Protein AF-A0AAD8C6Q5-F1 (afdb_monomer)

Foldseek 3Di:
DDDDDDDDDDDDDDDDDDDDDDCVVVVVVVVVCVVVVVVVVVVVVVVVVVVVVCVLDVDPCPDDPVVDDPVCSVVVVVVVVVCSVVVSVCCVPPPPPDPVVVVVVVVVVVVVVVVVVVVVVVVVVVVVVVVVVVVVVVVCVVVVVVVVVVVVVVVVVVVVVVVVVLVVVLQVVQCVVVVPNVRDDPPDPVSCVSNVVSVVVVVVVVVVPPPDDDDDDDDDDDDDDDDDDDDDDDDDDDDDDDDDDDDDDDDDDDDDDDDDDDDDDDDPFAAEFDCQVFAALVLADLADFPPDDPVVNLLSVLLNVLQLLLQQQQAQWDKDKDWDFWFVLQLWWADKDAALLLQKIWTWGPQRKIWIWGPPDPVIDTAEIDHDPDRDWTWHDKEAQNVNQKIWTATPQLKIWIFGLDFAFDDPVRCVRGVHDCPDPVHGHGYTHTQDIQGLVVQQVWFDDDLCVVVVVTDDRWGFNYKYFAQQQFPVGDGQWMWTFTQQGKIKIWGSPDDPVPDPPPDGDGPALPDDDDPDPDFTAGPVRIGIAIADDDRGGWPDWAAQQRHHWIWTAGFQQKIFTADSDPVQQDPSRHGYGPHIYHYDQKYKDWAFDPPKDKDWQAAPPDPPPDDPVVNVVSQVVVVVVVSVQVFRRFNDWDCDPPQKIWGKTAHVVGDPQAWGKIWIWIARNVPRRTHTIIIGTIHIDIWGFLGFQDWAAASSSFKIKTWTWTDDDPPAATWIWIWIAGPVVRHTDSHIHTGHDHNVQSVCVSVDNLKAKEWEFQAQLQRWIKIWIGGQFWTWIATPVSRDTAEGEADPVDGDDDRSHHYDHCVSRGGHSAWYWYWGFAPNKIWIWTIGNSRSMIMIIIIHRPDDLVSSVVSNVSCVSSVRDRDDQSRHSDRNPPPPVPDDDVVVVVVVVVVVPPPDPDPDDPVVVVVVVVVVVVVVVVVVVVVVVVVVD

Organism: Biomphalaria pfeifferi (NCBI:txid112525)

pLDDT: mean 73.0, std 20.5, range [24.86, 96.88]

Secondary structure (DSSP, 8-state):
----------------------HHHHHHHHHHHHHHHHHHHHHHHHHHHHHHHHHH-----SS-GGGS-TTTHHHHHHHHHHHHHHHHHHHHHHS---HHHHHHHHHHHHHHHHHHHHHHHHHHHHHHHHHHHHHHHHHHHHHHHHHHHHHHHHHHHHHHHHHHHHHHHHHHHHHHHH--TT---TT-HHHHHHHHHHHHHHHHHHHTTTTS----PPPPP-PPPPPPPPP----------------------PPPPPP--------TTEEEE--TTPPPGGGS--SPPTTS-HHHHHHHHHHHHHHHHHHHHHTTEEEEEEEEE--GGG--EEEEEE-TTSSEEEEEETTS-EEEEESSSSS-EEEEEE----SS--EEEEEE-TTSSEEEEEETTS-EEEEEEEEEEPPHHHHHHTT--TTTTS-PPEEEEEEEEE-GGGTTTSEEESHHHHTT---S---EEEEEE---EETT--B-EEEEEETTS-EEEEES----TT---PPPPEEESPPP--S-SSPPEETTS-BEEEE---SS-EEEEEEGGGTSSEEEEETT-EEEEE--SGGGB-TTS-B--SEEEEE--EEEEEEE-TTPPPEEEEES---TT--HHHHHHHHHHHHHHHHHHT--S-SEEEE-TTSEEEEEEPPTT---SS-EEEEEEEEETTT--EEEEEEEEEEEEEEEPSEEEEEEE-TTSSEEEEEEEE--BTTBPSEEEEEEEETTTTEEEEEEEEEE--HHHHHHHHHS--EEEEEPPBBTTTTB-EEEEEETTEEEEEETTT--EEEEEE-TTS--S---SEEEETTT----TT-EEEEEEETTEEEEEEEETTEEEEEEEEEEE---HHHHHHHHHHHHHHT-----GGGBSS------TTPPPHHHHHHHHHHHHSPP-----HHHHHHHHHHHHHHHHHHHHHHHHHH--

Solvent-accessible surface area (backbone atoms only — not comparable to full-atom values): 53784 Å² total; per-residue (Å²): 136,85,87,85,85,86,83,84,89,87,91,83,91,85,89,81,93,83,80,82,91,55,73,65,61,56,53,51,54,50,62,72,46,42,63,66,51,50,54,51,50,50,55,50,50,52,52,52,48,53,54,48,54,52,71,76,50,85,75,83,64,96,75,56,79,87,83,55,59,82,87,48,47,66,59,49,55,51,52,50,52,51,47,51,58,50,50,53,50,48,49,68,73,72,50,80,77,55,78,67,53,58,56,48,52,54,48,50,53,54,47,54,52,51,49,54,51,44,53,51,50,48,51,53,50,51,51,50,49,51,55,46,53,54,51,51,52,52,50,52,49,52,51,51,52,51,51,50,50,52,50,53,49,52,52,49,50,53,52,48,51,53,51,50,50,48,52,50,53,51,41,52,52,44,20,66,74,70,71,40,91,80,55,85,65,98,83,46,75,66,54,63,53,53,56,49,49,51,53,50,52,50,52,50,53,60,68,73,50,84,81,73,84,86,91,74,85,86,81,86,88,83,84,85,85,88,86,87,88,83,89,83,90,85,86,90,84,85,89,87,84,92,84,90,87,83,88,88,87,90,84,88,82,89,80,83,88,77,84,85,73,92,65,79,89,69,63,94,76,54,45,76,48,78,61,83,88,52,65,40,49,93,44,52,71,65,68,69,56,91,88,50,51,73,69,56,36,52,51,34,50,32,50,46,54,33,52,53,43,50,21,51,55,38,45,45,43,45,84,43,72,52,73,49,80,52,33,80,70,36,50,5,36,56,38,73,38,60,29,75,80,35,47,36,35,41,39,24,13,46,44,33,28,39,39,27,31,35,63,81,45,88,75,68,38,73,44,34,39,42,79,53,86,57,90,76,33,30,25,65,37,65,33,51,30,84,72,52,51,33,42,37,39,30,23,70,67,12,32,38,40,35,26,33,63,71,49,53,74,43,52,75,63,59,32,58,62,51,67,53,74,75,80,86,75,83,71,75,36,21,24,51,30,81,72,50,74,38,40,16,89,79,32,38,76,23,61,69,41,35,65,47,41,78,71,65,68,51,63,76,74,45,36,43,62,43,58,36,60,36,61,31,22,28,88,85,51,51,63,47,30,34,36,36,32,24,51,64,19,40,31,41,38,35,39,73,80,53,74,65,87,85,50,98,68,75,78,78,63,52,73,36,74,53,86,79,86,62,98,60,92,64,68,30,20,21,68,82,67,31,42,44,46,48,37,56,80,49,82,40,37,51,72,38,70,53,32,38,58,66,58,52,46,38,38,38,29,28,70,78,37,45,35,36,36,31,52,95,49,76,89,30,46,43,101,74,76,33,35,40,58,74,46,41,34,32,48,57,63,52,44,80,44,60,30,76,36,91,86,47,68,75,49,74,78,44,60,74,84,60,64,103,83,65,59,68,69,57,54,54,51,52,47,52,50,54,52,52,51,53,59,72,60,62,60,70,58,44,76,45,74,48,82,44,95,82,56,35,32,40,37,34,26,55,37,83,91,58,67,76,84,42,75,35,60,28,44,39,39,29,24,31,67,88,78,65,45,81,43,32,33,35,35,40,38,26,33,62,41,82,46,59,48,75,43,75,76,48,67,47,65,34,73,70,21,44,38,38,37,40,34,36,35,36,64,67,53,62,87,45,64,18,29,37,41,38,40,38,32,32,64,86,79,72,43,69,51,98,42,27,41,71,46,81,47,50,68,71,56,51,54,46,53,71,78,39,83,32,63,24,64,31,46,29,45,31,34,38,47,64,65,32,34,36,39,39,36,24,50,68,36,41,55,37,29,31,34,72,76,69,56,45,72,34,34,40,62,35,46,82,91,65,59,84,73,91,75,65,26,25,74,44,46,43,87,77,57,79,54,55,44,58,37,32,45,41,49,42,33,45,92,50,26,46,32,42,38,35,36,23,58,78,39,40,44,40,42,34,40,37,35,39,76,67,66,53,73,68,56,43,48,53,38,36,51,33,29,50,73,55,66,54,75,88,70,60,60,91,63,26,25,27,67,71,88,67,82,46,98,82,60,73,58,73,66,56,54,53,49,52,50,57,63,66,70,47,78,79,76,71,87,69,52,72,67,53,58,50,48,53,51,50,51,51,50,51,52,50,52,52,50,52,50,54,50,54,57,61,72,76,105

InterPro domains:
  IPR015943 WD40/YVTN repeat-like-containing domain superfamily [G3DSA:2.130.10.10] (322-577)
  IPR036322 WD40-repeat-containing domain superfamily [SSF50978] (332-844)

Structure (mmCIF, N/CA/C/O backbone):
data_AF-A0AAD8C6Q5-F1
#
_entry.id   AF-A0AAD8C6Q5-F1
#
loop_
_atom_site.group_PDB
_atom_site.id
_atom_site.type_symbol
_atom_site.label_atom_id
_atom_site.label_alt_id
_atom_site.label_comp_id
_atom_site.label_asym_id
_atom_site.label_entity_id
_atom_site.label_seq_id
_atom_site.pdbx_PDB_ins_code
_atom_site.Cartn_x
_atom_site.Cartn_y
_atom_site.Cartn_z
_atom_site.occupancy
_atom_site.B_iso_or_equiv
_atom_site.auth_seq_id
_atom_site.auth_comp_id
_atom_site.auth_asym_id
_atom_site.auth_atom_id
_atom_site.pdbx_PDB_model_num
ATOM 1 N N . ASN A 1 1 ? 55.203 -37.097 64.020 1.00 29.62 1 ASN A N 1
ATOM 2 C CA . ASN A 1 1 ? 54.218 -37.557 65.018 1.00 29.62 1 ASN A CA 1
ATOM 3 C C . ASN A 1 1 ? 53.026 -36.617 65.072 1.00 29.62 1 ASN A C 1
ATOM 5 O O . ASN A 1 1 ? 53.134 -35.533 65.614 1.00 29.62 1 ASN A O 1
ATOM 9 N N . ASN A 1 2 ? 51.944 -37.081 64.449 1.00 29.94 2 ASN A N 1
ATOM 10 C CA . ASN A 1 2 ? 50.528 -36.944 64.797 1.00 29.94 2 ASN A CA 1
ATOM 11 C C . ASN A 1 2 ? 49.847 -35.571 64.994 1.00 29.94 2 ASN A C 1
A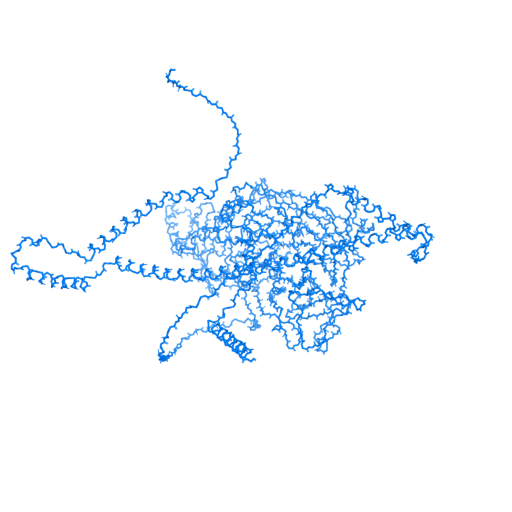TOM 13 O O . ASN A 1 2 ? 49.888 -34.979 66.064 1.00 29.94 2 ASN A O 1
ATOM 17 N N . ILE A 1 3 ? 49.065 -35.268 63.943 1.00 28.53 3 ILE A N 1
ATOM 18 C CA . ILE A 1 3 ? 47.683 -34.749 63.861 1.00 28.53 3 ILE A CA 1
ATOM 19 C C . ILE A 1 3 ? 47.467 -33.267 64.202 1.00 28.53 3 ILE A C 1
ATOM 21 O O . ILE A 1 3 ? 47.363 -32.851 65.350 1.00 28.53 3 ILE A O 1
ATOM 25 N N . THR A 1 4 ? 47.334 -32.491 63.124 1.00 27.83 4 THR A N 1
ATOM 26 C CA . THR A 1 4 ? 47.140 -31.043 63.057 1.00 27.83 4 THR A CA 1
ATOM 27 C C . THR A 1 4 ? 45.668 -30.623 63.080 1.00 27.83 4 THR A C 1
ATOM 29 O O . THR A 1 4 ? 44.860 -31.052 62.257 1.00 27.83 4 THR A O 1
ATOM 32 N N . VAL A 1 5 ? 45.385 -29.703 64.001 1.00 30.75 5 VAL A N 1
ATOM 33 C CA . VAL A 1 5 ? 44.277 -28.733 64.047 1.00 30.75 5 VAL A CA 1
ATOM 34 C C . VAL A 1 5 ? 44.431 -27.721 62.911 1.00 30.75 5 VAL A C 1
ATOM 36 O O . VAL A 1 5 ? 45.555 -27.265 62.729 1.00 30.75 5 VAL A O 1
ATOM 39 N N . ILE A 1 6 ? 43.351 -27.288 62.236 1.00 28.23 6 ILE A N 1
ATOM 40 C CA . ILE A 1 6 ? 43.301 -25.953 61.598 1.00 28.23 6 ILE A CA 1
ATOM 41 C C . ILE A 1 6 ? 41.893 -25.335 61.688 1.00 28.23 6 ILE A C 1
ATOM 43 O O . ILE A 1 6 ? 40.914 -25.880 61.178 1.00 28.23 6 ILE A O 1
ATOM 47 N N . GLU A 1 7 ? 41.855 -24.152 62.304 1.00 25.39 7 GLU A N 1
ATOM 48 C CA . GLU A 1 7 ? 40.801 -23.133 62.302 1.00 25.39 7 GLU A CA 1
ATOM 49 C C . GLU A 1 7 ? 40.930 -22.138 61.122 1.00 25.39 7 GLU A C 1
ATOM 51 O O . GLU A 1 7 ? 42.021 -21.864 60.636 1.00 25.39 7 GLU A O 1
ATOM 56 N N . MET A 1 8 ? 39.780 -21.549 60.763 1.00 24.86 8 MET A N 1
ATOM 57 C CA . MET A 1 8 ? 39.499 -20.200 60.215 1.00 24.86 8 MET A CA 1
ATOM 58 C C . MET A 1 8 ? 40.183 -19.624 58.936 1.00 24.86 8 MET A C 1
ATOM 60 O O . MET A 1 8 ? 41.345 -19.248 58.919 1.00 24.86 8 MET A O 1
ATOM 64 N N . ALA A 1 9 ? 39.315 -19.434 57.918 1.00 35.34 9 ALA A N 1
ATOM 65 C CA . ALA A 1 9 ? 39.144 -18.414 56.844 1.00 35.34 9 ALA A CA 1
ATOM 66 C C . ALA A 1 9 ? 40.296 -17.494 56.346 1.00 35.34 9 ALA A C 1
ATOM 68 O O . ALA A 1 9 ? 41.036 -16.923 57.139 1.00 35.34 9 ALA A O 1
ATOM 69 N N . PRO A 1 10 ? 40.313 -17.153 55.027 1.00 29.27 10 PRO A N 1
ATOM 70 C CA . PRO A 1 10 ? 39.895 -15.789 54.623 1.00 29.27 10 PRO A CA 1
ATOM 71 C C . PRO A 1 10 ? 39.223 -15.639 53.226 1.00 29.27 10 PRO A C 1
ATOM 73 O O . PRO A 1 10 ? 39.215 -16.537 52.388 1.00 29.27 10 PRO A O 1
ATOM 76 N N . ARG A 1 11 ? 38.655 -14.443 52.976 1.00 36.16 11 ARG A N 1
ATOM 77 C CA . ARG A 1 11 ? 38.080 -13.959 51.697 1.00 36.16 11 ARG A CA 1
ATOM 78 C C . ARG A 1 11 ? 39.159 -13.600 50.658 1.00 36.16 11 ARG A C 1
ATOM 80 O O . ARG A 1 11 ? 40.157 -12.986 51.013 1.00 36.16 11 ARG A O 1
ATOM 87 N N . GLY A 1 12 ? 38.856 -13.787 49.367 1.00 25.09 12 GLY A N 1
ATOM 88 C CA . GLY A 1 12 ? 39.557 -13.154 48.236 1.00 25.09 12 GLY A CA 1
ATOM 89 C C . GLY A 1 12 ? 38.800 -13.312 46.906 1.00 25.09 12 GLY A C 1
ATOM 90 O O . GLY A 1 12 ? 38.427 -14.418 46.535 1.00 25.09 12 GLY A O 1
ATOM 91 N N . ARG A 1 13 ? 38.532 -12.202 46.200 1.00 30.64 13 ARG A N 1
ATOM 92 C CA . ARG A 1 13 ? 37.944 -12.157 44.842 1.00 30.64 13 ARG A CA 1
ATOM 93 C C . ARG A 1 13 ? 39.032 -12.374 43.778 1.00 30.64 13 ARG A C 1
ATOM 95 O O . ARG A 1 13 ? 40.053 -11.704 43.849 1.00 30.64 13 ARG A O 1
ATOM 102 N N . SER A 1 14 ? 38.761 -13.152 42.728 1.00 25.11 14 SER A N 1
ATOM 103 C CA . SER A 1 14 ? 38.752 -12.704 41.314 1.00 25.11 14 SER A CA 1
ATOM 104 C C . SER A 1 14 ? 38.549 -13.880 40.337 1.00 25.11 14 SER A C 1
ATOM 106 O O . SER A 1 14 ? 38.547 -15.044 40.715 1.00 25.11 14 SER A O 1
ATOM 108 N N . SER A 1 15 ? 38.241 -13.511 39.098 1.00 37.00 15 SER A N 1
ATOM 109 C CA . SER A 1 15 ? 37.589 -14.223 37.995 1.00 37.00 15 SER A CA 1
ATOM 110 C C . SER A 1 15 ? 38.324 -15.410 37.360 1.00 37.00 15 SER A C 1
ATOM 112 O O . SER A 1 15 ? 39.516 -15.327 37.084 1.00 37.00 15 SER A O 1
ATOM 114 N N . GLY A 1 16 ? 37.546 -16.406 36.918 1.00 25.44 16 GLY A N 1
ATOM 115 C CA . GLY A 1 16 ? 37.938 -17.371 35.886 1.00 25.44 16 GLY A CA 1
ATOM 116 C C . GLY A 1 16 ? 36.722 -18.052 35.246 1.00 25.44 16 GLY A C 1
ATOM 117 O O . GLY A 1 16 ? 36.119 -18.942 35.834 1.00 25.44 16 GLY A O 1
ATOM 118 N N . HIS A 1 17 ? 36.338 -17.627 34.040 1.00 34.06 17 HIS A N 1
ATOM 119 C CA . HIS A 1 17 ? 35.422 -18.365 33.165 1.00 34.06 17 HIS A CA 1
ATOM 120 C C . HIS A 1 17 ? 36.107 -19.611 32.575 1.00 34.06 17 HIS A C 1
ATOM 122 O O . HIS A 1 17 ? 37.201 -19.477 32.032 1.00 34.06 17 HIS A O 1
ATOM 128 N N . ARG A 1 18 ? 35.410 -20.764 32.611 1.00 29.61 18 ARG A N 1
ATOM 129 C CA . ARG A 1 18 ? 35.376 -21.936 31.681 1.00 29.61 18 ARG A CA 1
ATOM 130 C C . ARG A 1 18 ? 34.929 -23.167 32.504 1.00 29.61 18 ARG A C 1
ATOM 132 O O . ARG A 1 18 ? 35.358 -23.298 33.635 1.00 29.61 18 ARG A O 1
ATOM 139 N N . SER A 1 19 ? 34.077 -24.101 32.079 1.00 31.53 19 SER A N 1
ATOM 140 C CA . SER A 1 19 ? 33.513 -24.438 30.769 1.00 31.53 19 SER A CA 1
ATOM 141 C C . SER A 1 19 ? 32.304 -25.387 30.930 1.00 31.53 19 SER A C 1
ATOM 143 O O . SER A 1 19 ? 32.373 -26.329 31.710 1.00 31.53 19 SER A O 1
ATOM 145 N N . VAL A 1 20 ? 31.260 -25.167 30.123 1.00 35.97 20 VAL A N 1
ATOM 146 C CA . VAL A 1 20 ? 30.466 -26.181 29.391 1.00 35.97 20 VAL A CA 1
ATOM 147 C C . VAL A 1 20 ? 29.936 -27.388 30.191 1.00 35.97 20 VAL A C 1
ATOM 149 O O . VAL A 1 20 ? 30.597 -28.413 30.337 1.00 35.97 20 VAL A O 1
ATOM 152 N N . HIS A 1 21 ? 28.664 -27.317 30.597 1.00 44.34 21 HIS A N 1
ATOM 153 C CA . HIS A 1 21 ? 27.879 -28.496 30.973 1.00 44.34 21 HIS A CA 1
ATOM 154 C C . HIS A 1 21 ? 27.540 -29.304 29.711 1.00 44.34 21 HIS A C 1
ATOM 156 O O . HIS A 1 21 ? 26.606 -28.976 28.983 1.00 44.34 21 HIS A O 1
ATOM 162 N N . SER A 1 22 ? 28.333 -30.335 29.420 1.00 41.47 22 SER A N 1
ATOM 163 C CA . SER A 1 22 ? 28.073 -31.263 28.319 1.00 41.47 22 SER A CA 1
ATOM 164 C C . SER A 1 22 ? 26.854 -32.145 28.620 1.00 41.47 22 SER A C 1
ATOM 166 O O . SER A 1 22 ? 26.592 -32.497 29.774 1.00 41.47 22 SER A O 1
ATOM 168 N N . GLY A 1 23 ? 26.121 -32.553 27.576 1.00 45.47 23 GLY A N 1
ATOM 169 C CA . GLY A 1 23 ? 24.953 -33.444 27.679 1.00 45.47 23 GLY A CA 1
ATOM 170 C C . GLY A 1 23 ? 25.224 -34.772 28.405 1.00 45.47 23 GLY A C 1
ATOM 171 O O . GLY A 1 23 ? 24.294 -35.400 28.905 1.00 45.47 23 GLY A O 1
ATOM 172 N N . GLY A 1 24 ? 26.495 -35.155 28.568 1.00 44.72 24 GLY A N 1
ATOM 173 C CA . GLY A 1 24 ? 26.903 -36.310 29.365 1.00 44.72 24 GLY A CA 1
ATOM 174 C C . GLY A 1 24 ? 26.553 -36.207 30.855 1.00 44.72 24 GLY A C 1
ATOM 175 O O . GLY A 1 24 ? 26.297 -37.238 31.471 1.00 44.72 24 GLY A O 1
ATOM 176 N N . SER A 1 25 ? 26.474 -35.003 31.444 1.00 49.56 25 SER A N 1
ATOM 177 C CA . SER A 1 25 ? 26.124 -34.868 32.871 1.00 49.56 25 SER A CA 1
ATOM 178 C C . SER A 1 25 ? 24.635 -35.121 33.137 1.00 49.56 25 SER A C 1
ATOM 180 O O . SER A 1 25 ? 24.283 -35.702 34.162 1.00 49.56 25 SER A O 1
ATOM 182 N N . TYR A 1 26 ? 23.768 -34.776 32.180 1.00 48.41 26 TYR A N 1
ATOM 183 C CA . TYR A 1 26 ? 22.333 -35.063 32.245 1.00 48.41 26 TYR A CA 1
ATOM 184 C C . TYR A 1 26 ? 22.036 -36.547 32.055 1.00 48.41 26 TYR A C 1
ATOM 186 O O . TYR A 1 26 ? 21.215 -37.098 32.783 1.00 48.41 26 TYR A O 1
ATOM 194 N N . VAL A 1 27 ? 22.739 -37.203 31.128 1.00 50.97 27 VAL A N 1
ATOM 195 C CA . VAL A 1 27 ? 22.614 -38.651 30.917 1.00 50.97 27 VAL A CA 1
ATOM 196 C C . VAL A 1 27 ? 23.066 -39.411 32.163 1.00 50.97 27 VAL A C 1
ATOM 198 O O . VAL A 1 27 ? 22.367 -40.321 32.593 1.00 50.97 27 VAL A O 1
ATOM 201 N N . LYS A 1 28 ? 24.158 -38.989 32.815 1.00 54.25 28 LYS A N 1
ATOM 202 C CA . LYS A 1 28 ? 24.594 -39.591 34.085 1.00 54.25 28 LYS A CA 1
ATOM 203 C C . LYS A 1 28 ? 23.547 -39.447 35.189 1.00 54.25 28 LYS A C 1
ATOM 205 O O . LYS A 1 28 ? 23.189 -40.437 35.810 1.00 54.25 28 LYS A O 1
ATOM 210 N N . LYS A 1 29 ? 22.972 -38.252 35.351 1.00 59.69 29 LYS A N 1
ATOM 211 C CA . LYS A 1 29 ? 21.898 -37.997 36.327 1.00 59.69 29 LYS A CA 1
ATOM 212 C C . LYS A 1 29 ? 20.616 -38.791 36.038 1.00 59.69 29 LYS A C 1
ATOM 214 O O . LYS A 1 29 ? 19.907 -39.189 36.960 1.00 59.69 29 LYS A O 1
ATOM 219 N N . ALA A 1 30 ? 20.301 -39.013 34.763 1.00 55.09 30 ALA A N 1
ATOM 220 C CA . ALA A 1 30 ? 19.163 -39.829 34.346 1.00 55.09 30 ALA A CA 1
ATOM 221 C C . ALA A 1 30 ? 19.408 -41.322 34.618 1.00 55.09 30 ALA A C 1
ATOM 223 O O . ALA A 1 30 ? 18.519 -42.003 35.118 1.00 55.09 30 ALA A O 1
ATOM 224 N N . ILE A 1 31 ? 20.623 -41.813 34.359 1.00 64.88 31 ILE A N 1
ATOM 225 C CA . ILE A 1 31 ? 21.033 -43.186 34.687 1.00 64.88 31 ILE A CA 1
ATOM 226 C C . ILE A 1 31 ? 21.012 -43.403 36.207 1.00 64.88 31 ILE A C 1
ATOM 228 O O . ILE A 1 31 ? 20.496 -44.413 36.671 1.00 64.88 31 ILE A O 1
ATOM 232 N N . GLU A 1 32 ? 21.496 -42.434 36.986 1.00 65.81 32 GLU A N 1
ATOM 233 C CA . GLU A 1 32 ? 21.514 -42.494 38.454 1.00 65.81 32 GLU A CA 1
ATOM 234 C C . GLU A 1 32 ? 20.106 -42.469 39.078 1.00 65.81 32 GLU A C 1
ATOM 236 O O . GLU A 1 32 ? 19.921 -42.995 40.169 1.00 65.81 32 GLU A O 1
ATOM 241 N N . SER A 1 33 ? 19.101 -41.910 38.391 1.00 64.75 33 SER A N 1
ATOM 242 C CA . SER A 1 33 ? 17.716 -41.807 38.890 1.00 64.75 33 SER A CA 1
ATOM 243 C C . SER A 1 33 ? 16.749 -42.857 38.326 1.00 64.75 33 SER A C 1
ATOM 245 O O . SER A 1 33 ? 15.597 -42.929 38.765 1.00 64.75 33 SER A O 1
ATOM 247 N N . MET A 1 34 ? 17.195 -43.688 37.377 1.00 56.88 34 MET A N 1
ATOM 248 C CA . MET A 1 34 ? 16.390 -44.779 36.813 1.00 56.88 34 MET A CA 1
ATOM 249 C C . MET A 1 34 ? 15.956 -45.834 37.842 1.00 56.88 34 MET A C 1
ATOM 251 O O . MET A 1 34 ? 14.791 -46.228 37.776 1.00 56.88 34 MET A O 1
ATOM 255 N N . PRO A 1 35 ? 16.801 -46.278 38.796 1.00 71.25 35 PRO A N 1
ATOM 256 C CA . PRO A 1 35 ? 16.400 -47.280 39.787 1.00 71.25 35 PRO A CA 1
ATOM 257 C C . PRO A 1 35 ? 15.202 -46.819 40.631 1.00 71.25 35 PRO A C 1
ATOM 259 O O . PRO A 1 35 ? 14.177 -47.495 40.671 1.00 71.25 35 PRO A O 1
ATOM 262 N N . ASP A 1 36 ? 15.253 -45.593 41.161 1.00 64.88 36 ASP A N 1
ATOM 263 C CA . ASP A 1 36 ? 14.164 -45.003 41.953 1.00 64.88 36 ASP A CA 1
ATOM 264 C C . ASP A 1 36 ? 12.875 -44.793 41.142 1.00 64.88 36 ASP A C 1
ATOM 266 O O . ASP A 1 36 ? 11.768 -44.719 41.686 1.00 64.88 36 ASP A O 1
ATOM 270 N N . ALA A 1 37 ? 12.997 -44.587 39.828 1.00 60.91 37 ALA A N 1
ATOM 271 C CA . ALA A 1 37 ? 11.848 -44.495 38.935 1.00 60.91 37 ALA A CA 1
ATOM 272 C C . ALA A 1 37 ? 11.234 -45.880 38.684 1.00 60.91 37 ALA A C 1
ATOM 274 O O . ALA A 1 37 ? 10.009 -46.009 38.694 1.00 60.91 37 ALA A O 1
ATOM 275 N N . MET A 1 38 ? 12.071 -46.910 38.529 1.00 61.38 38 MET A N 1
ATOM 276 C CA . MET A 1 38 ? 11.648 -48.304 38.405 1.00 61.38 38 MET A CA 1
ATOM 277 C C . MET A 1 38 ? 10.880 -48.750 39.654 1.00 61.38 38 MET A C 1
ATOM 279 O O . MET A 1 38 ? 9.761 -49.245 39.523 1.00 61.38 38 MET A O 1
ATOM 283 N N . ASP A 1 39 ? 11.410 -48.487 40.849 1.00 68.06 39 ASP A N 1
ATOM 284 C CA . ASP A 1 39 ? 10.774 -48.869 42.117 1.00 68.06 39 ASP A CA 1
ATOM 285 C C . ASP A 1 39 ? 9.431 -48.163 42.320 1.00 68.06 39 ASP A C 1
ATOM 287 O O . ASP A 1 39 ? 8.451 -48.761 42.767 1.00 68.06 39 ASP A O 1
ATOM 291 N N . ARG A 1 40 ? 9.327 -46.894 41.909 1.00 64.06 40 ARG A N 1
ATOM 292 C CA . ARG A 1 40 ? 8.047 -46.171 41.913 1.00 64.06 40 ARG A CA 1
ATOM 293 C C . ARG A 1 40 ? 7.032 -46.781 40.956 1.00 64.06 40 ARG A C 1
ATOM 295 O O . ARG A 1 40 ? 5.859 -46.848 41.309 1.00 64.06 40 ARG A O 1
ATOM 302 N N . ILE A 1 41 ? 7.457 -47.231 39.777 1.00 63.75 41 ILE A N 1
ATOM 303 C CA . ILE A 1 41 ? 6.573 -47.880 38.799 1.00 63.75 41 ILE A CA 1
ATOM 304 C C . ILE A 1 41 ? 6.109 -49.248 39.309 1.00 63.75 41 ILE A C 1
ATOM 306 O O . ILE A 1 41 ? 4.930 -49.569 39.164 1.00 63.75 41 ILE A O 1
ATOM 310 N N . TRP A 1 42 ? 6.992 -50.023 39.941 1.00 62.81 42 TRP A N 1
ATOM 311 C CA . TRP A 1 42 ? 6.641 -51.298 40.571 1.00 62.81 42 TRP A CA 1
ATOM 312 C C . TRP A 1 42 ? 5.640 -51.110 41.713 1.00 62.81 42 TRP A C 1
ATOM 314 O O . TRP A 1 42 ? 4.565 -51.704 41.674 1.00 62.81 42 TRP A O 1
ATOM 324 N N . ASN A 1 43 ? 5.896 -50.174 42.629 1.00 66.00 43 ASN A N 1
ATOM 325 C CA . ASN A 1 43 ? 4.967 -49.844 43.715 1.00 66.00 43 ASN A CA 1
ATOM 326 C C . ASN A 1 43 ? 3.605 -49.345 43.197 1.00 66.00 43 ASN A C 1
ATOM 328 O O . ASN A 1 43 ? 2.558 -49.658 43.766 1.00 66.00 43 ASN A O 1
ATOM 332 N N . LEU A 1 44 ? 3.591 -48.589 42.092 1.00 63.62 44 LEU A N 1
ATOM 333 C CA . LEU A 1 44 ? 2.347 -48.141 41.466 1.00 63.62 44 LEU A CA 1
ATOM 334 C C . LEU A 1 44 ? 1.583 -49.303 40.817 1.00 63.62 44 LEU A C 1
ATOM 336 O O . LEU A 1 44 ? 0.352 -49.310 40.818 1.00 63.62 44 LEU A O 1
ATOM 340 N N . ARG A 1 45 ? 2.307 -50.271 40.246 1.00 60.56 45 ARG A N 1
ATOM 341 C CA . ARG A 1 45 ? 1.736 -51.459 39.609 1.00 60.56 45 ARG A CA 1
ATOM 342 C C . ARG A 1 45 ? 1.110 -52.389 40.641 1.00 60.56 45 ARG A C 1
ATOM 344 O O . ARG A 1 45 ? -0.013 -52.833 40.410 1.00 60.56 45 ARG A O 1
ATOM 351 N N . ASP A 1 46 ? 1.780 -52.606 41.766 1.00 64.81 46 ASP A N 1
ATOM 352 C CA . ASP A 1 46 ? 1.265 -53.419 42.871 1.00 64.81 46 ASP A CA 1
ATOM 353 C C . ASP A 1 46 ? 0.062 -52.740 43.529 1.00 64.81 46 ASP A C 1
ATOM 355 O O . ASP A 1 46 ? -0.993 -53.355 43.674 1.00 64.81 46 ASP A O 1
ATOM 359 N N . SER A 1 47 ? 0.142 -51.425 43.772 1.00 60.62 47 SER A N 1
ATOM 360 C CA . SER A 1 47 ? -0.996 -50.645 44.269 1.00 60.62 47 SER A CA 1
ATOM 361 C C . SER A 1 47 ? -2.203 -50.710 43.326 1.00 60.62 47 SER A C 1
ATOM 363 O O . SER A 1 47 ? -3.326 -50.897 43.788 1.00 60.62 47 SER A O 1
ATOM 365 N N . LEU A 1 48 ? -2.000 -50.604 42.006 1.00 60.00 48 LEU A N 1
ATOM 366 C CA . LEU A 1 48 ? -3.075 -50.729 41.016 1.00 60.00 48 LEU A CA 1
ATOM 367 C C . LEU A 1 48 ? -3.633 -52.153 40.918 1.00 60.00 48 LEU A C 1
ATOM 369 O O . LEU A 1 48 ? -4.818 -52.312 40.611 1.00 60.00 48 LEU A O 1
ATOM 373 N N . HIS A 1 49 ? -2.806 -53.173 41.154 1.00 59.81 49 HIS A N 1
ATOM 374 C CA . HIS A 1 49 ? -3.236 -54.566 41.184 1.00 59.81 49 HIS A CA 1
ATOM 375 C C . HIS A 1 49 ? -4.116 -54.842 42.408 1.00 59.81 49 HIS A C 1
ATOM 377 O O . HIS A 1 49 ? -5.219 -55.366 42.250 1.00 59.81 49 HIS A O 1
ATOM 383 N N . ASP A 1 50 ? -3.710 -54.380 43.591 1.00 54.84 50 ASP A N 1
ATOM 384 C CA . ASP A 1 50 ? -4.501 -54.477 44.822 1.00 54.84 50 ASP A CA 1
ATOM 385 C C . ASP A 1 50 ? -5.836 -53.730 44.709 1.00 54.84 50 ASP A C 1
ATOM 387 O O . ASP A 1 50 ? -6.888 -54.233 45.117 1.00 54.84 50 ASP A O 1
ATOM 391 N N . ASP A 1 51 ? -5.827 -52.552 44.082 1.00 53.84 51 ASP A N 1
ATOM 392 C CA . ASP A 1 51 ? -7.033 -51.762 43.826 1.00 53.84 51 ASP A CA 1
ATOM 393 C C . ASP A 1 51 ? -7.969 -52.431 42.804 1.00 53.84 51 ASP A C 1
ATOM 395 O O . ASP A 1 51 ? -9.191 -52.264 42.867 1.00 53.84 51 ASP A O 1
ATOM 399 N N . TYR A 1 52 ? -7.413 -53.187 41.852 1.00 54.97 52 TYR A N 1
ATOM 400 C CA . TYR A 1 52 ? -8.172 -53.982 40.886 1.00 54.97 52 TYR A CA 1
ATOM 401 C C . TYR A 1 52 ? -8.795 -55.221 41.543 1.00 54.97 52 TYR A C 1
ATOM 403 O O . TYR A 1 52 ? -9.967 -55.513 41.301 1.00 54.97 52 TYR A O 1
ATOM 411 N N . VAL A 1 53 ? -8.056 -55.908 42.420 1.00 52.53 53 VAL A N 1
ATOM 412 C CA . VAL A 1 53 ? -8.545 -57.070 43.180 1.00 52.53 53 VAL A CA 1
ATOM 413 C C . VAL A 1 53 ? -9.660 -56.661 44.152 1.00 52.53 53 VAL A C 1
ATOM 415 O O . VAL A 1 53 ? -10.707 -57.310 44.168 1.00 52.53 53 VAL A O 1
ATOM 418 N N . LYS A 1 54 ? -9.511 -55.535 44.868 1.00 52.66 54 LYS A N 1
ATOM 419 C CA . LYS A 1 54 ? -10.551 -54.982 45.762 1.00 52.66 54 LYS A CA 1
ATOM 420 C C . LYS A 1 54 ? -11.837 -54.583 45.033 1.00 52.66 54 LYS A C 1
ATOM 422 O O . LYS A 1 54 ? -12.923 -54.744 45.578 1.00 52.66 54 LYS A O 1
ATOM 427 N N . LYS A 1 55 ? -11.742 -54.078 43.798 1.00 52.91 55 LYS A N 1
ATOM 428 C CA . LYS A 1 55 ? -12.914 -53.648 43.008 1.00 52.91 55 LYS A CA 1
ATOM 429 C C . LYS A 1 55 ? -13.663 -54.796 42.338 1.00 52.91 55 LYS A C 1
ATOM 431 O O . LYS A 1 55 ? -14.823 -54.617 41.983 1.00 52.91 55 LYS A O 1
ATOM 436 N N . ARG A 1 56 ? -13.018 -55.951 42.143 1.00 49.16 56 ARG A N 1
ATOM 437 C CA . ARG A 1 56 ? -13.631 -57.119 41.493 1.00 49.16 56 ARG A CA 1
ATOM 438 C C . ARG A 1 56 ? -14.274 -58.104 42.477 1.00 49.16 56 ARG A C 1
ATOM 440 O O . ARG A 1 56 ? -15.007 -58.968 42.021 1.00 49.16 56 ARG A O 1
ATOM 447 N N . LYS A 1 57 ? -14.000 -57.985 43.784 1.00 50.88 57 LYS A N 1
ATOM 448 C CA . LYS A 1 57 ? -14.581 -58.815 44.855 1.00 50.88 57 LYS A CA 1
ATOM 449 C C . LYS A 1 57 ? -15.014 -57.943 46.045 1.00 50.88 57 LYS A C 1
ATOM 451 O O . LYS A 1 57 ? -14.231 -57.769 46.976 1.00 50.88 57 LYS A O 1
ATOM 456 N N . PRO A 1 58 ? -16.228 -57.368 46.033 1.00 45.38 58 PRO A N 1
ATOM 457 C CA . PRO A 1 58 ? -16.696 -56.502 47.117 1.00 45.38 58 PRO A CA 1
ATOM 458 C C . PRO A 1 58 ? -17.116 -57.262 48.392 1.00 45.38 58 PRO A C 1
ATOM 460 O O . PRO A 1 58 ? -17.299 -56.632 49.430 1.00 45.38 58 PRO A O 1
ATOM 463 N N . TYR A 1 59 ? -17.248 -58.595 48.352 1.00 46.28 59 TYR A N 1
ATOM 464 C CA . TYR A 1 59 ? -17.611 -59.419 49.511 1.00 46.28 59 TYR A CA 1
ATOM 465 C C . TYR A 1 59 ? -16.382 -60.117 50.120 1.00 46.28 59 TYR A C 1
ATOM 467 O O . TYR A 1 59 ? -15.712 -60.901 49.448 1.00 46.28 59 TYR A O 1
ATOM 475 N N . ALA A 1 60 ? -16.088 -59.855 51.399 1.00 53.75 60 ALA A N 1
ATOM 476 C CA . ALA A 1 60 ? -14.893 -60.374 52.079 1.00 53.75 60 ALA A CA 1
ATOM 477 C C . ALA A 1 60 ? -15.105 -61.696 52.847 1.00 53.75 60 ALA A C 1
ATOM 479 O O . ALA A 1 60 ? -14.126 -62.279 53.301 1.00 53.75 60 ALA A O 1
ATOM 480 N N . GLY A 1 61 ? -16.339 -62.206 52.960 1.00 53.31 61 GLY A N 1
ATOM 481 C CA . GLY A 1 61 ? -16.635 -63.482 53.624 1.00 53.31 61 GLY A CA 1
ATOM 482 C C . GLY A 1 61 ? -16.158 -63.532 55.080 1.00 53.31 61 GLY A C 1
ATOM 483 O O . GLY A 1 61 ? -15.158 -64.172 55.385 1.00 53.31 61 GLY A O 1
ATOM 484 N N . GLU A 1 62 ? -16.891 -62.884 55.984 1.00 53.41 62 GLU A N 1
ATOM 485 C CA . GLU A 1 62 ? -16.479 -62.662 57.383 1.00 53.41 62 GLU A CA 1
ATOM 486 C C . GLU A 1 62 ? -16.440 -63.930 58.268 1.00 53.41 62 GLU A C 1
ATOM 488 O O . GLU A 1 62 ? -15.954 -63.881 59.394 1.00 53.41 62 GLU A O 1
ATOM 493 N N . LEU A 1 63 ? -16.872 -65.091 57.762 1.00 53.09 63 LEU A N 1
ATOM 494 C CA . LEU A 1 63 ? -16.718 -66.393 58.424 1.00 53.09 63 LEU A CA 1
ATOM 495 C C . LEU A 1 63 ? -15.741 -67.264 57.623 1.00 53.09 63 LEU A C 1
ATOM 497 O O . LEU A 1 63 ? -16.071 -67.796 56.558 1.00 53.09 63 LEU A O 1
ATOM 501 N N . GLY A 1 64 ? -14.509 -67.356 58.127 1.00 55.22 64 GLY A N 1
ATOM 502 C CA . GLY A 1 64 ? -13.411 -68.089 57.501 1.00 55.22 64 GLY A CA 1
ATOM 503 C C . GLY A 1 64 ? -13.624 -69.606 57.459 1.00 55.22 64 GLY A C 1
ATOM 504 O O . GLY A 1 64 ? -14.432 -70.177 58.183 1.00 55.22 64 GLY A O 1
ATOM 505 N N . ILE A 1 65 ? -12.832 -70.286 56.623 1.00 53.16 65 ILE A N 1
ATOM 506 C CA . ILE A 1 65 ? -12.867 -71.750 56.411 1.00 53.16 65 ILE A CA 1
ATOM 507 C C . ILE A 1 65 ? -12.716 -72.540 57.730 1.00 53.16 65 ILE A C 1
ATOM 509 O O . ILE A 1 65 ? -13.204 -73.662 57.834 1.00 53.16 65 ILE A O 1
ATOM 513 N N . ALA A 1 66 ? -12.109 -71.932 58.754 1.00 51.44 66 ALA A N 1
ATOM 514 C CA . ALA A 1 66 ? -11.923 -72.510 60.083 1.00 51.44 66 ALA A CA 1
ATOM 515 C C . ALA A 1 66 ? -13.230 -72.757 60.869 1.00 51.44 66 ALA A C 1
ATOM 517 O O . ALA A 1 66 ? -13.208 -73.490 61.852 1.00 51.44 66 ALA A O 1
ATOM 518 N N . SER A 1 67 ? -14.362 -72.174 60.458 1.00 52.59 67 SER A N 1
ATOM 519 C CA . SER A 1 67 ? -15.655 -72.317 61.146 1.00 52.59 67 SER A CA 1
ATOM 520 C C . SER A 1 67 ? -16.430 -73.594 60.780 1.00 52.59 67 SER A C 1
ATOM 522 O O . SER A 1 67 ? -17.477 -73.847 61.374 1.00 52.59 67 SER A O 1
ATOM 524 N N . TYR A 1 68 ? -15.966 -74.382 59.801 1.00 57.03 68 TYR A N 1
ATOM 525 C CA . TYR A 1 68 ? -16.721 -75.501 59.221 1.00 57.03 68 TYR A CA 1
ATOM 526 C C . TYR A 1 68 ? -16.020 -76.849 59.424 1.00 57.03 68 TYR A C 1
ATOM 528 O O . TYR A 1 68 ? -14.803 -76.965 59.289 1.00 57.03 68 TYR A O 1
ATOM 536 N N . LEU A 1 69 ? -16.796 -77.903 59.705 1.00 62.31 69 LEU A N 1
ATOM 537 C CA . LEU A 1 69 ? -16.260 -79.259 59.859 1.00 62.31 69 LEU A CA 1
ATOM 538 C C . LEU A 1 69 ? -15.781 -79.819 58.501 1.00 62.31 69 LEU A C 1
ATOM 540 O O . LEU A 1 69 ? -16.416 -79.546 57.479 1.00 62.31 69 LEU A O 1
ATOM 544 N N . PRO A 1 70 ? -14.741 -80.680 58.451 1.00 61.47 70 PRO A N 1
ATOM 545 C CA . PRO A 1 70 ? -14.119 -81.134 57.198 1.00 61.47 70 PRO A CA 1
ATOM 546 C C . PRO A 1 70 ? -15.074 -81.751 56.165 1.00 61.47 70 PRO A C 1
ATOM 548 O O . PRO A 1 70 ? -14.885 -81.589 54.962 1.00 61.47 70 PRO A O 1
ATOM 551 N N . ARG A 1 71 ? -16.144 -82.416 56.619 1.00 65.00 71 ARG A N 1
ATOM 552 C CA . ARG A 1 71 ? -17.165 -83.015 55.739 1.00 65.00 71 ARG A CA 1
ATOM 553 C C . ARG A 1 71 ? -18.087 -81.984 55.076 1.00 65.00 71 ARG A C 1
ATOM 555 O O . ARG A 1 71 ? -18.715 -82.296 54.074 1.00 65.00 71 ARG A O 1
ATOM 562 N N . GLN A 1 72 ? -18.178 -80.773 55.623 1.00 61.66 72 GLN A N 1
ATOM 563 C CA . GLN A 1 72 ? -19.056 -79.694 55.151 1.00 61.66 72 GLN A CA 1
ATOM 564 C C . GLN A 1 72 ? -18.346 -78.730 54.187 1.00 61.66 72 GLN A C 1
ATOM 566 O O . GLN A 1 72 ? -19.006 -77.945 53.507 1.00 61.66 72 GLN A O 1
ATOM 571 N N . ILE A 1 73 ? -17.015 -78.815 54.082 1.00 64.50 73 ILE A N 1
ATOM 572 C CA . ILE A 1 73 ? -16.185 -77.968 53.213 1.00 64.50 73 ILE A CA 1
ATOM 573 C C . ILE A 1 73 ? -16.588 -78.057 51.727 1.00 64.50 73 ILE A C 1
ATOM 575 O O . ILE A 1 73 ? -16.680 -77.003 51.095 1.00 64.50 73 ILE A O 1
ATOM 579 N N . PRO A 1 74 ? -16.885 -79.239 51.145 1.00 64.62 74 PRO A N 1
ATOM 580 C CA . PRO A 1 74 ? -17.269 -79.323 49.734 1.00 64.62 74 PRO A CA 1
ATOM 581 C C . PRO A 1 74 ? -18.583 -78.586 49.445 1.00 64.62 74 PRO A C 1
ATOM 583 O O . PRO A 1 74 ? -18.675 -77.837 48.473 1.00 64.62 74 PRO A O 1
ATOM 586 N N . SER A 1 75 ? -19.575 -78.738 50.327 1.00 64.56 75 SER A N 1
ATOM 587 C CA . SER A 1 75 ? -20.874 -78.065 50.220 1.00 64.56 75 SER A CA 1
ATOM 588 C C . SER A 1 75 ? -20.754 -76.558 50.445 1.00 64.56 75 SER A C 1
ATOM 590 O O . SER A 1 75 ? -21.368 -75.782 49.718 1.00 64.56 75 SER A O 1
ATOM 592 N N . TYR A 1 76 ? -19.918 -76.130 51.396 1.00 67.75 76 TYR A N 1
ATOM 593 C CA . TYR A 1 76 ? -19.608 -74.717 51.624 1.00 67.75 76 TYR A CA 1
ATOM 594 C C . TYR A 1 76 ? -18.973 -74.070 50.389 1.00 67.75 76 TYR A C 1
ATOM 596 O O . TYR A 1 76 ? -19.423 -73.012 49.957 1.00 67.75 76 TYR A O 1
ATOM 604 N N . LEU A 1 77 ? -17.964 -74.710 49.787 1.00 64.00 77 LEU A N 1
ATOM 605 C CA . LEU A 1 77 ? -17.301 -74.189 48.591 1.00 64.00 77 LEU A CA 1
ATOM 606 C C . LEU A 1 77 ? -18.264 -74.099 47.404 1.00 64.00 77 LEU A C 1
ATOM 608 O O . LEU A 1 77 ? -18.206 -73.127 46.655 1.00 64.00 77 LEU A O 1
ATOM 612 N N . LEU A 1 78 ? -19.169 -75.070 47.254 1.00 67.50 78 LEU A N 1
ATOM 613 C CA . LEU A 1 78 ? -20.178 -75.066 46.197 1.00 67.50 78 LEU A CA 1
ATOM 614 C C . LEU A 1 78 ? -21.201 -73.934 46.385 1.00 67.50 78 LEU A C 1
ATOM 616 O O . LEU A 1 78 ? -21.433 -73.163 45.457 1.00 67.50 78 LEU A O 1
ATOM 620 N N . VAL A 1 79 ? -21.774 -73.804 47.588 1.00 65.75 79 VAL A N 1
ATOM 621 C CA . VAL A 1 79 ? -22.761 -72.760 47.915 1.00 65.75 79 VAL A CA 1
ATOM 622 C C . VAL A 1 79 ? -22.125 -71.377 47.838 1.00 65.75 79 VAL A C 1
ATOM 624 O O . VAL A 1 79 ? -22.727 -70.465 47.287 1.00 65.75 79 VAL A O 1
ATOM 627 N N . ARG A 1 80 ? -20.882 -71.222 48.303 1.00 64.00 80 ARG A N 1
ATOM 628 C CA . ARG A 1 80 ? -20.133 -69.968 48.187 1.00 64.00 80 ARG A CA 1
ATOM 629 C C . ARG A 1 80 ? -19.945 -69.557 46.733 1.00 64.00 80 ARG A C 1
ATOM 631 O O . ARG A 1 80 ? -20.184 -68.403 46.411 1.00 64.00 80 ARG A O 1
ATOM 638 N N . LYS A 1 81 ? -19.566 -70.491 45.859 1.00 63.56 81 LYS A N 1
ATOM 639 C CA . LYS A 1 81 ? -19.381 -70.207 44.431 1.00 63.56 81 LYS A CA 1
ATOM 640 C C . LYS A 1 81 ? -20.700 -69.834 43.750 1.00 63.56 81 LYS A C 1
ATOM 642 O O . LYS A 1 81 ? -20.736 -68.906 42.957 1.00 63.56 81 LYS A O 1
ATOM 647 N N . LEU A 1 82 ? -21.789 -70.513 44.122 1.00 64.44 82 LEU A N 1
ATOM 648 C CA . LEU A 1 82 ? -23.144 -70.197 43.662 1.00 64.44 82 LEU A CA 1
ATOM 649 C C . LEU A 1 82 ? -23.611 -68.813 44.125 1.00 64.44 82 LEU A C 1
ATOM 651 O O . LEU A 1 82 ? -24.205 -68.085 43.338 1.00 64.44 82 LEU A O 1
ATOM 655 N N . VAL A 1 83 ? -23.338 -68.445 45.379 1.00 62.19 83 VAL A N 1
ATOM 656 C CA . VAL A 1 83 ? -23.686 -67.134 45.944 1.00 62.19 83 VAL A CA 1
ATOM 657 C C . VAL A 1 83 ? -22.817 -66.028 45.346 1.00 62.19 83 VAL A C 1
ATOM 659 O O . VAL A 1 83 ? -23.361 -64.985 45.007 1.00 62.19 83 VAL A O 1
ATOM 662 N N . GLU A 1 84 ? -21.512 -66.249 45.154 1.00 60.91 84 GLU A N 1
ATOM 663 C CA . GLU A 1 84 ? -20.619 -65.312 44.453 1.00 60.91 84 GLU A CA 1
ATOM 664 C C . GLU A 1 84 ? -21.133 -65.052 43.023 1.00 60.91 84 GLU A C 1
ATOM 666 O O . GLU A 1 84 ? -21.368 -63.901 42.662 1.00 60.91 84 GLU A O 1
ATOM 671 N N . ASP A 1 85 ? -21.451 -66.100 42.254 1.00 64.44 85 ASP A N 1
ATOM 672 C CA . ASP A 1 85 ? -21.941 -65.951 40.876 1.00 64.44 85 ASP A CA 1
ATOM 673 C C . ASP A 1 85 ? -23.342 -65.309 40.786 1.00 64.44 85 ASP A C 1
ATOM 675 O O . ASP A 1 85 ? -23.611 -64.552 39.848 1.00 64.44 85 ASP A O 1
ATOM 679 N N . PHE A 1 86 ? -24.248 -65.583 41.736 1.00 61.28 86 PHE A N 1
ATOM 680 C CA . PHE A 1 86 ? -25.594 -64.990 41.744 1.00 61.28 86 PHE A CA 1
ATOM 681 C C . PHE A 1 86 ? -25.600 -63.546 42.242 1.00 61.28 86 PHE A C 1
ATOM 683 O O . PHE A 1 86 ? -26.280 -62.706 41.653 1.00 61.28 86 PHE A O 1
ATOM 690 N N . VAL A 1 87 ? -24.866 -63.247 43.317 1.00 58.59 87 VAL A N 1
ATOM 691 C CA . VAL A 1 87 ? -24.828 -61.909 43.920 1.00 58.59 87 VAL A CA 1
ATOM 692 C C . VAL A 1 87 ? -24.057 -60.945 43.024 1.00 58.59 87 VAL A C 1
ATOM 694 O O . VAL A 1 87 ? -24.542 -59.838 42.796 1.00 58.59 87 VAL A O 1
ATOM 697 N N . ASP A 1 88 ? -22.940 -61.368 42.423 1.00 56.06 88 ASP A N 1
ATOM 698 C CA . ASP A 1 88 ? -22.190 -60.513 41.497 1.00 56.06 88 ASP A CA 1
ATOM 699 C C . ASP A 1 88 ? -22.978 -60.258 40.201 1.00 56.06 88 ASP A C 1
ATOM 701 O O . ASP A 1 88 ? -23.040 -59.115 39.742 1.00 56.06 88 ASP A O 1
ATOM 705 N N . ASN A 1 89 ? -23.678 -61.261 39.645 1.00 56.47 89 ASN A N 1
ATOM 706 C CA . ASN A 1 89 ? -24.591 -61.022 38.517 1.00 56.47 89 ASN A CA 1
ATOM 707 C C . ASN A 1 89 ? -25.757 -60.107 38.904 1.00 56.47 89 ASN A C 1
ATOM 709 O O . ASN A 1 89 ? -26.125 -59.225 38.130 1.00 56.47 89 ASN A O 1
ATOM 713 N N . PHE A 1 90 ? -26.340 -60.278 40.091 1.00 57.16 90 PHE A N 1
ATOM 714 C CA . PHE A 1 90 ? -27.450 -59.446 40.549 1.00 57.16 90 PHE A CA 1
ATOM 715 C C . PHE A 1 90 ? -27.024 -57.981 40.740 1.00 57.16 90 PHE A C 1
ATOM 717 O O . PHE A 1 90 ? -27.737 -57.075 40.306 1.00 57.16 90 PHE A O 1
ATOM 724 N N . ILE A 1 91 ? -25.838 -57.744 41.309 1.00 55.53 91 ILE A N 1
ATOM 725 C CA . ILE A 1 91 ? -25.253 -56.411 41.500 1.00 55.53 91 ILE A CA 1
ATOM 726 C C . ILE A 1 91 ? -24.940 -55.746 40.153 1.00 55.53 91 ILE A C 1
ATOM 728 O O . ILE A 1 91 ? -25.289 -54.583 39.956 1.00 55.53 91 ILE A O 1
ATOM 732 N N . VAL A 1 92 ? -24.343 -56.476 39.203 1.00 58.22 92 VAL A N 1
ATOM 733 C CA . VAL A 1 92 ? -24.014 -55.951 37.863 1.00 58.22 92 VAL A CA 1
ATOM 734 C C . VAL A 1 92 ? -25.269 -55.634 37.040 1.00 58.22 92 VAL A C 1
ATOM 736 O O . VAL A 1 92 ? -25.258 -54.687 36.254 1.00 58.22 92 VAL A O 1
ATOM 739 N N . THR A 1 93 ? -26.347 -56.405 37.215 1.00 54.97 93 THR A N 1
ATOM 740 C CA . THR A 1 93 ? -27.565 -56.270 36.398 1.00 54.97 93 THR A CA 1
ATOM 741 C C . THR A 1 93 ? -28.540 -55.225 36.952 1.00 54.97 93 THR A C 1
ATOM 743 O O . THR A 1 93 ? -29.183 -54.531 36.168 1.00 54.97 93 THR A O 1
ATOM 746 N N . ASN A 1 94 ? -28.646 -55.081 38.281 1.00 50.12 94 ASN A N 1
ATOM 747 C CA . ASN A 1 94 ? -29.701 -54.273 38.912 1.00 50.12 94 ASN A CA 1
ATOM 748 C C . ASN A 1 94 ? -29.218 -52.987 39.603 1.00 50.12 94 ASN A C 1
ATOM 750 O O . ASN A 1 94 ? -30.055 -52.152 39.945 1.00 50.12 94 ASN A O 1
ATOM 754 N N . ILE A 1 95 ? -27.908 -52.784 39.801 1.00 52.00 95 ILE A N 1
ATOM 755 C CA . ILE A 1 95 ? -27.380 -51.526 40.352 1.00 52.00 95 ILE A CA 1
ATOM 756 C C . ILE A 1 95 ? -26.859 -50.662 39.192 1.00 52.00 95 ILE A C 1
ATOM 758 O O . ILE A 1 95 ? -25.865 -51.026 38.561 1.00 52.00 95 ILE A O 1
ATOM 762 N N . PRO A 1 96 ? -27.497 -49.517 38.870 1.00 48.66 96 PRO A N 1
ATOM 763 C CA . PRO A 1 96 ? -27.011 -48.658 37.800 1.00 48.66 96 PRO A CA 1
ATOM 764 C C . PRO A 1 96 ? -25.604 -48.145 38.141 1.00 48.66 96 PRO A C 1
ATOM 766 O O . PRO A 1 96 ? -25.369 -47.720 39.277 1.00 48.66 96 PRO A O 1
ATOM 769 N N . PRO A 1 97 ? -24.653 -48.157 37.186 1.00 48.91 97 PRO A N 1
ATOM 770 C CA . PRO A 1 97 ? -23.304 -47.696 37.450 1.00 48.91 97 PRO A CA 1
ATOM 771 C C . PRO A 1 97 ? -23.356 -46.201 37.740 1.00 48.91 97 PRO A C 1
ATOM 773 O O . PRO A 1 97 ? -23.845 -45.406 36.934 1.00 48.91 97 PRO A O 1
ATOM 776 N N . ASP A 1 98 ? -22.833 -45.840 38.902 1.00 50.66 98 ASP A N 1
ATOM 777 C CA . ASP A 1 98 ? -22.727 -44.475 39.387 1.00 50.66 98 ASP A CA 1
ATOM 778 C C . ASP A 1 98 ? -22.206 -43.532 38.278 1.00 50.66 98 ASP A C 1
ATOM 780 O O . ASP A 1 98 ? -21.294 -43.881 37.518 1.00 50.66 98 ASP A O 1
ATOM 784 N N . HIS A 1 99 ? -22.768 -42.324 38.152 1.00 48.94 99 HIS A N 1
ATOM 785 C CA . HIS A 1 99 ? -22.560 -41.412 37.004 1.00 48.94 99 HIS A CA 1
ATOM 786 C C . HIS A 1 99 ? -21.066 -41.049 36.778 1.00 48.94 99 HIS A C 1
ATOM 788 O O . HIS A 1 99 ? -20.646 -40.618 35.693 1.00 48.94 99 HIS A O 1
ATOM 794 N N . GLN A 1 100 ? -20.240 -41.255 37.807 1.00 47.56 100 GLN A N 1
ATOM 795 C CA . GLN A 1 100 ? -18.781 -41.136 37.816 1.00 47.56 100 GLN A CA 1
ATOM 796 C C . GLN A 1 100 ? -18.067 -42.237 37.001 1.00 47.56 100 GLN A C 1
ATOM 798 O O . GLN A 1 100 ? -17.051 -41.953 36.359 1.00 47.56 100 GLN A O 1
ATOM 803 N N . VAL A 1 101 ? -18.590 -43.468 36.979 1.00 50.53 101 VAL A N 1
ATOM 804 C CA . VAL A 1 101 ? -17.990 -44.634 36.301 1.00 50.53 101 VAL A CA 1
ATOM 805 C C . VAL A 1 101 ? -18.155 -44.522 34.785 1.00 50.53 101 VAL A C 1
ATOM 807 O O . VAL A 1 101 ? -17.164 -44.614 34.062 1.00 50.53 101 VAL A O 1
ATOM 810 N N . GLN A 1 102 ? -19.344 -44.150 34.294 1.00 48.22 102 GLN A N 1
ATOM 811 C CA . GLN A 1 102 ? -19.561 -43.889 32.860 1.00 48.22 102 GLN A CA 1
ATOM 812 C C . GLN A 1 102 ? -18.671 -42.754 32.326 1.00 48.22 102 GLN A C 1
ATOM 814 O O . GLN A 1 102 ? -18.126 -42.850 31.226 1.00 48.22 102 GLN A O 1
ATOM 819 N N . LYS A 1 103 ? -18.456 -41.685 33.109 1.00 47.53 103 LYS A N 1
ATOM 820 C CA . LYS A 1 103 ? -17.535 -40.595 32.734 1.00 47.53 103 LYS A CA 1
ATOM 821 C C . LYS A 1 103 ? -16.079 -41.058 32.662 1.00 47.53 103 LYS A C 1
ATOM 823 O O . LYS A 1 103 ? -15.336 -40.566 31.809 1.00 47.53 103 LYS A O 1
ATOM 828 N N . LYS A 1 104 ? -15.659 -41.973 33.543 1.00 51.09 104 LYS A N 1
ATOM 829 C CA . LYS A 1 104 ? -14.297 -42.527 33.547 1.00 51.09 104 LYS A CA 1
ATOM 830 C C . LYS A 1 104 ? -14.085 -43.515 32.403 1.00 51.09 104 LYS A C 1
ATOM 832 O O . LYS A 1 104 ? -13.072 -43.390 31.723 1.00 51.09 104 LYS A O 1
ATOM 837 N N . ASP A 1 105 ? -15.049 -44.379 32.102 1.00 50.72 105 ASP A N 1
ATOM 838 C CA . ASP A 1 105 ? -14.964 -45.307 30.966 1.00 50.72 105 ASP A CA 1
ATOM 839 C C . ASP A 1 105 ? -15.028 -44.593 29.616 1.00 50.72 105 ASP A C 1
ATOM 841 O O . ASP A 1 105 ? -14.269 -44.924 28.703 1.00 50.72 105 ASP A O 1
ATOM 845 N N . LEU A 1 106 ? -15.847 -43.542 29.494 1.00 52.06 106 LEU A N 1
ATOM 846 C CA . LEU A 1 106 ? -15.854 -42.692 28.303 1.00 52.06 106 LEU A CA 1
ATOM 847 C C . LEU A 1 106 ? -14.521 -41.943 28.144 1.00 52.06 106 LEU A C 1
ATOM 849 O O . LEU A 1 106 ? -14.018 -41.808 27.031 1.00 52.06 106 LEU A O 1
ATOM 853 N N . LYS A 1 107 ? -13.914 -41.481 29.249 1.00 53.22 107 LYS A N 1
ATOM 854 C CA . LYS A 1 107 ? -12.561 -40.900 29.231 1.00 53.22 107 LYS A CA 1
ATOM 855 C C . LYS A 1 107 ? -11.510 -41.931 28.833 1.00 53.22 107 LYS A C 1
ATOM 857 O O . LYS A 1 107 ? -10.641 -41.588 28.044 1.00 53.22 107 LYS A O 1
ATOM 862 N N . ARG A 1 108 ? -11.598 -43.168 29.327 1.00 52.03 108 ARG A N 1
ATOM 863 C CA . ARG A 1 108 ? -10.653 -44.254 29.025 1.00 52.03 108 ARG A CA 1
ATOM 864 C C . ARG A 1 108 ? -10.741 -44.686 27.562 1.00 52.03 108 ARG A C 1
ATOM 866 O O . ARG A 1 108 ? -9.714 -44.814 26.911 1.00 52.03 108 ARG A O 1
ATOM 873 N N . LYS A 1 109 ? -11.956 -44.798 27.010 1.00 58.03 109 LYS A N 1
ATOM 874 C CA . LYS A 1 109 ? -12.175 -45.046 25.574 1.00 58.03 109 LYS A CA 1
ATOM 875 C C . LYS A 1 109 ? -11.626 -43.912 24.711 1.00 58.03 109 LYS A C 1
ATOM 877 O O . LYS A 1 109 ? -10.866 -44.183 23.791 1.00 58.03 109 LYS A O 1
ATOM 882 N N . LYS A 1 110 ? -11.903 -42.654 25.074 1.00 55.66 110 LYS A N 1
ATOM 883 C CA . LYS A 1 110 ? -11.328 -41.484 24.390 1.00 55.66 110 LYS A CA 1
ATOM 884 C C . LYS A 1 110 ? -9.804 -41.410 24.508 1.00 55.66 110 LYS A C 1
ATOM 886 O O . LYS A 1 110 ? -9.165 -40.856 23.622 1.00 55.66 110 LYS A O 1
ATOM 891 N N . LEU A 1 111 ? -9.219 -41.919 25.592 1.00 52.06 111 LEU A N 1
ATOM 892 C CA . LEU A 1 111 ? -7.768 -41.945 25.783 1.00 52.06 111 LEU A CA 1
ATOM 893 C C . LEU A 1 111 ? -7.124 -43.030 24.913 1.00 52.06 111 LEU A C 1
ATOM 895 O O . LEU A 1 111 ? -6.175 -42.721 24.210 1.00 52.06 111 LEU A O 1
ATOM 899 N N . ASN A 1 112 ? -7.714 -44.227 24.846 1.00 59.41 112 ASN A N 1
ATOM 900 C CA . ASN A 1 112 ? -7.258 -45.298 23.954 1.00 59.41 112 ASN A CA 1
ATOM 901 C C . ASN A 1 112 ? -7.448 -44.957 22.465 1.00 59.41 112 ASN A C 1
ATOM 903 O O . ASN A 1 112 ? -6.643 -45.358 21.630 1.00 59.41 112 ASN A O 1
ATOM 907 N N . GLU A 1 113 ? -8.509 -44.227 22.106 1.00 59.16 113 GLU A N 1
ATOM 908 C CA . GLU A 1 113 ? -8.688 -43.690 20.748 1.00 59.16 113 GLU A CA 1
ATOM 909 C C . GLU A 1 113 ? -7.612 -42.650 20.429 1.00 59.16 113 GLU A C 1
ATOM 911 O O . GLU A 1 113 ? -6.975 -42.736 19.383 1.00 59.16 113 GLU A O 1
ATOM 916 N N . LYS A 1 114 ? -7.325 -41.741 21.371 1.00 54.97 114 LYS A N 1
ATOM 917 C CA . LYS A 1 114 ? -6.214 -40.789 21.245 1.00 54.97 114 LYS A CA 1
ATOM 918 C C . LYS A 1 114 ? -4.851 -41.464 21.169 1.00 54.97 114 LYS A C 1
ATOM 920 O O . LYS A 1 114 ? -3.982 -40.940 20.492 1.00 54.97 114 LYS A O 1
ATOM 925 N N . GLU A 1 115 ? -4.656 -42.591 21.842 1.00 54.81 115 GLU A N 1
ATOM 926 C CA . GLU A 1 115 ? -3.403 -43.347 21.833 1.00 54.81 115 GLU A CA 1
ATOM 927 C C . GLU A 1 115 ? -3.208 -44.079 20.496 1.00 54.81 115 GLU A C 1
ATOM 929 O O . GLU A 1 115 ? -2.127 -44.036 19.921 1.00 54.81 115 GLU A O 1
ATOM 934 N N . LYS A 1 116 ? -4.282 -44.628 19.912 1.00 62.38 116 LYS A N 1
ATOM 935 C CA . LYS A 1 116 ? -4.262 -45.181 18.545 1.00 62.38 116 LYS A CA 1
ATOM 936 C C . LYS A 1 116 ? -4.071 -44.110 17.472 1.00 62.38 116 LYS A C 1
ATOM 938 O O . LYS A 1 116 ? -3.372 -44.345 16.486 1.00 62.38 116 LYS A O 1
ATOM 943 N N . ASP A 1 117 ? -4.682 -42.941 17.644 1.00 59.69 117 ASP A N 1
ATOM 944 C CA . ASP A 1 117 ? -4.452 -41.793 16.765 1.00 59.69 117 ASP A CA 1
ATOM 945 C C . ASP A 1 117 ? -3.039 -41.232 16.953 1.00 59.69 117 ASP A C 1
ATOM 947 O O . ASP A 1 117 ? -2.408 -40.842 15.972 1.00 59.69 117 ASP A O 1
ATOM 951 N N . TRP A 1 118 ? -2.497 -41.267 18.173 1.00 49.09 118 TRP A N 1
ATOM 952 C CA . TRP A 1 118 ? -1.104 -40.938 18.468 1.00 49.09 118 TRP A CA 1
ATOM 953 C C . TRP A 1 118 ? -0.129 -41.915 17.808 1.00 49.09 118 TRP A C 1
ATOM 955 O O . TRP A 1 118 ? 0.826 -41.477 17.187 1.00 49.09 118 TRP A O 1
ATOM 965 N N . GLU A 1 119 ? -0.378 -43.224 17.840 1.00 53.50 119 GLU A N 1
ATOM 966 C CA . GLU A 1 119 ? 0.461 -44.207 17.141 1.00 53.50 119 GLU A CA 1
ATOM 967 C C . GLU A 1 119 ? 0.411 -44.039 15.618 1.00 53.50 119 GLU A C 1
ATOM 969 O O . GLU A 1 119 ? 1.437 -44.141 14.946 1.00 53.50 119 GLU A O 1
ATOM 974 N N . LYS A 1 120 ? -0.766 -43.740 15.053 1.00 59.69 120 LYS A N 1
ATOM 975 C CA . LYS A 1 120 ? -0.906 -43.460 13.615 1.00 59.69 120 LYS A CA 1
ATOM 976 C C . LYS A 1 120 ? -0.209 -42.165 13.217 1.00 59.69 120 LYS A C 1
ATOM 978 O O . LYS A 1 120 ? 0.507 -42.141 12.222 1.00 59.69 120 LYS A O 1
ATOM 983 N N . THR A 1 121 ? -0.399 -41.098 13.989 1.00 47.81 121 THR A N 1
ATOM 984 C CA . THR A 1 121 ? 0.281 -39.818 13.757 1.00 47.81 121 THR A CA 1
ATOM 985 C C . THR A 1 121 ? 1.781 -39.932 14.000 1.00 47.81 121 THR A C 1
ATOM 987 O O . THR A 1 121 ? 2.544 -39.366 13.232 1.00 47.81 121 THR A O 1
ATOM 990 N N . SER A 1 122 ? 2.225 -40.725 14.975 1.00 46.81 122 SER A N 1
ATOM 991 C CA . SER A 1 122 ? 3.635 -41.025 15.228 1.00 46.81 122 SER A CA 1
ATOM 992 C C . SER A 1 122 ? 4.258 -41.794 14.064 1.00 46.81 122 SER A C 1
ATOM 994 O O . SER A 1 122 ? 5.298 -41.365 13.575 1.00 46.81 122 SER A O 1
ATOM 996 N N . LYS A 1 123 ? 3.588 -42.828 13.529 1.00 55.91 123 LYS A N 1
ATOM 997 C CA . LYS A 1 123 ? 4.034 -43.537 12.315 1.00 55.91 123 LYS A CA 1
ATOM 998 C C . LYS A 1 123 ? 4.116 -42.617 11.095 1.00 55.91 123 LYS A C 1
ATOM 1000 O O . LYS A 1 123 ? 5.128 -42.614 10.400 1.00 55.91 123 LYS A O 1
ATOM 1005 N N . LEU A 1 124 ? 3.107 -41.772 10.882 1.00 52.41 124 LEU A N 1
ATOM 1006 C CA . LEU A 1 124 ? 3.118 -40.771 9.808 1.00 52.41 124 LEU A CA 1
ATOM 1007 C C . LEU A 1 124 ? 4.225 -39.723 9.999 1.00 52.41 124 LEU A C 1
ATOM 1009 O O . LEU A 1 124 ? 4.824 -39.277 9.025 1.00 52.41 124 LEU A O 1
ATOM 1013 N N . LEU A 1 125 ? 4.523 -39.331 11.240 1.00 45.62 125 LEU A N 1
ATOM 1014 C CA . LEU A 1 125 ? 5.621 -38.418 11.559 1.00 45.62 125 LEU A CA 1
ATOM 1015 C C . LEU A 1 125 ? 6.987 -39.080 11.348 1.00 45.62 125 LEU A C 1
ATOM 1017 O O . LEU A 1 125 ? 7.890 -38.410 10.857 1.00 45.62 125 LEU A O 1
ATOM 1021 N N . THR A 1 126 ? 7.137 -40.374 11.651 1.00 48.50 126 THR A N 1
ATOM 1022 C CA . THR A 1 126 ? 8.372 -41.122 11.370 1.00 48.50 126 THR A CA 1
ATOM 1023 C C . THR A 1 126 ? 8.574 -41.361 9.877 1.00 48.50 126 THR A C 1
ATOM 1025 O O . THR A 1 126 ? 9.684 -41.188 9.391 1.00 48.50 126 THR A O 1
ATOM 1028 N N . GLU A 1 127 ? 7.513 -41.667 9.124 1.00 50.91 127 GLU A N 1
ATOM 1029 C CA . GLU A 1 127 ? 7.572 -41.784 7.660 1.00 50.91 127 GLU A CA 1
ATOM 1030 C C . GLU A 1 127 ? 7.906 -40.432 7.018 1.00 50.91 127 GLU A C 1
ATOM 1032 O O . GLU A 1 127 ? 8.766 -40.347 6.144 1.00 50.91 127 GLU A O 1
ATOM 1037 N N . ARG A 1 128 ? 7.304 -39.343 7.513 1.00 47.12 128 ARG A N 1
ATOM 1038 C CA . ARG A 1 128 ? 7.621 -37.980 7.073 1.00 47.12 128 ARG A CA 1
ATOM 1039 C C . ARG A 1 128 ? 9.058 -37.582 7.412 1.00 47.12 128 ARG A C 1
ATOM 1041 O O . ARG A 1 128 ? 9.689 -36.908 6.605 1.00 47.12 128 ARG A O 1
ATOM 1048 N N . ALA A 1 129 ? 9.571 -37.987 8.573 1.00 45.56 129 ALA A N 1
ATOM 1049 C CA . ALA A 1 129 ? 10.962 -37.759 8.955 1.00 45.56 129 ALA A CA 1
ATOM 1050 C C . ALA A 1 129 ? 11.931 -38.567 8.077 1.00 45.56 129 ALA A C 1
ATOM 1052 O O . ALA A 1 129 ? 12.954 -38.033 7.668 1.00 45.56 129 ALA A O 1
ATOM 1053 N N . ALA A 1 130 ? 11.591 -39.808 7.719 1.00 50.66 130 ALA A N 1
ATOM 1054 C CA . ALA A 1 130 ? 12.400 -40.632 6.823 1.00 50.66 130 ALA A CA 1
ATOM 1055 C C . ALA A 1 130 ? 12.455 -40.058 5.397 1.00 50.66 130 ALA A C 1
ATOM 1057 O O . ALA A 1 130 ? 13.537 -39.913 4.838 1.00 50.66 130 ALA A O 1
ATOM 1058 N N . VAL A 1 131 ? 11.313 -39.651 4.829 1.00 54.34 131 VAL A N 1
ATOM 1059 C CA . VAL A 1 131 ? 11.264 -38.987 3.510 1.00 54.34 131 VAL A CA 1
ATOM 1060 C C . VAL A 1 131 ? 12.046 -37.674 3.523 1.00 54.34 131 VAL A C 1
ATOM 1062 O O . VAL A 1 131 ? 12.716 -37.339 2.550 1.00 54.34 131 VAL A O 1
ATOM 1065 N N . GLN A 1 132 ? 11.991 -36.939 4.633 1.00 46.72 132 GLN A N 1
ATOM 1066 C CA . GLN A 1 132 ? 12.757 -35.712 4.797 1.00 46.72 132 GLN A CA 1
ATOM 1067 C C . GLN A 1 132 ? 14.268 -35.975 4.830 1.00 46.72 132 GLN A C 1
ATOM 1069 O O . GLN A 1 132 ? 14.997 -35.262 4.153 1.00 46.72 132 GLN A O 1
ATOM 1074 N N . LEU A 1 133 ? 14.731 -36.994 5.562 1.00 54.41 133 LEU A N 1
ATOM 1075 C CA . LEU A 1 133 ? 16.151 -37.359 5.602 1.00 54.41 133 LEU A CA 1
ATOM 1076 C C . LEU A 1 133 ? 16.671 -37.760 4.215 1.00 54.41 133 LEU A C 1
ATOM 1078 O O . LEU A 1 133 ? 17.744 -37.322 3.821 1.00 54.41 133 LEU A O 1
ATOM 1082 N N . VAL A 1 134 ? 15.880 -38.512 3.443 1.00 54.97 134 VAL A N 1
ATOM 1083 C CA . VAL A 1 134 ? 16.233 -38.889 2.062 1.00 54.97 134 VAL A CA 1
ATOM 1084 C C . VAL A 1 134 ? 16.281 -37.665 1.139 1.00 54.97 134 VAL A C 1
ATOM 1086 O O . VAL A 1 134 ? 17.169 -37.553 0.299 1.00 54.97 134 VAL A O 1
ATOM 1089 N N . ALA A 1 135 ? 15.352 -36.718 1.291 1.00 48.84 135 ALA A N 1
ATOM 1090 C CA . ALA A 1 135 ? 15.367 -35.479 0.515 1.00 48.84 135 ALA A CA 1
ATOM 1091 C C . ALA A 1 135 ? 16.558 -34.573 0.879 1.00 48.84 135 ALA A C 1
ATOM 1093 O O . ALA A 1 135 ? 17.129 -33.939 -0.005 1.00 48.84 135 ALA A O 1
ATOM 1094 N N . GLU A 1 136 ? 16.939 -34.522 2.159 1.00 51.12 136 GLU A N 1
ATOM 1095 C CA . GLU A 1 136 ? 18.132 -33.814 2.638 1.00 51.12 136 GLU A CA 1
ATOM 1096 C C . GLU A 1 136 ? 19.416 -34.455 2.100 1.00 51.12 136 GLU A C 1
ATOM 1098 O O . GLU A 1 136 ? 20.304 -33.735 1.649 1.00 51.12 136 GLU A O 1
ATOM 1103 N N . GLU A 1 137 ? 19.495 -35.786 2.071 1.00 56.88 137 GLU A N 1
ATOM 1104 C CA . GLU A 1 137 ? 20.625 -36.523 1.498 1.00 56.88 137 GLU A CA 1
ATOM 1105 C C . GLU A 1 137 ? 20.773 -36.255 -0.007 1.00 56.88 137 GLU A C 1
ATOM 1107 O O . GLU A 1 137 ? 21.858 -35.889 -0.456 1.00 56.88 137 GLU A O 1
ATOM 1112 N N . LEU A 1 138 ? 19.673 -36.302 -0.768 1.00 57.84 138 LEU A N 1
ATOM 1113 C CA . LEU A 1 138 ? 19.672 -35.958 -2.194 1.00 57.84 138 LEU A CA 1
ATOM 1114 C C . LEU A 1 138 ? 20.059 -34.492 -2.440 1.00 57.84 138 LEU A C 1
ATOM 1116 O O . LEU A 1 138 ? 20.816 -34.193 -3.361 1.00 57.84 138 LEU A O 1
ATOM 1120 N N . LEU A 1 139 ? 19.570 -33.559 -1.617 1.00 55.78 139 LEU A N 1
ATOM 1121 C CA . LEU A 1 139 ? 19.951 -32.146 -1.708 1.00 55.78 139 LEU A CA 1
ATOM 1122 C C . LEU A 1 139 ? 21.436 -31.942 -1.412 1.00 55.78 139 LEU A C 1
ATOM 1124 O O . LEU A 1 139 ? 22.093 -31.185 -2.126 1.00 55.78 139 LEU A O 1
ATOM 1128 N N . LEU A 1 140 ? 21.976 -32.610 -0.393 1.00 59.91 140 LEU A N 1
ATOM 1129 C CA . LEU A 1 140 ? 23.401 -32.564 -0.063 1.00 59.91 140 LEU A CA 1
ATOM 1130 C C . LEU A 1 140 ? 24.258 -33.174 -1.176 1.00 59.91 140 LEU A C 1
ATOM 1132 O O . LEU A 1 140 ? 25.304 -32.621 -1.507 1.00 59.91 140 LEU A O 1
ATOM 1136 N N . GLU A 1 141 ? 23.808 -34.259 -1.800 1.00 67.00 141 GLU A N 1
ATOM 1137 C CA . GLU A 1 141 ? 24.504 -34.885 -2.924 1.00 67.00 141 GLU A CA 1
ATOM 1138 C C . GLU A 1 141 ? 24.521 -33.973 -4.160 1.00 67.00 141 GLU A C 1
ATOM 1140 O O . GLU A 1 141 ? 25.587 -33.706 -4.721 1.00 67.00 141 GLU A O 1
ATOM 1145 N N . VAL A 1 142 ? 23.369 -33.409 -4.537 1.00 66.31 142 VAL A N 1
ATOM 1146 C CA . VAL A 1 142 ? 23.250 -32.506 -5.694 1.00 66.31 142 VAL A CA 1
ATOM 1147 C C . VAL A 1 142 ? 24.027 -31.210 -5.460 1.00 66.31 142 VAL A C 1
ATOM 1149 O O . VAL A 1 142 ? 24.771 -30.772 -6.337 1.00 66.31 142 VAL A O 1
ATOM 1152 N N . THR A 1 143 ? 23.922 -30.610 -4.271 1.00 57.03 143 THR A N 1
ATOM 1153 C CA . THR A 1 143 ? 24.698 -29.406 -3.927 1.00 57.03 143 THR A CA 1
ATOM 1154 C C . THR A 1 143 ? 26.195 -29.699 -3.839 1.00 57.03 143 THR A C 1
ATOM 1156 O O . THR A 1 143 ? 26.995 -28.869 -4.269 1.00 57.03 143 THR A O 1
ATOM 1159 N N . SER A 1 144 ? 26.606 -30.883 -3.372 1.00 60.34 144 SER A N 1
ATOM 1160 C CA . SER A 1 144 ? 28.009 -31.312 -3.403 1.00 60.34 144 SER A CA 1
ATOM 1161 C C . SER A 1 144 ? 28.526 -31.497 -4.833 1.00 60.34 144 SER A C 1
ATOM 1163 O O . SER A 1 144 ? 29.637 -31.062 -5.136 1.00 60.34 144 SER A O 1
ATOM 1165 N N . SER A 1 145 ? 27.734 -32.092 -5.729 1.00 68.19 145 SER A N 1
ATOM 1166 C CA . SER A 1 145 ? 28.092 -32.209 -7.149 1.00 68.19 145 SER A CA 1
ATOM 1167 C C . SER A 1 145 ? 28.222 -30.833 -7.796 1.00 68.19 145 SER A C 1
ATOM 1169 O O . SER A 1 145 ? 29.256 -30.511 -8.369 1.00 68.19 145 SER A O 1
ATOM 1171 N N . MET A 1 146 ? 27.221 -29.974 -7.609 1.00 58.53 146 MET A N 1
ATOM 1172 C CA . MET A 1 146 ? 27.197 -28.637 -8.198 1.00 58.53 146 MET A CA 1
ATOM 1173 C C . MET A 1 146 ? 28.340 -27.756 -7.677 1.00 58.53 146 MET A C 1
ATOM 1175 O O . MET A 1 146 ? 28.958 -27.022 -8.440 1.00 58.53 146 MET A O 1
ATOM 1179 N N . THR A 1 147 ? 28.672 -27.840 -6.387 1.00 60.69 147 THR A N 1
ATOM 1180 C CA . THR A 1 147 ? 29.818 -27.106 -5.821 1.00 60.69 147 THR A CA 1
ATOM 1181 C C . THR A 1 147 ? 31.157 -27.630 -6.330 1.00 60.69 147 THR A C 1
ATOM 1183 O O . THR A 1 147 ? 32.064 -26.824 -6.535 1.00 60.69 147 THR A O 1
ATOM 1186 N N . LYS A 1 148 ? 31.295 -28.938 -6.591 1.00 67.69 148 LYS A N 1
ATOM 1187 C CA . LYS A 1 148 ? 32.4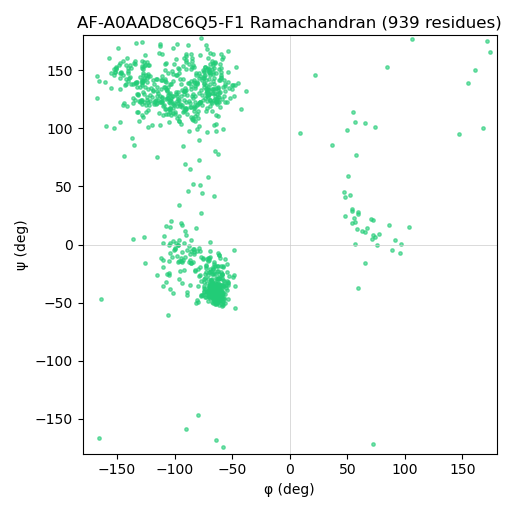79 -29.493 -7.269 1.00 67.69 148 LYS A CA 1
ATOM 1188 C C . LYS A 1 148 ? 32.592 -28.980 -8.702 1.00 67.69 148 LYS A C 1
ATOM 1190 O O . LYS A 1 148 ? 33.689 -28.590 -9.098 1.00 67.69 148 LYS A O 1
ATOM 1195 N N . ASP A 1 149 ? 31.483 -28.915 -9.430 1.00 67.38 149 ASP A N 1
ATOM 1196 C CA . ASP A 1 149 ? 31.461 -28.424 -10.809 1.00 67.38 149 ASP A CA 1
ATOM 1197 C C . ASP A 1 149 ? 31.817 -26.933 -10.862 1.00 67.38 149 ASP A C 1
ATOM 1199 O O . ASP A 1 149 ? 32.745 -26.558 -11.576 1.00 67.38 149 ASP A O 1
ATOM 1203 N N . ILE A 1 150 ? 31.207 -26.103 -10.007 1.00 64.81 150 ILE A N 1
ATOM 1204 C CA . ILE A 1 150 ? 31.529 -24.670 -9.875 1.00 64.81 150 ILE A CA 1
ATOM 1205 C C . ILE A 1 150 ? 32.986 -24.464 -9.450 1.00 64.81 150 ILE A C 1
ATOM 1207 O O . ILE A 1 150 ? 33.664 -23.579 -9.967 1.00 64.81 150 ILE A O 1
ATOM 1211 N N . ALA A 1 151 ? 33.503 -25.270 -8.518 1.00 60.19 151 ALA A N 1
ATOM 1212 C CA . ALA A 1 151 ? 34.904 -25.184 -8.119 1.00 60.19 151 ALA A CA 1
ATOM 1213 C C . ALA A 1 151 ? 35.839 -25.564 -9.277 1.00 60.19 151 ALA A C 1
ATOM 1215 O O . ALA A 1 151 ? 36.856 -24.904 -9.482 1.00 60.19 151 ALA A O 1
ATOM 1216 N N . SER A 1 152 ? 35.490 -26.591 -10.056 1.00 66.31 152 SER A N 1
ATOM 1217 C CA . SER A 1 152 ? 36.259 -27.000 -11.234 1.00 66.31 152 SER A CA 1
ATOM 1218 C C . SER A 1 152 ? 36.242 -25.927 -12.325 1.00 66.31 152 SER A C 1
ATOM 1220 O O . SER A 1 152 ? 37.288 -25.628 -12.904 1.00 66.31 152 SER A O 1
ATOM 1222 N N . GLU A 1 153 ? 35.097 -25.276 -12.534 1.00 64.62 153 GLU A N 1
ATOM 1223 C CA . GLU A 1 153 ? 34.940 -24.174 -13.475 1.00 64.62 153 GLU A CA 1
ATOM 1224 C C . GLU A 1 153 ? 35.702 -22.934 -12.998 1.00 64.62 153 GLU A C 1
ATOM 1226 O O . GLU A 1 153 ? 36.424 -22.326 -13.779 1.00 64.62 153 GLU A O 1
ATOM 1231 N N . GLY A 1 154 ? 35.643 -22.604 -11.706 1.00 60.84 154 GLY A N 1
ATOM 1232 C CA . GLY A 1 154 ? 36.418 -21.514 -11.115 1.00 60.84 154 GLY A CA 1
ATOM 1233 C C . GLY A 1 154 ? 37.928 -21.732 -11.240 1.00 60.84 154 GLY A C 1
ATOM 1234 O O . GLY A 1 154 ? 38.659 -20.810 -11.603 1.00 60.84 154 GLY A O 1
ATOM 1235 N N . ILE A 1 155 ? 38.407 -22.963 -11.025 1.00 66.19 155 ILE A N 1
ATOM 1236 C CA . ILE A 1 155 ? 39.810 -23.336 -11.272 1.00 66.19 155 ILE A CA 1
ATOM 1237 C C . ILE A 1 155 ? 40.143 -23.207 -12.765 1.00 66.19 155 ILE A C 1
ATOM 1239 O O . ILE A 1 155 ? 41.212 -22.704 -13.116 1.00 66.19 155 ILE A O 1
ATOM 1243 N N . HIS A 1 156 ? 39.238 -23.627 -13.653 1.00 64.81 156 HIS A N 1
ATOM 1244 C CA . HIS A 1 156 ? 39.422 -23.516 -15.098 1.00 64.81 156 HIS A CA 1
ATOM 1245 C C . HIS A 1 156 ? 39.490 -22.053 -15.561 1.00 64.81 156 HIS A C 1
ATOM 1247 O O . HIS A 1 156 ? 40.395 -21.690 -16.313 1.00 64.81 156 HIS A O 1
ATOM 1253 N N . GLN A 1 157 ? 38.597 -21.197 -15.064 1.00 62.78 157 GLN A N 1
ATOM 1254 C CA . GLN A 1 157 ? 38.579 -19.762 -15.336 1.00 62.78 157 GLN A CA 1
ATOM 1255 C C . GLN A 1 157 ? 39.838 -19.075 -14.796 1.00 62.78 157 GLN A C 1
ATOM 1257 O O . GLN A 1 157 ? 40.465 -18.316 -15.527 1.00 62.78 157 GLN A O 1
ATOM 1262 N N . ASP A 1 158 ? 40.283 -19.380 -13.573 1.00 63.34 158 ASP A N 1
ATOM 1263 C CA . ASP A 1 158 ? 41.524 -18.819 -13.013 1.00 63.34 158 ASP A CA 1
ATOM 1264 C C . ASP A 1 158 ? 42.763 -19.239 -13.832 1.00 63.34 158 ASP A C 1
ATOM 1266 O O . ASP A 1 158 ? 43.657 -18.433 -14.103 1.00 63.34 158 ASP A O 1
ATOM 1270 N N . LEU A 1 159 ? 42.802 -20.486 -14.320 1.00 65.19 159 LEU A N 1
ATOM 1271 C CA . LEU A 1 159 ? 43.839 -20.945 -15.251 1.00 65.19 159 LEU A CA 1
ATOM 1272 C C . LEU A 1 159 ? 43.768 -20.224 -16.606 1.00 65.19 159 LEU A C 1
ATOM 1274 O O . LEU A 1 159 ? 44.815 -19.852 -17.147 1.00 65.19 159 LEU A O 1
ATOM 1278 N N . LEU A 1 160 ? 42.568 -19.994 -17.146 1.00 66.25 160 LEU A N 1
ATOM 1279 C CA . LEU A 1 160 ? 42.364 -19.223 -18.375 1.00 66.25 160 LEU A CA 1
ATOM 1280 C C . LEU A 1 160 ? 42.803 -17.765 -18.203 1.00 66.25 160 LEU A C 1
ATOM 1282 O O . LEU A 1 160 ? 43.554 -17.269 -19.040 1.00 66.25 160 LEU A O 1
ATOM 1286 N N . PHE A 1 161 ? 42.435 -17.102 -17.104 1.00 66.12 161 PHE A N 1
ATOM 1287 C CA . PHE A 1 161 ? 42.856 -15.732 -16.800 1.00 66.12 161 PHE A CA 1
ATOM 1288 C C . PHE A 1 161 ? 44.372 -15.624 -16.629 1.00 66.12 161 PHE A C 1
ATOM 1290 O O . PHE A 1 161 ? 44.988 -14.694 -17.154 1.00 66.12 161 PHE A O 1
ATOM 1297 N N . LYS A 1 162 ? 45.012 -16.593 -15.962 1.00 71.56 162 LYS A N 1
ATOM 1298 C CA . LYS A 1 162 ? 46.480 -16.647 -15.845 1.00 71.56 162 LYS A CA 1
ATOM 1299 C C . LYS A 1 162 ? 47.160 -16.842 -17.199 1.00 71.56 162 LYS A C 1
ATOM 1301 O O . LYS A 1 162 ? 48.159 -16.184 -17.466 1.00 71.56 162 LYS A O 1
ATOM 1306 N N . ARG A 1 163 ? 46.617 -17.695 -18.076 1.00 70.44 163 ARG A N 1
ATOM 1307 C CA . ARG A 1 163 ? 47.140 -17.876 -19.443 1.00 70.44 163 ARG A CA 1
ATOM 1308 C C . ARG A 1 163 ? 46.922 -16.643 -20.314 1.00 70.44 163 ARG A C 1
ATOM 1310 O O . ARG A 1 163 ? 47.824 -16.252 -21.045 1.00 70.44 163 ARG A O 1
ATOM 1317 N N . MET A 1 164 ? 45.749 -16.023 -20.237 1.00 69.06 164 MET A N 1
ATOM 1318 C CA . MET A 1 164 ? 45.404 -14.852 -21.039 1.00 69.06 164 MET A CA 1
ATOM 1319 C C . MET A 1 164 ? 46.225 -13.633 -20.619 1.00 69.06 164 MET A C 1
ATOM 1321 O O . MET A 1 164 ? 46.795 -12.968 -21.476 1.00 69.06 164 MET A O 1
ATOM 1325 N N . SER A 1 165 ? 46.377 -13.397 -19.312 1.00 71.94 165 SER A N 1
ATOM 1326 C CA . SER A 1 165 ? 47.249 -12.339 -18.789 1.00 71.94 165 SER A CA 1
ATOM 1327 C C . SER A 1 165 ? 48.719 -12.581 -19.133 1.00 71.94 165 SER A C 1
ATOM 1329 O O . SER A 1 165 ? 49.370 -11.663 -19.622 1.00 71.94 165 SER A O 1
ATOM 1331 N N . ALA A 1 166 ? 49.232 -13.807 -18.971 1.00 72.81 166 ALA A N 1
ATOM 1332 C CA . ALA A 1 166 ? 50.589 -14.155 -19.399 1.00 72.81 166 ALA A CA 1
ATOM 1333 C C . ALA A 1 166 ? 50.800 -13.882 -20.896 1.00 72.81 166 ALA A C 1
ATOM 1335 O O . ALA A 1 166 ? 51.758 -13.212 -21.263 1.00 72.81 166 ALA A O 1
ATOM 1336 N N . ASN A 1 167 ? 49.866 -14.310 -21.749 1.00 75.06 167 ASN A N 1
ATOM 1337 C CA . ASN A 1 167 ? 49.932 -14.051 -23.186 1.00 75.06 167 ASN A CA 1
ATOM 1338 C C . ASN A 1 167 ? 49.858 -12.555 -23.524 1.00 75.06 167 ASN A C 1
ATOM 1340 O O . ASN A 1 167 ? 50.529 -12.127 -24.457 1.00 75.06 167 ASN A O 1
ATOM 1344 N N . MET A 1 168 ? 49.077 -11.755 -22.790 1.00 76.06 168 MET A N 1
ATOM 1345 C CA . MET A 1 168 ? 49.044 -10.299 -22.979 1.00 76.06 168 MET A CA 1
ATOM 1346 C C . MET A 1 168 ? 50.382 -9.652 -22.606 1.00 76.06 168 MET A C 1
ATOM 1348 O O . MET A 1 168 ? 50.891 -8.850 -23.381 1.00 76.06 168 MET A O 1
ATOM 1352 N N . PHE A 1 169 ? 50.983 -10.028 -21.471 1.00 75.12 169 PHE A N 1
ATOM 1353 C CA . PHE A 1 169 ? 52.285 -9.492 -21.053 1.00 75.12 169 PHE A CA 1
ATOM 1354 C C . PHE A 1 169 ? 53.416 -9.891 -22.000 1.00 75.12 169 PHE A C 1
ATOM 1356 O O . PHE A 1 169 ? 54.241 -9.048 -22.342 1.00 75.12 169 PHE A O 1
ATOM 1363 N N . ILE A 1 170 ? 53.442 -11.153 -22.438 1.00 75.00 170 ILE A N 1
ATOM 1364 C CA . ILE A 1 170 ? 54.422 -11.639 -23.413 1.00 75.00 170 ILE A CA 1
ATOM 1365 C C . ILE A 1 170 ? 54.258 -10.873 -24.731 1.00 75.00 170 ILE A C 1
ATOM 1367 O O . ILE A 1 170 ? 55.238 -10.347 -25.242 1.00 75.00 170 ILE A O 1
ATOM 1371 N N . ARG A 1 171 ? 53.025 -10.708 -25.227 1.00 71.12 171 ARG A N 1
ATOM 1372 C CA . ARG A 1 171 ? 52.751 -10.002 -26.487 1.00 71.12 171 ARG A CA 1
ATOM 1373 C C . ARG A 1 171 ? 53.160 -8.528 -26.457 1.00 71.12 171 ARG A C 1
ATOM 1375 O O . ARG A 1 171 ? 53.697 -8.035 -27.441 1.00 71.12 171 ARG A O 1
ATOM 1382 N N . GLU A 1 172 ? 52.912 -7.829 -25.352 1.00 74.19 172 GLU A N 1
ATOM 1383 C CA . GLU A 1 172 ? 53.360 -6.439 -25.176 1.00 74.19 172 GLU A CA 1
ATOM 1384 C C . GLU A 1 172 ? 54.890 -6.344 -25.093 1.00 74.19 172 GLU A C 1
ATOM 1386 O O . GLU A 1 172 ? 55.497 -5.486 -25.731 1.00 74.19 172 GLU A O 1
ATOM 1391 N N . ALA A 1 173 ? 55.539 -7.257 -24.361 1.00 72.88 173 ALA A N 1
ATOM 1392 C CA . ALA A 1 173 ? 56.998 -7.303 -24.270 1.00 72.88 173 ALA A CA 1
ATOM 1393 C C . ALA A 1 173 ? 57.655 -7.614 -25.627 1.00 72.88 173 ALA A C 1
ATOM 1395 O O . ALA A 1 173 ? 58.650 -6.990 -25.993 1.00 72.88 173 ALA A O 1
ATOM 1396 N N . GLU A 1 174 ? 57.073 -8.530 -26.401 1.00 69.75 174 GLU A N 1
ATOM 1397 C CA . GLU A 1 174 ? 57.491 -8.855 -27.767 1.00 69.75 174 GLU A CA 1
ATOM 1398 C C . GLU A 1 174 ? 57.288 -7.674 -28.719 1.00 69.75 174 GLU A C 1
ATOM 1400 O O . GLU A 1 174 ? 58.183 -7.365 -29.506 1.00 69.75 174 GLU A O 1
ATOM 1405 N N . ALA A 1 175 ? 56.149 -6.977 -28.634 1.00 71.19 175 ALA A N 1
ATOM 1406 C CA . ALA A 1 175 ? 55.875 -5.796 -29.450 1.00 71.19 175 ALA A CA 1
ATOM 1407 C C . ALA A 1 175 ? 56.892 -4.673 -29.190 1.00 71.19 175 ALA A C 1
ATOM 1409 O O . ALA A 1 175 ? 57.323 -4.007 -30.132 1.00 71.19 175 ALA A O 1
ATOM 1410 N N . GLN A 1 176 ? 57.326 -4.493 -27.936 1.00 72.12 176 GLN A N 1
ATOM 1411 C CA . GLN A 1 176 ? 58.372 -3.525 -27.599 1.00 72.12 176 GLN A CA 1
ATOM 1412 C C . GLN A 1 176 ? 59.777 -3.969 -28.018 1.00 72.12 176 GLN A C 1
ATOM 1414 O O . GLN A 1 176 ? 60.565 -3.133 -28.451 1.00 72.12 176 GLN A O 1
ATOM 1419 N N . ALA A 1 177 ? 60.098 -5.260 -27.913 1.00 67.25 177 ALA A N 1
ATOM 1420 C CA . ALA A 1 177 ? 61.420 -5.773 -28.270 1.00 67.25 177 ALA A CA 1
ATOM 1421 C C . ALA A 1 177 ? 61.653 -5.847 -29.789 1.00 67.25 177 ALA A C 1
ATOM 1423 O O . ALA A 1 177 ? 62.764 -5.600 -30.250 1.00 67.25 177 ALA A O 1
ATOM 1424 N N . THR A 1 178 ? 60.613 -6.172 -30.561 1.00 66.50 178 THR A N 1
ATOM 1425 C CA . THR A 1 178 ? 60.688 -6.343 -32.026 1.00 66.50 178 THR A CA 1
ATOM 1426 C C . THR A 1 178 ? 60.265 -5.093 -32.805 1.00 66.50 178 THR A C 1
ATOM 1428 O O . THR A 1 178 ? 60.525 -4.994 -34.001 1.00 66.50 178 THR A O 1
ATOM 1431 N N . GLY A 1 179 ? 59.597 -4.130 -32.155 1.00 65.75 179 GLY A N 1
ATOM 1432 C CA . GLY A 1 179 ? 59.068 -2.918 -32.792 1.00 65.75 179 GLY A CA 1
ATOM 1433 C C . GLY A 1 179 ? 57.850 -3.150 -33.700 1.00 65.75 179 GLY A C 1
ATOM 1434 O O . GLY A 1 179 ? 57.381 -2.211 -34.344 1.00 65.75 179 GLY A O 1
ATOM 1435 N N . VAL A 1 180 ? 57.318 -4.379 -33.763 1.00 66.44 180 VAL A N 1
ATOM 1436 C CA . VAL A 1 180 ? 56.189 -4.754 -34.626 1.00 66.44 180 VAL A CA 1
ATOM 1437 C C . VAL A 1 180 ? 54.904 -4.908 -33.792 1.00 66.44 180 VAL A C 1
ATOM 1439 O O . VAL A 1 180 ? 54.797 -5.832 -32.986 1.00 66.44 180 VAL A O 1
ATOM 1442 N N . PRO A 1 181 ? 53.854 -4.089 -34.020 1.00 61.00 181 PRO A N 1
ATOM 1443 C CA . PRO A 1 181 ? 52.653 -4.056 -33.172 1.00 61.00 181 PRO A CA 1
ATOM 1444 C C . PRO A 1 181 ? 51.765 -5.305 -33.283 1.00 61.00 181 PRO A C 1
ATOM 1446 O O . PRO A 1 181 ? 50.860 -5.510 -32.474 1.00 61.00 181 PRO A O 1
ATOM 1449 N N . ARG A 1 182 ? 51.981 -6.152 -34.299 1.00 59.78 182 ARG A N 1
ATOM 1450 C CA . ARG A 1 182 ? 51.200 -7.382 -34.488 1.00 59.78 182 ARG A CA 1
ATOM 1451 C C . ARG A 1 182 ? 51.742 -8.596 -33.745 1.00 59.78 182 ARG A C 1
ATOM 1453 O O . ARG A 1 182 ? 50.942 -9.513 -33.586 1.00 59.78 182 ARG A O 1
ATOM 1460 N N . GLY A 1 183 ? 52.990 -8.563 -33.261 1.00 60.75 183 GLY A N 1
ATOM 1461 C CA . GLY A 1 183 ? 53.607 -9.573 -32.391 1.00 60.75 183 GLY A CA 1
ATOM 1462 C C . GLY A 1 183 ? 53.199 -11.014 -32.704 1.00 60.75 183 GLY A C 1
ATOM 1463 O O . GLY A 1 183 ? 52.229 -11.496 -32.117 1.00 60.75 183 GLY A O 1
ATOM 1464 N N . ARG A 1 184 ? 53.896 -11.653 -33.659 1.00 62.44 184 ARG A N 1
ATOM 1465 C CA . ARG A 1 184 ? 54.043 -13.116 -33.843 1.00 62.44 184 ARG A CA 1
ATOM 1466 C C . ARG A 1 184 ? 54.671 -13.423 -35.207 1.00 62.44 184 ARG A C 1
ATOM 1468 O O . ARG A 1 184 ? 53.958 -13.472 -36.207 1.00 62.44 184 ARG A O 1
ATOM 1475 N N . ASP A 1 185 ? 55.972 -13.697 -35.215 1.00 61.12 185 ASP A N 1
ATOM 1476 C CA . ASP A 1 185 ? 56.622 -14.516 -36.243 1.00 61.12 185 ASP A CA 1
ATOM 1477 C C . ASP A 1 185 ? 57.329 -15.685 -35.521 1.00 61.12 185 ASP A C 1
ATOM 1479 O O . ASP A 1 185 ? 58.199 -15.428 -34.688 1.00 61.12 185 ASP A O 1
ATOM 1483 N N . PRO A 1 186 ? 56.929 -16.956 -35.736 1.00 59.56 186 PRO A N 1
ATOM 1484 C CA . PRO A 1 186 ? 57.460 -18.116 -35.005 1.00 59.56 186 PRO A CA 1
ATOM 1485 C C . PRO A 1 186 ? 58.970 -18.359 -35.152 1.00 59.56 186 PRO A C 1
ATOM 1487 O O . PRO A 1 186 ? 59.511 -19.192 -34.430 1.00 59.56 186 PRO A O 1
ATOM 1490 N N . ASN A 1 187 ? 59.634 -17.677 -36.089 1.00 62.59 187 ASN A N 1
ATOM 1491 C CA . ASN A 1 187 ? 61.053 -17.862 -36.399 1.00 62.59 187 ASN A CA 1
ATOM 1492 C C . ASN A 1 187 ? 61.977 -16.785 -35.794 1.00 62.59 187 ASN A C 1
ATOM 1494 O O . ASN A 1 187 ? 63.179 -16.807 -36.061 1.00 62.59 187 ASN A O 1
ATOM 1498 N N . ASP A 1 188 ? 61.452 -15.839 -35.007 1.00 65.38 188 ASP A N 1
ATOM 1499 C CA . ASP A 1 188 ? 62.259 -14.762 -34.420 1.00 65.38 188 ASP A CA 1
ATOM 1500 C C . ASP A 1 188 ? 63.045 -15.250 -33.180 1.00 65.38 188 ASP A C 1
ATOM 1502 O O . ASP A 1 188 ? 62.434 -15.689 -32.207 1.00 65.38 188 ASP A O 1
ATOM 1506 N N . PRO A 1 189 ? 64.387 -15.158 -33.130 1.00 62.00 189 PRO A N 1
ATOM 1507 C CA . PRO A 1 189 ? 65.175 -15.557 -31.958 1.00 62.00 189 PRO A CA 1
ATOM 1508 C C . PRO A 1 189 ? 64.873 -14.751 -30.676 1.00 62.00 189 PRO A C 1
ATOM 1510 O O . PRO A 1 189 ? 65.175 -15.224 -29.576 1.00 62.00 189 PRO A O 1
ATOM 1513 N N . ALA A 1 190 ? 64.253 -13.567 -30.769 1.00 60.44 190 ALA A N 1
ATOM 1514 C CA . ALA A 1 190 ? 63.781 -12.810 -29.605 1.00 60.44 190 ALA A CA 1
ATOM 1515 C C . ALA A 1 190 ? 62.608 -13.504 -28.876 1.00 60.44 190 ALA A C 1
ATOM 1517 O O . ALA A 1 190 ? 62.438 -13.327 -27.664 1.00 60.44 190 ALA A O 1
ATOM 1518 N N . TYR A 1 191 ? 61.846 -14.342 -29.588 1.00 61.41 191 TYR A N 1
ATOM 1519 C CA . TYR A 1 191 ? 60.690 -15.095 -29.088 1.00 61.41 191 TYR A CA 1
ATOM 1520 C C . TYR A 1 191 ? 61.062 -16.064 -27.960 1.00 61.41 191 TYR A C 1
ATOM 1522 O O . TYR A 1 191 ? 60.484 -16.027 -26.864 1.00 61.41 191 TYR A O 1
ATOM 1530 N N . ASP A 1 192 ? 62.072 -16.901 -28.212 1.00 64.19 192 ASP A N 1
ATOM 1531 C CA . ASP A 1 192 ? 62.536 -17.906 -27.257 1.00 64.19 192 ASP A CA 1
ATOM 1532 C C . ASP A 1 192 ? 63.130 -17.244 -26.014 1.00 64.19 192 ASP A C 1
ATOM 1534 O O . ASP A 1 192 ? 62.972 -17.750 -24.903 1.00 64.19 192 ASP A O 1
ATOM 1538 N N . LEU A 1 193 ? 63.769 -16.081 -26.167 1.00 71.81 193 LEU A N 1
ATOM 1539 C CA . LEU A 1 193 ? 64.379 -15.369 -25.052 1.00 71.81 193 LEU A CA 1
ATOM 1540 C C . LEU A 1 193 ? 63.325 -14.760 -24.115 1.00 71.81 193 LEU A C 1
ATOM 1542 O O . LEU A 1 193 ? 63.408 -14.961 -22.901 1.00 71.81 193 LEU A O 1
ATOM 1546 N N . ILE A 1 194 ? 62.325 -14.050 -24.648 1.00 71.62 194 ILE A N 1
ATOM 1547 C CA . ILE A 1 194 ? 61.291 -13.355 -23.855 1.00 71.62 194 ILE A CA 1
ATOM 1548 C C . ILE A 1 194 ? 60.342 -14.362 -23.199 1.00 71.62 194 ILE A C 1
ATOM 1550 O O . ILE A 1 194 ? 60.071 -14.285 -21.998 1.00 71.62 194 ILE A O 1
ATOM 1554 N N . THR A 1 195 ? 59.901 -15.370 -23.950 1.00 71.75 195 THR A N 1
ATOM 1555 C CA . THR A 1 195 ? 59.012 -16.413 -23.426 1.00 71.75 195 THR A CA 1
ATOM 1556 C C . THR A 1 195 ? 59.711 -17.226 -22.334 1.00 71.75 195 THR A C 1
ATOM 1558 O O . THR A 1 195 ? 59.154 -17.451 -21.253 1.00 71.75 195 THR A O 1
ATOM 1561 N N . ARG A 1 196 ? 60.975 -17.617 -22.553 1.00 74.25 196 ARG A N 1
ATOM 1562 C CA . ARG A 1 196 ? 61.754 -18.370 -21.561 1.00 74.25 196 ARG A CA 1
ATOM 1563 C C . ARG A 1 196 ? 62.071 -17.530 -20.330 1.00 74.25 196 ARG A C 1
ATOM 1565 O O . ARG A 1 196 ? 61.953 -18.047 -19.219 1.00 74.25 196 ARG A O 1
ATOM 1572 N N . THR A 1 197 ? 62.429 -16.255 -20.479 1.00 77.38 197 THR A N 1
ATOM 1573 C CA . THR A 1 197 ? 62.674 -15.366 -19.328 1.00 77.38 197 THR A CA 1
ATOM 1574 C C . THR A 1 197 ? 61.402 -15.119 -18.521 1.00 77.38 197 THR A C 1
ATOM 1576 O O . THR A 1 197 ? 61.454 -15.242 -17.297 1.00 77.38 197 THR A O 1
ATOM 1579 N N . PHE A 1 198 ? 60.251 -14.897 -19.162 1.00 80.88 198 PHE A N 1
ATOM 1580 C CA . PHE A 1 198 ? 58.961 -14.743 -18.481 1.00 80.88 198 PHE A CA 1
ATOM 1581 C C . PHE A 1 198 ? 58.607 -15.970 -17.629 1.00 80.88 198 PHE A C 1
ATOM 1583 O O . PHE A 1 198 ? 58.362 -15.843 -16.427 1.00 80.88 198 PHE A O 1
ATOM 1590 N N . TYR A 1 199 ? 58.658 -17.177 -18.205 1.00 79.31 199 TYR A N 1
ATOM 1591 C CA . TYR A 1 199 ? 58.361 -18.397 -17.449 1.00 79.31 199 TYR A CA 1
ATOM 1592 C C . TYR A 1 199 ? 59.412 -18.698 -16.372 1.00 79.31 199 TYR A C 1
ATOM 1594 O O . TYR A 1 199 ? 59.071 -19.239 -15.319 1.00 79.31 199 TYR A O 1
ATOM 1602 N N . THR A 1 200 ? 60.672 -18.301 -16.575 1.00 78.88 200 THR A N 1
ATOM 1603 C CA . THR A 1 200 ? 61.724 -18.427 -15.552 1.00 78.88 200 THR A CA 1
ATOM 1604 C C . THR A 1 200 ? 61.469 -17.480 -14.375 1.00 78.88 200 THR A C 1
ATOM 1606 O O . THR A 1 200 ? 61.548 -17.898 -13.220 1.00 78.88 200 THR A O 1
ATOM 1609 N N . LEU A 1 201 ? 61.078 -16.229 -14.640 1.00 76.50 201 LEU A N 1
ATOM 1610 C CA . LEU A 1 201 ? 60.695 -15.251 -13.616 1.00 76.50 201 LEU A CA 1
ATOM 1611 C C . LEU A 1 201 ? 59.423 -15.672 -12.872 1.00 76.50 201 LEU A C 1
ATOM 1613 O O . LEU A 1 201 ? 59.361 -15.554 -11.648 1.00 76.50 201 LEU A O 1
ATOM 1617 N N . GLN A 1 202 ? 58.436 -16.221 -13.582 1.00 75.38 202 GLN A N 1
ATOM 1618 C CA . GLN A 1 202 ? 57.218 -16.758 -12.981 1.00 75.38 202 GLN A CA 1
ATOM 1619 C C . GLN A 1 202 ? 57.521 -17.953 -12.069 1.00 75.38 202 GLN A C 1
ATOM 1621 O O . GLN A 1 202 ? 57.064 -17.983 -10.927 1.00 75.38 202 GLN A O 1
ATOM 1626 N N . LYS A 1 203 ? 58.343 -18.901 -12.532 1.00 76.25 203 LYS A N 1
ATOM 1627 C CA . LYS A 1 203 ? 58.778 -20.056 -11.738 1.00 76.25 203 LYS A CA 1
ATOM 1628 C C . LYS A 1 203 ? 59.562 -19.625 -10.497 1.00 76.25 203 LYS A C 1
ATOM 1630 O O . LYS A 1 203 ? 59.345 -20.175 -9.421 1.00 76.25 203 LYS A O 1
ATOM 1635 N N . ASN A 1 204 ? 60.421 -18.612 -10.619 1.00 73.38 204 ASN A N 1
ATOM 1636 C CA . ASN A 1 204 ? 61.131 -18.035 -9.480 1.00 73.38 204 ASN A CA 1
ATOM 1637 C C . ASN A 1 204 ? 60.150 -17.394 -8.489 1.00 73.38 204 ASN A C 1
ATOM 1639 O O . ASN A 1 204 ? 60.167 -17.747 -7.312 1.00 73.38 204 ASN A O 1
ATOM 1643 N N . ARG A 1 205 ? 59.228 -16.540 -8.952 1.00 69.00 205 ARG A N 1
ATOM 1644 C CA . ARG A 1 205 ? 58.173 -15.939 -8.117 1.00 69.00 205 ARG A CA 1
ATOM 1645 C C . ARG A 1 205 ? 57.366 -16.996 -7.361 1.00 69.00 205 ARG A C 1
ATOM 1647 O O . ARG A 1 205 ? 57.123 -16.835 -6.167 1.00 69.00 205 ARG A O 1
ATOM 1654 N N . ASP A 1 206 ? 56.949 -18.054 -8.048 1.00 64.31 206 ASP A N 1
ATOM 1655 C CA . ASP A 1 206 ? 56.099 -19.099 -7.478 1.00 64.31 206 ASP A CA 1
ATOM 1656 C C . ASP A 1 206 ? 56.882 -19.977 -6.476 1.00 64.31 206 ASP A C 1
ATOM 1658 O O . ASP A 1 206 ? 56.345 -20.340 -5.429 1.00 64.31 206 ASP A O 1
ATOM 1662 N N . ASN A 1 207 ? 58.183 -20.206 -6.702 1.00 65.56 207 ASN A N 1
ATOM 1663 C CA . ASN A 1 207 ? 59.074 -20.879 -5.746 1.00 65.56 207 ASN A CA 1
ATOM 1664 C C . ASN A 1 207 ? 59.301 -20.073 -4.452 1.00 65.56 207 ASN A C 1
ATOM 1666 O O . ASN A 1 207 ? 59.393 -20.667 -3.376 1.00 65.56 207 ASN A O 1
ATOM 1670 N N . PHE A 1 208 ? 59.352 -18.738 -4.529 1.00 60.22 208 PHE A N 1
ATOM 1671 C CA . PHE A 1 208 ? 59.527 -17.859 -3.362 1.00 60.22 208 PHE A CA 1
ATOM 1672 C C . PHE A 1 208 ? 58.215 -17.558 -2.604 1.00 60.22 208 PHE A C 1
ATOM 1674 O O . PHE A 1 208 ? 58.244 -16.937 -1.544 1.00 60.22 208 PHE A O 1
ATOM 1681 N N . LYS A 1 209 ? 57.055 -18.031 -3.089 1.00 53.81 209 LYS A N 1
ATOM 1682 C CA . LYS A 1 209 ? 55.717 -17.722 -2.542 1.00 53.81 209 LYS A CA 1
ATOM 1683 C C . LYS A 1 209 ? 55.164 -18.720 -1.508 1.00 53.81 209 LYS A C 1
ATOM 1685 O O . LYS A 1 209 ? 53.973 -18.672 -1.207 1.00 53.81 209 LYS A O 1
ATOM 1690 N N . LYS A 1 210 ? 55.990 -19.591 -0.910 1.00 48.25 210 LYS A N 1
ATOM 1691 C CA . LYS A 1 210 ? 55.549 -20.619 0.073 1.00 48.25 210 LYS A CA 1
ATOM 1692 C C . LYS A 1 210 ? 54.906 -20.065 1.370 1.00 48.25 210 LYS A C 1
ATOM 1694 O O . LYS A 1 210 ? 54.314 -20.827 2.125 1.00 48.25 210 LYS A O 1
ATOM 1699 N N . HIS A 1 211 ? 54.972 -18.749 1.584 1.00 43.47 211 HIS A N 1
ATOM 1700 C CA . HIS A 1 211 ? 54.406 -17.955 2.686 1.00 43.47 211 HIS A CA 1
ATOM 1701 C C . HIS A 1 211 ? 52.884 -17.959 2.949 1.00 43.47 211 HIS A C 1
ATOM 1703 O O . HIS A 1 211 ? 52.445 -17.881 4.094 1.00 43.47 211 HIS A O 1
ATOM 1709 N N . ILE A 1 212 ? 52.052 -17.877 1.904 1.00 42.44 212 ILE A N 1
ATOM 1710 C CA . ILE A 1 212 ? 50.753 -17.184 2.046 1.00 42.44 212 ILE A CA 1
ATOM 1711 C C . ILE A 1 212 ? 49.572 -18.099 1.693 1.00 42.44 212 ILE A C 1
ATOM 1713 O O . ILE A 1 212 ? 49.244 -18.289 0.528 1.00 42.44 212 ILE A O 1
ATOM 1717 N N . TRP A 1 213 ? 48.942 -18.595 2.766 1.00 36.50 213 TRP A N 1
ATOM 1718 C CA . TRP A 1 213 ? 47.563 -19.094 2.911 1.00 36.50 213 TRP A CA 1
ATOM 1719 C C . TRP A 1 213 ? 47.154 -20.359 2.137 1.00 36.50 213 TRP A C 1
ATOM 1721 O O . TRP A 1 213 ? 46.803 -20.325 0.963 1.00 36.50 213 TRP A O 1
ATOM 1731 N N . THR A 1 214 ? 47.062 -21.476 2.868 1.00 33.66 214 THR A N 1
ATOM 1732 C CA . THR A 1 214 ? 46.310 -22.678 2.475 1.00 33.66 214 THR A CA 1
ATOM 1733 C C . THR A 1 214 ? 45.222 -22.966 3.516 1.00 33.66 214 THR A C 1
ATOM 1735 O O . THR A 1 214 ? 45.488 -23.482 4.597 1.00 33.66 214 THR A O 1
ATOM 1738 N N . HIS A 1 215 ? 43.972 -22.635 3.185 1.00 35.62 215 HIS A N 1
ATOM 1739 C CA . HIS A 1 215 ? 42.778 -23.159 3.854 1.00 35.62 215 HIS A CA 1
ATOM 1740 C C . HIS A 1 215 ? 41.976 -23.990 2.848 1.00 35.62 215 HIS A C 1
ATOM 1742 O O . HIS A 1 215 ? 40.948 -23.560 2.339 1.00 35.62 215 HIS A O 1
ATOM 1748 N N . SER A 1 216 ? 42.459 -25.192 2.546 1.00 34.22 216 SER A N 1
ATOM 1749 C CA . SER A 1 216 ? 41.648 -26.260 1.958 1.00 34.22 216 SER A CA 1
ATOM 1750 C C . SER A 1 216 ? 42.249 -27.606 2.365 1.00 34.22 216 SER A C 1
ATOM 1752 O O . SER A 1 216 ? 43.281 -28.044 1.863 1.00 34.22 216 SER A O 1
ATOM 1754 N N . GLN A 1 217 ? 41.645 -28.238 3.371 1.00 34.59 217 GLN A N 1
ATOM 1755 C CA . GLN A 1 217 ? 42.001 -29.596 3.779 1.00 34.59 217 GLN A CA 1
ATOM 1756 C C . GLN A 1 217 ? 41.555 -30.588 2.694 1.00 34.59 217 GLN A C 1
ATOM 1758 O O . GLN A 1 217 ? 40.399 -30.572 2.278 1.00 34.59 217 GLN A O 1
ATOM 1763 N N . LEU A 1 218 ? 42.463 -31.467 2.258 1.00 29.80 218 LEU A N 1
ATOM 1764 C CA . LEU A 1 218 ? 42.132 -32.644 1.451 1.00 29.80 218 LEU A CA 1
ATOM 1765 C C . LEU A 1 218 ? 41.412 -33.689 2.321 1.00 29.80 218 LEU A C 1
ATOM 1767 O O . LEU A 1 218 ? 42.020 -34.256 3.229 1.00 29.80 218 LEU A O 1
ATOM 1771 N N . THR A 1 219 ? 40.161 -34.016 2.002 1.00 30.58 219 THR A N 1
ATOM 1772 C CA . THR A 1 219 ? 39.455 -35.187 2.543 1.00 30.58 219 THR A CA 1
ATOM 1773 C C . THR A 1 219 ? 39.579 -36.380 1.590 1.00 30.58 219 THR A C 1
ATOM 1775 O O . THR A 1 219 ? 39.138 -36.340 0.445 1.00 30.58 219 THR A O 1
ATOM 1778 N N . LYS A 1 220 ? 40.186 -37.473 2.073 1.00 31.47 220 LYS A N 1
ATOM 1779 C CA . LYS A 1 220 ? 40.133 -38.805 1.448 1.00 31.47 220 LYS A CA 1
ATOM 1780 C C . LYS A 1 220 ? 38.828 -39.491 1.876 1.00 31.47 220 LYS A C 1
ATOM 1782 O O . LYS A 1 220 ? 38.612 -39.657 3.073 1.00 31.47 220 LYS A O 1
ATOM 1787 N N . LEU A 1 221 ? 37.986 -39.900 0.927 1.00 31.58 221 LEU A N 1
ATOM 1788 C CA . LEU A 1 221 ? 36.786 -40.710 1.180 1.00 31.58 221 LEU A CA 1
ATOM 1789 C C . LEU A 1 221 ? 37.099 -42.198 0.951 1.00 31.58 221 LEU A C 1
ATOM 1791 O O . LEU A 1 221 ? 37.559 -42.581 -0.121 1.00 31.58 221 LEU A O 1
ATOM 1795 N N . SER A 1 222 ? 36.841 -43.017 1.971 1.00 30.20 222 SER A N 1
ATOM 1796 C CA . SER A 1 222 ? 36.809 -44.485 1.944 1.00 30.20 222 SER A CA 1
ATOM 1797 C C . SER A 1 222 ? 35.376 -44.903 2.285 1.00 30.20 222 SER A C 1
ATOM 1799 O O . SER A 1 222 ? 34.861 -44.465 3.313 1.00 30.20 222 SER A O 1
ATOM 1801 N N . GLY A 1 223 ? 34.714 -45.681 1.424 1.00 31.70 223 GLY A N 1
ATOM 1802 C CA . GLY A 1 223 ? 33.324 -46.123 1.611 1.00 31.70 223 GLY A CA 1
ATOM 1803 C C . GLY A 1 223 ? 33.218 -47.551 2.176 1.00 31.70 223 GLY A C 1
ATOM 1804 O O . GLY A 1 223 ? 34.060 -48.383 1.832 1.00 31.70 223 GLY A O 1
ATOM 1805 N N . PRO A 1 224 ? 32.212 -47.870 3.019 1.00 35.50 224 PRO A N 1
ATOM 1806 C CA . PRO A 1 224 ? 31.932 -49.237 3.468 1.00 35.50 224 PRO A CA 1
ATOM 1807 C C . PRO A 1 224 ? 30.914 -49.976 2.558 1.00 35.50 224 PRO A C 1
ATOM 1809 O O . PRO A 1 224 ? 30.179 -49.326 1.814 1.00 35.50 224 PRO A O 1
ATOM 1812 N N . PRO A 1 225 ? 30.863 -51.329 2.599 1.00 36.66 225 PRO A N 1
ATOM 1813 C CA . PRO A 1 225 ? 30.094 -52.170 1.670 1.00 36.66 225 PRO A CA 1
ATOM 1814 C C . PRO A 1 225 ? 28.618 -52.378 2.089 1.00 36.66 225 PRO A C 1
ATOM 1816 O O . PRO A 1 225 ? 28.271 -52.146 3.250 1.00 36.66 225 PRO A O 1
ATOM 1819 N N . PRO A 1 226 ? 27.739 -52.842 1.172 1.00 33.62 226 PRO A N 1
ATOM 1820 C CA . PRO A 1 226 ? 26.292 -52.928 1.403 1.00 33.62 226 PRO A CA 1
ATOM 1821 C C . PRO A 1 226 ? 25.850 -54.178 2.204 1.00 33.62 226 PRO A C 1
ATOM 1823 O O . PRO A 1 226 ? 26.448 -55.246 2.044 1.00 33.62 226 PRO A O 1
ATOM 1826 N N . PRO A 1 227 ? 24.774 -54.092 3.020 1.00 31.55 227 PRO A N 1
ATOM 1827 C CA . PRO A 1 227 ? 24.232 -55.226 3.770 1.00 31.55 227 PRO A CA 1
ATOM 1828 C C . PRO A 1 227 ? 23.144 -56.022 3.017 1.00 31.55 227 PRO A C 1
ATOM 1830 O O . PRO A 1 227 ? 22.394 -55.496 2.197 1.00 31.55 227 PRO A O 1
ATOM 1833 N N . GLN A 1 228 ? 23.074 -57.316 3.346 1.00 31.42 228 GLN A N 1
ATOM 1834 C CA . GLN A 1 228 ? 22.211 -58.364 2.782 1.00 31.42 228 GLN A CA 1
ATOM 1835 C C . GLN A 1 228 ? 20.741 -58.277 3.245 1.00 31.42 228 GLN A C 1
ATOM 1837 O O . GLN A 1 228 ? 20.453 -57.880 4.373 1.00 31.42 228 GLN A O 1
ATOM 1842 N N . ILE A 1 229 ? 19.811 -58.721 2.389 1.00 29.17 229 ILE A N 1
ATOM 1843 C CA . ILE A 1 229 ? 18.356 -58.741 2.630 1.00 29.17 229 ILE A CA 1
ATOM 1844 C C . ILE A 1 229 ? 17.920 -60.116 3.170 1.00 29.17 229 ILE A C 1
ATOM 1846 O O . ILE A 1 229 ? 18.177 -61.140 2.541 1.00 29.17 229 ILE A O 1
ATOM 1850 N N . ILE A 1 230 ? 17.200 -60.130 4.299 1.00 27.72 230 ILE A N 1
ATOM 1851 C CA . ILE A 1 230 ? 16.512 -61.305 4.866 1.00 27.72 230 ILE A CA 1
ATOM 1852 C C . ILE A 1 230 ? 15.027 -61.256 4.467 1.00 27.72 230 ILE A C 1
ATOM 1854 O O . ILE A 1 230 ? 14.350 -60.252 4.687 1.00 27.72 230 ILE A O 1
ATOM 1858 N N . GLN A 1 231 ? 14.517 -62.347 3.888 1.00 28.12 231 GLN A N 1
ATOM 1859 C CA . GLN A 1 231 ? 13.106 -62.540 3.528 1.00 28.12 231 GLN A CA 1
ATOM 1860 C C . GLN A 1 231 ? 12.261 -62.957 4.743 1.00 28.12 231 GLN A C 1
ATOM 1862 O O . GLN A 1 231 ? 12.658 -63.837 5.504 1.00 28.12 231 GLN A O 1
ATOM 1867 N N . ILE A 1 232 ? 11.050 -62.398 4.873 1.00 27.89 232 ILE A N 1
ATOM 1868 C CA . ILE A 1 232 ? 10.009 -62.908 5.780 1.00 27.89 232 ILE A CA 1
ATOM 1869 C C . ILE A 1 232 ? 8.733 -63.204 4.980 1.00 27.89 232 ILE A C 1
ATOM 1871 O O . ILE A 1 232 ? 8.218 -62.365 4.242 1.00 27.89 232 ILE A O 1
ATOM 1875 N N . VAL A 1 233 ? 8.251 -64.434 5.153 1.00 27.86 233 VAL A N 1
ATOM 1876 C CA . VAL A 1 233 ? 7.079 -65.073 4.537 1.00 27.86 233 VAL A CA 1
ATOM 1877 C C . VAL A 1 233 ? 5.773 -64.598 5.193 1.00 27.86 233 VAL A C 1
ATOM 1879 O O . VAL A 1 233 ? 5.714 -64.440 6.410 1.00 27.86 233 VAL A O 1
ATOM 1882 N N . THR A 1 234 ? 4.691 -64.457 4.417 1.00 26.78 234 THR A N 1
ATOM 1883 C CA . THR A 1 234 ? 3.309 -64.351 4.940 1.00 26.78 234 THR A CA 1
ATOM 1884 C C . THR A 1 234 ? 2.369 -65.364 4.261 1.00 26.78 234 THR A C 1
ATOM 1886 O O . THR A 1 234 ? 2.467 -65.546 3.047 1.00 26.78 234 THR A O 1
ATOM 1889 N N . PRO A 1 235 ? 1.439 -66.014 4.999 1.00 28.83 235 PRO A N 1
ATOM 1890 C CA . PRO A 1 235 ? 0.328 -66.785 4.433 1.00 28.83 235 PRO A CA 1
ATOM 1891 C C . PRO A 1 235 ? -1.019 -66.005 4.459 1.00 28.83 235 PRO A C 1
ATOM 1893 O O . PRO A 1 235 ? -1.102 -64.934 5.064 1.00 28.83 235 PRO A O 1
ATOM 1896 N N . PRO A 1 236 ? -2.082 -66.498 3.780 1.00 27.64 236 PRO A N 1
ATOM 1897 C CA . PRO A 1 236 ? -3.091 -65.652 3.130 1.00 27.64 236 PRO A CA 1
ATOM 1898 C C . PRO A 1 236 ? -4.407 -65.466 3.911 1.00 27.64 236 PRO A C 1
ATOM 1900 O O . PRO A 1 236 ? -4.842 -66.338 4.664 1.00 27.64 236 PRO A O 1
ATOM 1903 N N . VAL A 1 237 ? -5.115 -64.359 3.635 1.00 27.84 237 VAL A N 1
ATOM 1904 C CA . VAL A 1 237 ? -6.467 -64.059 4.152 1.00 27.84 237 VAL A CA 1
ATOM 1905 C C . VAL A 1 237 ? -7.527 -64.188 3.049 1.00 27.84 237 VAL A C 1
ATOM 1907 O O . VAL A 1 237 ? -7.370 -63.687 1.937 1.00 27.84 237 VAL A O 1
ATOM 1910 N N . LYS A 1 238 ? -8.629 -64.872 3.387 1.00 26.11 238 LYS A N 1
ATOM 1911 C CA . LYS A 1 238 ? -9.808 -65.152 2.550 1.00 26.11 238 LYS A CA 1
ATOM 1912 C C . LYS A 1 238 ? -10.768 -63.955 2.450 1.00 26.11 238 LYS A C 1
ATOM 1914 O O . LYS A 1 238 ? -10.982 -63.225 3.411 1.00 26.11 238 LYS A O 1
ATOM 1919 N N . ALA A 1 239 ? -11.418 -63.840 1.292 1.00 28.52 239 ALA A N 1
ATOM 1920 C CA . ALA A 1 239 ? -12.432 -62.842 0.945 1.00 28.52 239 ALA A CA 1
ATOM 1921 C C . ALA A 1 239 ? -13.870 -63.202 1.385 1.00 28.52 239 ALA A C 1
ATOM 1923 O O . ALA A 1 239 ? -14.195 -64.384 1.514 1.00 28.52 239 ALA A O 1
ATOM 1924 N N . LYS A 1 240 ? -14.732 -62.169 1.506 1.00 25.14 240 LYS A N 1
ATOM 1925 C CA . LYS A 1 240 ? -16.213 -62.082 1.291 1.00 25.14 240 LYS A CA 1
ATOM 1926 C C . LYS A 1 240 ? -16.728 -60.824 2.034 1.00 25.14 240 LYS A C 1
ATOM 1928 O O . LYS A 1 240 ? -16.168 -60.486 3.061 1.00 25.14 240 LYS A O 1
ATOM 1933 N N . LYS A 1 241 ? -17.783 -60.079 1.681 1.00 25.59 241 LYS A N 1
ATOM 1934 C CA . LYS A 1 241 ? -18.731 -59.956 0.553 1.00 25.59 241 LYS A CA 1
ATOM 1935 C C . LYS A 1 241 ? -19.470 -58.612 0.781 1.00 25.59 241 LYS A C 1
ATOM 1937 O O . LYS A 1 241 ? -19.755 -58.267 1.922 1.00 25.59 241 LYS A O 1
ATOM 1942 N N . LYS A 1 242 ? -19.811 -57.881 -0.287 1.00 27.58 242 LYS A N 1
ATOM 1943 C CA . LYS A 1 242 ? -20.600 -56.627 -0.264 1.00 27.58 242 LYS A CA 1
ATOM 1944 C C . LYS A 1 242 ? -22.096 -56.877 0.002 1.00 27.58 242 LYS A C 1
ATOM 1946 O O . LYS A 1 242 ? -22.641 -57.852 -0.515 1.00 27.58 242 LYS A O 1
ATOM 1951 N N . LYS A 1 243 ? -22.781 -55.922 0.651 1.00 25.59 243 LYS A N 1
ATOM 1952 C CA . LYS A 1 243 ? -24.229 -55.672 0.482 1.00 25.59 243 LYS A CA 1
ATOM 1953 C C . LYS A 1 243 ? -24.560 -54.168 0.529 1.00 25.59 243 LYS A C 1
ATOM 1955 O O . LYS A 1 243 ? -23.984 -53.425 1.313 1.00 25.59 243 LYS A O 1
ATOM 1960 N N . LYS A 1 244 ? -25.459 -53.778 -0.385 1.00 27.48 244 LYS A N 1
ATOM 1961 C CA . LYS A 1 244 ? -26.045 -52.451 -0.671 1.00 27.48 244 LYS A CA 1
ATOM 1962 C C . LYS A 1 244 ? -26.928 -51.927 0.469 1.00 27.48 244 LYS A C 1
ATOM 1964 O O . LYS A 1 244 ? -27.632 -52.729 1.073 1.00 27.48 244 LYS A O 1
ATOM 1969 N N . VAL A 1 245 ? -27.023 -50.598 0.604 1.00 27.62 245 VAL A N 1
ATOM 1970 C CA . VAL A 1 245 ? -28.177 -49.903 1.208 1.00 27.62 245 VAL A CA 1
ATOM 1971 C C . VAL A 1 245 ? -28.530 -48.650 0.387 1.00 27.62 245 VAL A C 1
ATOM 1973 O O . VAL A 1 245 ? -27.657 -47.950 -0.121 1.00 27.62 245 VAL A O 1
ATOM 1976 N N . THR A 1 246 ? -29.834 -48.463 0.212 1.00 26.88 246 THR A N 1
ATOM 1977 C CA . THR A 1 246 ? -30.610 -47.548 -0.640 1.00 26.88 246 THR A CA 1
ATOM 1978 C C . THR A 1 246 ? -30.992 -46.233 0.064 1.00 26.88 246 THR A C 1
ATOM 1980 O O . THR A 1 246 ? -31.133 -46.203 1.283 1.00 26.88 246 THR A O 1
ATOM 1983 N N . LYS A 1 247 ? -31.200 -45.159 -0.719 1.00 33.12 247 LYS A N 1
ATOM 1984 C CA . LYS A 1 247 ? -31.762 -43.849 -0.307 1.00 33.12 247 LYS A CA 1
ATOM 1985 C C . LYS A 1 247 ? -33.303 -43.849 -0.284 1.00 33.12 247 LYS A C 1
ATOM 1987 O O . LYS A 1 247 ? -33.902 -44.537 -1.109 1.00 33.12 247 LYS A O 1
ATOM 1992 N N . PRO A 1 248 ? -33.913 -42.995 0.560 1.00 28.34 248 PRO A N 1
ATOM 1993 C CA . PRO A 1 248 ? -35.177 -42.300 0.246 1.00 28.34 248 PRO A CA 1
ATOM 1994 C C . PRO A 1 248 ? -35.109 -40.753 0.455 1.00 28.34 248 PRO A C 1
ATOM 1996 O O . PRO A 1 248 ? -34.066 -40.268 0.895 1.00 28.34 248 PRO A O 1
ATOM 1999 N N . PRO A 1 249 ? -36.162 -39.975 0.092 1.00 32.03 249 PRO A N 1
ATOM 2000 C CA . PRO A 1 249 ? -36.043 -38.679 -0.599 1.00 32.03 249 PRO A CA 1
ATOM 2001 C C . PRO A 1 249 ? -36.457 -37.411 0.186 1.00 32.03 249 PRO A C 1
ATOM 2003 O O . PRO A 1 249 ? -36.995 -37.476 1.288 1.00 32.03 249 PRO A O 1
ATOM 2006 N N . GLU A 1 250 ? -36.180 -36.260 -0.442 1.00 27.42 250 GLU A N 1
ATOM 2007 C CA . GLU A 1 250 ? -36.420 -34.868 -0.020 1.00 27.42 250 GLU A CA 1
ATOM 2008 C C . GLU A 1 250 ? -37.892 -34.416 -0.088 1.00 27.42 250 GLU A C 1
ATOM 2010 O O . GLU A 1 250 ? -38.654 -34.854 -0.949 1.00 27.42 250 GLU A O 1
ATOM 2015 N N . ALA A 1 251 ? -38.243 -33.445 0.766 1.00 28.94 251 ALA A N 1
ATOM 2016 C CA . ALA A 1 251 ? -39.449 -32.619 0.673 1.00 28.94 251 ALA A CA 1
ATOM 2017 C C . ALA A 1 251 ? -39.079 -31.114 0.746 1.00 28.94 251 ALA A C 1
ATOM 2019 O O . ALA A 1 251 ? -38.074 -30.774 1.378 1.00 28.94 251 ALA A O 1
ATOM 2020 N N . PRO A 1 252 ? -39.857 -30.206 0.119 1.00 31.88 252 PRO A N 1
ATOM 2021 C CA . PRO A 1 252 ? -39.460 -28.820 -0.125 1.00 31.88 252 PRO A CA 1
ATOM 2022 C C . PRO A 1 252 ? -39.997 -27.850 0.942 1.00 31.88 252 PRO A C 1
ATOM 2024 O O . PRO A 1 252 ? -41.110 -28.016 1.438 1.00 31.88 252 PRO A O 1
ATOM 2027 N N . VAL A 1 253 ? -39.249 -26.780 1.239 1.00 30.25 253 VAL A N 1
ATOM 2028 C CA . VAL A 1 253 ? -39.747 -25.631 2.017 1.00 30.25 253 VAL A CA 1
ATOM 2029 C C . VAL A 1 253 ? -39.433 -24.330 1.276 1.00 30.25 253 VAL A C 1
ATOM 2031 O O . VAL A 1 253 ? -38.292 -24.034 0.931 1.00 30.25 253 VAL A O 1
ATOM 2034 N N . SER A 1 254 ? -40.499 -23.578 1.021 1.00 28.55 254 SER A N 1
ATOM 2035 C CA . SER A 1 254 ? -40.594 -22.305 0.309 1.00 28.55 254 SER A CA 1
ATOM 2036 C C . SER A 1 254 ? -39.889 -21.140 1.015 1.00 28.55 254 SER A C 1
ATOM 2038 O O . SER A 1 254 ? -40.135 -20.895 2.196 1.00 28.55 254 SER A O 1
ATOM 2040 N N . ALA A 1 255 ? -39.111 -20.355 0.265 1.00 28.41 255 ALA A N 1
ATOM 2041 C CA . ALA A 1 255 ? -38.573 -19.064 0.700 1.00 28.41 255 ALA A CA 1
ATOM 2042 C C . ALA A 1 255 ? -39.472 -17.893 0.228 1.00 28.41 255 ALA A C 1
ATOM 2044 O O . ALA A 1 255 ? -39.989 -17.941 -0.892 1.00 28.41 255 ALA A O 1
ATOM 2045 N N . PRO A 1 256 ? -39.668 -16.834 1.039 1.00 29.19 256 PRO A N 1
ATOM 2046 C CA . PRO A 1 256 ? -40.491 -15.689 0.666 1.00 29.19 256 PRO A CA 1
ATOM 2047 C C . PRO A 1 256 ? -39.760 -14.714 -0.271 1.00 29.19 256 PRO A C 1
ATOM 2049 O O . PRO A 1 256 ? -38.562 -14.463 -0.143 1.00 29.19 256 PRO A O 1
ATOM 2052 N N . LYS A 1 257 ? -40.530 -14.157 -1.211 1.00 28.98 257 LYS A N 1
ATOM 2053 C CA . LYS A 1 257 ? -40.124 -13.211 -2.260 1.00 28.98 257 LYS A CA 1
ATOM 2054 C C . LYS A 1 257 ? -39.593 -11.900 -1.664 1.00 28.98 257 LYS A C 1
ATOM 2056 O O . LYS A 1 257 ? -40.321 -11.218 -0.947 1.00 28.98 257 LYS A O 1
ATOM 2061 N N . LEU A 1 258 ? -38.360 -11.529 -2.018 1.00 28.28 258 LEU A N 1
ATOM 2062 C CA . LEU A 1 258 ? -37.833 -10.174 -1.847 1.00 28.28 258 LEU A CA 1
ATOM 2063 C C . LEU A 1 258 ? -38.126 -9.336 -3.095 1.00 28.28 258 LEU A C 1
ATOM 2065 O O . LEU A 1 258 ? -37.882 -9.758 -4.223 1.00 28.28 258 LEU A O 1
ATOM 2069 N N . THR A 1 259 ? -38.635 -8.138 -2.851 1.00 28.20 259 THR A N 1
ATOM 2070 C CA . THR A 1 259 ? -38.896 -7.074 -3.815 1.00 28.20 259 THR A CA 1
ATOM 2071 C C . THR A 1 259 ? -37.593 -6.605 -4.460 1.00 28.20 259 THR A C 1
ATOM 2073 O O . THR A 1 259 ? -36.638 -6.226 -3.782 1.00 28.20 259 THR A O 1
ATOM 2076 N N . THR A 1 260 ? -37.564 -6.639 -5.788 1.00 26.44 260 THR A N 1
ATOM 2077 C CA . THR A 1 260 ? -36.466 -6.208 -6.652 1.00 26.44 260 THR A CA 1
ATOM 2078 C C . THR A 1 260 ? -36.170 -4.719 -6.486 1.00 26.44 260 THR A C 1
ATOM 2080 O O . THR A 1 260 ? -36.941 -3.867 -6.923 1.00 26.44 260 THR A O 1
ATOM 2083 N N . VAL A 1 261 ? -35.018 -4.411 -5.890 1.00 31.06 261 VAL A N 1
ATOM 2084 C CA . VAL A 1 261 ? -34.332 -3.127 -6.062 1.00 31.06 261 VAL A CA 1
ATOM 2085 C C . VAL A 1 261 ? -33.540 -3.219 -7.363 1.00 31.06 261 VAL A C 1
ATOM 2087 O O . VAL A 1 261 ? -32.796 -4.177 -7.572 1.00 31.06 261 VAL A O 1
ATOM 2090 N N . VAL A 1 262 ? -33.729 -2.244 -8.248 1.00 28.95 262 VAL A N 1
ATOM 2091 C CA . VAL A 1 262 ? -33.041 -2.144 -9.540 1.00 28.95 262 VAL A CA 1
ATOM 2092 C C . VAL A 1 262 ? -31.539 -1.962 -9.295 1.00 28.95 262 VAL A C 1
ATOM 2094 O O . VAL A 1 262 ? -31.065 -0.859 -9.029 1.00 28.95 262 VAL A O 1
ATOM 2097 N N . HIS A 1 263 ? -30.783 -3.056 -9.361 1.00 34.53 263 HIS A N 1
ATOM 2098 C CA . HIS A 1 263 ? -29.333 -3.023 -9.507 1.00 34.53 263 HIS A CA 1
ATOM 2099 C C . HIS A 1 263 ? -28.989 -2.982 -10.997 1.00 34.53 263 HIS A C 1
ATOM 2101 O O . HIS A 1 263 ? -29.607 -3.676 -11.803 1.00 34.53 263 HIS A O 1
ATOM 2107 N N . GLN A 1 264 ? -27.991 -2.170 -11.357 1.00 34.75 264 GLN A N 1
ATOM 2108 C CA . GLN A 1 264 ? -27.308 -2.301 -12.645 1.00 34.75 264 GLN A CA 1
ATOM 2109 C C . GLN A 1 264 ? -26.911 -3.775 -12.836 1.00 34.75 264 GLN A C 1
ATOM 2111 O O . GLN A 1 264 ? -26.472 -4.389 -11.858 1.00 34.75 264 GLN A O 1
ATOM 2116 N N . PRO A 1 265 ? -27.085 -4.360 -14.033 1.00 37.56 265 PRO A N 1
ATOM 2117 C CA . PRO A 1 265 ? -26.792 -5.768 -14.250 1.00 37.56 265 PRO A CA 1
ATOM 2118 C C . PRO A 1 265 ? -25.293 -5.997 -14.040 1.00 37.56 265 PRO A C 1
ATOM 2120 O O . PRO A 1 265 ? -24.466 -5.604 -14.858 1.00 37.56 265 PRO A O 1
ATOM 2123 N N . MET A 1 266 ? -24.945 -6.580 -12.895 1.00 49.22 266 MET A N 1
ATOM 2124 C CA . MET A 1 266 ? -23.604 -7.078 -12.622 1.00 49.22 266 MET A CA 1
ATOM 2125 C C . MET A 1 266 ? -23.429 -8.350 -13.456 1.00 49.22 266 MET A C 1
ATOM 2127 O O . MET A 1 266 ? -24.314 -9.207 -13.454 1.00 49.22 266 MET A O 1
ATOM 2131 N N . GLU A 1 267 ? -22.327 -8.458 -14.196 1.00 59.19 267 GLU A N 1
ATOM 2132 C CA . GLU A 1 267 ? -21.994 -9.677 -14.941 1.00 59.19 267 GLU A CA 1
ATOM 2133 C C . GLU A 1 267 ? -21.942 -10.870 -13.961 1.00 59.19 267 GLU A C 1
ATOM 2135 O O . GLU A 1 267 ? -21.443 -10.730 -12.842 1.00 59.19 267 GLU A O 1
ATOM 2140 N N . ALA A 1 268 ? -22.491 -12.026 -14.355 1.00 61.44 268 ALA A N 1
ATOM 2141 C CA . ALA A 1 268 ? -22.765 -13.163 -13.461 1.00 61.44 268 ALA A CA 1
ATOM 2142 C C . ALA A 1 268 ? -21.525 -13.720 -12.724 1.00 61.44 268 ALA A C 1
ATOM 2144 O O . ALA A 1 268 ? -21.671 -14.360 -11.683 1.00 61.44 268 ALA A O 1
ATOM 2145 N N . ASP A 1 269 ? -20.322 -13.419 -13.224 1.00 82.38 269 ASP A N 1
ATOM 2146 C CA . ASP A 1 269 ? -19.045 -13.945 -12.727 1.00 82.38 269 ASP A CA 1
ATOM 2147 C C . ASP A 1 269 ? -18.311 -13.002 -11.752 1.00 82.38 269 ASP A C 1
ATOM 2149 O O . ASP A 1 269 ? -17.228 -13.331 -11.260 1.00 82.38 269 ASP A O 1
ATOM 2153 N N . VAL A 1 270 ? -18.868 -11.821 -11.451 1.00 88.94 270 VAL A N 1
ATOM 2154 C CA . VAL A 1 270 ? -18.226 -10.833 -10.566 1.00 88.94 270 VAL A CA 1
ATOM 2155 C C . VAL A 1 270 ? -18.672 -11.024 -9.114 1.00 88.94 270 VAL A C 1
ATOM 2157 O O . VAL A 1 270 ? -19.856 -10.965 -8.791 1.00 88.94 270 VAL A O 1
ATOM 2160 N N . GLN A 1 271 ? -17.719 -11.201 -8.194 1.00 92.69 271 GLN A N 1
ATOM 2161 C CA . GLN A 1 271 ? -18.004 -11.339 -6.761 1.00 92.69 271 GLN A CA 1
ATOM 2162 C C . GLN A 1 271 ? -18.009 -9.977 -6.053 1.00 92.69 271 GLN A C 1
ATOM 2164 O O . GLN A 1 271 ? -17.015 -9.253 -6.059 1.00 92.69 271 GLN A O 1
ATOM 2169 N N . LEU A 1 272 ? -19.113 -9.620 -5.391 1.00 92.00 272 LEU A N 1
ATOM 2170 C CA . LEU A 1 272 ? -19.214 -8.351 -4.663 1.00 92.00 272 LEU A CA 1
ATOM 2171 C C . LEU A 1 272 ? -18.548 -8.439 -3.280 1.00 92.00 272 LEU A C 1
ATOM 2173 O O . LEU A 1 272 ? -18.991 -9.188 -2.408 1.00 92.00 272 LEU A O 1
ATOM 2177 N N . ILE A 1 273 ? -17.543 -7.599 -3.040 1.00 92.19 273 ILE A N 1
ATOM 2178 C CA . ILE A 1 273 ? -16.926 -7.410 -1.726 1.00 92.19 273 ILE A CA 1
ATOM 2179 C C . ILE A 1 273 ? -17.690 -6.308 -0.987 1.00 92.19 273 ILE A C 1
ATOM 2181 O O . ILE A 1 273 ? -17.656 -5.133 -1.362 1.00 92.19 273 ILE A O 1
ATOM 2185 N N . THR A 1 274 ? -18.383 -6.692 0.086 1.00 90.19 274 THR A N 1
ATOM 2186 C CA . THR A 1 274 ? -19.128 -5.772 0.958 1.00 90.19 274 THR A CA 1
ATOM 2187 C C . THR A 1 274 ? -18.390 -5.565 2.275 1.00 90.19 274 THR A C 1
ATOM 2189 O O . THR A 1 274 ? -17.749 -6.482 2.773 1.00 90.19 274 THR A O 1
ATOM 2192 N N . TYR A 1 275 ? -18.498 -4.373 2.862 1.00 90.12 275 TYR A N 1
ATOM 2193 C CA . TYR A 1 275 ? -17.883 -4.032 4.155 1.00 90.12 275 TYR A CA 1
ATOM 2194 C C . TYR A 1 275 ? -18.889 -3.469 5.167 1.00 90.12 275 TYR A C 1
ATOM 2196 O O . TYR A 1 275 ? -18.500 -3.045 6.253 1.00 90.12 275 TYR A O 1
ATOM 2204 N N . ASP A 1 276 ? -20.188 -3.476 4.847 1.00 83.06 276 ASP A N 1
ATOM 2205 C CA . ASP A 1 276 ? -21.240 -2.981 5.748 1.00 83.06 276 ASP A CA 1
ATOM 2206 C C . ASP A 1 276 ? -21.297 -3.779 7.066 1.00 83.06 276 ASP A C 1
ATOM 2208 O O . ASP A 1 276 ? -21.694 -3.247 8.096 1.00 83.06 276 ASP A O 1
ATOM 2212 N N . HIS A 1 277 ? -20.836 -5.035 7.049 1.00 82.00 277 HIS A N 1
ATOM 2213 C CA . HIS A 1 277 ? -20.740 -5.907 8.221 1.00 82.00 277 HIS A CA 1
ATOM 2214 C C . HIS A 1 277 ? -19.564 -5.565 9.158 1.00 82.00 277 HIS A C 1
ATOM 2216 O O . HIS A 1 277 ? -19.495 -6.080 10.274 1.00 82.00 277 HIS A O 1
ATOM 2222 N N . LEU A 1 278 ? -18.619 -4.726 8.717 1.00 85.19 278 LEU A N 1
ATOM 2223 C CA . LEU A 1 278 ? -17.476 -4.302 9.520 1.00 85.19 278 LEU A CA 1
ATOM 2224 C C . LEU A 1 278 ? -17.823 -3.029 10.292 1.00 85.19 278 LEU A C 1
ATOM 2226 O O . LEU A 1 278 ? -18.035 -1.963 9.705 1.00 85.19 278 LEU A O 1
ATOM 2230 N N . HIS A 1 279 ? -17.821 -3.127 11.622 1.00 83.94 279 HIS A N 1
ATOM 2231 C CA . HIS A 1 279 ? -17.933 -1.961 12.495 1.00 83.94 279 HIS A CA 1
ATOM 2232 C C . HIS A 1 279 ? -16.617 -1.165 12.527 1.00 83.94 279 HIS A C 1
ATOM 2234 O O . HIS A 1 279 ? -15.547 -1.782 12.600 1.00 83.94 279 HIS A O 1
ATOM 2240 N N . PRO A 1 280 ? -16.669 0.182 12.509 1.00 86.69 280 PRO A N 1
ATOM 2241 C CA . PRO A 1 280 ? -15.486 1.017 12.679 1.00 86.69 280 PRO A CA 1
ATOM 2242 C C . PRO A 1 280 ? -14.746 0.708 13.984 1.00 86.69 280 PRO A C 1
ATOM 2244 O O . PRO A 1 280 ? -15.375 0.567 15.031 1.00 86.69 280 PRO A O 1
ATOM 2247 N N . VAL A 1 281 ? -13.415 0.623 13.928 1.00 86.38 281 VAL A N 1
ATOM 2248 C CA . VAL A 1 281 ? -12.557 0.235 15.062 1.00 86.38 281 VAL A CA 1
ATOM 2249 C C . VAL A 1 281 ? -12.778 1.130 16.283 1.00 86.38 281 VAL A C 1
ATOM 2251 O O . VAL A 1 281 ? -12.942 0.605 17.378 1.00 86.38 281 VAL A O 1
ATOM 2254 N N . ASP A 1 282 ? -12.891 2.449 16.098 1.00 81.38 282 ASP A N 1
ATOM 2255 C CA . ASP A 1 282 ? -13.083 3.407 17.204 1.00 81.38 282 ASP A CA 1
ATOM 2256 C C . ASP A 1 282 ? -14.414 3.246 17.946 1.00 81.38 282 ASP A C 1
ATOM 2258 O O . ASP A 1 282 ? -14.575 3.736 19.062 1.00 81.38 282 ASP A O 1
ATOM 2262 N N . LEU A 1 283 ? -15.380 2.576 17.317 1.00 83.50 283 LEU A N 1
ATOM 2263 C CA . LEU A 1 283 ? -16.697 2.331 17.891 1.00 83.50 283 LEU A CA 1
ATOM 2264 C C . LEU A 1 283 ? -16.778 0.974 18.596 1.00 83.50 283 LEU A C 1
ATOM 2266 O O . LEU A 1 283 ? -17.726 0.739 19.344 1.00 83.50 283 LEU A O 1
ATOM 2270 N N . LYS A 1 284 ? -15.807 0.077 18.383 1.00 82.56 284 LYS A N 1
ATOM 2271 C CA . LYS A 1 284 ? -15.808 -1.255 18.996 1.00 82.56 284 LYS A CA 1
ATOM 2272 C C . LYS A 1 284 ? -15.541 -1.153 20.495 1.00 82.56 284 LYS A C 1
ATOM 2274 O O . LYS A 1 284 ? -14.593 -0.504 20.933 1.00 82.56 284 LYS A O 1
ATOM 2279 N N . SER A 1 285 ? -16.341 -1.854 21.298 1.00 72.12 285 SER A N 1
ATOM 2280 C CA . SER A 1 285 ? -16.055 -1.980 22.730 1.00 72.12 285 SER A CA 1
ATOM 2281 C C . SER A 1 285 ? -14.813 -2.848 22.958 1.00 72.12 285 SER A C 1
ATOM 2283 O O . SER A 1 285 ? -14.781 -4.028 22.602 1.00 72.12 285 SER A O 1
ATOM 2285 N N . SER A 1 286 ? -13.788 -2.262 23.585 1.00 68.81 286 SER A N 1
ATOM 2286 C CA . SER A 1 286 ? -12.565 -2.972 23.988 1.00 68.81 286 SER A CA 1
ATOM 2287 C C . SER A 1 286 ? -12.787 -3.900 25.188 1.00 68.81 286 SER A C 1
ATOM 2289 O O . SER A 1 286 ? -12.012 -4.835 25.403 1.00 68.81 286 SER A O 1
ATOM 2291 N N . ASP A 1 287 ? -13.868 -3.682 25.940 1.00 75.31 287 ASP A N 1
ATOM 2292 C CA . ASP A 1 287 ? -14.230 -4.484 27.102 1.00 75.31 287 ASP A CA 1
ATOM 2293 C C . ASP A 1 287 ? -15.085 -5.705 26.726 1.00 75.31 287 ASP A C 1
ATOM 2295 O O . ASP A 1 287 ? -16.002 -5.669 25.896 1.00 75.31 287 ASP A O 1
ATOM 2299 N N . ALA A 1 288 ? -14.778 -6.824 27.380 1.00 74.00 288 ALA A N 1
ATOM 2300 C CA . ALA A 1 288 ? -15.551 -8.050 27.281 1.00 74.00 288 ALA A CA 1
ATOM 2301 C C . ALA A 1 288 ? -16.933 -7.872 27.925 1.00 74.00 288 ALA A C 1
ATOM 2303 O O . ALA A 1 288 ? -17.049 -7.445 29.075 1.00 74.00 288 ALA A O 1
ATOM 2304 N N . ARG A 1 289 ? -17.992 -8.258 27.212 1.00 75.31 289 ARG A N 1
ATOM 2305 C CA . ARG A 1 289 ? -19.358 -8.200 27.744 1.00 75.31 289 ARG A CA 1
ATOM 2306 C C . ARG A 1 289 ? -19.664 -9.463 28.548 1.00 75.31 289 ARG A C 1
ATOM 2308 O O . ARG A 1 289 ? -19.122 -10.530 28.239 1.00 75.31 289 ARG A O 1
ATOM 2315 N N . PRO A 1 290 ? -20.569 -9.411 29.542 1.00 69.75 290 PRO A N 1
ATOM 2316 C CA . PRO A 1 290 ? -20.949 -10.596 30.311 1.00 69.75 290 PRO A CA 1
ATOM 2317 C C . PRO A 1 290 ? -21.445 -11.748 29.425 1.00 69.75 290 PRO A C 1
ATOM 2319 O O . PRO A 1 290 ? -21.085 -12.899 29.672 1.00 69.75 290 PRO A O 1
ATOM 2322 N N . THR A 1 291 ? -22.173 -11.422 28.353 1.00 71.81 291 THR A N 1
ATOM 2323 C CA . THR A 1 291 ? -22.746 -12.370 27.385 1.00 71.81 291 THR A CA 1
ATOM 2324 C C . THR A 1 291 ? -21.744 -12.943 26.382 1.00 71.81 291 THR A C 1
ATOM 2326 O O . THR A 1 291 ? -22.091 -13.877 25.666 1.00 71.81 291 THR A O 1
ATOM 2329 N N . ASP A 1 292 ? -20.518 -12.413 26.303 1.00 79.38 292 ASP A N 1
ATOM 2330 C CA . ASP A 1 292 ? -19.528 -12.892 25.336 1.00 79.38 292 ASP A CA 1
ATOM 2331 C C . ASP A 1 292 ? -19.047 -14.308 25.712 1.00 79.38 292 ASP A C 1
ATOM 2333 O O . ASP A 1 292 ? -18.773 -14.613 26.881 1.00 79.38 292 ASP A O 1
ATOM 2337 N N . GLY A 1 293 ? -18.909 -15.184 24.713 1.00 84.88 293 GLY A N 1
ATOM 2338 C CA . GLY A 1 293 ? -18.329 -16.517 24.895 1.00 84.88 293 GLY A CA 1
ATOM 2339 C C . GLY A 1 293 ? -16.851 -16.453 25.303 1.00 84.88 293 GLY A C 1
ATOM 2340 O O . GLY A 1 293 ? -16.159 -15.480 25.005 1.00 84.88 293 GLY A O 1
ATOM 2341 N N . ALA A 1 294 ? -16.337 -17.505 25.951 1.00 85.69 294 ALA A N 1
ATOM 2342 C CA . ALA A 1 294 ? -14.965 -17.532 26.478 1.00 85.69 294 ALA A CA 1
ATOM 2343 C C . ALA A 1 294 ? -13.890 -17.215 25.416 1.00 85.69 294 ALA A C 1
ATOM 2345 O O . ALA A 1 294 ? -12.951 -16.472 25.696 1.00 85.69 294 ALA A O 1
ATOM 2346 N N . SER A 1 295 ? -14.064 -17.705 24.183 1.00 84.62 295 SER A N 1
ATOM 2347 C CA . SER A 1 295 ? -13.150 -17.421 23.066 1.00 84.62 295 SER A CA 1
ATOM 2348 C C . SER A 1 295 ? -13.127 -15.936 22.685 1.00 84.62 295 SER A C 1
ATOM 2350 O O . SER A 1 295 ? -12.055 -15.363 22.518 1.00 84.62 295 SER A O 1
ATOM 2352 N N . ILE A 1 296 ? -14.298 -15.295 22.591 1.00 83.56 296 ILE A N 1
ATOM 2353 C CA . ILE A 1 296 ? -14.427 -13.871 22.236 1.00 83.56 296 ILE A CA 1
ATOM 2354 C C . ILE A 1 296 ? -13.856 -12.998 23.355 1.00 83.56 296 ILE A C 1
ATOM 2356 O O . ILE A 1 296 ? -13.152 -12.028 23.085 1.00 83.56 296 ILE A O 1
ATOM 2360 N N . LYS A 1 297 ? -14.104 -13.371 24.618 1.00 84.81 297 LYS A N 1
ATOM 2361 C CA . LYS A 1 297 ? -13.520 -12.695 25.784 1.00 84.81 297 LYS A CA 1
ATOM 2362 C C . LYS A 1 297 ? -11.993 -12.731 25.745 1.00 84.81 297 LYS A C 1
ATOM 2364 O O . LYS A 1 297 ? -11.363 -11.697 25.939 1.00 84.81 297 LYS A O 1
ATOM 2369 N N . ASN A 1 298 ? -11.409 -13.894 25.448 1.00 86.50 298 ASN A N 1
ATOM 2370 C CA . ASN A 1 298 ? -9.960 -14.042 25.328 1.00 86.50 298 ASN A CA 1
ATOM 2371 C C . ASN A 1 298 ? -9.398 -13.223 24.152 1.00 86.50 298 ASN A C 1
ATOM 2373 O O . ASN A 1 298 ? -8.398 -12.530 24.308 1.00 86.50 298 ASN A O 1
ATOM 2377 N N . GLN A 1 299 ? -10.073 -13.230 22.998 1.00 85.94 299 GLN A N 1
ATOM 2378 C CA . GLN A 1 299 ? -9.669 -12.431 21.838 1.00 85.94 299 GLN A CA 1
ATOM 2379 C C . GLN A 1 299 ? -9.705 -10.925 22.137 1.00 85.94 299 GLN A C 1
ATOM 2381 O O . GLN A 1 299 ? -8.724 -10.230 21.895 1.00 85.94 299 GLN A O 1
ATOM 2386 N N . LYS A 1 300 ? -10.800 -10.414 22.716 1.00 86.50 300 LYS A N 1
ATOM 2387 C CA . LYS A 1 300 ? -10.911 -9.002 23.123 1.00 86.50 300 LYS A CA 1
ATOM 2388 C C . LYS A 1 300 ? -9.839 -8.614 24.141 1.00 86.50 300 LYS A C 1
ATOM 2390 O O . LYS A 1 300 ? -9.246 -7.545 24.022 1.00 86.50 300 LYS A O 1
ATOM 2395 N N . PHE A 1 301 ? -9.560 -9.492 25.105 1.00 88.94 301 PHE A N 1
ATOM 2396 C CA . PHE A 1 301 ? -8.498 -9.280 26.084 1.00 88.94 301 PHE A CA 1
ATOM 2397 C C . PHE A 1 301 ? -7.133 -9.114 25.405 1.00 88.94 301 PHE A C 1
ATOM 2399 O O . PHE A 1 301 ? -6.467 -8.103 25.628 1.00 88.94 301 PHE A O 1
ATOM 2406 N N . TRP A 1 302 ? -6.735 -10.053 24.542 1.00 89.50 302 TRP A N 1
ATOM 2407 C CA . TRP A 1 302 ? -5.443 -9.969 23.858 1.00 89.50 302 TRP A CA 1
ATOM 2408 C C . TRP A 1 302 ? -5.369 -8.822 22.852 1.00 89.50 302 TRP A C 1
ATOM 2410 O O . TRP A 1 302 ? -4.317 -8.195 22.771 1.00 89.50 302 TRP A O 1
ATOM 2420 N N . ASN A 1 303 ? -6.466 -8.483 22.163 1.00 88.88 303 ASN A N 1
ATOM 2421 C CA . ASN A 1 303 ? -6.544 -7.284 21.318 1.00 88.88 303 ASN A CA 1
ATOM 2422 C C . ASN A 1 303 ? -6.212 -6.025 22.130 1.00 88.88 303 ASN A C 1
ATOM 2424 O O . ASN A 1 303 ? -5.339 -5.256 21.747 1.00 88.88 303 ASN A O 1
ATOM 2428 N N . ASN A 1 304 ? -6.853 -5.854 23.289 1.00 88.75 304 ASN A N 1
ATOM 2429 C CA . ASN A 1 304 ? -6.658 -4.695 24.161 1.00 88.75 304 ASN A CA 1
ATOM 2430 C C . ASN A 1 304 ? -5.238 -4.658 24.760 1.00 88.75 304 ASN A C 1
ATOM 2432 O O . ASN A 1 304 ? -4.602 -3.607 24.836 1.00 88.75 304 ASN A O 1
ATOM 2436 N N . VAL A 1 305 ? -4.697 -5.816 25.160 1.00 90.75 305 VAL A N 1
ATOM 2437 C CA . VAL A 1 305 ? -3.313 -5.922 25.652 1.00 90.75 305 VAL A CA 1
ATOM 2438 C C . VAL A 1 305 ? -2.308 -5.554 24.562 1.00 90.75 305 VAL A C 1
ATOM 2440 O O . VAL A 1 305 ? -1.374 -4.799 24.841 1.00 90.75 305 VAL A O 1
ATOM 2443 N N . TYR A 1 306 ? -2.485 -6.079 23.349 1.00 92.31 306 TYR A N 1
ATOM 2444 C CA . TYR A 1 306 ? -1.617 -5.796 22.211 1.00 92.31 306 TYR A CA 1
ATOM 2445 C C . TYR A 1 306 ? -1.684 -4.317 21.825 1.00 92.31 306 TYR A C 1
ATOM 2447 O O . TYR A 1 306 ? -0.646 -3.667 21.813 1.00 92.31 306 TYR A O 1
ATOM 2455 N N . GLU A 1 307 ? -2.881 -3.757 21.641 1.00 90.88 307 GLU A N 1
ATOM 2456 C CA . GLU A 1 307 ? -3.093 -2.348 21.284 1.00 90.88 307 GLU A CA 1
ATOM 2457 C C . GLU A 1 307 ? -2.452 -1.385 22.300 1.00 90.88 307 GLU A C 1
ATOM 2459 O O . GLU A 1 307 ? -1.727 -0.458 21.933 1.00 90.88 307 GLU A O 1
ATOM 2464 N N . ARG A 1 308 ? -2.638 -1.625 23.607 1.00 90.56 308 ARG A N 1
ATOM 2465 C CA . ARG A 1 308 ? -2.017 -0.793 24.654 1.00 90.56 308 ARG A CA 1
ATOM 2466 C C . ARG A 1 308 ? -0.495 -0.883 24.645 1.00 90.56 308 ARG A C 1
ATOM 2468 O O . ARG A 1 308 ? 0.178 0.120 24.889 1.00 90.56 308 ARG A O 1
ATOM 2475 N N . ARG A 1 309 ? 0.053 -2.081 24.422 1.00 91.75 309 ARG A N 1
ATOM 2476 C CA . ARG A 1 309 ? 1.506 -2.289 24.356 1.00 91.75 309 ARG A CA 1
ATOM 2477 C C . ARG A 1 309 ? 2.097 -1.682 23.095 1.00 91.75 309 ARG A C 1
ATOM 2479 O O . ARG A 1 309 ? 3.138 -1.050 23.203 1.00 91.75 309 ARG A O 1
ATOM 2486 N N . GLU A 1 310 ? 1.415 -1.803 21.963 1.00 94.06 310 GLU A N 1
ATOM 2487 C CA . GLU A 1 310 ? 1.784 -1.173 20.697 1.00 94.06 310 GLU A CA 1
ATOM 2488 C C . GLU A 1 310 ? 1.846 0.347 20.866 1.00 94.06 310 GLU A C 1
ATOM 2490 O O . GLU A 1 310 ? 2.887 0.947 20.609 1.00 94.06 310 GLU A O 1
ATOM 2495 N N . ALA A 1 311 ? 0.798 0.971 21.414 1.00 91.94 311 ALA A N 1
ATOM 2496 C CA . ALA A 1 311 ? 0.794 2.411 21.666 1.00 91.94 311 ALA A CA 1
ATOM 2497 C C . ALA A 1 311 ? 1.931 2.843 22.612 1.00 91.94 311 ALA A C 1
ATOM 2499 O O . ALA A 1 311 ? 2.647 3.802 22.324 1.00 91.94 311 ALA A O 1
ATOM 2500 N N . LYS A 1 312 ? 2.150 2.103 23.711 1.00 91.56 312 LYS A N 1
ATOM 2501 C CA . LYS A 1 312 ? 3.258 2.366 24.643 1.00 91.56 312 LYS A CA 1
ATOM 2502 C C . LYS A 1 312 ? 4.621 2.226 23.959 1.00 91.56 312 LYS A C 1
ATOM 2504 O O . LYS A 1 312 ? 5.495 3.055 24.194 1.00 91.56 312 LYS A O 1
ATOM 2509 N N . TYR A 1 313 ? 4.798 1.209 23.126 1.00 92.12 313 TYR A N 1
ATOM 2510 C CA . TYR A 1 313 ? 6.032 0.978 22.384 1.00 92.12 313 TYR A CA 1
ATOM 2511 C C . TYR A 1 313 ? 6.299 2.129 21.397 1.00 92.12 313 TYR A C 1
ATOM 2513 O O . TYR A 1 313 ? 7.395 2.686 21.373 1.00 92.12 313 TYR A O 1
ATOM 2521 N N . TRP A 1 314 ? 5.270 2.577 20.667 1.00 93.56 314 TRP A N 1
ATOM 2522 C CA . TRP A 1 314 ? 5.349 3.744 19.780 1.00 93.56 314 TRP A CA 1
ATOM 2523 C C . TRP A 1 314 ? 5.673 5.040 20.520 1.00 93.56 314 TRP A C 1
ATOM 2525 O O . TRP A 1 314 ? 6.441 5.851 20.014 1.00 93.56 314 TRP A O 1
ATOM 2535 N N . SER A 1 315 ? 5.139 5.235 21.730 1.00 91.56 315 SER A N 1
ATOM 2536 C CA . SER A 1 315 ? 5.398 6.442 22.530 1.00 91.56 315 SER A CA 1
ATOM 2537 C C . SER A 1 315 ? 6.878 6.660 22.872 1.00 91.56 315 SER A C 1
ATOM 2539 O O . SER A 1 315 ? 7.262 7.774 23.223 1.00 91.56 315 SER A O 1
ATOM 2541 N N . LYS A 1 316 ? 7.695 5.605 22.760 1.00 91.25 316 LYS A N 1
ATOM 2542 C CA . LYS A 1 316 ? 9.135 5.607 23.037 1.00 91.25 316 LYS A CA 1
ATOM 2543 C C . LYS A 1 316 ? 10.011 5.706 21.790 1.00 91.25 316 LYS A C 1
ATOM 2545 O O . LYS A 1 316 ? 11.226 5.780 21.923 1.00 91.25 316 LYS A O 1
ATOM 2550 N N . LEU A 1 317 ? 9.425 5.707 20.593 1.00 91.88 317 LEU A N 1
ATOM 2551 C CA . LEU A 1 317 ? 10.181 5.963 19.370 1.00 91.88 317 LEU A CA 1
ATOM 2552 C C . LEU A 1 317 ? 10.613 7.428 19.325 1.00 91.88 317 LEU A C 1
ATOM 2554 O O . LEU A 1 317 ? 9.844 8.321 19.690 1.00 91.88 317 LEU A O 1
ATOM 2558 N N . LYS A 1 318 ? 11.819 7.694 18.827 1.00 90.50 318 LYS A N 1
ATOM 2559 C CA . LYS A 1 318 ? 12.336 9.060 18.741 1.00 90.50 318 LYS A CA 1
ATOM 2560 C C . LYS A 1 318 ? 12.279 9.594 17.312 1.00 90.50 318 LYS A C 1
ATOM 2562 O O . LYS A 1 318 ? 12.868 8.986 16.416 1.00 90.50 318 LYS A O 1
ATOM 2567 N N . PRO A 1 319 ? 11.584 10.722 17.081 1.00 92.62 319 PRO A N 1
ATOM 2568 C CA . PRO A 1 319 ? 11.504 11.333 15.767 1.00 92.62 319 PRO A CA 1
ATOM 2569 C C . PRO A 1 319 ? 12.709 12.243 15.501 1.00 92.62 319 PRO A C 1
ATOM 2571 O O . PRO A 1 319 ? 12.970 13.181 16.255 1.00 92.62 319 PRO A O 1
ATOM 2574 N N . TYR A 1 320 ? 13.376 12.020 14.375 1.00 91.06 320 TYR A N 1
ATOM 2575 C CA . TYR A 1 320 ? 14.404 12.888 13.811 1.00 91.06 320 TYR A CA 1
ATOM 2576 C C . TYR A 1 320 ? 13.956 13.371 12.437 1.00 91.06 320 TYR A C 1
ATOM 2578 O O . TYR A 1 320 ? 13.500 12.577 11.618 1.00 91.06 320 TYR A O 1
ATOM 2586 N N . VAL A 1 321 ? 14.079 14.671 12.176 1.00 91.75 321 VAL A N 1
ATOM 2587 C CA . VAL A 1 321 ? 13.712 15.264 10.885 1.00 91.75 321 VAL A CA 1
ATOM 2588 C C . VAL A 1 321 ? 14.962 15.816 10.221 1.00 91.75 321 VAL A C 1
ATOM 2590 O O . VAL A 1 321 ? 15.688 16.598 10.833 1.00 91.75 321 VAL A O 1
ATOM 2593 N N . PHE A 1 322 ? 15.198 15.430 8.972 1.00 91.31 322 PHE A N 1
ATOM 2594 C CA . PHE A 1 322 ? 16.243 16.009 8.131 1.00 91.31 322 PHE A CA 1
ATOM 2595 C C . PHE A 1 322 ? 15.709 16.288 6.724 1.00 91.31 322 PHE A C 1
ATOM 2597 O O . PHE A 1 322 ? 14.719 15.700 6.288 1.00 91.31 322 PHE A O 1
ATOM 2604 N N . ILE A 1 323 ? 16.346 17.228 6.026 1.00 91.25 323 ILE A N 1
ATOM 2605 C CA . ILE A 1 323 ? 15.937 17.678 4.693 1.00 91.25 323 ILE A CA 1
ATOM 2606 C C . ILE A 1 323 ? 17.039 17.311 3.704 1.00 91.25 323 ILE A C 1
ATOM 2608 O O . ILE A 1 323 ? 18.213 17.573 3.959 1.00 91.25 323 ILE A O 1
ATOM 2612 N N . LEU A 1 324 ? 16.654 16.715 2.579 1.00 90.38 324 LEU A N 1
ATOM 2613 C CA . LEU A 1 324 ? 17.538 16.455 1.450 1.00 90.38 324 LEU A CA 1
ATOM 2614 C C . LEU A 1 324 ? 17.202 17.467 0.345 1.00 90.38 324 LEU A C 1
ATOM 2616 O O . LEU A 1 324 ? 16.142 17.343 -0.281 1.00 90.38 324 LEU A O 1
ATOM 2620 N N . PRO A 1 325 ? 18.049 18.487 0.122 1.00 88.56 325 PRO A N 1
ATOM 2621 C CA . PRO A 1 325 ? 17.855 19.418 -0.980 1.00 88.56 325 PRO A CA 1
ATOM 2622 C C . PRO A 1 325 ? 18.108 18.714 -2.317 1.00 88.56 325 PRO A C 1
ATOM 2624 O O . PRO A 1 325 ? 18.940 17.808 -2.408 1.00 88.56 325 PRO A O 1
ATOM 2627 N N . MET A 1 326 ? 17.392 19.138 -3.355 1.00 86.19 326 MET A N 1
ATOM 2628 C CA . MET A 1 326 ? 17.605 18.684 -4.729 1.00 86.19 326 MET A CA 1
ATOM 2629 C C . MET A 1 326 ? 18.104 19.834 -5.605 1.00 86.19 326 MET A C 1
ATOM 2631 O O . MET A 1 326 ? 17.997 21.004 -5.233 1.00 86.19 326 MET A O 1
ATOM 2635 N N . ALA A 1 327 ? 18.638 19.492 -6.778 1.00 84.38 327 ALA A N 1
ATOM 2636 C CA . ALA A 1 327 ? 19.104 20.474 -7.749 1.00 84.38 327 ALA A CA 1
ATOM 2637 C C . ALA A 1 327 ? 17.963 21.398 -8.197 1.00 84.38 327 ALA A C 1
ATOM 2639 O O . ALA A 1 327 ? 16.804 20.981 -8.309 1.00 84.38 327 ALA A O 1
ATOM 2640 N N . ARG A 1 328 ? 18.283 22.655 -8.520 1.00 83.81 328 ARG A N 1
ATOM 2641 C CA . ARG A 1 328 ? 17.265 23.650 -8.902 1.00 83.81 328 ARG A CA 1
ATOM 2642 C C . ARG A 1 328 ? 16.491 23.261 -10.164 1.00 83.81 328 ARG A C 1
ATOM 2644 O O . ARG A 1 328 ? 15.310 23.586 -10.276 1.00 83.81 328 ARG A O 1
ATOM 2651 N N . ARG A 1 329 ? 17.125 22.517 -11.078 1.00 86.56 329 ARG A N 1
ATOM 2652 C CA . ARG A 1 329 ? 16.507 21.985 -12.307 1.00 86.56 329 ARG A CA 1
ATOM 2653 C C . ARG A 1 329 ? 15.291 21.096 -12.036 1.00 86.56 329 ARG A C 1
ATOM 2655 O O . ARG A 1 329 ? 14.387 21.054 -12.863 1.00 86.56 329 ARG A O 1
ATOM 2662 N N . CYS A 1 330 ? 15.253 20.395 -10.905 1.00 83.94 330 CYS A N 1
ATOM 2663 C CA . CYS A 1 330 ? 14.236 19.382 -10.636 1.00 83.94 330 CYS A CA 1
ATOM 2664 C C . CYS A 1 330 ? 12.818 19.974 -10.529 1.00 83.94 330 CYS A C 1
ATOM 2666 O O . CYS A 1 330 ? 11.846 19.260 -10.779 1.00 83.94 330 CYS A O 1
ATOM 2668 N N . LEU A 1 331 ? 12.700 21.267 -10.173 1.00 84.38 331 LEU A N 1
ATOM 2669 C CA . LEU A 1 331 ? 11.474 22.046 -9.904 1.00 84.38 331 LEU A CA 1
ATOM 2670 C C . LEU A 1 331 ? 10.589 21.509 -8.759 1.00 84.38 331 LEU A C 1
ATOM 2672 O O . LEU A 1 331 ? 10.047 22.295 -7.989 1.00 84.38 331 LEU A O 1
ATOM 2676 N N . GLY A 1 332 ? 10.471 20.191 -8.612 1.00 90.38 332 GLY A N 1
ATOM 2677 C CA . GLY A 1 332 ? 9.797 19.502 -7.522 1.00 90.38 332 GLY A CA 1
ATOM 2678 C C . GLY A 1 332 ? 9.664 17.999 -7.768 1.00 90.38 332 GLY A C 1
ATOM 2679 O O . GLY A 1 332 ? 10.026 17.476 -8.828 1.00 90.38 332 GLY A O 1
ATOM 2680 N N . VAL A 1 333 ? 9.153 17.286 -6.767 1.00 93.69 333 VAL A N 1
ATOM 2681 C CA . VAL A 1 333 ? 9.113 15.820 -6.743 1.00 93.69 333 VAL A CA 1
ATOM 2682 C C . VAL A 1 333 ? 7.696 15.319 -6.974 1.00 93.69 333 VAL A C 1
ATOM 2684 O O . VAL A 1 333 ? 6.736 15.769 -6.355 1.00 93.69 333 VAL A O 1
ATOM 2687 N N . THR A 1 334 ? 7.549 14.352 -7.871 1.00 93.12 334 THR A N 1
ATOM 2688 C CA . THR A 1 334 ? 6.230 13.888 -8.324 1.00 93.12 334 THR A CA 1
ATOM 2689 C C . THR A 1 334 ? 5.879 12.495 -7.842 1.00 93.12 334 THR A C 1
ATOM 2691 O O . THR A 1 334 ? 4.713 12.247 -7.524 1.00 93.12 334 THR A O 1
ATOM 2694 N N . VAL A 1 335 ? 6.869 11.608 -7.752 1.00 94.00 335 VAL A N 1
ATOM 2695 C CA . VAL A 1 335 ? 6.699 10.227 -7.305 1.00 94.00 335 VAL A CA 1
ATOM 2696 C C . VAL A 1 335 ? 7.984 9.720 -6.665 1.00 94.00 335 VAL A C 1
ATOM 2698 O O . VAL A 1 335 ? 9.086 10.104 -7.051 1.00 94.00 335 VAL A O 1
ATOM 2701 N N . ILE A 1 336 ? 7.835 8.838 -5.685 1.00 95.44 336 ILE A N 1
ATOM 2702 C CA . ILE A 1 336 ? 8.933 8.156 -5.010 1.00 95.44 336 ILE A CA 1
ATOM 2703 C C . ILE A 1 336 ? 8.587 6.671 -4.923 1.00 95.44 336 ILE A C 1
ATOM 2705 O O . ILE A 1 336 ? 7.434 6.319 -4.656 1.00 95.44 336 ILE A O 1
ATOM 2709 N N . ARG A 1 337 ? 9.576 5.797 -5.134 1.00 94.88 337 ARG A N 1
ATOM 2710 C CA . ARG A 1 337 ? 9.422 4.351 -4.941 1.00 94.88 337 ARG A CA 1
ATOM 2711 C C . ARG A 1 337 ? 10.695 3.753 -4.325 1.00 94.88 337 ARG A C 1
ATOM 2713 O O . ARG A 1 337 ? 11.758 3.854 -4.948 1.00 94.88 337 ARG A O 1
ATOM 2720 N N . PRO A 1 338 ? 10.619 3.138 -3.131 1.00 93.25 338 PRO A N 1
ATOM 2721 C CA . PRO A 1 338 ? 11.736 2.363 -2.607 1.00 93.25 338 PRO A CA 1
ATOM 2722 C C . PRO A 1 338 ? 11.971 1.115 -3.453 1.00 93.25 338 PRO A C 1
ATOM 2724 O O . PRO A 1 338 ? 11.032 0.578 -4.047 1.00 93.25 338 PRO A O 1
ATOM 2727 N N . SER A 1 339 ? 13.219 0.663 -3.499 1.00 91.56 339 SER A N 1
ATOM 2728 C CA . SER A 1 339 ? 13.547 -0.661 -4.017 1.00 91.56 339 SER A CA 1
ATOM 2729 C C . SER A 1 339 ? 12.941 -1.757 -3.122 1.00 91.56 339 SER A C 1
ATOM 2731 O O . SER A 1 339 ? 12.670 -1.493 -1.947 1.00 91.56 339 SER A O 1
ATOM 2733 N N . PRO A 1 340 ? 12.721 -2.984 -3.629 1.00 85.88 340 PRO A N 1
ATOM 2734 C CA . PRO A 1 340 ? 12.120 -4.075 -2.852 1.00 85.88 340 PRO A CA 1
ATOM 2735 C C . PRO A 1 340 ? 12.892 -4.447 -1.581 1.00 85.88 340 PRO A C 1
ATOM 2737 O O . PRO A 1 340 ? 12.292 -4.867 -0.595 1.00 85.88 340 PRO A O 1
ATOM 2740 N N . ASP A 1 341 ? 14.210 -4.249 -1.582 1.00 81.44 341 ASP A N 1
ATOM 2741 C CA . ASP A 1 341 ? 15.091 -4.427 -0.422 1.00 81.44 341 ASP A CA 1
ATOM 2742 C C . ASP A 1 341 ? 15.148 -3.195 0.503 1.00 81.44 341 ASP A C 1
ATOM 2744 O O . ASP A 1 341 ? 15.792 -3.237 1.546 1.00 81.44 341 ASP A O 1
ATOM 2748 N N . HIS A 1 342 ? 14.487 -2.091 0.132 1.00 86.00 342 HIS A N 1
ATOM 2749 C CA . HIS A 1 342 ? 14.476 -0.804 0.837 1.00 86.00 342 HIS A CA 1
ATOM 2750 C C . HIS A 1 342 ? 15.861 -0.175 1.057 1.00 86.00 342 HIS A C 1
ATOM 2752 O O . HIS A 1 342 ? 16.019 0.725 1.886 1.00 86.00 342 HIS A O 1
ATOM 2758 N N . MET A 1 343 ? 16.862 -0.596 0.281 1.00 85.44 343 MET A N 1
ATOM 2759 C CA . MET A 1 343 ? 18.223 -0.062 0.368 1.00 85.44 343 MET A CA 1
ATOM 2760 C C . MET A 1 343 ? 18.440 1.117 -0.584 1.00 85.44 343 MET A C 1
ATOM 2762 O O . MET A 1 343 ? 19.297 1.973 -0.342 1.00 85.44 343 MET A O 1
ATOM 2766 N N . GLN A 1 344 ? 17.629 1.221 -1.634 1.00 91.31 344 GLN A N 1
ATOM 2767 C CA . GLN A 1 344 ? 17.648 2.309 -2.602 1.00 91.31 344 GLN A CA 1
ATOM 2768 C C . GLN A 1 344 ? 16.289 3.008 -2.668 1.00 91.31 344 GLN A C 1
ATOM 2770 O O . GLN A 1 344 ? 15.237 2.438 -2.378 1.00 91.31 344 GLN A O 1
ATOM 2775 N N . LEU A 1 345 ? 16.316 4.274 -3.069 1.00 94.94 345 LEU A N 1
ATOM 2776 C CA . LEU A 1 345 ? 15.119 5.082 -3.242 1.00 94.94 345 LEU A CA 1
ATOM 2777 C C . LEU A 1 345 ? 15.149 5.788 -4.589 1.00 94.94 345 LEU A C 1
ATOM 2779 O O . LEU A 1 345 ? 15.973 6.678 -4.781 1.00 94.94 345 LEU A O 1
ATOM 2783 N N . ALA A 1 346 ? 14.233 5.430 -5.489 1.00 96.19 346 ALA A N 1
ATOM 2784 C CA . ALA A 1 346 ? 14.033 6.156 -6.737 1.00 96.19 346 ALA A CA 1
ATOM 2785 C C . ALA A 1 346 ? 13.081 7.337 -6.526 1.00 96.19 346 ALA A C 1
ATOM 2787 O O . ALA A 1 346 ? 12.034 7.205 -5.885 1.00 96.19 346 ALA A O 1
ATOM 2788 N N . VAL A 1 347 ? 13.443 8.479 -7.099 1.00 96.12 347 VAL A N 1
ATOM 2789 C CA . VAL A 1 347 ? 12.727 9.750 -7.015 1.00 96.12 347 VAL A CA 1
ATOM 2790 C C . VAL A 1 347 ? 12.526 10.279 -8.430 1.00 96.12 347 VAL A C 1
ATOM 2792 O O . VAL A 1 347 ? 13.494 10.490 -9.156 1.00 96.12 347 VAL A O 1
ATOM 2795 N N . GLY A 1 348 ? 11.266 10.475 -8.813 1.00 94.88 348 GLY A N 1
ATOM 2796 C CA . GLY A 1 348 ? 10.856 11.003 -10.111 1.00 94.88 348 GLY A CA 1
ATOM 2797 C C . GLY A 1 348 ? 10.406 12.456 -10.003 1.00 94.88 348 GLY A C 1
ATOM 2798 O O . GLY A 1 348 ? 9.693 12.844 -9.068 1.00 94.88 348 GLY A O 1
ATOM 2799 N N . MET A 1 349 ? 10.816 13.273 -10.964 1.00 92.56 349 MET A N 1
ATOM 2800 C CA . MET A 1 349 ? 10.723 14.731 -10.873 1.00 92.56 349 MET A CA 1
ATOM 2801 C C . MET A 1 349 ? 9.697 15.332 -11.830 1.00 92.56 349 MET A C 1
ATOM 2803 O O . MET A 1 349 ? 9.258 14.706 -12.799 1.00 92.56 349 MET A O 1
ATOM 2807 N N . LYS A 1 350 ? 9.332 16.591 -11.561 1.00 91.25 350 LYS A N 1
ATOM 2808 C CA . LYS A 1 350 ? 8.467 17.389 -12.441 1.00 91.25 350 LYS A CA 1
ATOM 2809 C C . LYS A 1 350 ? 9.134 17.675 -13.789 1.00 91.25 350 LYS A C 1
ATOM 2811 O O . LYS A 1 350 ? 8.440 17.710 -14.799 1.00 91.25 350 LYS A O 1
ATOM 2816 N N . SER A 1 351 ? 10.461 17.803 -13.803 1.00 88.62 351 SER A N 1
ATOM 2817 C CA . SER A 1 351 ? 11.284 17.930 -15.012 1.00 88.62 351 SER A CA 1
ATOM 2818 C C . SER A 1 351 ? 11.361 16.652 -15.862 1.00 88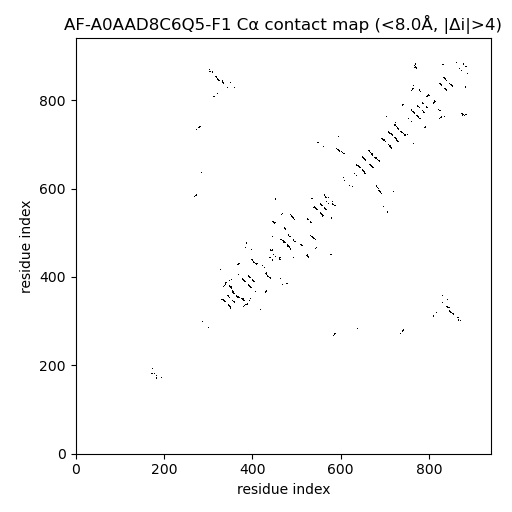.62 351 SER A C 1
ATOM 2820 O O . SER A 1 351 ? 11.861 16.704 -16.978 1.00 88.62 351 SER A O 1
ATOM 2822 N N . GLY A 1 352 ? 10.891 15.507 -15.351 1.00 89.81 352 GLY A N 1
ATOM 2823 C CA . GLY A 1 352 ? 11.044 14.203 -16.006 1.00 89.81 352 GLY A CA 1
ATOM 2824 C C . GLY A 1 352 ? 12.332 13.462 -15.638 1.00 89.81 352 GLY A C 1
ATOM 2825 O O . GLY A 1 352 ? 12.490 12.312 -16.036 1.00 89.81 352 GLY A O 1
ATOM 2826 N N . ASP A 1 353 ? 13.221 14.089 -14.862 1.00 91.38 353 ASP A N 1
ATOM 2827 C CA . ASP A 1 353 ? 14.464 13.482 -14.379 1.00 91.38 353 ASP A CA 1
ATOM 2828 C C . ASP A 1 353 ? 14.188 12.399 -13.309 1.00 91.38 353 ASP A C 1
ATOM 2830 O O . ASP A 1 353 ? 13.197 12.460 -12.563 1.00 91.38 353 ASP A O 1
ATOM 2834 N N . VAL A 1 354 ? 15.089 11.414 -13.213 1.00 93.75 354 VAL A N 1
ATOM 2835 C CA . VAL A 1 354 ? 15.030 10.323 -12.228 1.00 93.75 354 VAL A CA 1
ATOM 2836 C C . VAL A 1 354 ? 16.346 10.233 -11.465 1.00 93.75 354 VAL A C 1
ATOM 2838 O O . VAL A 1 354 ? 17.431 10.160 -12.038 1.00 93.75 354 VAL A O 1
ATOM 2841 N N . VAL A 1 355 ? 16.254 10.193 -10.137 1.00 93.00 355 VAL A N 1
ATOM 2842 C CA . VAL A 1 355 ? 17.411 10.104 -9.241 1.00 93.00 355 VAL A CA 1
ATOM 2843 C C . VAL A 1 355 ? 17.231 8.953 -8.267 1.00 93.00 355 VAL A C 1
ATOM 2845 O O . VAL A 1 355 ? 16.141 8.743 -7.740 1.00 93.00 355 VAL A O 1
ATOM 2848 N N . VAL A 1 356 ? 18.310 8.224 -7.990 1.00 94.06 356 VAL A N 1
ATOM 2849 C CA . VAL A 1 356 ? 18.328 7.142 -7.004 1.00 94.06 356 VAL A CA 1
ATOM 2850 C C . VAL A 1 356 ? 19.247 7.500 -5.845 1.00 94.06 356 VAL A C 1
ATOM 2852 O O . VAL A 1 356 ? 20.443 7.738 -6.037 1.00 94.06 356 VAL A O 1
ATOM 2855 N N . TYR A 1 357 ? 18.697 7.473 -4.634 1.00 92.25 357 TYR A N 1
ATOM 2856 C CA . TYR A 1 357 ? 19.447 7.600 -3.391 1.00 92.25 357 TYR A CA 1
ATOM 2857 C C . TYR A 1 357 ? 19.834 6.230 -2.837 1.00 92.25 357 TYR A C 1
ATOM 2859 O O . TYR A 1 357 ? 19.039 5.291 -2.861 1.00 92.25 357 TYR A O 1
ATOM 2867 N N . ASN A 1 358 ? 21.036 6.137 -2.274 1.00 88.88 358 ASN A N 1
ATOM 2868 C CA . ASN A 1 358 ? 21.411 5.074 -1.358 1.00 88.88 358 ASN A CA 1
ATOM 2869 C C . ASN A 1 358 ? 20.984 5.474 0.056 1.00 88.88 358 ASN A C 1
ATOM 2871 O O . ASN A 1 358 ? 21.460 6.472 0.605 1.00 88.88 358 ASN A O 1
ATOM 2875 N N . THR A 1 359 ? 20.093 4.674 0.631 1.00 88.62 359 THR A N 1
ATOM 2876 C CA . THR A 1 359 ? 19.522 4.904 1.962 1.00 88.62 359 THR A CA 1
ATOM 2877 C C . THR A 1 359 ? 20.345 4.260 3.084 1.00 88.62 359 THR A C 1
ATOM 2879 O O . THR A 1 359 ? 20.051 4.480 4.256 1.00 88.62 359 THR A O 1
ATOM 2882 N N . GLN A 1 360 ? 21.398 3.504 2.738 1.00 82.81 360 GLN A N 1
ATOM 2883 C CA . GLN A 1 360 ? 22.328 2.863 3.680 1.00 82.81 360 GLN A CA 1
ATOM 2884 C C . GLN A 1 360 ? 23.290 3.828 4.359 1.00 82.81 360 GLN A C 1
ATOM 2886 O O . GLN A 1 360 ? 23.821 3.538 5.427 1.00 82.81 360 GLN A O 1
ATOM 2891 N N . VAL A 1 361 ? 23.564 4.955 3.713 1.00 80.88 361 VAL A N 1
ATOM 2892 C CA . VAL A 1 361 ? 24.542 5.934 4.179 1.00 80.88 361 VAL A CA 1
ATOM 2893 C C . VAL A 1 361 ? 23.784 7.133 4.712 1.00 80.88 361 VAL A C 1
ATOM 2895 O O . VAL A 1 361 ? 22.878 7.612 4.043 1.00 80.88 361 VAL A O 1
ATOM 2898 N N . HIS A 1 362 ? 24.151 7.637 5.890 1.00 79.19 362 HIS A N 1
ATOM 2899 C CA . HIS A 1 362 ? 23.606 8.887 6.414 1.00 79.19 362 HIS A CA 1
ATOM 2900 C C . HIS A 1 362 ? 24.648 10.017 6.287 1.00 79.19 362 HIS A C 1
ATOM 2902 O O . HIS A 1 362 ? 25.774 9.840 6.753 1.00 79.19 362 HIS A O 1
ATOM 2908 N N . PRO A 1 363 ? 24.302 11.191 5.720 1.00 81.06 363 PRO A N 1
ATOM 2909 C CA . PRO A 1 363 ? 23.045 11.495 5.026 1.00 81.06 363 PRO A CA 1
ATOM 2910 C C . PRO A 1 363 ? 22.908 10.687 3.727 1.00 81.06 363 PRO A C 1
ATOM 2912 O O . PRO A 1 363 ? 23.919 10.289 3.143 1.00 81.06 363 PRO A O 1
ATOM 2915 N N . TRP A 1 364 ? 21.667 10.449 3.284 1.00 88.94 364 TRP A N 1
ATOM 2916 C CA . TRP A 1 364 ? 21.388 9.699 2.054 1.00 88.94 364 TRP A CA 1
ATOM 2917 C C . TRP A 1 364 ? 22.059 10.359 0.853 1.00 88.94 364 TRP A C 1
ATOM 2919 O O . TRP A 1 364 ? 21.995 11.578 0.685 1.00 88.94 364 TRP A O 1
ATOM 2929 N N . ARG A 1 365 ? 22.694 9.549 0.002 1.00 85.00 365 ARG A N 1
ATOM 2930 C CA . ARG A 1 365 ? 23.500 10.044 -1.123 1.00 85.00 365 ARG A CA 1
ATOM 2931 C C . ARG A 1 365 ? 22.922 9.619 -2.451 1.00 85.00 365 ARG A C 1
ATOM 2933 O O . ARG A 1 365 ? 22.482 8.482 -2.591 1.00 85.00 365 ARG A O 1
ATOM 2940 N N . ILE A 1 366 ? 22.994 10.504 -3.434 1.00 88.31 366 ILE A N 1
ATOM 2941 C CA . ILE A 1 366 ? 22.651 10.173 -4.814 1.00 88.31 366 ILE A CA 1
ATOM 2942 C C . ILE A 1 366 ? 23.713 9.222 -5.362 1.00 88.31 366 ILE A C 1
ATOM 2944 O O . ILE A 1 366 ? 24.903 9.528 -5.333 1.00 88.31 366 ILE A O 1
ATOM 2948 N N . VAL A 1 367 ? 23.272 8.065 -5.849 1.00 88.88 367 VAL A N 1
ATOM 2949 C CA . VAL A 1 367 ? 24.139 7.036 -6.437 1.00 88.88 367 VAL A CA 1
ATOM 2950 C C . VAL A 1 367 ? 23.872 6.816 -7.915 1.00 88.88 367 VAL A C 1
ATOM 2952 O O . VAL A 1 367 ? 24.786 6.382 -8.613 1.00 88.88 367 VAL A O 1
ATOM 2955 N N . LYS A 1 368 ? 22.657 7.102 -8.402 1.00 90.31 368 LYS A N 1
ATOM 2956 C CA . LYS A 1 368 ? 22.309 6.942 -9.821 1.00 90.31 368 LYS A CA 1
ATOM 2957 C C . LYS A 1 368 ? 21.464 8.111 -10.316 1.00 90.31 368 LYS A C 1
ATOM 2959 O O . LYS A 1 368 ? 20.635 8.613 -9.556 1.00 90.31 368 LYS A O 1
ATOM 2964 N N . ILE A 1 369 ? 21.673 8.525 -11.564 1.00 90.94 369 ILE A N 1
ATOM 2965 C CA . ILE A 1 369 ? 20.946 9.633 -12.197 1.00 90.94 369 ILE A CA 1
ATOM 2966 C C . ILE A 1 369 ? 20.586 9.332 -13.653 1.00 90.94 369 ILE A C 1
ATOM 2968 O O . ILE A 1 369 ? 21.376 8.744 -14.392 1.00 90.94 369 ILE A O 1
ATOM 2972 N N . ASP A 1 370 ? 19.411 9.788 -14.060 1.00 90.88 370 ASP A N 1
ATOM 2973 C CA . ASP A 1 370 ? 18.981 9.928 -15.447 1.00 90.88 370 ASP A CA 1
ATOM 2974 C C . ASP A 1 370 ? 18.398 11.333 -15.620 1.00 90.88 370 ASP A C 1
ATOM 2976 O O . ASP A 1 370 ? 17.506 11.743 -14.870 1.00 90.88 370 ASP A O 1
ATOM 2980 N N . CYS A 1 371 ? 18.955 12.086 -16.567 1.00 87.06 371 CYS A N 1
ATOM 2981 C CA . CYS A 1 371 ? 18.513 13.439 -16.876 1.00 87.06 371 CYS A CA 1
ATOM 2982 C C . CYS A 1 371 ? 17.703 13.396 -18.172 1.00 87.06 371 CYS A C 1
ATOM 2984 O O . CYS A 1 371 ? 18.250 13.104 -19.237 1.00 87.06 371 CYS A O 1
ATOM 2986 N N . SER A 1 372 ? 16.413 13.721 -18.094 1.00 80.56 372 SER A N 1
ATOM 2987 C CA . SER A 1 372 ? 15.539 13.765 -19.262 1.00 80.56 372 SER A CA 1
ATOM 2988 C C . SER A 1 372 ? 16.002 14.874 -20.205 1.00 80.56 372 SER A C 1
ATOM 2990 O O . SER A 1 372 ? 16.167 16.031 -19.806 1.00 80.56 372 SER A O 1
ATOM 2992 N N . GLN A 1 373 ? 16.201 14.518 -21.474 1.00 70.75 373 GLN A N 1
ATOM 2993 C CA . GLN A 1 373 ? 16.482 15.478 -22.546 1.00 70.75 373 GLN A CA 1
ATOM 2994 C C . GLN A 1 373 ? 15.198 16.128 -23.084 1.00 70.75 373 GLN A C 1
ATOM 2996 O O . GLN A 1 373 ? 15.239 17.225 -23.635 1.00 70.75 373 GLN A O 1
ATOM 3001 N N . GLU A 1 374 ? 14.052 15.470 -22.897 1.00 64.56 374 GLU A N 1
ATOM 3002 C CA . GLU A 1 374 ? 12.742 15.963 -23.321 1.00 64.56 374 GLU A CA 1
ATOM 3003 C C . GLU A 1 374 ? 12.219 17.015 -22.337 1.00 64.56 374 GLU A C 1
ATOM 3005 O O . GLU A 1 374 ? 12.199 16.778 -21.127 1.00 64.56 374 GLU A O 1
ATOM 3010 N N . ALA A 1 375 ? 11.772 18.158 -22.867 1.00 54.72 375 ALA A N 1
ATOM 3011 C CA . ALA A 1 375 ? 11.264 19.289 -22.087 1.00 54.72 375 ALA A CA 1
ATOM 3012 C C . ALA A 1 375 ? 9.879 19.041 -21.457 1.00 54.72 375 ALA A C 1
ATOM 3014 O O . ALA A 1 375 ? 9.489 19.755 -20.533 1.00 54.72 375 ALA A O 1
ATOM 3015 N N . GLU A 1 376 ? 9.132 18.039 -21.931 1.00 56.72 376 GLU A N 1
ATOM 3016 C CA . GLU A 1 376 ? 7.736 17.827 -21.548 1.00 56.72 376 GLU A CA 1
ATOM 3017 C C . GLU A 1 376 ? 7.484 16.401 -21.053 1.00 56.72 376 GLU A C 1
ATOM 3019 O O . GLU A 1 376 ? 7.464 15.438 -21.815 1.00 56.72 376 GLU A O 1
ATOM 3024 N N . GLY A 1 377 ? 7.231 16.267 -19.751 1.00 76.00 377 GLY A N 1
ATOM 3025 C CA . GLY A 1 377 ? 6.693 15.038 -19.175 1.00 76.00 377 GLY A CA 1
ATOM 3026 C C . GLY A 1 377 ? 7.204 14.770 -17.771 1.00 76.00 377 GLY A C 1
ATOM 3027 O O . GLY A 1 377 ? 8.243 14.144 -17.591 1.00 76.00 377 GLY A O 1
ATOM 3028 N N . HIS A 1 378 ? 6.433 15.178 -16.763 1.00 89.75 378 HIS A N 1
ATOM 3029 C CA . HIS A 1 378 ? 6.727 14.794 -15.387 1.00 89.75 378 HIS A CA 1
ATOM 3030 C C . HIS A 1 378 ? 6.544 13.286 -15.180 1.00 89.75 378 HIS A C 1
ATOM 3032 O O . HIS A 1 378 ? 5.678 12.661 -15.804 1.00 89.75 378 HIS A O 1
ATOM 3038 N N . VAL A 1 379 ? 7.332 12.709 -14.275 1.00 94.06 379 VAL A N 1
ATOM 3039 C CA . VAL A 1 379 ? 7.233 11.285 -13.938 1.00 94.06 379 VAL A CA 1
ATOM 3040 C C . VAL A 1 379 ? 5.940 11.036 -13.153 1.00 94.06 379 VAL A C 1
ATOM 3042 O O . VAL A 1 379 ? 5.653 11.703 -12.163 1.00 94.06 379 VAL A O 1
ATOM 3045 N N . VAL A 1 380 ? 5.114 10.086 -13.592 1.00 93.00 380 VAL A N 1
ATOM 3046 C CA . VAL A 1 380 ? 3.847 9.744 -12.915 1.00 93.00 380 VAL A CA 1
ATOM 3047 C C . VAL A 1 380 ? 3.926 8.433 -12.144 1.00 93.00 380 VAL A C 1
ATOM 3049 O O . VAL A 1 380 ? 3.196 8.260 -11.166 1.00 93.00 380 VAL A O 1
ATOM 3052 N N . HIS A 1 381 ? 4.812 7.524 -12.550 1.00 95.12 381 HIS A N 1
ATOM 3053 C CA . HIS A 1 381 ? 4.964 6.216 -11.926 1.00 95.12 381 HIS A CA 1
ATOM 3054 C C . HIS A 1 381 ? 6.412 5.726 -11.987 1.00 95.12 381 HIS A C 1
ATOM 3056 O O . HIS A 1 381 ? 7.119 6.001 -12.954 1.00 95.12 381 HIS A O 1
ATOM 3062 N N . LEU A 1 382 ? 6.821 4.979 -10.961 1.00 96.75 382 LEU A N 1
ATOM 3063 C CA . LEU A 1 382 ? 8.108 4.297 -10.868 1.00 96.75 382 LEU A CA 1
ATOM 3064 C C . LEU A 1 382 ? 7.887 2.871 -10.365 1.00 96.75 382 LEU A C 1
ATOM 3066 O O . LEU A 1 382 ? 7.122 2.670 -9.416 1.00 96.75 382 LEU A O 1
ATOM 3070 N N . ALA A 1 383 ? 8.609 1.916 -10.942 1.00 95.56 383 ALA A N 1
ATOM 3071 C CA . ALA A 1 383 ? 8.594 0.521 -10.521 1.00 95.56 383 ALA A CA 1
ATOM 3072 C C . ALA A 1 383 ? 10.001 -0.080 -10.582 1.00 95.56 383 ALA A C 1
ATOM 3074 O O . ALA A 1 383 ? 10.762 0.184 -11.511 1.00 95.56 383 ALA A O 1
ATOM 3075 N N . TRP A 1 384 ? 10.333 -0.897 -9.588 1.00 94.00 384 TRP A N 1
ATOM 3076 C CA . TRP A 1 384 ? 11.592 -1.633 -9.511 1.00 94.00 384 TRP A CA 1
ATOM 3077 C C . TRP A 1 384 ? 11.373 -3.088 -9.900 1.00 94.00 384 TRP A C 1
ATOM 3079 O O . TRP A 1 384 ? 10.299 -3.635 -9.637 1.00 94.00 384 TRP A O 1
ATOM 3089 N N . SER A 1 385 ? 12.392 -3.719 -10.477 1.00 91.44 385 SER A N 1
ATOM 3090 C CA . SER A 1 385 ? 12.447 -5.179 -10.500 1.00 91.44 385 SER A CA 1
ATOM 3091 C C . SER A 1 385 ? 12.689 -5.721 -9.089 1.00 91.44 385 SER A C 1
ATOM 3093 O O . SER A 1 385 ? 13.236 -5.028 -8.230 1.00 91.44 385 SER A O 1
ATOM 3095 N N . LEU A 1 386 ? 12.281 -6.965 -8.848 1.00 85.50 386 LEU A N 1
ATOM 3096 C CA . LEU A 1 386 ? 12.332 -7.646 -7.556 1.00 85.50 386 LEU A CA 1
ATOM 3097 C C . LEU A 1 386 ? 13.760 -7.740 -6.993 1.00 85.50 386 LEU A C 1
ATOM 3099 O O . LEU A 1 386 ? 13.956 -7.631 -5.788 1.00 85.50 386 LEU A O 1
ATOM 3103 N N . ASP A 1 387 ? 14.744 -7.900 -7.876 1.00 82.50 387 ASP A N 1
ATOM 3104 C CA . ASP A 1 387 ? 16.182 -7.954 -7.586 1.00 82.50 387 ASP A CA 1
ATOM 3105 C C . ASP A 1 387 ? 16.851 -6.564 -7.519 1.00 82.50 387 ASP A C 1
ATOM 3107 O O . ASP A 1 387 ? 18.072 -6.464 -7.393 1.00 82.50 387 ASP A O 1
ATOM 3111 N N . SER A 1 388 ? 16.079 -5.477 -7.645 1.00 88.19 388 SER A N 1
ATOM 3112 C CA . SER A 1 388 ? 16.567 -4.089 -7.700 1.00 88.19 388 SER A CA 1
ATOM 3113 C C . SER A 1 388 ? 17.552 -3.796 -8.852 1.00 88.19 388 SER A C 1
ATOM 3115 O O . SER A 1 388 ? 18.210 -2.747 -8.861 1.00 88.19 388 SER A O 1
ATOM 3117 N N . SER A 1 389 ? 17.685 -4.692 -9.840 1.00 86.44 389 SER A N 1
ATOM 3118 C CA . SER A 1 389 ? 18.635 -4.538 -10.953 1.00 86.44 389 SER A CA 1
ATOM 3119 C C . SER A 1 389 ? 18.111 -3.642 -12.074 1.00 86.44 389 SER A C 1
ATOM 3121 O O . SER A 1 389 ? 18.907 -3.068 -12.820 1.00 86.44 389 SER A O 1
ATOM 3123 N N . ARG A 1 390 ? 16.791 -3.468 -12.175 1.00 91.50 390 ARG A N 1
ATOM 3124 C CA . ARG A 1 390 ? 16.118 -2.652 -13.188 1.00 91.50 390 ARG A CA 1
ATOM 3125 C C . ARG A 1 390 ? 15.165 -1.655 -12.546 1.00 91.50 390 ARG A C 1
ATOM 3127 O O . ARG A 1 390 ? 14.551 -1.912 -11.510 1.00 91.50 390 ARG A O 1
ATOM 3134 N N . LEU A 1 391 ? 15.036 -0.513 -13.205 1.00 95.06 391 LEU A N 1
ATOM 3135 C CA . LEU A 1 391 ? 14.115 0.553 -12.841 1.00 95.06 391 LEU A CA 1
ATOM 3136 C C . LEU A 1 391 ? 13.294 0.924 -14.070 1.00 95.06 391 LEU A C 1
ATOM 3138 O O . LEU A 1 391 ? 13.816 0.968 -15.182 1.00 95.06 391 LEU A O 1
ATOM 3142 N N . LEU A 1 392 ? 12.016 1.201 -13.861 1.00 95.62 392 LEU A N 1
ATOM 3143 C CA . LEU A 1 392 ? 11.103 1.680 -14.883 1.00 95.62 392 LEU A CA 1
ATOM 3144 C C . LEU A 1 392 ? 10.469 2.992 -14.427 1.00 95.62 392 LEU A C 1
ATOM 3146 O O . LEU A 1 392 ? 10.121 3.138 -13.253 1.00 95.62 392 LEU A O 1
ATOM 3150 N N . ALA A 1 393 ? 10.263 3.909 -15.370 1.00 95.75 393 ALA A N 1
ATOM 3151 C CA . ALA A 1 393 ? 9.462 5.111 -15.187 1.00 95.75 393 ALA A CA 1
ATOM 3152 C C . ALA A 1 393 ? 8.382 5.225 -16.261 1.00 95.75 393 ALA A C 1
ATOM 3154 O O . ALA A 1 393 ? 8.617 4.933 -17.432 1.00 95.75 393 ALA A O 1
ATOM 3155 N N . VAL A 1 394 ? 7.215 5.723 -15.858 1.00 95.00 394 VAL A N 1
ATOM 3156 C CA . VAL A 1 394 ? 6.163 6.175 -16.774 1.00 95.00 394 VAL A CA 1
ATOM 3157 C C . VAL A 1 394 ? 6.060 7.690 -16.654 1.00 95.00 394 VAL A C 1
ATOM 3159 O O . VAL A 1 394 ? 5.905 8.213 -15.545 1.00 95.00 394 VAL A O 1
ATOM 3162 N N . LYS A 1 395 ? 6.145 8.400 -17.779 1.00 93.38 395 LYS A N 1
ATOM 3163 C CA . LYS A 1 395 ? 5.936 9.853 -17.865 1.00 93.38 395 LYS A CA 1
ATOM 3164 C C . LYS A 1 395 ? 4.468 10.174 -18.147 1.00 93.38 395 LYS A C 1
ATOM 3166 O O . LYS A 1 395 ? 3.735 9.357 -18.698 1.00 93.38 395 LYS A O 1
ATOM 3171 N N . HIS A 1 396 ? 4.031 11.391 -17.825 1.00 91.25 396 HIS A N 1
ATOM 3172 C CA . HIS A 1 396 ? 2.660 11.848 -18.100 1.00 91.25 396 HIS A CA 1
ATOM 3173 C C . HIS A 1 396 ? 2.272 11.808 -19.593 1.00 91.25 396 HIS A C 1
ATOM 3175 O O . HIS A 1 396 ? 1.094 11.677 -19.924 1.00 91.25 396 HIS A O 1
ATOM 3181 N N . SER A 1 397 ? 3.256 11.886 -20.495 1.00 89.00 397 SER A N 1
ATOM 3182 C CA . SER A 1 397 ? 3.074 11.701 -21.941 1.00 89.00 397 SER A CA 1
ATOM 3183 C C . SER A 1 397 ? 2.585 10.295 -22.320 1.00 89.00 397 SER A C 1
ATOM 3185 O O . SER A 1 397 ? 2.051 10.114 -23.411 1.00 89.00 397 SER A O 1
ATOM 3187 N N . GLY A 1 398 ? 2.739 9.310 -21.429 1.00 89.56 398 GLY A N 1
ATOM 3188 C CA . GLY A 1 398 ? 2.557 7.888 -21.715 1.00 89.56 398 GLY A CA 1
ATOM 3189 C C . GLY A 1 398 ? 3.851 7.189 -22.141 1.00 89.56 398 GLY A C 1
ATOM 3190 O O . GLY A 1 398 ? 3.807 6.007 -22.468 1.00 89.56 398 GLY A O 1
ATOM 3191 N N . THR A 1 399 ? 4.992 7.890 -22.138 1.00 92.44 399 THR A N 1
ATOM 3192 C CA . THR A 1 399 ? 6.305 7.290 -22.412 1.00 92.44 399 THR A CA 1
ATOM 3193 C C . THR A 1 399 ? 6.720 6.376 -21.259 1.00 92.44 399 THR A C 1
ATOM 3195 O O . THR A 1 399 ? 6.704 6.803 -20.101 1.00 92.44 399 THR A O 1
ATOM 3198 N N . VAL A 1 400 ? 7.118 5.142 -21.572 1.00 93.94 400 VAL A N 1
ATOM 3199 C CA . VAL A 1 400 ? 7.655 4.170 -20.609 1.00 93.94 400 VAL A CA 1
ATOM 3200 C C . VAL A 1 400 ? 9.140 3.982 -20.877 1.00 93.94 400 VAL A C 1
ATOM 3202 O O . VAL A 1 400 ? 9.509 3.527 -21.954 1.00 93.94 400 VAL A O 1
ATOM 3205 N N . THR A 1 401 ? 9.991 4.299 -19.906 1.00 93.56 401 THR A N 1
ATOM 3206 C CA . THR A 1 401 ? 11.445 4.127 -20.018 1.00 93.56 401 THR A CA 1
ATOM 3207 C C . THR A 1 401 ? 11.925 3.086 -19.017 1.00 93.56 401 THR A C 1
ATOM 3209 O O . THR A 1 401 ? 11.512 3.093 -17.857 1.00 93.56 401 THR A O 1
ATOM 3212 N N . VAL A 1 402 ? 12.792 2.184 -19.473 1.00 93.56 402 VAL A N 1
ATOM 3213 C CA . VAL A 1 402 ? 13.373 1.094 -18.687 1.00 93.56 402 VAL A CA 1
ATOM 3214 C C . VAL A 1 402 ? 14.887 1.240 -18.671 1.00 93.56 402 VAL A C 1
ATOM 3216 O O . VAL A 1 402 ? 15.507 1.443 -19.718 1.00 93.56 402 VAL A O 1
ATOM 3219 N N . TRP A 1 403 ? 15.485 1.091 -17.492 1.00 93.12 403 TRP A N 1
ATOM 3220 C CA . TRP A 1 403 ? 16.928 1.149 -17.291 1.00 93.12 403 TRP A CA 1
ATOM 3221 C C . TRP A 1 403 ? 17.449 -0.067 -16.528 1.00 93.12 403 TRP A C 1
ATOM 3223 O O . TRP A 1 403 ? 16.767 -0.618 -15.659 1.00 93.12 403 TRP A O 1
ATOM 3233 N N . LEU A 1 404 ? 18.707 -0.421 -16.789 1.00 89.50 404 LEU A N 1
ATOM 3234 C CA . LEU A 1 404 ? 19.542 -1.168 -15.856 1.00 89.50 404 LEU A CA 1
ATOM 3235 C C . LEU A 1 404 ? 20.114 -0.212 -14.816 1.00 89.50 404 LEU A C 1
ATOM 3237 O O . LEU A 1 404 ? 20.540 0.907 -15.109 1.00 89.50 404 LEU A O 1
ATOM 3241 N N . THR A 1 405 ? 20.153 -0.680 -13.576 1.00 84.88 405 THR A N 1
ATOM 3242 C CA . THR A 1 405 ? 20.676 0.107 -12.464 1.00 84.88 405 THR A CA 1
ATOM 3243 C C . THR A 1 405 ? 22.193 -0.051 -12.311 1.00 84.88 405 THR A C 1
ATOM 3245 O O . THR A 1 405 ? 22.805 0.696 -11.545 1.00 84.88 405 THR A O 1
ATOM 3248 N N . ILE A 1 406 ? 22.800 -0.982 -13.057 1.00 78.94 406 ILE A N 1
ATOM 3249 C CA . ILE A 1 406 ? 24.245 -1.070 -13.294 1.00 78.94 406 ILE A CA 1
ATOM 3250 C C . ILE A 1 406 ? 24.567 -0.088 -14.419 1.00 78.94 406 ILE A C 1
ATOM 3252 O O . ILE A 1 406 ? 24.039 -0.212 -15.520 1.00 78.94 406 ILE A O 1
ATOM 3256 N N . GLY A 1 407 ? 25.393 0.908 -14.118 1.00 71.19 407 GLY A N 1
ATOM 3257 C CA . GLY A 1 407 ? 25.645 2.032 -15.010 1.00 71.19 407 GLY A CA 1
ATOM 3258 C C . GLY A 1 407 ? 27.120 2.371 -15.148 1.00 71.19 407 GLY A C 1
ATOM 3259 O O . GLY A 1 407 ? 27.973 1.844 -14.433 1.00 71.19 407 GLY A O 1
ATOM 3260 N N . HIS A 1 408 ? 27.411 3.300 -16.052 1.00 80.69 408 HIS A N 1
ATOM 3261 C CA . HIS A 1 408 ? 28.722 3.937 -16.162 1.00 80.69 408 HIS A CA 1
ATOM 3262 C C . HIS A 1 408 ? 28.778 5.191 -15.282 1.00 80.69 408 HIS A C 1
ATOM 3264 O O . HIS A 1 408 ? 27.724 5.740 -14.953 1.00 80.69 408 HIS A O 1
ATOM 3270 N N . PRO A 1 409 ? 29.968 5.661 -14.866 1.00 84.31 409 PRO A N 1
ATOM 3271 C CA . PRO A 1 409 ? 30.091 6.921 -14.137 1.00 84.31 409 PRO A CA 1
ATOM 3272 C C . PRO A 1 409 ? 29.349 8.045 -14.865 1.00 84.31 409 PRO A C 1
ATOM 3274 O O . PRO A 1 409 ? 29.463 8.175 -16.085 1.00 84.31 409 PRO A O 1
ATOM 3277 N N . ALA A 1 410 ? 28.572 8.839 -14.130 1.00 84.00 410 ALA A N 1
ATOM 3278 C CA . ALA A 1 410 ? 27.747 9.870 -14.740 1.00 84.00 410 ALA A CA 1
ATOM 3279 C C . ALA A 1 410 ? 28.599 10.909 -15.481 1.00 84.00 410 ALA A C 1
ATOM 3281 O O . ALA A 1 410 ? 29.661 11.313 -14.997 1.00 84.00 410 ALA A O 1
ATOM 3282 N N . SER A 1 411 ? 28.122 11.372 -16.639 1.00 84.88 411 SER A N 1
ATOM 3283 C CA . SER A 1 411 ? 28.827 12.383 -17.431 1.00 84.88 411 SER A CA 1
ATOM 3284 C C . SER A 1 411 ? 29.021 13.680 -16.633 1.00 84.88 411 SER A C 1
ATOM 3286 O O . SER A 1 411 ? 28.216 14.033 -15.767 1.00 84.88 411 SER A O 1
ATOM 3288 N N . LYS A 1 412 ? 30.084 14.437 -16.941 1.00 82.94 412 LYS A N 1
ATOM 3289 C CA . LYS A 1 412 ? 30.329 15.748 -16.307 1.00 82.94 412 LYS A CA 1
ATOM 3290 C C . LYS A 1 412 ? 29.149 16.707 -16.498 1.00 82.94 412 LYS A C 1
ATOM 3292 O O . LYS A 1 412 ? 28.901 17.541 -15.634 1.00 82.94 412 LYS A O 1
ATOM 3297 N N . GLU A 1 413 ? 28.430 16.585 -17.610 1.00 84.31 413 GLU A N 1
ATOM 3298 C CA . GLU A 1 413 ? 27.224 17.361 -17.896 1.00 84.31 413 GLU A CA 1
ATOM 3299 C C . GLU A 1 413 ? 26.077 16.987 -16.957 1.00 84.31 413 GLU A C 1
ATOM 3301 O O . GLU A 1 413 ? 25.525 17.872 -16.310 1.00 84.31 413 GLU A O 1
ATOM 3306 N N . HIS A 1 414 ? 25.776 15.693 -16.792 1.00 84.12 414 HIS A N 1
ATOM 3307 C CA . HIS A 1 414 ? 24.744 15.234 -15.858 1.00 84.12 414 HIS A CA 1
ATOM 3308 C C . HIS A 1 414 ? 25.056 15.639 -14.413 1.00 84.12 414 HIS A C 1
ATOM 3310 O O . HIS A 1 414 ? 24.170 16.101 -13.698 1.00 84.12 414 HIS A O 1
ATOM 3316 N N . LEU A 1 415 ? 26.322 15.546 -13.991 1.00 84.62 415 LEU A N 1
ATOM 3317 C CA . LEU A 1 415 ? 26.743 16.007 -12.665 1.00 84.62 415 LEU A CA 1
ATOM 3318 C C . LEU A 1 415 ? 26.524 17.509 -12.470 1.00 84.62 415 LEU A C 1
ATOM 3320 O O . LEU A 1 415 ? 26.018 17.918 -11.429 1.00 84.62 415 LEU A O 1
ATOM 3324 N N . ARG A 1 416 ? 26.879 18.326 -13.471 1.00 84.12 416 ARG A N 1
ATOM 3325 C CA . ARG A 1 416 ? 26.661 19.780 -13.435 1.00 84.12 416 ARG A CA 1
ATOM 3326 C C . ARG A 1 416 ? 25.178 20.126 -13.380 1.00 84.12 416 ARG A C 1
ATOM 3328 O O . ARG A 1 416 ? 24.796 20.969 -12.579 1.00 84.12 416 ARG A O 1
ATOM 3335 N N . LEU A 1 417 ? 24.355 19.466 -14.197 1.00 84.50 417 LEU A N 1
ATOM 3336 C CA . LEU A 1 417 ? 22.901 19.663 -14.218 1.00 84.50 417 LEU A CA 1
ATOM 3337 C C . LEU A 1 417 ? 22.249 19.324 -12.875 1.00 84.50 417 LEU A C 1
ATOM 3339 O O . LEU A 1 417 ? 21.293 19.984 -12.476 1.00 84.50 417 LEU A O 1
ATOM 3343 N N . MET A 1 418 ? 22.785 18.320 -12.183 1.00 83.69 418 MET A N 1
ATOM 3344 C CA . MET A 1 418 ? 22.320 17.889 -10.866 1.00 83.69 418 MET A CA 1
ATOM 3345 C C . MET A 1 418 ? 23.024 18.603 -9.704 1.00 83.69 418 MET A C 1
ATOM 3347 O O . MET A 1 418 ? 22.825 18.216 -8.555 1.00 83.69 418 MET A O 1
ATOM 3351 N N . GLU A 1 419 ? 23.834 19.632 -9.983 1.00 84.00 419 GLU A N 1
ATOM 3352 C CA . GLU A 1 419 ? 24.578 20.413 -8.981 1.00 84.00 419 GLU A CA 1
ATOM 3353 C C . GLU A 1 419 ? 25.453 19.536 -8.054 1.00 84.00 419 GLU A C 1
ATOM 3355 O O . GLU A 1 419 ? 25.722 19.879 -6.903 1.00 84.00 419 GLU A O 1
ATOM 3360 N N . LEU A 1 420 ? 25.926 18.389 -8.557 1.00 80.69 420 LEU A N 1
ATOM 3361 C CA . LEU A 1 420 ? 26.741 17.439 -7.802 1.00 80.69 420 LEU A CA 1
ATOM 3362 C C . LEU A 1 420 ? 28.228 17.756 -7.985 1.00 80.69 420 LEU A C 1
ATOM 3364 O O . LEU A 1 420 ? 28.772 17.663 -9.088 1.00 80.69 420 LEU A O 1
ATOM 3368 N N . THR A 1 421 ? 28.911 18.097 -6.892 1.00 65.31 421 THR A N 1
ATOM 3369 C CA . THR A 1 421 ? 30.366 18.280 -6.875 1.00 65.31 421 THR A CA 1
ATOM 3370 C C . THR A 1 421 ? 31.058 16.963 -6.514 1.00 65.31 421 THR A C 1
ATOM 3372 O O . THR A 1 421 ? 30.677 16.265 -5.578 1.00 65.31 421 THR A O 1
ATOM 3375 N N . ALA A 1 422 ? 32.118 16.605 -7.242 1.00 57.16 422 ALA A N 1
ATOM 3376 C CA . ALA A 1 422 ? 32.863 15.359 -7.022 1.00 57.16 422 ALA A CA 1
ATOM 3377 C C . ALA A 1 422 ? 33.667 15.320 -5.695 1.00 57.16 422 ALA A C 1
ATOM 3379 O O . ALA A 1 422 ? 34.383 14.354 -5.433 1.00 57.16 422 ALA A O 1
ATOM 3380 N N . ASN A 1 423 ? 33.585 16.360 -4.857 1.00 46.44 423 ASN A N 1
ATOM 3381 C CA . ASN A 1 423 ? 34.715 16.764 -4.017 1.00 46.44 423 ASN A CA 1
ATOM 3382 C C . ASN A 1 423 ? 34.642 16.423 -2.523 1.00 46.44 423 ASN A C 1
ATOM 3384 O O . ASN A 1 423 ? 35.624 16.675 -1.835 1.00 46.44 423 ASN A O 1
ATOM 3388 N N . GLU A 1 424 ? 33.587 15.793 -2.001 1.00 44.62 424 GLU A N 1
ATOM 3389 C CA . GLU A 1 424 ? 33.544 15.501 -0.550 1.00 44.62 424 GLU A CA 1
ATOM 3390 C C . GLU A 1 424 ? 33.679 14.018 -0.184 1.00 44.62 424 GLU A C 1
ATOM 3392 O O . GLU A 1 424 ? 34.031 13.693 0.947 1.00 44.62 424 GLU A O 1
ATOM 3397 N N . THR A 1 425 ? 33.431 13.087 -1.114 1.00 49.47 425 THR A N 1
ATOM 3398 C CA . THR A 1 425 ? 33.310 11.657 -0.753 1.00 49.47 425 THR A CA 1
ATOM 3399 C C . THR A 1 425 ? 34.029 10.672 -1.675 1.00 49.47 425 THR A C 1
ATOM 3401 O O . THR A 1 425 ? 33.925 9.468 -1.456 1.00 49.47 425 THR A O 1
ATOM 3404 N N . LYS A 1 426 ? 34.795 11.147 -2.670 1.00 56.22 426 LYS A N 1
ATOM 3405 C CA . LYS A 1 426 ? 35.529 10.338 -3.675 1.00 56.22 426 LYS A CA 1
ATOM 3406 C C . LYS A 1 426 ? 34.683 9.348 -4.507 1.00 56.22 426 LYS A C 1
ATOM 3408 O O . LYS A 1 426 ? 35.250 8.668 -5.356 1.00 56.22 426 LYS A O 1
ATOM 3413 N N . VAL A 1 427 ? 33.363 9.260 -4.315 1.00 63.97 427 VAL A N 1
ATOM 3414 C CA . VAL A 1 427 ? 32.478 8.337 -5.050 1.00 63.97 427 VAL A CA 1
ATOM 3415 C C . VAL A 1 427 ? 31.523 9.138 -5.934 1.00 63.97 427 VAL A C 1
ATOM 3417 O O . VAL A 1 427 ? 30.666 9.865 -5.438 1.00 63.97 427 VAL A O 1
ATOM 3420 N N . GLN A 1 428 ? 31.690 9.009 -7.248 1.00 73.88 428 GLN A N 1
ATOM 3421 C CA . GLN A 1 428 ? 30.854 9.651 -8.263 1.00 73.88 428 GLN A CA 1
ATOM 3422 C C . GLN A 1 428 ? 29.580 8.818 -8.505 1.00 73.88 428 GLN A C 1
ATOM 3424 O O . GLN A 1 428 ? 29.676 7.588 -8.544 1.00 73.88 428 GLN A O 1
ATOM 3429 N N . PRO A 1 429 ? 28.396 9.437 -8.677 1.00 84.38 429 PRO A N 1
ATOM 3430 C CA . PRO A 1 429 ? 27.190 8.703 -9.045 1.00 84.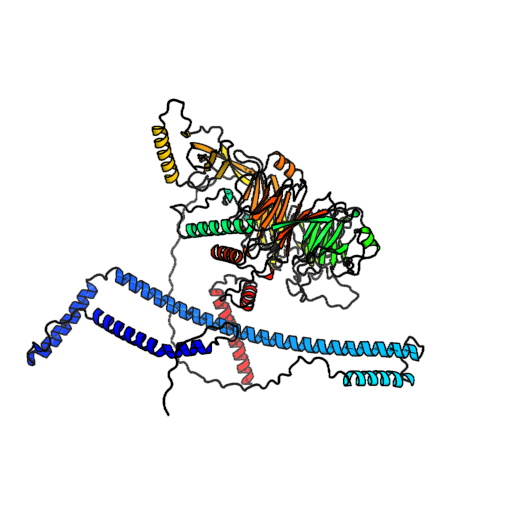38 429 PRO A CA 1
ATOM 3431 C C . PRO A 1 429 ? 27.304 8.140 -10.467 1.00 84.38 429 PRO A C 1
ATOM 3433 O O . PRO A 1 429 ? 28.054 8.645 -11.306 1.00 84.38 429 PRO A O 1
ATOM 3436 N N . PHE A 1 430 ? 26.521 7.106 -10.743 1.00 88.00 430 PHE A N 1
ATOM 3437 C CA . PHE A 1 430 ? 26.438 6.449 -12.042 1.00 88.00 430 PHE A CA 1
ATOM 3438 C C . PHE A 1 430 ? 25.256 6.993 -12.853 1.00 88.00 430 PHE A C 1
ATOM 3440 O O . PHE A 1 430 ? 24.249 7.419 -12.292 1.00 88.00 430 PHE A O 1
ATOM 3447 N N . SER A 1 431 ? 25.347 6.975 -14.177 1.00 89.00 431 SER A N 1
ATOM 3448 C CA . SER A 1 431 ? 24.177 7.171 -15.031 1.00 89.00 431 SER A CA 1
ATOM 3449 C C . SER A 1 431 ? 23.417 5.859 -15.182 1.00 89.00 431 SER A C 1
ATOM 3451 O O . SER A 1 431 ? 24.036 4.812 -15.368 1.00 89.00 431 SER A O 1
ATOM 3453 N N . LEU A 1 432 ? 22.087 5.907 -15.082 1.00 90.12 432 LEU A N 1
ATOM 3454 C CA . LEU A 1 432 ? 21.245 4.741 -15.353 1.00 90.12 432 LEU A CA 1
ATOM 3455 C C . LEU A 1 432 ? 21.448 4.295 -16.806 1.00 90.12 432 LEU A C 1
ATOM 3457 O O . LEU A 1 432 ? 21.422 5.114 -17.724 1.00 90.12 432 LEU A O 1
ATOM 3461 N N . LEU A 1 433 ? 21.685 3.000 -17.017 1.00 89.31 433 LEU A N 1
ATOM 3462 C CA . LEU A 1 433 ? 21.945 2.470 -18.350 1.00 89.31 433 LEU A CA 1
ATOM 3463 C C . LEU A 1 433 ? 20.613 2.229 -19.055 1.00 89.31 433 LEU A C 1
ATOM 3465 O O . LEU A 1 433 ? 19.816 1.395 -18.628 1.00 89.31 433 LEU A O 1
ATOM 3469 N N . HIS A 1 434 ? 20.370 2.977 -20.124 1.00 89.38 434 HIS A N 1
ATOM 3470 C CA . HIS A 1 434 ? 19.150 2.874 -20.911 1.00 89.38 434 HIS A CA 1
ATOM 3471 C C . HIS A 1 434 ? 18.990 1.476 -21.534 1.00 89.38 434 HIS A C 1
ATOM 3473 O O . HIS A 1 434 ? 19.928 0.975 -22.151 1.00 89.38 434 HIS A O 1
ATOM 3479 N N . LEU A 1 435 ? 17.811 0.861 -21.375 1.00 88.12 435 LEU A N 1
ATOM 3480 C CA . LEU A 1 435 ? 17.447 -0.393 -22.044 1.00 88.12 435 LEU A CA 1
ATOM 3481 C C . LEU A 1 435 ? 16.450 -0.161 -23.179 1.00 88.12 435 LEU A C 1
ATOM 3483 O O . LEU A 1 435 ? 16.741 -0.499 -24.317 1.00 88.12 435 LEU A O 1
ATOM 3487 N N . HIS A 1 436 ? 15.275 0.380 -22.849 1.00 89.06 436 HIS A N 1
ATOM 3488 C CA . HIS A 1 436 ? 14.152 0.528 -23.780 1.00 89.06 436 HIS A CA 1
ATOM 3489 C C . HIS A 1 436 ? 13.342 1.783 -23.456 1.00 89.06 436 HIS A C 1
ATOM 3491 O O . HIS A 1 436 ? 13.145 2.106 -22.281 1.00 89.06 436 HIS A O 1
ATOM 3497 N N . THR A 1 437 ? 12.840 2.472 -24.483 1.00 91.19 437 THR A N 1
ATOM 3498 C CA . THR A 1 437 ? 11.843 3.549 -24.355 1.00 91.19 437 THR A CA 1
ATOM 3499 C C . THR A 1 437 ? 10.674 3.241 -25.275 1.00 91.19 437 THR A C 1
ATOM 3501 O O . THR A 1 437 ? 10.868 3.157 -26.480 1.00 91.19 437 THR A O 1
ATOM 3504 N N . PHE A 1 438 ? 9.465 3.152 -24.729 1.00 90.94 438 PHE A N 1
ATOM 3505 C CA . PHE A 1 438 ? 8.227 3.021 -25.492 1.00 90.94 438 PHE A CA 1
ATOM 3506 C C . PHE A 1 438 ? 7.500 4.359 -25.501 1.00 90.94 438 PHE A C 1
ATOM 3508 O O . PHE A 1 438 ? 7.040 4.821 -24.453 1.00 90.94 438 PHE A O 1
ATOM 3515 N N . ASN A 1 439 ? 7.378 4.989 -26.667 1.00 89.56 439 ASN A N 1
ATOM 3516 C CA . ASN A 1 439 ? 6.661 6.245 -26.812 1.00 89.56 439 ASN A CA 1
ATOM 3517 C C . ASN A 1 439 ? 5.214 6.002 -27.273 1.00 89.56 439 ASN A C 1
ATOM 3519 O O . ASN A 1 439 ? 4.949 5.645 -28.423 1.00 89.56 439 ASN A O 1
ATOM 3523 N N . ALA A 1 440 ? 4.255 6.251 -26.376 1.00 86.19 440 ALA A N 1
ATOM 3524 C CA . ALA A 1 440 ? 2.830 6.105 -26.674 1.00 86.19 440 ALA A CA 1
ATOM 3525 C C . ALA A 1 440 ? 2.366 6.979 -27.856 1.00 86.19 440 ALA A C 1
ATOM 3527 O O . ALA A 1 440 ? 1.553 6.525 -28.656 1.00 86.19 440 ALA A O 1
ATOM 3528 N N . ALA A 1 441 ? 2.913 8.192 -28.018 1.00 85.69 441 ALA A N 1
ATOM 3529 C CA . ALA A 1 441 ? 2.564 9.087 -29.129 1.00 85.69 441 ALA A CA 1
ATOM 3530 C C . ALA A 1 441 ? 3.068 8.572 -30.488 1.00 85.69 441 ALA A C 1
ATOM 3532 O O . ALA A 1 441 ? 2.517 8.909 -31.531 1.00 85.69 441 ALA A O 1
ATOM 3533 N N . GLN A 1 442 ? 4.105 7.731 -30.479 1.00 85.81 442 GLN A N 1
ATOM 3534 C CA . GLN A 1 442 ? 4.596 7.039 -31.670 1.00 85.81 442 GLN A CA 1
ATOM 3535 C C . GLN A 1 442 ? 3.866 5.706 -31.902 1.00 85.81 442 GLN A C 1
ATOM 3537 O O . GLN A 1 442 ? 4.135 5.025 -32.889 1.00 85.81 442 GLN A O 1
ATOM 3542 N N . GLY A 1 443 ? 2.925 5.323 -31.035 1.00 83.94 443 GLY A N 1
ATOM 3543 C CA . GLY A 1 443 ? 2.228 4.044 -31.130 1.00 83.94 443 GLY A CA 1
ATOM 3544 C C . GLY A 1 443 ? 3.089 2.837 -30.747 1.00 83.94 443 GLY A C 1
ATOM 3545 O O . GLY A 1 443 ? 2.745 1.717 -31.110 1.00 83.94 443 GLY A O 1
ATOM 3546 N N . ASP A 1 444 ? 4.174 3.019 -29.988 1.00 88.12 444 ASP A N 1
ATOM 3547 C CA . ASP A 1 444 ? 5.053 1.908 -29.577 1.00 88.12 444 ASP A CA 1
ATOM 3548 C C . ASP A 1 444 ? 4.370 0.898 -28.644 1.00 88.12 444 ASP A C 1
ATOM 3550 O O . ASP A 1 444 ? 4.855 -0.214 -28.465 1.00 88.12 444 ASP A O 1
ATOM 3554 N N . LEU A 1 445 ? 3.239 1.284 -28.051 1.00 88.75 445 LEU A N 1
ATOM 3555 C CA . LEU A 1 445 ? 2.399 0.442 -27.197 1.00 88.75 445 LEU A CA 1
ATOM 3556 C C . LEU A 1 445 ? 1.139 -0.052 -27.922 1.00 88.75 445 LEU A C 1
ATOM 3558 O O . LEU A 1 445 ? 0.158 -0.417 -27.282 1.00 88.75 445 LEU A O 1
ATOM 3562 N N . THR A 1 446 ? 1.145 -0.035 -29.255 1.00 88.69 446 THR A N 1
ATOM 3563 C CA . THR A 1 446 ? 0.082 -0.625 -30.075 1.00 88.69 446 THR A CA 1
ATOM 3564 C C . THR A 1 446 ? 0.590 -1.889 -30.749 1.00 88.69 446 THR A C 1
ATOM 3566 O O . THR A 1 446 ? 1.753 -1.966 -31.149 1.00 88.69 446 THR A O 1
ATOM 3569 N N . LEU A 1 447 ? -0.279 -2.897 -30.847 1.00 88.19 447 LEU A N 1
ATOM 3570 C CA . LEU A 1 447 ? 0.031 -4.123 -31.574 1.00 88.19 447 LEU A CA 1
ATOM 3571 C C . LEU A 1 447 ? 0.022 -3.804 -33.071 1.00 88.19 447 LEU A C 1
ATOM 3573 O O . LEU A 1 447 ? -0.984 -3.299 -33.579 1.00 88.19 447 LEU A O 1
ATOM 3577 N N . THR A 1 448 ? 1.138 -4.080 -33.745 1.00 87.19 448 THR A N 1
ATOM 3578 C CA . THR A 1 448 ? 1.343 -3.798 -35.174 1.00 87.19 448 THR A CA 1
ATOM 3579 C C . THR A 1 448 ? 1.335 -5.059 -36.024 1.00 87.19 448 THR A C 1
ATOM 3581 O O . THR A 1 448 ? 0.882 -5.010 -37.163 1.00 87.19 448 THR A O 1
ATOM 3584 N N . GLU A 1 449 ? 1.795 -6.186 -35.477 1.00 86.12 449 GLU A N 1
ATOM 3585 C CA . GLU A 1 449 ? 1.852 -7.472 -36.180 1.00 86.12 449 GLU A CA 1
ATOM 3586 C C . GLU A 1 449 ? 1.323 -8.607 -35.292 1.00 86.12 449 GLU A C 1
ATOM 3588 O O . GLU A 1 449 ? 1.365 -8.525 -34.061 1.00 86.12 449 GLU A O 1
ATOM 3593 N N . GLY A 1 450 ? 0.852 -9.679 -35.931 1.00 85.25 450 GLY A N 1
ATOM 3594 C CA . GLY A 1 450 ? 0.425 -10.920 -35.288 1.00 85.25 450 GLY A CA 1
ATOM 3595 C C . GLY A 1 450 ? -1.094 -11.144 -35.247 1.00 85.25 450 GLY A C 1
ATOM 3596 O O . GLY A 1 450 ? -1.875 -10.284 -35.672 1.00 85.25 450 GLY A O 1
ATOM 3597 N N . PRO A 1 451 ? -1.525 -12.305 -34.721 1.00 84.19 451 PRO A N 1
ATOM 3598 C CA . PRO A 1 451 ? -2.916 -12.769 -34.783 1.00 84.19 451 PRO A CA 1
ATOM 3599 C C . PRO A 1 451 ? -3.947 -11.786 -34.218 1.00 84.19 451 PRO A C 1
ATOM 3601 O O . PRO A 1 451 ? -5.052 -11.661 -34.743 1.00 84.19 451 PRO A O 1
ATOM 3604 N N . LEU A 1 452 ? -3.595 -11.046 -33.164 1.00 85.12 452 LEU A N 1
ATOM 3605 C CA . LEU A 1 452 ? -4.496 -10.080 -32.532 1.00 85.12 452 LEU A CA 1
ATOM 3606 C C . LEU A 1 452 ? -4.792 -8.878 -33.436 1.00 85.12 452 LEU A C 1
ATOM 3608 O O . LEU A 1 452 ? -5.876 -8.297 -33.350 1.00 85.12 452 LEU A O 1
ATOM 3612 N N . VAL A 1 453 ? -3.849 -8.495 -34.298 1.00 85.19 453 VAL A N 1
ATOM 3613 C CA . VAL A 1 453 ? -4.038 -7.402 -35.261 1.00 85.19 453 VAL A CA 1
ATOM 3614 C C . VAL A 1 453 ? -4.914 -7.870 -36.416 1.00 85.19 453 VAL A C 1
ATOM 3616 O O . VAL A 1 453 ? -5.862 -7.174 -36.771 1.00 85.19 453 VAL A O 1
ATOM 3619 N N . GLU A 1 454 ? -4.667 -9.077 -36.930 1.00 83.75 454 GLU A N 1
ATOM 3620 C CA . GLU A 1 454 ? -5.472 -9.699 -37.993 1.00 83.75 454 GLU A CA 1
ATOM 3621 C C . GLU A 1 454 ? -6.944 -9.865 -37.588 1.00 83.75 454 GLU A C 1
ATOM 3623 O O . GLU A 1 454 ? -7.848 -9.683 -38.400 1.00 83.75 454 GLU A O 1
ATOM 3628 N N . GLN A 1 455 ? -7.195 -10.143 -36.307 1.00 81.75 455 GLN A N 1
ATOM 3629 C CA . GLN A 1 455 ? -8.540 -10.251 -35.737 1.00 81.75 455 GLN A CA 1
ATOM 3630 C C . GLN A 1 455 ? -9.206 -8.895 -35.434 1.00 81.75 455 GLN A C 1
ATOM 3632 O O . GLN A 1 455 ? -10.343 -8.868 -34.965 1.00 81.75 455 GLN A O 1
ATOM 3637 N N . GLY A 1 456 ? -8.520 -7.765 -35.648 1.00 79.69 456 GLY A N 1
ATOM 3638 C CA . GLY A 1 456 ? -9.037 -6.432 -35.317 1.00 79.69 456 GLY A CA 1
ATOM 3639 C C . GLY A 1 456 ? -9.119 -6.149 -33.811 1.00 79.69 456 GLY A C 1
ATOM 3640 O O . GLY A 1 456 ? -9.882 -5.287 -33.377 1.00 79.69 456 GLY A O 1
ATOM 3641 N N . SER A 1 457 ? -8.346 -6.871 -32.994 1.00 80.75 457 SER A N 1
ATOM 3642 C CA . SER A 1 457 ? -8.365 -6.763 -31.526 1.00 80.75 457 SER A CA 1
ATOM 3643 C C . SER A 1 457 ? -7.496 -5.628 -30.987 1.00 80.75 457 SER A C 1
ATOM 3645 O O . SER A 1 457 ? -7.634 -5.252 -29.814 1.00 80.75 457 SER A O 1
ATOM 3647 N N . SER A 1 458 ? -6.606 -5.090 -31.826 1.00 76.75 458 SER A N 1
ATOM 3648 C CA . SER A 1 458 ? -5.788 -3.918 -31.522 1.00 76.75 458 SER A CA 1
ATOM 3649 C C . SER A 1 458 ? -6.675 -2.674 -31.449 1.00 76.75 458 SER A C 1
ATOM 3651 O O . SER A 1 458 ? -7.433 -2.372 -32.370 1.00 76.75 458 SER A O 1
ATOM 3653 N N . ARG A 1 459 ? -6.611 -1.964 -30.320 1.00 76.44 459 ARG A N 1
ATOM 3654 C CA . ARG A 1 459 ? -7.239 -0.646 -30.161 1.00 76.44 459 ARG A CA 1
ATOM 3655 C C . ARG A 1 459 ? -6.228 0.427 -30.575 1.00 76.44 459 ARG A C 1
ATOM 3657 O O . ARG A 1 459 ? -5.041 0.136 -30.687 1.00 76.44 459 ARG A O 1
ATOM 3664 N N . GLY A 1 460 ? -6.710 1.642 -30.846 1.00 74.94 460 GLY A N 1
ATOM 3665 C CA . GLY A 1 460 ? -5.877 2.764 -31.291 1.00 74.94 460 GLY A CA 1
ATOM 3666 C C . GLY A 1 460 ? -4.749 3.133 -30.317 1.00 74.94 460 GLY A C 1
ATOM 3667 O O . GLY A 1 460 ? -4.517 2.472 -29.309 1.00 74.94 460 GLY A O 1
ATOM 3668 N N . GLN A 1 461 ? -4.031 4.214 -30.616 1.00 83.50 461 GLN A N 1
ATOM 3669 C CA . GLN A 1 461 ? -2.934 4.680 -29.765 1.00 83.50 461 GLN A CA 1
ATOM 3670 C C . GLN A 1 461 ? -3.442 5.100 -28.382 1.00 83.50 461 GLN A C 1
ATOM 3672 O O . GLN A 1 461 ? -4.253 6.016 -28.260 1.00 83.50 461 GLN A O 1
ATOM 3677 N N . GLU A 1 462 ? -2.927 4.446 -27.343 1.00 87.81 462 GLU A N 1
ATOM 3678 C CA . GLU A 1 462 ? -3.321 4.669 -25.954 1.00 87.81 462 GLU A CA 1
ATOM 3679 C C . GLU A 1 462 ? -2.107 4.996 -25.087 1.00 87.81 462 GLU A C 1
ATOM 3681 O O . GLU A 1 462 ? -1.004 4.479 -25.283 1.00 87.81 462 GLU A O 1
ATOM 3686 N N . LYS A 1 463 ? -2.314 5.858 -24.089 1.00 91.06 463 LYS A N 1
ATOM 3687 C CA . LYS A 1 463 ? -1.257 6.256 -23.153 1.00 91.06 463 LYS A CA 1
ATOM 3688 C C . LYS A 1 463 ? -1.069 5.200 -22.070 1.00 91.06 463 LYS A C 1
ATOM 3690 O O . LYS A 1 463 ? -2.048 4.722 -21.494 1.00 91.06 463 LYS A O 1
ATOM 3695 N N . ALA A 1 464 ? 0.184 4.902 -21.729 1.00 92.56 464 ALA A N 1
ATOM 3696 C CA . ALA A 1 464 ? 0.498 4.126 -20.535 1.00 92.56 464 ALA A CA 1
ATOM 3697 C C . ALA A 1 464 ? 0.150 4.916 -19.267 1.00 92.56 464 ALA A C 1
ATOM 3699 O O . ALA A 1 464 ? 0.516 6.086 -19.134 1.00 92.56 464 ALA A O 1
ATOM 3700 N N . THR A 1 465 ? -0.524 4.271 -18.315 1.00 92.62 465 THR A N 1
ATOM 3701 C CA . THR A 1 465 ? -0.828 4.862 -17.004 1.00 92.62 465 THR A CA 1
ATOM 3702 C C . THR A 1 465 ? 0.069 4.315 -15.901 1.00 92.62 465 THR A C 1
ATOM 3704 O O . THR A 1 465 ? 0.474 5.068 -15.015 1.00 92.62 465 THR A O 1
ATOM 3707 N N . LEU A 1 466 ? 0.376 3.017 -15.942 1.00 94.75 466 LEU A N 1
ATOM 3708 C CA . LEU A 1 466 ? 1.162 2.288 -14.946 1.00 94.75 466 LEU A CA 1
ATOM 3709 C C . LEU A 1 466 ? 1.949 1.175 -15.631 1.00 94.75 466 LEU A C 1
ATOM 3711 O O . LEU A 1 466 ? 1.530 0.678 -16.674 1.00 94.75 466 LEU A O 1
ATOM 3715 N N . ALA A 1 467 ? 3.041 0.740 -15.014 1.00 95.50 467 ALA A N 1
ATOM 3716 C CA . ALA A 1 467 ? 3.734 -0.463 -15.442 1.00 95.50 467 ALA A CA 1
ATOM 3717 C C . ALA A 1 467 ? 4.461 -1.129 -14.271 1.00 95.50 467 ALA A C 1
ATOM 3719 O O . ALA A 1 467 ? 4.917 -0.449 -13.356 1.00 95.50 467 ALA A O 1
ATOM 3720 N N . ALA A 1 468 ? 4.573 -2.453 -14.311 1.00 95.44 468 ALA A N 1
ATOM 3721 C CA . ALA A 1 468 ? 5.248 -3.260 -13.299 1.00 95.44 468 ALA A CA 1
ATOM 3722 C C . ALA A 1 468 ? 6.047 -4.387 -13.964 1.00 95.44 468 ALA A C 1
ATOM 3724 O O . ALA A 1 468 ? 5.654 -4.890 -15.016 1.00 95.44 468 ALA A O 1
ATOM 3725 N N . PHE A 1 469 ? 7.158 -4.812 -13.362 1.00 94.50 469 PHE A N 1
ATOM 3726 C CA . PHE A 1 469 ? 7.912 -5.961 -13.868 1.00 94.50 469 PHE A CA 1
ATOM 3727 C C . PHE A 1 469 ? 7.148 -7.254 -13.604 1.00 94.50 469 PHE A C 1
ATOM 3729 O O . PHE A 1 469 ? 6.766 -7.542 -12.471 1.00 94.50 469 PHE A O 1
ATOM 3736 N N . PHE A 1 470 ? 6.952 -8.055 -14.645 1.00 93.31 470 PHE A N 1
ATOM 3737 C CA . PHE A 1 470 ? 6.292 -9.343 -14.515 1.00 93.31 470 PHE A CA 1
ATOM 3738 C C . PHE A 1 470 ? 7.252 -10.350 -13.855 1.00 93.31 470 PHE A C 1
ATOM 3740 O O . PHE A 1 470 ? 8.441 -10.372 -14.183 1.00 93.31 470 PHE A O 1
ATOM 3747 N N . PRO A 1 471 ? 6.798 -11.198 -12.913 1.00 87.56 471 PRO A N 1
ATOM 3748 C CA . PRO A 1 471 ? 7.640 -12.156 -12.193 1.00 87.56 471 PRO A CA 1
ATOM 3749 C C . PRO A 1 471 ? 7.954 -13.399 -13.043 1.00 87.56 471 PRO A C 1
ATOM 3751 O O . PRO A 1 471 ? 7.746 -14.533 -12.614 1.00 87.56 471 PRO A O 1
ATOM 3754 N N . SER A 1 472 ? 8.440 -13.182 -14.267 1.00 84.94 472 SER A N 1
ATOM 3755 C CA . SER A 1 472 ? 9.114 -14.185 -15.091 1.00 84.94 472 SER A CA 1
ATOM 3756 C C . SER A 1 472 ? 10.599 -14.163 -14.738 1.00 84.94 472 SER A C 1
ATOM 3758 O O . SER A 1 472 ? 11.330 -13.275 -15.188 1.00 84.94 472 SER A O 1
ATOM 3760 N N . LEU A 1 473 ? 11.018 -15.085 -13.874 1.00 80.31 473 LEU A N 1
ATOM 3761 C CA . LEU A 1 473 ? 12.359 -15.084 -13.288 1.00 80.31 473 LEU A CA 1
ATOM 3762 C C . LEU A 1 473 ? 13.275 -16.057 -14.029 1.00 80.31 473 LEU A C 1
ATOM 3764 O O . LEU A 1 473 ? 12.922 -17.224 -14.230 1.00 80.31 473 LEU A O 1
ATOM 3768 N N . THR A 1 474 ? 14.465 -15.585 -14.389 1.00 76.44 474 THR A N 1
ATOM 3769 C CA . THR A 1 474 ? 15.574 -16.449 -14.819 1.00 76.44 474 THR A CA 1
ATOM 3770 C C . THR A 1 474 ? 16.240 -17.121 -13.622 1.00 76.44 474 THR A C 1
ATOM 3772 O O . THR A 1 474 ? 15.922 -16.832 -12.466 1.00 76.44 474 THR A O 1
ATOM 3775 N N . LEU A 1 475 ? 17.229 -17.975 -13.894 1.00 69.94 475 LEU A N 1
ATOM 3776 C CA . LEU A 1 475 ? 18.109 -18.544 -12.870 1.00 69.94 475 LEU A CA 1
ATOM 3777 C C . LEU A 1 475 ? 18.784 -17.478 -11.984 1.00 69.94 475 LEU A C 1
ATOM 3779 O O . LEU A 1 475 ? 18.970 -17.708 -10.794 1.00 69.94 475 LEU A O 1
ATOM 3783 N N . PHE A 1 476 ? 19.089 -16.297 -12.531 1.00 69.81 476 PHE A N 1
ATOM 3784 C CA . PHE A 1 476 ? 19.685 -15.181 -11.786 1.00 69.81 476 PHE A CA 1
ATOM 3785 C C . PHE A 1 476 ? 18.651 -14.230 -11.175 1.00 69.81 476 PHE A C 1
ATOM 3787 O O . PHE A 1 476 ? 19.010 -13.147 -10.723 1.00 69.81 476 PHE A O 1
ATOM 3794 N N . THR A 1 477 ? 17.370 -14.609 -11.157 1.00 71.44 477 THR A N 1
ATOM 3795 C CA . THR A 1 477 ? 16.246 -13.812 -10.629 1.00 71.44 477 THR A CA 1
ATOM 3796 C C . THR A 1 477 ? 15.983 -12.491 -11.359 1.00 71.44 477 THR A C 1
ATOM 3798 O O . THR A 1 477 ? 15.164 -11.687 -10.917 1.00 71.44 477 THR A O 1
ATOM 3801 N N . THR A 1 478 ? 16.602 -12.288 -12.522 1.00 78.44 478 THR A N 1
ATOM 3802 C CA . THR A 1 478 ? 16.361 -11.115 -13.361 1.00 78.44 478 THR A CA 1
ATOM 3803 C C . THR A 1 478 ? 14.988 -11.205 -14.029 1.00 78.44 478 THR A C 1
ATOM 3805 O O . THR A 1 478 ? 14.579 -12.263 -14.516 1.00 78.44 478 THR A O 1
ATOM 3808 N N . GLN A 1 479 ? 14.264 -10.083 -14.052 1.00 86.38 479 GLN A N 1
ATOM 3809 C CA . GLN A 1 479 ? 12.947 -9.970 -14.686 1.00 86.38 479 GLN A CA 1
ATOM 3810 C C . GLN A 1 479 ? 13.060 -9.365 -16.086 1.00 86.38 479 GLN A C 1
ATOM 3812 O O . GLN A 1 479 ? 13.493 -8.221 -16.254 1.00 86.38 479 GLN A O 1
ATOM 3817 N N . HIS A 1 480 ? 12.636 -10.131 -17.090 1.00 84.38 480 HIS A N 1
ATOM 3818 C CA . HIS A 1 480 ? 12.759 -9.754 -18.504 1.00 84.38 480 HIS A CA 1
ATOM 3819 C C . HIS A 1 480 ? 11.455 -9.305 -19.142 1.00 84.38 480 HIS A C 1
ATOM 3821 O O . HIS A 1 480 ? 11.491 -8.660 -20.179 1.00 84.38 480 HIS A O 1
ATOM 3827 N N . SER A 1 481 ? 10.316 -9.562 -18.508 1.00 90.44 481 SER A N 1
ATOM 3828 C CA . SER A 1 481 ? 9.032 -9.077 -18.993 1.00 90.44 481 SER A CA 1
ATOM 3829 C C . SER A 1 481 ? 8.491 -7.962 -18.104 1.00 90.44 481 SER A C 1
ATOM 3831 O O . SER A 1 481 ? 8.726 -7.936 -16.893 1.00 90.44 481 SER A O 1
ATOM 3833 N N . LEU A 1 482 ? 7.730 -7.049 -18.696 1.00 93.75 482 LEU A N 1
ATOM 3834 C CA . LEU A 1 482 ? 6.985 -6.019 -17.974 1.00 93.75 482 LEU A CA 1
ATOM 3835 C C . LEU A 1 482 ? 5.516 -6.051 -18.382 1.00 93.75 482 LEU A C 1
ATOM 3837 O O . LEU A 1 482 ? 5.192 -6.469 -19.487 1.00 93.75 482 LEU A O 1
ATOM 3841 N N . CYS A 1 483 ? 4.633 -5.603 -17.502 1.00 95.69 483 CYS A N 1
ATOM 3842 C CA . CYS A 1 483 ? 3.227 -5.373 -17.792 1.00 95.69 483 CYS A CA 1
ATOM 3843 C C . CYS A 1 483 ? 2.953 -3.873 -17.751 1.00 95.69 483 CYS A C 1
ATOM 3845 O O . CYS A 1 483 ? 3.177 -3.249 -16.716 1.00 95.69 483 CYS A O 1
ATOM 3847 N N . THR A 1 484 ? 2.439 -3.312 -18.842 1.00 95.50 484 THR A N 1
ATOM 3848 C CA . THR A 1 484 ? 2.035 -1.906 -18.951 1.00 95.50 484 THR A CA 1
ATOM 3849 C C . THR A 1 484 ? 0.521 -1.820 -19.053 1.00 95.50 484 THR A C 1
ATOM 3851 O O . THR A 1 484 ? -0.076 -2.410 -19.950 1.00 95.50 484 THR A O 1
ATOM 3854 N N . ALA A 1 485 ? -0.099 -1.070 -18.147 1.00 95.88 485 ALA A N 1
ATOM 3855 C CA . ALA A 1 485 ? -1.515 -0.740 -18.203 1.00 95.88 485 ALA A CA 1
ATOM 3856 C C . ALA A 1 485 ? -1.747 0.500 -19.070 1.00 95.88 485 ALA A C 1
ATOM 3858 O O . ALA A 1 485 ? -1.065 1.519 -18.920 1.00 95.88 485 ALA A O 1
ATOM 3859 N N . LEU A 1 486 ? -2.742 0.415 -19.945 1.00 94.12 486 LEU A N 1
ATOM 3860 C CA . LEU A 1 486 ? -3.145 1.475 -20.856 1.00 94.12 486 LEU A CA 1
ATOM 3861 C C . LEU A 1 486 ? -4.359 2.237 -20.311 1.00 94.12 486 LEU A C 1
ATOM 3863 O O . LEU A 1 486 ? -5.120 1.752 -19.468 1.00 94.12 486 LEU A O 1
ATOM 3867 N N . GLN A 1 487 ? -4.561 3.455 -20.810 1.00 91.94 487 GLN A N 1
ATOM 3868 C CA . GLN A 1 487 ? -5.651 4.334 -20.385 1.00 91.94 487 GLN A CA 1
ATOM 3869 C C . GLN A 1 487 ? -7.047 3.734 -20.631 1.00 91.94 487 GLN A C 1
ATOM 3871 O O . GLN A 1 487 ? -7.969 4.006 -19.862 1.00 91.94 487 GLN A O 1
ATOM 3876 N N . ASN A 1 488 ? -7.193 2.879 -21.641 1.00 90.94 488 ASN A N 1
ATOM 3877 C CA . ASN A 1 488 ? -8.439 2.181 -21.960 1.00 90.94 488 ASN A CA 1
ATOM 3878 C C . ASN A 1 488 ? -8.751 0.968 -21.051 1.00 90.94 488 ASN A C 1
ATOM 3880 O O . ASN A 1 488 ? -9.828 0.389 -21.182 1.00 90.94 488 ASN A O 1
ATOM 3884 N N . GLY A 1 489 ? -7.840 0.586 -20.145 1.00 91.88 489 GLY A N 1
ATOM 3885 C CA . GLY A 1 489 ? -7.985 -0.567 -19.248 1.00 91.88 489 GLY A CA 1
ATOM 3886 C C . GLY A 1 489 ? -7.323 -1.866 -19.732 1.00 91.88 489 GLY A C 1
ATOM 3887 O O . GLY A 1 489 ? -7.251 -2.822 -18.961 1.00 91.88 489 GLY A O 1
ATOM 3888 N N . ASP A 1 490 ? -6.798 -1.914 -20.958 1.00 93.88 490 ASP A N 1
ATOM 3889 C CA . ASP A 1 490 ? -6.015 -3.059 -21.432 1.00 93.88 490 ASP A CA 1
ATOM 3890 C C . ASP A 1 490 ? -4.638 -3.098 -20.741 1.00 93.88 490 ASP A C 1
ATOM 3892 O O . ASP A 1 490 ? -4.071 -2.064 -20.371 1.00 93.88 490 ASP A O 1
ATOM 3896 N N . VAL A 1 491 ? -4.078 -4.298 -20.581 1.00 95.88 491 VAL A N 1
ATOM 3897 C CA . VAL A 1 491 ? -2.713 -4.506 -20.081 1.00 95.88 491 VAL A CA 1
ATOM 3898 C C . VAL A 1 491 ? -1.911 -5.270 -21.128 1.00 95.88 491 VAL A C 1
ATOM 3900 O O . VAL A 1 491 ? -2.330 -6.327 -21.592 1.00 95.88 491 VAL A O 1
ATOM 3903 N N . LEU A 1 492 ? -0.739 -4.747 -21.481 1.00 94.06 492 LEU A N 1
ATOM 3904 C CA . LEU A 1 492 ? 0.211 -5.404 -22.375 1.00 94.06 492 LEU A CA 1
ATOM 3905 C C . LEU A 1 492 ? 1.368 -5.978 -21.567 1.00 94.06 492 LEU A C 1
ATOM 3907 O O . LEU A 1 492 ? 2.043 -5.240 -20.850 1.00 94.06 492 LEU A O 1
ATOM 3911 N N . LYS A 1 493 ? 1.621 -7.279 -21.700 1.00 94.00 493 LYS A N 1
ATOM 3912 C CA . LYS A 1 493 ? 2.839 -7.927 -21.207 1.00 94.00 493 LYS A CA 1
ATOM 3913 C C . LYS A 1 493 ? 3.876 -7.939 -22.330 1.00 94.00 493 LYS A C 1
ATOM 3915 O O . LYS A 1 493 ? 3.660 -8.600 -23.334 1.00 94.00 493 LYS A O 1
ATOM 3920 N N . LEU A 1 494 ? 4.973 -7.209 -22.160 1.00 91.88 494 LEU A N 1
ATOM 3921 C CA . LEU A 1 494 ? 6.051 -7.049 -23.139 1.00 91.88 494 LEU A CA 1
ATOM 3922 C C . LEU A 1 494 ? 7.276 -7.863 -22.718 1.00 91.88 494 LEU A C 1
ATOM 3924 O O . LEU A 1 494 ? 7.662 -7.810 -21.547 1.00 91.88 494 LEU A O 1
ATOM 3928 N N . ASP A 1 495 ? 7.899 -8.575 -23.655 1.00 88.88 495 ASP A N 1
ATOM 3929 C CA . ASP A 1 495 ? 9.157 -9.293 -23.429 1.00 88.88 495 ASP A CA 1
ATOM 3930 C C . ASP A 1 495 ? 10.368 -8.464 -23.880 1.00 88.88 495 ASP A C 1
ATOM 3932 O O . ASP A 1 495 ? 10.643 -8.315 -25.071 1.00 88.88 495 ASP A O 1
ATOM 3936 N N . LEU A 1 496 ? 11.119 -7.932 -22.913 1.00 84.81 496 LEU A N 1
ATOM 3937 C CA . LEU A 1 496 ? 12.287 -7.088 -23.166 1.00 84.81 496 LEU A CA 1
ATOM 3938 C C . LEU A 1 496 ? 13.485 -7.884 -23.710 1.00 84.81 496 LEU A C 1
ATOM 3940 O O . LEU A 1 496 ? 14.447 -7.267 -24.170 1.00 84.81 496 LEU A O 1
ATOM 3944 N N . GLU A 1 497 ? 13.453 -9.223 -23.650 1.00 75.38 497 GLU A N 1
ATOM 3945 C CA . GLU A 1 497 ? 14.419 -10.107 -24.313 1.00 75.38 497 GLU A CA 1
ATOM 3946 C C . GLU A 1 497 ? 13.934 -10.496 -25.715 1.00 75.38 497 GLU A C 1
ATOM 3948 O O . GLU A 1 497 ? 13.604 -11.650 -26.009 1.00 75.38 497 GLU A O 1
ATOM 3953 N N . THR A 1 498 ? 13.918 -9.534 -26.634 1.00 55.94 498 THR A N 1
ATOM 3954 C CA . THR A 1 498 ? 13.717 -9.833 -28.055 1.00 55.94 498 THR A CA 1
ATOM 3955 C C . THR A 1 498 ? 15.013 -9.657 -28.843 1.00 55.94 498 THR A C 1
ATOM 3957 O O . THR A 1 498 ? 15.572 -8.573 -28.943 1.00 55.94 498 THR A O 1
ATOM 3960 N N . ALA A 1 499 ? 15.493 -10.815 -29.313 1.00 45.28 499 ALA A N 1
ATOM 3961 C CA . ALA A 1 499 ? 16.515 -11.108 -30.314 1.00 45.28 499 ALA A CA 1
ATOM 3962 C C . ALA A 1 499 ? 17.348 -9.920 -30.832 1.00 45.28 499 ALA A C 1
ATOM 3964 O O . ALA A 1 499 ? 17.015 -9.315 -31.849 1.00 45.28 499 ALA A O 1
ATOM 3965 N N . ASN A 1 500 ? 18.534 -9.721 -30.246 1.00 39.69 500 ASN A N 1
ATOM 3966 C CA . ASN A 1 500 ? 19.681 -9.378 -31.084 1.00 39.69 500 ASN A CA 1
ATOM 3967 C C . ASN A 1 500 ? 19.826 -10.522 -32.094 1.00 39.69 500 ASN A C 1
ATOM 3969 O O . ASN A 1 500 ? 20.354 -11.580 -31.765 1.00 39.69 500 ASN A O 1
ATOM 3973 N N . THR A 1 501 ? 19.332 -10.335 -33.312 1.00 44.06 501 THR A N 1
ATOM 3974 C CA . THR A 1 501 ? 19.520 -11.278 -34.423 1.00 44.06 501 THR A CA 1
ATOM 3975 C C . THR A 1 501 ? 20.993 -11.462 -34.799 1.00 44.06 501 THR A C 1
ATOM 3977 O O . THR A 1 501 ? 21.317 -12.375 -35.551 1.00 44.06 501 THR A O 1
ATOM 3980 N N . ASP A 1 502 ? 21.886 -10.645 -34.233 1.00 43.16 502 ASP A N 1
ATOM 3981 C CA . ASP A 1 502 ? 23.293 -10.578 -34.623 1.00 43.16 502 ASP A CA 1
ATOM 3982 C C . ASP A 1 502 ? 24.243 -11.266 -33.633 1.00 43.16 502 ASP A C 1
ATOM 3984 O O . ASP A 1 502 ? 25.428 -11.427 -33.925 1.00 43.16 502 ASP A O 1
ATOM 3988 N N . THR A 1 503 ? 23.758 -11.725 -32.474 1.00 44.25 503 THR A N 1
ATOM 3989 C CA . THR A 1 503 ? 24.584 -12.493 -31.539 1.00 44.25 503 THR A CA 1
ATOM 3990 C C . THR A 1 503 ? 23.873 -13.771 -31.113 1.00 44.25 503 THR A C 1
ATOM 3992 O O . THR A 1 503 ? 22.786 -13.739 -30.549 1.00 44.25 503 THR A O 1
ATOM 3995 N N . ASN A 1 504 ? 24.516 -14.920 -31.343 1.00 37.94 504 ASN A N 1
ATOM 3996 C CA . ASN A 1 504 ? 24.116 -16.248 -30.854 1.00 37.94 504 ASN A CA 1
ATOM 3997 C C . ASN A 1 504 ? 24.201 -16.361 -29.310 1.00 37.94 504 ASN A C 1
ATOM 3999 O O . ASN A 1 504 ? 24.701 -17.345 -28.770 1.00 37.94 504 ASN A O 1
ATOM 4003 N N . LEU A 1 505 ? 23.772 -15.336 -28.576 1.00 48.34 505 LEU A N 1
ATOM 4004 C CA . LEU A 1 505 ? 23.584 -15.380 -27.136 1.00 48.34 505 LEU A CA 1
ATOM 4005 C C . LEU A 1 505 ? 22.221 -16.022 -26.883 1.00 48.34 505 LEU A C 1
ATOM 4007 O O . LEU A 1 505 ? 21.174 -15.427 -27.132 1.00 48.34 505 LEU A O 1
ATOM 4011 N N . HIS A 1 506 ? 22.250 -17.274 -26.430 1.00 52.66 506 HIS A N 1
ATOM 4012 C CA . HIS A 1 506 ? 21.065 -18.002 -25.989 1.00 52.66 506 HIS A CA 1
ATOM 4013 C C . HIS A 1 506 ? 20.236 -17.134 -25.026 1.00 52.66 506 HIS A C 1
ATOM 4015 O O . HIS A 1 506 ? 20.783 -16.619 -24.049 1.00 52.66 506 HIS A O 1
ATOM 4021 N N . LYS A 1 507 ? 18.927 -16.977 -25.299 1.00 62.69 507 LYS A N 1
ATOM 4022 C CA . LYS A 1 507 ? 17.984 -16.338 -24.363 1.00 62.69 507 LYS A CA 1
ATOM 4023 C C . LYS A 1 507 ? 18.141 -16.975 -22.981 1.00 62.69 507 LYS A C 1
ATOM 4025 O O . LYS A 1 507 ? 18.251 -18.201 -22.878 1.00 62.69 507 LYS A O 1
ATOM 4030 N N . SER A 1 508 ? 18.141 -16.156 -21.933 1.00 66.56 508 SER A N 1
ATOM 4031 C CA . SER A 1 508 ? 18.289 -16.652 -20.567 1.00 66.56 508 SER A CA 1
ATOM 4032 C C . SER A 1 508 ? 17.107 -17.577 -20.245 1.00 66.56 508 SER A C 1
ATOM 4034 O O . SER A 1 508 ? 15.958 -17.168 -20.426 1.00 66.56 508 SER A O 1
ATOM 4036 N N . PRO A 1 509 ? 17.324 -18.820 -19.776 1.00 70.81 509 PRO A N 1
ATOM 4037 C CA . PRO A 1 509 ? 16.214 -19.718 -19.488 1.00 70.81 509 PRO A CA 1
ATOM 4038 C C . PRO A 1 509 ? 15.351 -19.144 -18.357 1.00 70.81 509 PRO A C 1
ATOM 4040 O O . PRO A 1 509 ? 15.833 -18.880 -17.251 1.00 70.81 509 PRO A O 1
ATOM 4043 N N . ILE A 1 510 ? 14.061 -18.959 -18.642 1.00 77.88 510 ILE A N 1
ATOM 4044 C CA . ILE A 1 510 ? 13.056 -18.528 -17.668 1.00 77.88 510 ILE A CA 1
ATOM 4045 C C . ILE A 1 510 ? 12.588 -19.763 -16.894 1.00 77.88 510 ILE A C 1
ATOM 4047 O O . ILE A 1 510 ? 12.013 -20.682 -17.476 1.00 77.88 510 ILE A O 1
ATOM 4051 N N . LEU A 1 511 ? 12.823 -19.779 -15.582 1.00 77.31 511 LEU A N 1
ATOM 4052 C CA . LEU A 1 511 ? 12.448 -20.889 -14.702 1.00 77.31 511 LEU A CA 1
ATOM 4053 C C . LEU A 1 511 ? 11.035 -20.718 -14.144 1.00 77.31 511 LEU A C 1
ATOM 4055 O O . LEU A 1 511 ? 10.272 -21.679 -14.063 1.00 77.31 511 LEU A O 1
ATOM 4059 N N . LEU A 1 512 ? 10.675 -19.490 -13.760 1.00 77.50 512 LEU A N 1
ATOM 4060 C CA . LEU A 1 512 ? 9.365 -19.185 -13.192 1.00 77.50 512 LEU A CA 1
ATOM 4061 C C . LEU A 1 512 ? 8.474 -18.520 -14.241 1.00 77.50 512 LEU A C 1
ATOM 4063 O O . LEU A 1 512 ? 8.861 -17.504 -14.810 1.00 77.50 512 LEU A O 1
ATOM 4067 N N . LYS A 1 513 ? 7.262 -19.058 -14.441 1.00 81.69 513 LYS A N 1
ATOM 4068 C CA . LYS A 1 513 ? 6.257 -18.552 -15.400 1.00 81.69 513 LYS A CA 1
ATOM 4069 C C . LYS A 1 513 ? 6.836 -18.344 -16.810 1.00 81.69 513 LYS A C 1
ATOM 4071 O O . LYS A 1 513 ? 6.790 -17.224 -17.330 1.00 81.69 513 LYS A O 1
ATOM 4076 N N . PRO A 1 514 ? 7.379 -19.409 -17.431 1.00 80.56 514 PRO A N 1
ATOM 4077 C CA . PRO A 1 514 ? 7.837 -19.338 -18.812 1.00 80.56 514 PRO A CA 1
ATOM 4078 C C . PRO A 1 514 ? 6.684 -18.951 -19.743 1.00 80.56 514 PRO A C 1
ATOM 4080 O O . PRO A 1 514 ? 5.508 -19.111 -19.406 1.00 80.56 514 PRO A O 1
ATOM 4083 N N . LYS A 1 515 ? 7.024 -18.440 -20.929 1.00 82.31 515 LYS A N 1
ATOM 4084 C CA . LYS A 1 515 ? 6.036 -18.071 -21.947 1.00 82.31 515 LYS A CA 1
ATOM 4085 C C . LYS A 1 515 ? 5.088 -19.241 -22.238 1.00 82.31 515 LYS A C 1
ATOM 4087 O O . LYS A 1 515 ? 5.531 -20.378 -22.401 1.00 82.31 515 LYS A O 1
ATOM 4092 N N . ILE A 1 516 ? 3.788 -18.957 -22.306 1.00 82.44 516 ILE A N 1
ATOM 4093 C CA . ILE A 1 516 ? 2.785 -19.973 -22.625 1.00 82.44 516 ILE A CA 1
ATOM 4094 C C . ILE A 1 516 ? 2.800 -20.168 -24.139 1.00 82.44 516 ILE A C 1
ATOM 4096 O O . ILE A 1 516 ? 2.582 -19.227 -24.895 1.00 82.44 516 ILE A O 1
ATOM 4100 N N . GLN A 1 517 ? 3.079 -21.391 -24.587 1.00 71.88 517 GLN A N 1
ATOM 4101 C CA . GLN A 1 517 ? 3.044 -21.719 -26.010 1.00 71.88 517 GLN A CA 1
ATOM 4102 C C . GLN A 1 517 ? 1.590 -21.772 -26.494 1.00 71.88 517 GLN A C 1
ATOM 4104 O O . GLN A 1 517 ? 0.797 -22.620 -26.055 1.00 71.88 517 GLN A O 1
ATOM 4109 N N . THR A 1 518 ? 1.245 -20.850 -27.389 1.00 67.62 518 THR A N 1
ATOM 4110 C CA . THR A 1 518 ? -0.037 -20.821 -28.093 1.00 67.62 518 THR A CA 1
ATOM 4111 C C . THR A 1 518 ? 0.037 -21.729 -29.323 1.00 67.62 518 THR A C 1
ATOM 4113 O O . THR A 1 518 ? 1.115 -22.126 -29.766 1.00 67.62 518 THR A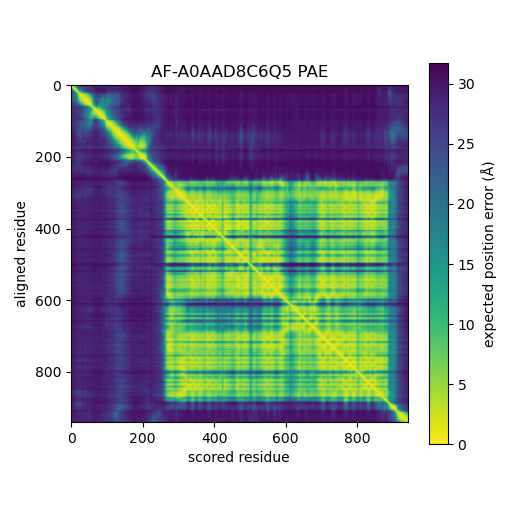 O 1
ATOM 4116 N N . ASN A 1 519 ? -1.118 -22.135 -29.857 1.00 60.94 519 ASN A N 1
ATOM 4117 C CA . ASN A 1 519 ? -1.161 -23.009 -31.038 1.00 60.94 519 ASN A CA 1
ATOM 4118 C C . ASN A 1 519 ? -0.720 -22.273 -32.321 1.00 60.94 519 ASN A C 1
ATOM 4120 O O . ASN A 1 519 ? -0.501 -22.909 -33.349 1.00 60.94 519 ASN A O 1
ATOM 4124 N N . VAL A 1 520 ? -0.606 -20.943 -32.260 1.00 62.41 520 VAL A N 1
ATOM 4125 C CA . VAL A 1 520 ? -0.179 -20.086 -33.361 1.00 62.41 520 VAL A CA 1
ATOM 4126 C C . VAL A 1 520 ? 1.318 -19.824 -33.214 1.00 62.41 520 VAL A C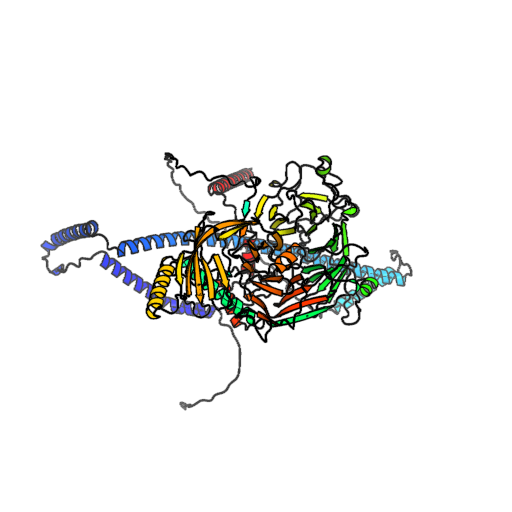 1
ATOM 4128 O O . VAL A 1 520 ? 1.770 -19.311 -32.198 1.00 62.41 520 VAL A O 1
ATOM 4131 N N . GLN A 1 521 ? 2.105 -20.194 -34.226 1.00 63.94 521 GLN A N 1
ATOM 4132 C CA . GLN A 1 521 ? 3.568 -20.043 -34.190 1.00 63.94 521 GLN A CA 1
ATOM 4133 C C . GLN A 1 521 ? 4.037 -18.580 -34.288 1.00 63.94 521 GLN A C 1
ATOM 4135 O O . GLN A 1 521 ? 5.200 -18.296 -34.012 1.00 63.94 521 GLN A O 1
ATOM 4140 N N . VAL A 1 522 ? 3.152 -17.656 -34.676 1.00 77.56 522 VAL A N 1
ATOM 4141 C CA . VAL A 1 522 ? 3.479 -16.243 -34.896 1.00 77.56 522 VAL A CA 1
ATOM 4142 C C . VAL A 1 522 ? 3.195 -15.431 -33.624 1.00 77.56 522 VAL A C 1
ATOM 4144 O O . VAL A 1 522 ? 2.047 -15.410 -33.175 1.00 77.56 522 VAL A O 1
ATOM 4147 N N . PRO A 1 523 ? 4.198 -14.757 -33.029 1.00 82.44 523 PRO A N 1
ATOM 4148 C CA . PRO A 1 523 ? 3.980 -13.891 -31.877 1.00 82.44 523 PRO A CA 1
ATOM 4149 C C . PRO A 1 523 ? 3.295 -12.579 -32.282 1.00 82.44 523 PRO A C 1
ATOM 4151 O O . PRO A 1 523 ? 3.479 -12.084 -33.392 1.00 82.44 523 PRO A O 1
ATOM 4154 N N . ASN A 1 524 ? 2.552 -11.974 -31.353 1.00 86.62 524 ASN A N 1
ATOM 4155 C CA . ASN A 1 524 ? 2.104 -10.592 -31.515 1.00 86.62 524 ASN A CA 1
ATOM 4156 C C . ASN A 1 524 ? 3.266 -9.642 -31.214 1.00 86.62 524 ASN A C 1
ATOM 4158 O O . ASN A 1 524 ? 3.950 -9.814 -30.202 1.00 86.62 524 ASN A O 1
ATOM 4162 N N . LEU A 1 525 ? 3.480 -8.648 -32.075 1.00 88.75 525 LEU A N 1
ATOM 4163 C CA . LEU A 1 525 ? 4.570 -7.683 -31.948 1.00 88.75 525 LEU A CA 1
ATOM 4164 C C . LEU A 1 525 ? 4.030 -6.256 -31.852 1.00 88.75 525 LEU A C 1
ATOM 4166 O O . LEU A 1 525 ? 3.048 -5.891 -32.506 1.00 88.75 525 LEU A O 1
ATOM 4170 N N . VAL A 1 526 ? 4.712 -5.436 -31.057 1.00 88.31 526 VAL A N 1
ATOM 4171 C CA . VAL A 1 526 ? 4.578 -3.974 -31.109 1.00 88.31 526 VAL A CA 1
ATOM 4172 C C . VAL A 1 526 ? 5.559 -3.371 -32.118 1.00 88.31 526 VAL A C 1
ATOM 4174 O O . VAL A 1 526 ? 6.472 -4.050 -32.590 1.00 88.31 526 VAL A O 1
ATOM 4177 N N . ARG A 1 527 ? 5.428 -2.067 -32.400 1.00 84.69 527 ARG A N 1
ATOM 4178 C CA . ARG A 1 527 ? 6.219 -1.332 -33.409 1.00 84.69 527 ARG A CA 1
ATOM 4179 C C . ARG A 1 527 ? 7.735 -1.571 -33.344 1.00 84.69 527 ARG A C 1
ATOM 4181 O O . ARG A 1 527 ? 8.392 -1.625 -34.379 1.00 84.69 527 ARG A O 1
ATOM 4188 N N . GLN A 1 528 ? 8.291 -1.733 -32.144 1.00 84.25 528 GLN A N 1
ATOM 4189 C CA . GLN A 1 528 ? 9.723 -1.980 -31.923 1.00 84.25 528 GLN A CA 1
ATOM 4190 C C . GLN A 1 528 ? 10.143 -3.453 -32.116 1.00 84.25 528 GLN A C 1
ATOM 4192 O O . GLN A 1 528 ? 11.235 -3.831 -31.708 1.00 84.25 528 GLN A O 1
ATOM 4197 N N . LYS A 1 529 ? 9.293 -4.294 -32.729 1.00 84.56 529 LYS A N 1
ATOM 4198 C CA . LYS A 1 529 ? 9.483 -5.752 -32.890 1.00 84.56 529 LYS A CA 1
ATOM 4199 C C . LYS A 1 529 ? 9.631 -6.508 -31.566 1.00 84.56 529 LYS A C 1
ATOM 4201 O O . LYS A 1 529 ? 10.258 -7.562 -31.502 1.00 84.56 529 LYS A O 1
ATOM 4206 N N . ILE A 1 530 ? 9.027 -5.967 -30.513 1.00 87.06 530 ILE A N 1
ATOM 4207 C CA . ILE A 1 530 ? 9.002 -6.569 -29.182 1.00 87.06 530 ILE A CA 1
ATOM 4208 C C . ILE A 1 530 ? 7.753 -7.438 -29.063 1.00 87.06 530 ILE A C 1
ATOM 4210 O O . ILE A 1 530 ? 6.654 -7.004 -29.413 1.00 87.06 530 ILE A O 1
ATOM 4214 N N . GLU A 1 531 ? 7.925 -8.663 -28.569 1.00 88.69 531 GLU A N 1
ATOM 4215 C CA . GLU A 1 531 ? 6.817 -9.590 -28.347 1.00 88.69 531 GLU A CA 1
ATOM 4216 C C . GLU A 1 531 ? 5.890 -9.086 -27.238 1.00 88.69 531 GLU A C 1
ATOM 4218 O O . GLU A 1 531 ? 6.342 -8.673 -26.166 1.00 88.69 531 GLU A O 1
ATOM 4223 N N . ALA A 1 532 ? 4.586 -9.147 -27.502 1.00 90.38 532 ALA A N 1
ATOM 4224 C CA . ALA A 1 532 ? 3.548 -8.651 -26.617 1.00 90.38 532 ALA A CA 1
ATOM 4225 C C . ALA A 1 532 ? 2.416 -9.669 -26.434 1.00 90.38 532 ALA A C 1
ATOM 4227 O O . ALA A 1 532 ? 1.964 -10.310 -27.378 1.00 90.38 532 ALA A O 1
ATOM 4228 N N . GLU A 1 533 ? 1.914 -9.785 -25.210 1.00 91.62 533 GLU A N 1
ATOM 4229 C CA . GLU A 1 533 ? 0.714 -10.549 -24.869 1.00 91.62 533 GLU A CA 1
ATOM 4230 C C . GLU A 1 533 ? -0.342 -9.600 -24.298 1.00 91.62 533 GLU A C 1
ATOM 4232 O O . GLU A 1 533 ? -0.034 -8.713 -23.497 1.00 91.62 533 GLU A O 1
ATOM 4237 N N . LEU A 1 534 ? -1.597 -9.784 -24.705 1.00 92.44 534 LEU A N 1
ATOM 4238 C CA . LEU A 1 534 ? -2.706 -8.917 -24.318 1.00 92.44 534 LEU A CA 1
ATOM 4239 C C . LEU A 1 534 ? -3.502 -9.527 -23.160 1.00 92.44 534 LEU A C 1
ATOM 4241 O O . LEU A 1 534 ? -3.934 -10.677 -23.224 1.00 92.44 534 LEU A O 1
ATOM 4245 N N . LEU A 1 535 ? -3.731 -8.735 -22.116 1.00 94.38 535 LEU A N 1
ATOM 4246 C CA . LEU A 1 535 ? -4.616 -9.038 -20.995 1.00 94.38 535 LEU A CA 1
ATOM 4247 C C . LEU A 1 535 ? -5.758 -8.015 -21.021 1.00 94.38 535 LEU A C 1
ATOM 4249 O O . LEU A 1 535 ? -5.515 -6.807 -20.958 1.00 94.38 535 LEU A O 1
ATOM 4253 N N . ARG A 1 536 ? -7.004 -8.485 -21.134 1.00 92.19 536 ARG A N 1
ATOM 4254 C CA . ARG A 1 536 ? -8.160 -7.614 -21.389 1.00 92.19 536 ARG A CA 1
ATOM 4255 C C . ARG A 1 536 ? -9.330 -7.960 -20.479 1.00 92.19 536 ARG A C 1
ATOM 4257 O O . ARG A 1 536 ? -9.794 -9.091 -20.470 1.00 92.19 536 ARG A O 1
ATOM 4264 N N . GLU A 1 537 ? -9.806 -6.959 -19.740 1.00 92.88 537 GLU A N 1
ATOM 4265 C CA . GLU A 1 537 ? -11.040 -7.042 -18.943 1.00 92.88 537 GLU A CA 1
ATOM 4266 C C . GLU A 1 537 ? -11.548 -5.653 -18.529 1.00 92.88 537 GLU A C 1
ATOM 4268 O O . GLU A 1 537 ? -12.736 -5.357 -18.650 1.00 92.88 537 GLU A O 1
ATOM 4273 N N . HIS A 1 538 ? -10.660 -4.790 -18.023 1.00 93.69 538 HIS A N 1
ATOM 4274 C CA . HIS A 1 538 ? -11.075 -3.507 -17.462 1.00 93.69 538 HIS A CA 1
ATOM 4275 C C . HIS A 1 538 ? -11.665 -2.576 -18.527 1.00 93.69 538 HIS A C 1
ATOM 4277 O O . HIS A 1 538 ? -11.191 -2.500 -19.658 1.00 93.69 538 HIS A O 1
ATOM 4283 N N . LYS A 1 539 ? -12.694 -1.825 -18.121 1.00 91.38 539 LYS A N 1
ATOM 4284 C CA . LYS A 1 539 ? -13.344 -0.775 -18.930 1.00 91.38 539 LYS A CA 1
ATOM 4285 C C . LYS A 1 539 ? -12.905 0.635 -18.516 1.00 91.38 539 LYS A C 1
ATOM 4287 O O . LYS A 1 539 ? -13.234 1.610 -19.184 1.00 91.38 539 LYS A O 1
ATOM 4292 N N . HIS A 1 540 ? -12.199 0.745 -17.391 1.00 92.19 540 HIS A N 1
ATOM 4293 C CA . HIS A 1 540 ? -11.733 2.000 -16.812 1.00 92.19 540 HIS A CA 1
ATOM 4294 C C . HIS A 1 540 ? -10.209 1.962 -16.632 1.00 92.19 540 HIS A C 1
ATOM 4296 O O . HIS A 1 540 ? -9.646 0.875 -16.482 1.00 92.19 540 HIS A O 1
ATOM 4302 N N . PRO A 1 541 ? -9.535 3.128 -16.565 1.00 92.69 541 PRO A N 1
ATOM 4303 C CA . PRO A 1 541 ? -8.097 3.179 -16.342 1.00 92.69 541 PRO A CA 1
ATOM 4304 C C . PRO A 1 541 ? -7.695 2.457 -15.052 1.00 92.69 541 PRO A C 1
ATOM 4306 O O . PRO A 1 541 ? -8.267 2.704 -13.981 1.00 92.69 541 PRO A O 1
ATOM 4309 N N . ILE A 1 542 ? -6.671 1.614 -15.152 1.00 95.38 542 ILE A N 1
ATOM 4310 C CA . ILE A 1 542 ? -6.097 0.897 -14.013 1.00 95.38 542 ILE A CA 1
ATOM 4311 C C . ILE A 1 542 ? -5.323 1.891 -13.137 1.00 95.38 542 ILE A C 1
ATOM 4313 O O . ILE A 1 542 ? -4.546 2.709 -13.634 1.00 95.38 542 ILE A O 1
ATOM 4317 N N . ILE A 1 543 ? -5.566 1.835 -11.827 1.00 93.88 543 ILE A N 1
ATOM 4318 C CA . ILE A 1 543 ? -4.925 2.685 -10.808 1.00 93.88 543 ILE A CA 1
ATOM 4319 C C . ILE A 1 543 ? -3.950 1.921 -9.913 1.00 93.88 543 ILE A C 1
ATOM 4321 O O . ILE A 1 543 ? -3.167 2.547 -9.199 1.00 93.88 543 ILE A O 1
ATOM 4325 N N . HIS A 1 544 ? -3.980 0.590 -9.955 1.00 95.44 544 HIS A N 1
ATOM 4326 C CA . HIS A 1 544 ? -3.034 -0.265 -9.256 1.00 95.44 544 HIS A CA 1
ATOM 4327 C C . HIS A 1 544 ? -2.795 -1.550 -10.054 1.00 95.44 544 HIS A C 1
ATOM 4329 O O . HIS A 1 544 ? -3.753 -2.156 -10.532 1.00 95.44 544 HIS A O 1
ATOM 4335 N N . LEU A 1 545 ? -1.529 -1.939 -10.194 1.00 95.56 545 LEU A N 1
ATOM 4336 C CA . LEU A 1 545 ? -1.069 -3.132 -10.901 1.00 95.56 545 LEU A CA 1
ATOM 4337 C C . LEU A 1 545 ? 0.153 -3.675 -10.158 1.00 95.56 545 LEU A C 1
ATOM 4339 O O . LEU A 1 545 ? 1.135 -2.944 -10.025 1.00 95.56 545 LEU A O 1
ATOM 4343 N N . ASP A 1 546 ? 0.080 -4.909 -9.668 1.00 94.19 546 ASP A N 1
ATOM 4344 C CA . ASP A 1 546 ? 1.171 -5.549 -8.921 1.00 94.19 546 ASP A CA 1
ATOM 4345 C C . ASP A 1 546 ? 0.935 -7.076 -8.804 1.00 94.19 546 ASP A C 1
ATOM 4347 O O . ASP A 1 546 ? 0.079 -7.631 -9.503 1.00 94.19 546 ASP A O 1
ATOM 4351 N N . PHE A 1 547 ? 1.672 -7.780 -7.937 1.00 92.81 547 PHE A N 1
ATOM 4352 C CA . PHE A 1 547 ? 1.624 -9.241 -7.798 1.00 92.81 547 PHE A CA 1
ATOM 4353 C C . PHE A 1 547 ? 1.404 -9.693 -6.351 1.00 92.81 547 PHE A C 1
ATOM 4355 O O . PHE A 1 547 ? 2.003 -9.178 -5.408 1.00 92.81 547 PHE A O 1
ATOM 4362 N N . VAL A 1 548 ? 0.560 -10.710 -6.156 1.00 91.00 548 VAL A N 1
ATOM 4363 C CA . VAL A 1 548 ? 0.297 -11.301 -4.833 1.00 91.00 548 VAL A CA 1
ATOM 4364 C C . VAL A 1 548 ? 1.579 -11.934 -4.292 1.00 91.00 548 VAL A C 1
ATOM 4366 O O . VAL A 1 548 ? 2.165 -12.798 -4.942 1.00 91.00 548 VAL A O 1
ATOM 4369 N N . GLY A 1 549 ? 2.030 -11.506 -3.114 1.00 85.56 549 GLY A N 1
ATOM 4370 C CA . GLY A 1 549 ? 3.313 -11.923 -2.539 1.00 85.56 549 GLY A CA 1
ATOM 4371 C C . GLY A 1 549 ? 4.522 -11.575 -3.418 1.00 85.56 549 GLY A C 1
ATOM 4372 O O . GLY A 1 549 ? 5.513 -12.296 -3.385 1.00 85.56 549 GLY A O 1
ATOM 4373 N N . ASN A 1 550 ? 4.420 -10.539 -4.261 1.00 84.50 550 ASN A N 1
ATOM 4374 C CA . ASN A 1 550 ? 5.437 -10.044 -5.204 1.00 84.50 550 ASN A CA 1
ATOM 4375 C C . ASN A 1 550 ? 5.818 -10.998 -6.362 1.00 84.50 550 ASN A C 1
ATOM 4377 O O . ASN A 1 550 ? 6.379 -10.554 -7.359 1.00 84.50 550 ASN A O 1
ATOM 4381 N N . ILE A 1 551 ? 5.485 -12.292 -6.281 1.00 85.38 551 ILE A N 1
ATOM 4382 C CA . ILE A 1 551 ? 5.790 -13.301 -7.318 1.00 85.38 551 ILE A CA 1
ATOM 4383 C C . ILE A 1 551 ? 4.568 -14.086 -7.813 1.00 85.38 551 ILE A C 1
ATOM 4385 O O . ILE A 1 551 ? 4.633 -14.748 -8.853 1.00 85.38 551 ILE A O 1
ATOM 4389 N N . GLY A 1 552 ? 3.454 -14.040 -7.080 1.00 87.69 552 GLY A N 1
ATOM 4390 C CA . GLY A 1 552 ? 2.248 -14.840 -7.296 1.00 87.69 552 GLY A CA 1
ATOM 4391 C C . GLY A 1 552 ? 1.345 -14.312 -8.411 1.00 87.69 552 GLY A C 1
ATOM 4392 O O . GLY A 1 552 ? 1.812 -13.818 -9.435 1.00 87.69 552 GLY A O 1
ATOM 4393 N N . LYS A 1 553 ? 0.028 -14.480 -8.275 1.00 91.94 553 LYS A N 1
ATOM 4394 C CA . LYS A 1 553 ? -0.948 -14.028 -9.288 1.00 91.94 553 LYS A CA 1
ATOM 4395 C C . LYS A 1 553 ? -0.843 -12.514 -9.492 1.00 91.94 553 LYS A C 1
ATOM 4397 O O . LYS A 1 553 ? -0.566 -11.793 -8.536 1.00 91.94 553 LYS A O 1
ATOM 4402 N N . MET A 1 554 ? -1.058 -12.036 -10.715 1.00 94.88 554 MET A N 1
ATOM 4403 C CA . MET A 1 554 ? -1.116 -10.592 -10.954 1.00 94.88 554 MET A CA 1
ATOM 4404 C C . MET A 1 554 ? -2.441 -10.060 -10.414 1.00 94.88 554 MET A C 1
ATOM 4406 O O . MET A 1 554 ? -3.469 -10.732 -10.524 1.00 94.88 554 MET A O 1
ATOM 4410 N N . ILE A 1 555 ? -2.423 -8.860 -9.852 1.00 96.06 555 ILE A N 1
ATOM 4411 C CA . ILE A 1 555 ? -3.610 -8.139 -9.415 1.00 96.06 555 ILE A CA 1
ATOM 4412 C C . ILE A 1 555 ? -3.670 -6.785 -10.110 1.00 96.06 555 ILE A C 1
ATOM 4414 O O . ILE A 1 555 ? -2.680 -6.057 -10.171 1.00 96.06 555 ILE A O 1
ATOM 4418 N N . SER A 1 556 ? -4.847 -6.438 -10.617 1.00 96.81 556 SER A N 1
ATOM 4419 C CA . SER A 1 556 ? -5.126 -5.106 -11.144 1.00 96.81 556 SER A CA 1
ATOM 4420 C C . SER A 1 556 ? -6.412 -4.548 -10.554 1.00 96.81 556 SER A C 1
ATOM 4422 O O . SER A 1 556 ? -7.368 -5.284 -10.303 1.00 96.81 556 SER A O 1
ATOM 4424 N N . VAL A 1 557 ? -6.426 -3.236 -10.319 1.00 96.88 557 VAL A N 1
ATOM 4425 C CA . VAL A 1 557 ? -7.592 -2.507 -9.811 1.00 96.88 557 VAL A CA 1
ATOM 4426 C C . VAL A 1 557 ? -7.819 -1.258 -10.640 1.00 96.88 557 VAL A C 1
ATOM 4428 O O . VAL A 1 557 ? -6.896 -0.462 -10.831 1.00 96.88 557 VAL A O 1
ATOM 4431 N N . ASP A 1 558 ? -9.051 -1.060 -11.099 1.00 94.88 558 ASP A N 1
ATOM 4432 C CA . ASP A 1 558 ? -9.437 0.138 -11.840 1.00 94.88 558 ASP A CA 1
ATOM 4433 C C . ASP A 1 558 ? -10.117 1.211 -10.979 1.00 94.88 558 ASP A C 1
ATOM 4435 O O . ASP A 1 558 ? -10.425 1.022 -9.799 1.00 94.88 558 ASP A O 1
ATOM 4439 N N . ARG A 1 559 ? -10.353 2.382 -11.585 1.00 91.25 559 ARG A N 1
ATOM 4440 C CA . ARG A 1 559 ? -11.023 3.520 -10.928 1.00 91.25 559 ARG A CA 1
ATOM 4441 C C . ARG A 1 559 ? -12.438 3.217 -10.435 1.00 91.25 559 ARG A C 1
ATOM 4443 O O . ARG A 1 559 ? -12.907 3.917 -9.539 1.00 91.25 559 ARG A O 1
ATOM 4450 N N . SER A 1 560 ? -13.117 2.228 -11.014 1.00 91.56 560 SER A N 1
ATOM 4451 C CA . SER A 1 560 ? -14.476 1.841 -10.621 1.00 91.56 560 SER A CA 1
ATOM 4452 C C . SER A 1 560 ? -14.499 0.895 -9.414 1.00 91.56 560 SER A C 1
ATOM 4454 O O . SER A 1 560 ? -15.562 0.645 -8.847 1.00 91.56 560 SER A O 1
ATOM 4456 N N . GLY A 1 561 ? -13.332 0.403 -8.984 1.00 92.44 561 GLY A N 1
ATOM 4457 C CA . GLY A 1 561 ? -13.202 -0.559 -7.893 1.00 92.44 561 GLY A CA 1
ATOM 4458 C C . GLY A 1 561 ? -13.356 -2.015 -8.338 1.00 92.44 561 GLY A C 1
ATOM 4459 O O . GLY A 1 561 ? -13.578 -2.873 -7.480 1.00 92.44 561 GLY A O 1
ATOM 4460 N N . LEU A 1 562 ? -13.248 -2.297 -9.643 1.00 95.69 562 LEU A N 1
ATOM 4461 C CA . LEU A 1 562 ? -13.142 -3.660 -10.159 1.00 95.69 562 LEU A CA 1
ATOM 4462 C C . LEU A 1 562 ? -11.717 -4.165 -9.917 1.00 95.69 562 LEU A C 1
ATOM 4464 O O . LEU A 1 562 ? -10.741 -3.503 -10.273 1.00 95.69 562 LEU A O 1
ATOM 4468 N N . ILE A 1 563 ? -11.616 -5.340 -9.310 1.00 96.50 563 ILE A N 1
ATOM 4469 C CA . ILE A 1 563 ? -10.382 -6.026 -8.944 1.00 96.50 563 ILE A CA 1
ATOM 4470 C C . ILE A 1 563 ? -10.315 -7.318 -9.756 1.00 96.50 563 ILE A C 1
ATOM 4472 O O . ILE A 1 563 ? -11.187 -8.182 -9.635 1.00 96.50 563 ILE A O 1
ATOM 4476 N N . CYS A 1 564 ? -9.259 -7.473 -10.545 1.00 96.12 564 CYS A N 1
ATOM 4477 C CA . CYS A 1 564 ? -9.029 -8.656 -11.365 1.00 96.12 564 CYS A CA 1
ATOM 4478 C C . CYS A 1 564 ? -7.807 -9.417 -10.847 1.00 96.12 564 CYS A C 1
ATOM 4480 O O . CYS A 1 564 ? -6.732 -8.837 -10.676 1.00 96.12 564 CYS A O 1
ATOM 4482 N N . LEU A 1 565 ? -7.978 -10.718 -10.597 1.00 95.06 565 LEU A N 1
ATOM 4483 C CA . LEU A 1 565 ? -6.883 -11.640 -10.299 1.00 95.06 565 LEU A CA 1
ATOM 4484 C C . LEU A 1 565 ? -6.538 -12.440 -11.549 1.00 95.06 565 LEU A C 1
ATOM 4486 O O . LEU A 1 565 ? -7.373 -13.181 -12.069 1.00 95.06 565 LEU A O 1
ATOM 4490 N N . TRP A 1 566 ? -5.291 -12.340 -11.991 1.00 94.44 566 TRP A N 1
ATOM 4491 C CA . TRP A 1 566 ? -4.813 -13.000 -13.198 1.00 94.44 566 TRP A CA 1
ATOM 4492 C C . TRP A 1 566 ? -3.879 -14.144 -12.830 1.00 94.44 566 TRP A C 1
ATOM 4494 O O . TRP A 1 566 ? -2.795 -13.946 -12.262 1.00 94.44 566 TRP A O 1
ATOM 4504 N N . LYS A 1 567 ? -4.292 -15.359 -13.183 1.00 92.19 567 LYS A N 1
ATOM 4505 C CA . LYS A 1 567 ? -3.421 -16.528 -13.177 1.00 92.19 567 LYS A CA 1
ATOM 4506 C C . LYS A 1 567 ? -2.841 -16.683 -14.571 1.00 92.19 567 LYS A C 1
ATOM 4508 O O . LYS A 1 567 ? -3.573 -16.872 -15.534 1.00 92.19 567 LYS A O 1
ATOM 4513 N N . TYR A 1 568 ? -1.523 -16.597 -14.660 1.00 90.50 568 TYR A N 1
ATOM 4514 C CA . TYR A 1 568 ? -0.817 -16.788 -15.916 1.00 90.50 568 TYR A CA 1
ATOM 4515 C C . TYR A 1 568 ? -0.709 -18.286 -16.216 1.00 90.50 568 TYR A C 1
ATOM 4517 O O . TYR A 1 568 ? 0.198 -18.962 -15.735 1.00 90.50 568 TYR A O 1
ATOM 4525 N N . ASP A 1 569 ? -1.712 -18.806 -16.917 1.00 87.94 569 ASP A N 1
ATOM 4526 C CA . ASP A 1 569 ? -1.892 -20.224 -17.225 1.00 87.94 569 ASP A CA 1
ATOM 4527 C C . ASP A 1 569 ? -2.647 -20.366 -18.556 1.00 87.94 569 ASP A C 1
ATOM 4529 O O . ASP A 1 569 ? -3.449 -19.498 -18.911 1.00 87.94 569 ASP A O 1
ATOM 4533 N N . LYS A 1 570 ? -2.431 -21.467 -19.285 1.00 86.38 570 LYS A N 1
ATOM 4534 C CA . LYS A 1 570 ? -3.067 -21.720 -20.590 1.00 86.38 570 LYS A CA 1
ATOM 4535 C C . LYS A 1 570 ? -4.592 -21.788 -20.478 1.00 86.38 570 LYS A C 1
ATOM 4537 O O . LYS A 1 570 ? -5.287 -21.417 -21.413 1.00 86.38 570 LYS A O 1
ATOM 4542 N N . ALA A 1 571 ? -5.111 -22.195 -19.319 1.00 87.88 571 ALA A N 1
ATOM 4543 C CA . ALA A 1 571 ? -6.547 -22.218 -19.037 1.00 87.88 571 ALA A CA 1
ATOM 4544 C C . ALA A 1 571 ? -7.211 -20.827 -19.058 1.00 87.88 571 ALA A C 1
ATOM 4546 O O . ALA A 1 571 ? -8.423 -20.745 -19.221 1.00 87.88 571 ALA A O 1
ATOM 4547 N N . GLN A 1 572 ? -6.439 -19.753 -18.864 1.00 90.00 572 GLN A N 1
ATOM 4548 C CA . GLN A 1 572 ? -6.939 -18.372 -18.867 1.00 90.00 572 GLN A CA 1
ATOM 4549 C C . GLN A 1 572 ? -6.745 -17.670 -20.215 1.00 90.00 572 GLN A C 1
ATOM 4551 O O . GLN A 1 572 ? -7.118 -16.507 -20.368 1.00 90.00 572 GLN A O 1
ATOM 4556 N N . LEU A 1 573 ? -6.160 -18.361 -21.194 1.00 88.00 573 LEU A N 1
ATOM 4557 C CA . LEU A 1 573 ? -6.069 -17.873 -22.559 1.00 88.00 573 LEU A CA 1
ATOM 4558 C C . LEU A 1 573 ? -7.428 -18.067 -23.239 1.00 88.00 573 LEU A C 1
ATOM 4560 O O . LEU A 1 573 ? -7.958 -19.177 -23.296 1.00 88.00 573 LEU A O 1
ATOM 4564 N N . SER A 1 574 ? -8.008 -16.979 -23.735 1.00 85.94 574 SER A N 1
ATOM 4565 C CA . SER A 1 574 ? -9.260 -17.034 -24.485 1.00 85.94 574 SER A CA 1
ATOM 4566 C C . SER A 1 574 ? -9.063 -17.703 -25.850 1.00 85.94 574 SER A C 1
ATOM 4568 O O . SER A 1 574 ? -7.950 -17.800 -26.365 1.00 85.94 574 SER A O 1
ATOM 4570 N N . GLY A 1 575 ? -10.166 -18.096 -26.494 1.00 79.81 575 GLY A N 1
ATOM 4571 C CA . GLY A 1 575 ? -10.140 -18.559 -27.889 1.00 79.81 575 GLY A CA 1
ATOM 4572 C C . GLY A 1 575 ? -9.682 -17.497 -28.903 1.00 79.81 575 GLY A C 1
ATOM 4573 O O . GLY A 1 575 ? -9.479 -17.832 -30.064 1.00 79.81 575 GLY A O 1
ATOM 4574 N N . PHE A 1 576 ? -9.507 -16.245 -28.465 1.00 79.69 576 PHE A N 1
ATOM 4575 C CA . PHE A 1 576 ? -9.060 -15.101 -29.263 1.00 79.69 576 PHE A CA 1
ATOM 4576 C C . PHE A 1 576 ? -7.621 -14.668 -28.927 1.00 79.69 576 PHE A C 1
ATOM 4578 O O . PHE A 1 576 ? -7.218 -13.558 -29.248 1.00 79.69 576 PHE A O 1
ATOM 4585 N N . ASP A 1 577 ? -6.845 -15.521 -28.249 1.00 83.38 577 ASP A N 1
ATOM 4586 C CA . ASP A 1 577 ? -5.407 -15.323 -27.987 1.00 83.38 577 ASP A CA 1
ATOM 4587 C C . ASP A 1 577 ? -5.044 -14.150 -27.044 1.00 83.38 577 ASP A C 1
ATOM 4589 O O . ASP A 1 577 ? -3.881 -13.769 -26.918 1.00 83.38 577 ASP A O 1
ATOM 4593 N N . TRP A 1 578 ? -6.022 -13.599 -26.315 1.00 89.50 578 TRP A N 1
ATOM 4594 C CA . TRP A 1 578 ? -5.787 -12.730 -25.150 1.00 89.50 578 TRP A CA 1
ATOM 4595 C C . TRP A 1 578 ? -6.142 -13.430 -23.837 1.00 89.50 578 TRP A C 1
ATOM 4597 O O . TRP A 1 578 ? -6.989 -14.326 -23.797 1.00 89.50 578 TRP A O 1
ATOM 4607 N N . PHE A 1 579 ? -5.534 -12.992 -22.740 1.00 92.06 579 PHE A N 1
ATOM 4608 C CA . PHE A 1 579 ? -5.773 -13.532 -21.404 1.00 92.06 579 PHE A CA 1
ATOM 4609 C C . PHE A 1 579 ? -6.975 -12.876 -20.722 1.00 92.06 579 PHE A C 1
ATOM 4611 O O . PHE A 1 579 ? -7.165 -11.658 -20.794 1.00 92.06 579 PHE A O 1
ATOM 4618 N N . LEU A 1 580 ? -7.741 -13.700 -20.009 1.00 93.62 580 LEU A N 1
ATOM 4619 C CA . LEU A 1 580 ? -8.839 -13.305 -19.129 1.00 93.62 580 LEU A CA 1
ATOM 4620 C C . LEU A 1 580 ? -8.431 -13.483 -17.655 1.00 93.62 580 LEU A C 1
ATOM 4622 O O . LEU A 1 580 ? -7.528 -14.266 -17.347 1.00 93.62 580 LEU A O 1
ATOM 4626 N N . PRO A 1 581 ? -9.053 -12.756 -16.715 1.00 94.31 581 PRO A N 1
ATOM 4627 C CA . PRO A 1 581 ? -8.787 -12.954 -15.297 1.00 94.31 581 PRO A CA 1
ATOM 4628 C C . PRO A 1 581 ? -9.424 -14.255 -14.795 1.00 94.31 581 PRO A C 1
ATOM 4630 O O . PRO A 1 581 ? -10.533 -14.610 -15.181 1.00 94.31 581 PRO A O 1
ATOM 4633 N N . GLU A 1 582 ? -8.758 -14.913 -13.845 1.00 93.38 582 GLU A N 1
ATOM 4634 C CA . GLU A 1 582 ? -9.269 -16.123 -13.186 1.00 93.38 582 GLU A CA 1
ATOM 4635 C C . GLU A 1 582 ? -10.493 -15.802 -12.322 1.00 93.38 582 GLU A C 1
ATOM 4637 O O . GLU A 1 582 ? -11.446 -16.576 -12.253 1.00 93.38 582 GLU A O 1
ATOM 4642 N N . LYS A 1 583 ? -10.443 -14.669 -11.611 1.00 93.44 583 LYS A N 1
ATOM 4643 C CA . LYS A 1 583 ? -11.522 -14.203 -10.737 1.00 93.44 583 LYS A CA 1
ATOM 4644 C C . LYS A 1 583 ? -11.657 -12.692 -10.810 1.00 93.44 583 LYS A C 1
ATOM 4646 O O . LYS A 1 583 ? -10.659 -11.967 -10.846 1.00 93.44 583 LYS A O 1
ATOM 4651 N N . LYS A 1 584 ? -12.907 -12.238 -10.757 1.00 95.25 584 LYS A N 1
ATOM 4652 C CA . LYS A 1 584 ? -13.296 -10.829 -10.787 1.00 95.25 584 LYS A CA 1
ATOM 4653 C C . LYS A 1 584 ? -14.022 -10.486 -9.493 1.00 95.25 584 LYS A C 1
ATOM 4655 O O . LYS A 1 584 ? -14.937 -11.198 -9.079 1.00 95.25 584 LYS A O 1
ATOM 4660 N N . TYR A 1 585 ? -13.631 -9.386 -8.867 1.00 95.56 585 TYR A N 1
ATOM 4661 C CA . TYR A 1 585 ? -14.263 -8.884 -7.656 1.00 95.56 585 TYR A CA 1
ATOM 4662 C C . TYR A 1 585 ? -14.628 -7.420 -7.828 1.00 95.56 585 TYR A C 1
ATOM 4664 O O . TYR A 1 585 ? -13.850 -6.648 -8.371 1.00 95.56 585 TYR A O 1
ATOM 4672 N N . GLN A 1 586 ? -15.780 -7.016 -7.315 1.00 95.06 586 GLN A N 1
ATOM 4673 C CA . GLN A 1 586 ? -16.190 -5.618 -7.291 1.00 95.06 586 GLN A CA 1
ATOM 4674 C C . GLN A 1 586 ? -16.222 -5.137 -5.848 1.00 95.06 586 GLN A C 1
ATOM 4676 O O . GLN A 1 586 ? -16.957 -5.682 -5.023 1.00 95.06 586 GLN A O 1
ATOM 4681 N N . LEU A 1 587 ? -15.465 -4.089 -5.527 1.00 94.38 587 LEU A N 1
ATOM 4682 C CA . LEU A 1 587 ? -15.637 -3.406 -4.251 1.00 94.38 587 LEU A CA 1
ATOM 4683 C C . LEU A 1 587 ? -16.956 -2.627 -4.279 1.00 94.38 587 LEU A C 1
ATOM 4685 O O . LEU A 1 587 ? -17.217 -1.856 -5.208 1.00 94.38 587 LEU A O 1
ATOM 4689 N N . LYS A 1 588 ? -17.804 -2.809 -3.261 1.00 92.69 588 LYS A N 1
ATOM 4690 C CA . LYS A 1 588 ? -19.059 -2.061 -3.148 1.00 92.69 588 LYS A CA 1
ATOM 4691 C C . LYS A 1 588 ? -18.766 -0.574 -2.916 1.00 92.69 588 LYS A C 1
ATOM 4693 O O . LYS A 1 588 ? -18.510 -0.158 -1.798 1.00 92.69 588 LYS A O 1
ATOM 4698 N N . MET A 1 589 ? -18.891 0.260 -3.945 1.00 91.38 589 MET A N 1
ATOM 4699 C CA . MET A 1 589 ? -18.639 1.713 -3.870 1.00 91.38 589 MET A CA 1
ATOM 4700 C C . MET A 1 589 ? -19.783 2.510 -3.211 1.00 91.38 589 MET A C 1
ATOM 4702 O O . MET A 1 589 ? -20.022 3.677 -3.517 1.00 91.38 589 MET A O 1
ATOM 4706 N N . SER A 1 590 ? -20.544 1.878 -2.321 1.00 91.06 590 SER A N 1
ATOM 4707 C CA . SER A 1 590 ? -21.630 2.507 -1.574 1.00 91.06 590 SER A CA 1
ATOM 4708 C C . SER A 1 590 ? -21.797 1.827 -0.227 1.00 91.06 590 SER A C 1
ATOM 4710 O O . SER A 1 590 ? -21.551 0.630 -0.087 1.00 91.06 590 SER A O 1
ATOM 4712 N N . LYS A 1 591 ? -22.266 2.587 0.754 1.00 89.12 591 LYS A N 1
ATOM 4713 C CA . LYS A 1 591 ? -22.550 2.083 2.095 1.00 89.12 591 LYS A CA 1
ATOM 4714 C C . LYS A 1 591 ? -23.980 2.402 2.488 1.00 89.12 591 LYS A C 1
ATOM 4716 O O . LYS A 1 591 ? -24.558 3.379 2.010 1.00 89.12 591 LYS A O 1
ATOM 4721 N N . ILE A 1 592 ? -24.530 1.605 3.390 1.00 86.31 592 ILE A N 1
ATOM 4722 C CA . ILE A 1 592 ? -25.825 1.913 3.995 1.00 86.31 592 ILE A CA 1
ATOM 4723 C C . ILE A 1 592 ? -25.578 2.827 5.201 1.00 86.31 592 ILE A C 1
ATOM 4725 O O . ILE A 1 592 ? -24.809 2.501 6.109 1.00 86.31 592 ILE A O 1
ATOM 4729 N N . SER A 1 593 ? -26.188 4.008 5.176 1.00 87.12 593 SER A N 1
ATOM 4730 C CA . SER A 1 593 ? -26.275 4.925 6.313 1.00 87.12 593 SER A CA 1
ATOM 4731 C C . SER A 1 593 ? -27.727 5.029 6.771 1.00 87.12 593 SER A C 1
ATOM 4733 O O . SER A 1 593 ? -28.631 4.522 6.114 1.00 87.12 593 SER A O 1
ATOM 4735 N N . TYR A 1 594 ? -27.948 5.678 7.906 1.00 87.00 594 TYR A N 1
ATOM 4736 C CA . TYR A 1 594 ? -29.264 5.834 8.502 1.00 87.00 594 TYR A CA 1
ATOM 4737 C C . TYR A 1 594 ? -29.502 7.304 8.811 1.00 87.00 594 TYR A C 1
ATOM 4739 O O . TYR A 1 594 ? -28.721 7.908 9.547 1.00 87.00 594 TYR A O 1
ATOM 4747 N N . VAL A 1 595 ? -30.592 7.852 8.277 1.00 87.25 595 VAL A N 1
ATOM 4748 C CA . VAL A 1 595 ? -30.985 9.257 8.440 1.00 87.25 595 VAL A CA 1
ATOM 4749 C C . VAL A 1 595 ? -32.239 9.334 9.317 1.00 87.25 595 VAL A C 1
ATOM 4751 O O . VAL A 1 595 ? -33.111 8.465 9.207 1.00 87.25 595 VAL A O 1
ATOM 4754 N N . PRO A 1 596 ? -32.358 10.327 10.216 1.00 86.56 596 PRO A N 1
ATOM 4755 C CA . PRO A 1 596 ? -33.575 10.556 10.988 1.00 86.56 596 PRO A CA 1
ATOM 4756 C C . PRO A 1 596 ? -34.819 10.648 10.083 1.00 86.56 596 PRO A C 1
ATOM 4758 O O . PRO A 1 596 ? -34.856 11.453 9.159 1.00 86.56 596 PRO A O 1
ATOM 4761 N N . SER A 1 597 ? -35.851 9.844 10.359 1.00 85.44 597 SER A N 1
ATOM 4762 C CA . SER A 1 597 ? -37.131 9.910 9.644 1.00 85.44 597 SER A CA 1
ATOM 4763 C C . SER A 1 597 ? -37.802 11.273 9.873 1.00 85.44 597 SER A C 1
ATOM 4765 O O . SER A 1 597 ? -37.976 11.643 11.038 1.00 85.44 597 SER A O 1
ATOM 4767 N N . PRO A 1 598 ? -38.250 11.992 8.825 1.00 76.38 598 PRO A N 1
ATOM 4768 C CA . PRO A 1 598 ? -38.886 13.308 8.971 1.00 76.38 598 PRO A CA 1
ATOM 4769 C C . PRO A 1 598 ? -40.192 13.254 9.782 1.00 76.38 598 PRO A C 1
ATOM 4771 O O . PRO A 1 598 ? -40.519 14.189 10.506 1.00 76.38 598 PRO A O 1
ATOM 4774 N N . GLU A 1 599 ? -40.907 12.129 9.730 1.00 72.62 599 GLU A N 1
ATOM 4775 C CA . GLU A 1 599 ? -42.146 11.894 10.490 1.00 72.62 599 GLU A CA 1
ATOM 4776 C C . GLU A 1 599 ? -41.902 11.361 11.918 1.00 72.62 599 GLU A C 1
ATOM 4778 O O . GLU A 1 599 ? -42.833 11.191 12.709 1.00 72.62 599 GLU A O 1
ATOM 4783 N N . GLY A 1 600 ? -40.648 11.063 12.275 1.00 65.62 600 GLY A N 1
ATOM 4784 C CA . GLY A 1 600 ? -40.299 10.466 13.561 1.00 65.62 600 GLY A CA 1
ATOM 4785 C C . GLY A 1 600 ? -40.402 11.471 14.710 1.00 65.62 600 GLY A C 1
ATOM 4786 O O . GLY A 1 600 ? -39.754 12.514 14.697 1.00 65.62 600 GLY A O 1
ATOM 4787 N N . ARG A 1 601 ? -41.160 11.147 15.765 1.00 70.94 601 ARG A N 1
ATOM 4788 C CA . ARG A 1 601 ? -41.107 11.880 17.044 1.00 70.94 601 ARG A CA 1
ATOM 4789 C C . ARG A 1 601 ? -40.151 11.187 18.014 1.00 70.94 601 ARG A C 1
ATOM 4791 O O . ARG A 1 601 ? -40.174 9.966 18.151 1.00 70.94 601 ARG A O 1
ATOM 4798 N N . TYR A 1 602 ? -39.340 11.965 18.737 1.00 77.31 602 TYR A N 1
ATOM 4799 C CA . TYR A 1 602 ? -38.499 11.430 19.812 1.00 77.31 602 TYR A CA 1
ATOM 4800 C C . TYR A 1 602 ? -39.358 10.877 20.946 1.00 77.31 602 TYR A C 1
ATOM 4802 O O . TYR A 1 602 ? -40.132 11.612 21.559 1.00 77.31 602 TYR A O 1
ATOM 4810 N N . LYS A 1 603 ? -39.136 9.614 21.315 1.00 84.38 603 LYS A N 1
ATOM 4811 C CA . LYS A 1 603 ? -39.630 9.080 22.586 1.00 84.38 603 LYS A CA 1
ATOM 4812 C C . LYS A 1 603 ? -38.523 9.207 23.629 1.00 84.38 603 LYS A C 1
ATOM 4814 O O . LYS A 1 603 ? -37.540 8.462 23.605 1.00 84.38 603 LYS A O 1
ATOM 4819 N N . VAL A 1 604 ? -38.658 10.195 24.515 1.00 83.56 604 VAL A N 1
ATOM 4820 C CA . VAL A 1 604 ? -37.721 10.436 25.623 1.00 83.56 604 VAL A CA 1
ATOM 4821 C C . VAL A 1 604 ? -38.042 9.465 26.753 1.00 83.56 604 VAL A C 1
ATOM 4823 O O . VAL A 1 604 ? -39.119 9.529 27.336 1.00 83.56 604 VAL A O 1
ATOM 4826 N N . LEU A 1 605 ? -37.109 8.564 27.052 1.00 82.88 605 LEU A N 1
ATOM 4827 C CA . LEU A 1 605 ? -37.247 7.575 28.123 1.00 82.88 605 LEU A CA 1
ATOM 4828 C C . LEU A 1 605 ? -36.625 8.089 29.428 1.00 82.88 605 LEU A C 1
ATOM 4830 O O . LEU A 1 605 ? -37.138 7.813 30.507 1.00 82.88 605 LEU A O 1
ATOM 4834 N N . PHE A 1 606 ? -35.555 8.884 29.333 1.00 86.94 606 PHE A N 1
ATOM 4835 C CA . PHE A 1 606 ? -34.911 9.527 30.478 1.00 86.94 606 PHE A CA 1
ATOM 4836 C C . PHE A 1 606 ? -34.199 10.828 30.075 1.00 86.94 606 PHE A C 1
ATOM 4838 O O . PHE A 1 606 ? -33.637 10.928 28.983 1.00 86.94 606 PHE A O 1
ATOM 4845 N N . THR A 1 607 ? -34.192 11.827 30.961 1.00 85.00 607 THR A N 1
ATOM 4846 C CA . THR A 1 607 ? -33.405 13.060 30.809 1.00 85.00 607 THR A CA 1
ATOM 4847 C C . THR A 1 607 ? -33.132 13.693 32.169 1.00 85.00 607 THR A C 1
ATOM 4849 O O . THR A 1 607 ? -34.050 13.854 32.973 1.00 85.00 607 THR A O 1
ATOM 4852 N N . ASP A 1 608 ? -31.887 14.108 32.395 1.00 76.00 608 ASP A N 1
ATOM 4853 C CA . ASP A 1 608 ? -31.488 14.882 33.575 1.00 76.00 608 ASP A CA 1
ATOM 4854 C C . ASP A 1 608 ? -32.065 16.310 33.562 1.00 76.00 608 ASP A C 1
ATOM 4856 O O . ASP A 1 608 ? -32.198 16.940 34.607 1.00 76.00 608 ASP A O 1
ATOM 4860 N N . ARG A 1 609 ? -32.460 16.827 32.388 1.00 66.12 609 ARG A N 1
ATOM 4861 C CA . ARG A 1 609 ? -32.994 18.191 32.209 1.00 66.12 609 ARG A CA 1
ATOM 4862 C C . ARG A 1 609 ? -34.513 18.276 32.401 1.00 66.12 609 ARG A C 1
ATOM 4864 O O . ARG A 1 609 ? -35.205 18.861 31.569 1.00 66.12 609 ARG A O 1
ATOM 4871 N N . LYS A 1 610 ? -35.061 17.673 33.457 1.00 60.00 610 LYS A N 1
ATOM 4872 C CA . LYS A 1 610 ? -36.435 18.005 33.882 1.00 60.00 610 LYS A CA 1
ATOM 4873 C C . LYS A 1 610 ? -36.406 19.388 34.558 1.00 60.00 610 LYS A C 1
ATOM 4875 O O . LYS A 1 610 ? -35.394 19.749 35.150 1.00 60.00 610 LYS A O 1
ATOM 4880 N N . GLY A 1 611 ? -37.464 20.190 34.391 1.00 56.06 611 GLY A N 1
ATOM 4881 C CA . GLY A 1 611 ? -37.530 21.576 34.887 1.00 56.06 611 GLY A CA 1
ATOM 4882 C C . GLY A 1 611 ? -37.222 21.713 36.388 1.00 56.06 611 GLY A C 1
ATOM 4883 O O . GLY A 1 611 ? -37.212 20.717 37.109 1.00 56.06 611 GLY A O 1
ATOM 4884 N N . ARG A 1 612 ? -36.993 22.956 36.853 1.00 53.06 612 ARG A N 1
ATOM 4885 C CA . ARG A 1 612 ? -36.528 23.360 38.209 1.00 53.06 612 ARG A CA 1
ATOM 4886 C C . ARG A 1 612 ? -37.256 22.728 39.424 1.00 53.06 612 ARG A C 1
ATOM 4888 O O . ARG A 1 612 ? -36.826 22.950 40.547 1.00 53.06 612 ARG A O 1
ATOM 4895 N N . THR A 1 613 ? -38.310 21.940 39.229 1.00 53.53 613 THR A N 1
ATOM 4896 C CA . THR A 1 613 ? -39.188 21.346 40.250 1.00 53.53 613 THR A CA 1
ATOM 4897 C C . THR A 1 613 ? -38.960 19.849 40.531 1.00 53.53 613 THR A C 1
ATOM 4899 O O . THR A 1 613 ? -39.671 19.272 41.350 1.00 53.53 613 THR A O 1
ATOM 4902 N N . ALA A 1 614 ? -37.995 19.175 39.892 1.00 60.69 614 ALA A N 1
ATOM 4903 C CA . ALA A 1 614 ? -37.768 17.737 40.099 1.00 60.69 614 ALA A CA 1
ATOM 4904 C C . ALA A 1 614 ? -36.808 17.425 41.273 1.00 60.69 614 ALA A C 1
ATOM 4906 O O . ALA A 1 614 ? -35.649 17.836 41.272 1.00 60.69 614 ALA A O 1
ATOM 4907 N N . HIS A 1 615 ? -37.259 16.629 42.255 1.00 67.94 615 HIS A N 1
ATOM 4908 C CA . HIS A 1 615 ? -36.423 16.143 43.365 1.00 67.94 615 HIS A CA 1
ATOM 4909 C C . HIS A 1 615 ? -35.244 15.281 42.868 1.00 67.94 615 HIS A C 1
ATOM 4911 O O . HIS A 1 615 ? -35.447 14.270 42.188 1.00 67.94 615 HIS A O 1
ATOM 4917 N N . GLN A 1 616 ? -34.014 15.622 43.279 1.00 70.06 616 GLN A N 1
ATOM 4918 C CA . GLN A 1 616 ? -32.774 14.927 42.884 1.00 70.06 616 GLN A CA 1
ATOM 4919 C C . GLN A 1 616 ? -32.803 13.408 43.148 1.00 70.06 616 GLN A C 1
ATOM 4921 O O . GLN A 1 616 ? -32.290 12.634 42.338 1.00 70.06 616 GLN A O 1
ATOM 4926 N N . GLY A 1 617 ? -33.453 12.961 44.231 1.00 73.56 617 GLY A N 1
ATOM 4927 C CA . GLY A 1 617 ? -33.602 11.534 44.549 1.00 73.56 617 GLY A CA 1
ATOM 4928 C C . GLY A 1 617 ? -34.422 10.756 43.512 1.00 73.56 617 GLY A C 1
ATOM 4929 O O . GLY A 1 617 ? -34.051 9.642 43.138 1.00 73.56 617 GLY A O 1
ATOM 4930 N N . LYS A 1 618 ? -35.481 11.369 42.965 1.00 79.50 618 LYS A N 1
ATOM 4931 C CA . LYS A 1 618 ? -36.336 10.752 41.939 1.00 79.50 618 LYS A CA 1
ATOM 4932 C C . LYS A 1 618 ? -35.598 10.624 40.604 1.00 79.50 618 LYS A C 1
ATOM 4934 O O . LYS A 1 618 ? -35.648 9.568 39.981 1.00 79.50 618 LYS A O 1
ATOM 4939 N N . ILE A 1 619 ? -34.824 11.644 40.221 1.00 80.88 619 ILE A N 1
ATOM 4940 C CA . ILE A 1 619 ? -33.958 11.603 39.028 1.00 80.88 619 ILE A CA 1
ATOM 4941 C C . ILE A 1 619 ? -32.902 10.497 39.166 1.00 80.88 619 ILE A C 1
ATOM 4943 O O . ILE A 1 619 ? -32.655 9.755 38.219 1.00 80.88 619 ILE A O 1
ATOM 4947 N N . ALA A 1 620 ? -32.303 10.328 40.350 1.00 81.44 620 ALA A N 1
ATOM 4948 C CA . ALA A 1 620 ? -31.323 9.269 40.588 1.00 81.44 620 ALA A CA 1
ATOM 4949 C C . ALA A 1 620 ? -31.930 7.857 40.478 1.00 81.44 620 ALA A C 1
ATOM 4951 O O . ALA A 1 620 ? -31.279 6.949 39.951 1.00 81.44 620 ALA A O 1
ATOM 4952 N N . GLN A 1 621 ? -33.169 7.665 40.942 1.00 84.06 621 GLN A N 1
ATOM 4953 C CA . GLN A 1 621 ? -33.886 6.396 40.815 1.00 84.06 621 GLN A CA 1
ATOM 4954 C C . GLN A 1 621 ? -34.282 6.108 39.360 1.00 84.06 621 GLN A C 1
ATOM 4956 O O . GLN A 1 621 ? -34.007 5.011 38.871 1.00 84.06 621 GLN A O 1
ATOM 4961 N N . GLU A 1 622 ? -34.825 7.101 38.646 1.00 85.06 622 GLU A N 1
ATOM 4962 C CA . GLU A 1 622 ? -35.130 7.009 37.211 1.00 85.06 622 GLU A CA 1
ATOM 4963 C C . GLU A 1 622 ? -33.865 6.712 36.387 1.00 85.06 622 GLU A C 1
ATOM 4965 O O . GLU A 1 622 ? -33.886 5.850 35.509 1.00 85.06 622 GLU A O 1
ATOM 4970 N N . ARG A 1 623 ? -32.725 7.335 36.724 1.00 87.31 623 ARG A N 1
ATOM 4971 C CA . ARG A 1 623 ? -31.429 7.056 36.086 1.00 87.31 623 ARG A CA 1
ATOM 4972 C C . ARG A 1 623 ? -30.991 5.612 36.306 1.00 87.31 623 ARG A C 1
ATOM 4974 O O . ARG A 1 623 ? -30.564 4.949 35.363 1.00 87.31 623 ARG A O 1
ATOM 4981 N N . LYS A 1 624 ? -31.085 5.109 37.545 1.00 86.44 624 LYS A N 1
ATOM 4982 C CA . LYS A 1 624 ? -30.746 3.712 37.867 1.00 86.44 624 LYS A CA 1
ATOM 4983 C C . LYS A 1 624 ? -31.643 2.739 37.106 1.00 86.44 624 LYS A C 1
ATOM 4985 O O . LYS A 1 624 ? -31.142 1.724 36.632 1.00 86.44 624 LYS A O 1
ATOM 4990 N N . GLN A 1 625 ? -32.934 3.036 36.982 1.00 88.25 625 GLN A N 1
ATOM 4991 C CA . GLN A 1 625 ? -33.871 2.214 36.221 1.00 88.25 625 GLN A CA 1
ATOM 4992 C C . GLN A 1 625 ? -33.525 2.207 34.727 1.00 88.25 625 GLN A C 1
ATOM 4994 O O . GLN A 1 625 ? -33.284 1.137 34.177 1.00 88.25 625 GLN A O 1
ATOM 4999 N N . ALA A 1 626 ? -33.351 3.380 34.112 1.00 86.81 626 ALA A N 1
ATOM 5000 C CA . ALA A 1 626 ? -32.959 3.494 32.707 1.00 86.81 626 ALA A CA 1
ATOM 5001 C C . ALA A 1 626 ? -31.618 2.797 32.410 1.00 86.81 626 ALA A C 1
ATOM 5003 O O . ALA A 1 626 ? -31.462 2.148 31.376 1.00 86.81 626 ALA A O 1
ATOM 5004 N N . GLN A 1 627 ? -30.654 2.868 33.334 1.00 86.62 627 GLN A N 1
ATOM 5005 C CA . GLN A 1 627 ? -29.383 2.154 33.206 1.00 86.62 627 GLN A CA 1
ATOM 5006 C C . GLN A 1 627 ? -29.570 0.628 33.250 1.00 86.62 627 GLN A C 1
ATOM 5008 O O . GLN A 1 627 ? -28.935 -0.078 32.468 1.00 86.62 627 GLN A O 1
ATOM 5013 N N . ARG A 1 628 ? -30.436 0.104 34.131 1.00 86.19 628 ARG A N 1
ATOM 5014 C CA . ARG A 1 628 ? -30.760 -1.336 34.164 1.00 86.19 628 ARG A CA 1
ATOM 5015 C C . ARG A 1 628 ? -31.434 -1.782 32.872 1.00 86.19 628 ARG A C 1
ATOM 5017 O O . ARG A 1 628 ? -31.095 -2.848 32.367 1.00 86.19 628 ARG A O 1
ATOM 5024 N N . ASP A 1 629 ? -32.334 -0.966 32.331 1.00 85.81 629 ASP A N 1
ATOM 5025 C CA . ASP A 1 629 ? -33.027 -1.266 31.078 1.00 85.81 629 ASP A CA 1
ATOM 5026 C C . ASP A 1 629 ? -32.038 -1.325 29.904 1.00 85.81 629 ASP A C 1
ATOM 5028 O O . ASP A 1 629 ? -32.067 -2.277 29.125 1.00 85.81 629 ASP A O 1
ATOM 5032 N N . LEU A 1 630 ? -31.096 -0.373 29.818 1.00 84.81 630 LEU A N 1
ATOM 5033 C CA . LEU A 1 630 ? -30.011 -0.386 28.823 1.00 84.81 630 LEU A CA 1
ATOM 5034 C C . LEU A 1 630 ? -29.125 -1.633 28.931 1.00 84.81 630 LEU A C 1
ATOM 5036 O O . LEU A 1 630 ? -28.788 -2.233 27.913 1.00 84.81 630 LEU A O 1
ATOM 5040 N N . ILE A 1 631 ? -28.772 -2.045 30.151 1.00 82.69 631 ILE A N 1
ATOM 5041 C CA . ILE A 1 631 ? -27.977 -3.260 30.378 1.00 82.69 631 ILE A CA 1
ATOM 5042 C C . ILE A 1 631 ? -28.767 -4.507 29.956 1.00 82.69 631 ILE A C 1
ATOM 5044 O O . ILE A 1 631 ? -28.209 -5.392 29.313 1.00 82.69 631 ILE A O 1
ATOM 5048 N N . ARG A 1 632 ? -30.070 -4.566 30.264 1.00 84.44 632 ARG A N 1
ATOM 5049 C CA . ARG A 1 632 ? -30.946 -5.688 29.892 1.00 84.44 632 ARG A CA 1
ATOM 5050 C C . ARG A 1 632 ? -31.131 -5.808 28.378 1.00 84.44 632 ARG A C 1
ATOM 5052 O O . ARG A 1 632 ? -31.211 -6.924 27.879 1.00 84.44 632 ARG A O 1
ATOM 5059 N N . MET A 1 633 ? -31.180 -4.685 27.658 1.00 82.50 633 MET A N 1
ATOM 5060 C CA . MET A 1 633 ? -31.284 -4.670 26.193 1.00 82.50 633 MET A CA 1
ATOM 5061 C C . MET A 1 633 ? -30.039 -5.230 25.490 1.00 82.50 633 MET A C 1
ATOM 5063 O O . MET A 1 633 ? -30.140 -5.617 24.331 1.00 82.50 633 MET A O 1
ATOM 5067 N N . ASN A 1 634 ? -28.889 -5.287 26.176 1.00 78.94 634 ASN A N 1
ATOM 5068 C CA . ASN A 1 634 ? -27.619 -5.788 25.644 1.00 78.94 634 ASN A CA 1
ATOM 5069 C C . ASN A 1 634 ? -27.274 -5.213 24.254 1.00 78.94 634 ASN A C 1
ATOM 5071 O O . ASN A 1 634 ? -26.901 -5.946 23.337 1.00 78.94 634 ASN A O 1
ATOM 5075 N N . LEU A 1 635 ? -27.441 -3.894 24.098 1.00 80.94 635 LEU A N 1
ATOM 5076 C CA . LEU A 1 635 ? -27.177 -3.180 22.843 1.00 80.94 635 LEU A CA 1
ATOM 5077 C C . LEU A 1 635 ? -25.756 -3.467 22.348 1.00 80.94 635 LEU A C 1
ATOM 5079 O O . LEU A 1 635 ? -24.833 -3.526 23.161 1.00 80.94 635 LEU A O 1
ATOM 5083 N N . SER A 1 636 ? -25.583 -3.649 21.034 1.00 80.69 636 SER A N 1
ATOM 5084 C CA . SER A 1 636 ? -24.301 -3.908 20.356 1.00 80.69 636 SER A CA 1
ATOM 5085 C C . SER A 1 636 ? -23.330 -2.727 20.477 1.00 80.69 636 SER A C 1
ATOM 5087 O O . SER A 1 636 ? -23.482 -1.858 21.334 1.00 80.69 636 SER A O 1
ATOM 5089 N N . ASP A 1 637 ? -22.242 -2.723 19.712 1.00 84.00 637 ASP A N 1
ATOM 5090 C CA . ASP A 1 637 ? -21.388 -1.537 19.635 1.00 84.00 637 ASP A CA 1
ATOM 5091 C C . ASP A 1 637 ? -22.178 -0.369 19.008 1.00 84.00 637 ASP A C 1
ATOM 5093 O O . ASP A 1 637 ? -23.090 -0.613 18.204 1.00 84.00 637 ASP A O 1
ATOM 5097 N N . PRO A 1 638 ? -21.908 0.888 19.408 1.00 87.12 638 PRO A N 1
ATOM 5098 C CA . PRO A 1 638 ? -22.585 2.046 18.840 1.00 87.12 638 PRO A CA 1
ATOM 5099 C C . PRO A 1 638 ? -22.327 2.134 17.333 1.00 87.12 638 PRO A C 1
ATOM 5101 O O . PRO A 1 638 ? -21.222 1.902 16.850 1.00 87.12 638 PRO A O 1
ATOM 5104 N N . TRP A 1 639 ? -23.351 2.519 16.580 1.00 87.12 639 TRP A N 1
ATOM 5105 C CA . TRP A 1 639 ? -23.247 2.760 15.142 1.00 87.12 639 TRP A CA 1
ATOM 5106 C C . TRP A 1 639 ? -22.586 4.106 14.819 1.00 87.12 639 TRP A C 1
ATOM 5108 O O . TRP A 1 639 ? -21.919 4.253 13.788 1.00 87.12 639 TRP A O 1
ATOM 5118 N N . HIS A 1 640 ? -22.776 5.096 15.695 1.00 87.38 640 HIS A N 1
ATOM 5119 C CA . HIS A 1 640 ? -22.151 6.410 15.595 1.00 87.38 640 HIS A CA 1
ATOM 5120 C C . HIS A 1 640 ? -22.051 7.074 16.974 1.00 87.38 640 HIS A C 1
ATOM 5122 O O . HIS A 1 640 ? -22.910 6.865 17.836 1.00 87.38 640 HIS A O 1
ATOM 5128 N N . VAL A 1 641 ? -21.007 7.878 17.179 1.00 86.88 641 VAL A N 1
ATOM 5129 C CA . VAL A 1 641 ? -20.779 8.636 18.413 1.00 86.88 641 VAL A CA 1
ATOM 5130 C C . VAL A 1 641 ? -20.506 10.090 18.057 1.00 86.88 641 VAL A C 1
ATOM 5132 O O . VAL A 1 641 ? -19.579 10.382 17.309 1.00 86.88 641 VAL A O 1
ATOM 5135 N N . VAL A 1 642 ? -21.299 10.996 18.626 1.00 85.00 642 VAL A N 1
ATOM 5136 C CA . VAL A 1 642 ? -21.113 12.443 18.491 1.00 85.00 642 VAL A CA 1
ATOM 5137 C C . VAL A 1 642 ? -20.517 12.977 19.786 1.00 85.00 642 VAL A C 1
ATOM 5139 O O . VAL A 1 642 ? -21.146 12.903 20.845 1.00 85.00 642 VAL A O 1
ATOM 5142 N N . HIS A 1 643 ? -19.312 13.532 19.697 1.00 82.81 643 HIS A N 1
ATOM 5143 C CA . HIS A 1 643 ? -18.625 14.160 20.821 1.00 82.81 643 HIS A CA 1
ATOM 5144 C C . HIS A 1 643 ? -19.087 15.617 20.950 1.00 82.81 643 HIS A C 1
ATOM 5146 O O . HIS A 1 643 ? -18.756 16.458 20.115 1.00 82.81 643 HIS A O 1
ATOM 5152 N N . GLY A 1 644 ? -19.887 15.925 21.972 1.00 74.19 644 GLY A N 1
ATOM 5153 C CA . GLY A 1 644 ? -20.424 17.267 22.195 1.00 74.19 644 GLY A CA 1
ATOM 5154 C C . GLY A 1 644 ? -19.457 18.193 22.941 1.00 74.19 644 GLY A C 1
ATOM 5155 O O . GLY A 1 644 ? -18.641 17.751 23.750 1.00 74.19 644 GLY A O 1
ATOM 5156 N N . ALA A 1 645 ? -19.604 19.508 22.740 1.00 66.94 645 ALA A N 1
ATOM 5157 C CA . ALA A 1 645 ? -18.767 20.534 23.379 1.00 66.94 645 ALA A CA 1
ATOM 5158 C C . ALA A 1 645 ? -18.867 20.569 24.925 1.00 66.94 645 ALA A C 1
ATOM 5160 O O . ALA A 1 645 ? -17.936 21.006 25.594 1.00 66.94 645 ALA A O 1
ATOM 5161 N N . ASN A 1 646 ? -19.961 20.059 25.507 1.00 72.62 646 ASN A N 1
ATOM 5162 C CA . ASN A 1 646 ? -20.270 20.155 26.943 1.00 72.62 646 ASN A CA 1
ATOM 5163 C C . ASN A 1 646 ? -19.852 18.911 27.760 1.00 72.62 646 ASN A C 1
ATOM 5165 O O . ASN A 1 646 ? -20.567 18.517 28.678 1.00 72.62 646 ASN A O 1
ATOM 5169 N N . GLU A 1 647 ? -18.751 18.245 27.399 1.00 81.62 647 GLU A N 1
ATOM 5170 C CA . GLU A 1 647 ? -18.316 16.961 27.996 1.00 81.62 647 GLU A CA 1
ATOM 5171 C C . GLU A 1 647 ? -19.373 15.833 27.928 1.00 81.62 647 GLU A C 1
ATOM 5173 O O . GLU A 1 647 ? -19.337 14.885 28.719 1.00 81.62 647 GLU A O 1
ATOM 5178 N N . LEU A 1 648 ? -20.322 15.929 26.996 1.00 86.25 648 LEU A N 1
ATOM 5179 C CA . LEU A 1 648 ? -21.375 14.943 26.770 1.00 86.25 648 LEU A CA 1
ATOM 5180 C C . LEU A 1 648 ? -21.142 14.247 25.433 1.00 86.25 648 LEU A C 1
ATOM 5182 O O . LEU A 1 648 ? -21.093 14.905 24.395 1.00 86.25 648 LEU A O 1
ATOM 5186 N N . ASP A 1 649 ? -21.086 12.923 25.464 1.00 87.88 649 ASP A N 1
ATOM 5187 C CA . ASP A 1 649 ? -20.983 12.089 24.274 1.00 87.88 649 ASP A CA 1
ATOM 5188 C C . ASP A 1 649 ? -22.350 11.455 23.993 1.00 87.88 649 ASP A C 1
ATOM 5190 O O . ASP A 1 649 ? -22.993 10.891 24.887 1.00 87.88 649 ASP A O 1
ATOM 5194 N N . THR A 1 650 ? -22.812 11.571 22.750 1.00 89.69 650 THR A N 1
ATOM 5195 C CA . THR A 1 650 ? -24.069 10.980 22.280 1.00 89.69 650 THR A CA 1
ATOM 5196 C C . THR A 1 650 ? -23.763 9.712 21.503 1.00 89.69 650 THR A C 1
ATOM 5198 O O . THR A 1 650 ? -23.192 9.768 20.420 1.00 89.69 650 THR A O 1
ATOM 5201 N N . TYR A 1 651 ? -24.171 8.573 22.046 1.00 90.12 651 TYR A N 1
ATOM 5202 C CA . TYR A 1 651 ? -24.014 7.250 21.459 1.00 90.12 651 TYR A CA 1
ATOM 5203 C C . TYR A 1 651 ? -25.315 6.849 20.767 1.00 90.12 651 TYR A C 1
ATOM 5205 O O . TYR A 1 651 ? -26.376 6.827 21.395 1.00 90.12 651 TYR A O 1
ATOM 5213 N N . ILE A 1 652 ? -25.237 6.525 19.482 1.00 89.94 652 ILE A N 1
ATOM 5214 C CA . ILE A 1 652 ? -26.369 6.080 18.672 1.00 89.94 652 ILE A CA 1
ATOM 5215 C C . ILE A 1 652 ? -26.198 4.583 18.420 1.00 89.94 652 ILE A C 1
ATOM 5217 O O . ILE A 1 652 ? -25.232 4.172 17.780 1.00 89.94 652 ILE A O 1
ATOM 5221 N N . TYR A 1 653 ? -27.123 3.770 18.923 1.00 89.06 653 TYR A N 1
ATOM 5222 C CA . TYR A 1 653 ? -27.116 2.316 18.772 1.00 89.06 653 TYR A CA 1
ATOM 5223 C C . TYR A 1 653 ? -28.202 1.865 17.802 1.00 89.06 653 TYR A C 1
ATOM 5225 O O . TYR A 1 653 ? -29.336 2.352 17.844 1.00 89.06 653 TYR A O 1
ATOM 5233 N N . GLU A 1 654 ? -27.845 0.887 16.977 1.00 87.12 654 GLU A N 1
ATOM 5234 C CA . GLU A 1 654 ? -28.795 0.120 16.179 1.00 87.12 654 GLU A CA 1
ATOM 5235 C C . GLU A 1 654 ? -29.711 -0.739 17.070 1.00 87.12 654 GLU A C 1
ATOM 5237 O O . GLU A 1 654 ? -29.349 -1.068 18.209 1.00 87.12 654 GLU A O 1
ATOM 5242 N N . PRO A 1 655 ? -30.906 -1.108 16.578 1.00 83.88 655 PRO A N 1
ATOM 5243 C CA . PRO A 1 655 ? -31.787 -2.025 17.290 1.00 83.88 655 PRO A CA 1
ATOM 5244 C C . PRO A 1 655 ? -31.130 -3.406 17.497 1.00 83.88 655 PRO A C 1
ATOM 5246 O O . PRO A 1 655 ? -30.345 -3.856 16.654 1.00 83.88 655 PRO A O 1
ATOM 5249 N N . PRO A 1 656 ? -31.484 -4.133 18.575 1.00 76.25 656 PRO A N 1
ATOM 5250 C CA . PRO A 1 656 ? -31.038 -5.509 18.778 1.00 76.25 656 PRO A CA 1
ATOM 5251 C C . PRO A 1 656 ? -31.427 -6.394 17.583 1.00 76.25 656 PRO A C 1
ATOM 5253 O O . PRO A 1 656 ? -32.601 -6.489 17.236 1.00 76.25 656 PRO A O 1
ATOM 5256 N N . GLY A 1 657 ? -30.444 -7.043 16.951 1.00 69.38 657 GLY A N 1
ATOM 5257 C CA . GLY A 1 657 ? -30.650 -7.845 15.735 1.00 69.38 657 GLY A CA 1
ATOM 5258 C C . GLY A 1 657 ? -30.355 -7.121 14.412 1.00 69.38 657 GLY A C 1
ATOM 5259 O O . GLY A 1 657 ? -30.464 -7.752 13.360 1.00 69.38 657 GLY A O 1
ATOM 5260 N N . GLY A 1 658 ? -29.930 -5.852 14.470 1.00 70.19 658 GLY A N 1
ATOM 5261 C CA . GLY A 1 658 ? -29.499 -5.045 13.325 1.00 70.19 658 GLY A CA 1
ATOM 5262 C C . GLY A 1 658 ? -30.655 -4.370 12.581 1.00 70.19 658 GLY A C 1
ATOM 5263 O O . GLY A 1 658 ? -31.787 -4.856 12.568 1.00 70.19 658 GLY A O 1
ATOM 5264 N N . ALA A 1 659 ? -30.374 -3.235 11.940 1.00 67.88 659 ALA A N 1
ATOM 5265 C CA . ALA A 1 659 ? -31.335 -2.568 11.064 1.00 67.88 659 ALA A CA 1
ATOM 5266 C C . ALA A 1 659 ? -31.313 -3.235 9.670 1.00 67.88 659 ALA A C 1
ATOM 5268 O O . ALA A 1 659 ? -30.324 -3.177 8.945 1.00 67.88 659 ALA A O 1
ATOM 5269 N N . ARG A 1 660 ? -32.385 -3.946 9.295 1.00 64.38 660 ARG A N 1
ATOM 5270 C CA . ARG A 1 660 ? -32.449 -4.747 8.054 1.00 64.38 660 ARG A CA 1
ATOM 5271 C C . ARG A 1 660 ? -32.900 -3.924 6.845 1.00 64.38 660 ARG A C 1
ATOM 5273 O O . ARG A 1 660 ? -33.973 -4.191 6.328 1.00 64.38 660 ARG A O 1
ATOM 5280 N N . ASN A 1 661 ? -32.140 -2.924 6.389 1.00 68.56 661 ASN A N 1
ATOM 5281 C CA . ASN A 1 661 ? -32.522 -2.072 5.237 1.00 68.56 661 ASN A CA 1
ATOM 5282 C C . ASN A 1 661 ? -33.972 -1.541 5.296 1.00 68.56 661 ASN A C 1
ATOM 5284 O O . ASN A 1 661 ? -34.569 -1.210 4.274 1.00 68.56 661 ASN A O 1
ATOM 5288 N N . THR A 1 662 ? -34.539 -1.441 6.495 1.00 78.25 662 THR A N 1
ATOM 5289 C CA . THR A 1 662 ? -35.891 -0.960 6.760 1.00 78.25 662 THR A CA 1
ATOM 5290 C C . THR A 1 662 ? -35.834 0.147 7.791 1.00 78.25 662 THR A C 1
ATOM 5292 O O . THR A 1 662 ? -34.914 0.204 8.617 1.00 78.25 662 THR A O 1
ATOM 5295 N N . THR A 1 663 ? -36.857 0.996 7.794 1.00 82.31 663 THR A N 1
ATOM 5296 C CA . THR A 1 663 ? -37.048 1.992 8.847 1.00 82.31 663 THR A CA 1
ATOM 5297 C C . THR A 1 663 ? -37.054 1.304 10.210 1.00 82.31 663 THR A C 1
ATOM 5299 O O . THR A 1 663 ? -37.831 0.378 10.437 1.00 82.31 663 THR A O 1
ATOM 5302 N N . SER A 1 664 ? -36.155 1.720 11.099 1.00 86.19 664 SER A N 1
ATOM 5303 C CA . SER A 1 664 ? -35.883 1.026 12.361 1.00 86.19 664 SER A CA 1
ATOM 5304 C C . SER A 1 664 ? -35.732 2.013 13.516 1.00 86.19 664 SER A C 1
ATOM 5306 O O . SER A 1 664 ? -35.335 3.161 13.320 1.00 86.19 664 SER A O 1
ATOM 5308 N N . VAL A 1 665 ? -36.050 1.575 14.736 1.00 87.38 665 VAL A N 1
ATOM 5309 C CA . VAL A 1 665 ? -35.923 2.402 15.944 1.00 87.38 665 VAL A CA 1
ATOM 5310 C C . VAL A 1 665 ? -34.503 2.287 16.494 1.00 87.38 665 VAL A C 1
ATOM 5312 O O . VAL A 1 665 ? -34.076 1.208 16.890 1.00 87.38 665 VAL A O 1
ATOM 5315 N N . PHE A 1 666 ? -33.786 3.405 16.546 1.00 90.06 666 PHE A N 1
ATOM 5316 C CA . PHE A 1 666 ? -32.446 3.496 17.120 1.00 90.06 666 PHE A CA 1
ATOM 5317 C C . PHE A 1 666 ? -32.513 4.004 18.559 1.00 90.06 666 PHE A C 1
ATOM 5319 O O . PHE A 1 666 ? -33.399 4.785 18.932 1.00 90.06 666 PHE A O 1
ATOM 5326 N N . HIS A 1 667 ? -31.532 3.596 19.360 1.00 90.44 667 HIS A N 1
ATOM 5327 C CA . HIS A 1 667 ? -31.389 3.998 20.754 1.00 90.44 667 HIS A CA 1
ATOM 5328 C C . HIS A 1 667 ? -30.311 5.078 20.872 1.00 90.44 667 HIS A C 1
ATOM 5330 O O . HIS A 1 667 ? -29.145 4.842 20.571 1.00 90.44 667 HIS A O 1
ATOM 5336 N N . ILE A 1 668 ? -30.692 6.270 21.326 1.00 90.50 668 ILE A N 1
ATOM 5337 C CA . ILE A 1 668 ? -29.802 7.423 21.489 1.00 90.50 668 ILE A CA 1
ATOM 5338 C C . ILE A 1 668 ? -29.532 7.610 22.981 1.00 90.50 668 ILE A C 1
ATOM 5340 O O . ILE A 1 668 ? -30.428 7.962 23.752 1.00 90.50 668 ILE A O 1
ATOM 5344 N N . VAL A 1 669 ? -28.292 7.376 23.393 1.00 90.75 669 VAL A N 1
ATOM 5345 C CA . VAL A 1 669 ? -27.851 7.409 24.789 1.00 90.75 669 VAL A CA 1
ATOM 5346 C C . VAL A 1 669 ? -26.807 8.504 24.946 1.00 90.75 669 VAL A C 1
ATOM 5348 O O . VAL A 1 669 ? -25.763 8.458 24.312 1.00 90.75 669 VAL A O 1
ATOM 5351 N N . VAL A 1 670 ? -27.054 9.479 25.816 1.00 90.38 670 VAL A N 1
ATOM 5352 C CA . VAL A 1 670 ? -26.110 10.570 26.093 1.00 90.38 670 VAL A CA 1
ATOM 5353 C C . VAL A 1 670 ? -25.463 10.341 27.449 1.00 90.38 670 VAL A C 1
ATOM 5355 O O . VAL A 1 670 ? -26.172 10.186 28.449 1.00 90.38 670 VAL A O 1
ATOM 5358 N N . ARG A 1 671 ? -24.129 10.338 27.498 1.00 90.12 671 ARG A N 1
ATOM 5359 C CA . ARG A 1 671 ? -23.352 10.136 28.729 1.00 90.12 671 ARG A CA 1
ATOM 5360 C C . ARG A 1 671 ? -22.312 11.225 28.932 1.00 90.12 671 ARG A C 1
ATOM 5362 O O . ARG A 1 671 ? -21.805 11.798 27.976 1.00 90.12 671 ARG A O 1
ATOM 5369 N N . HIS A 1 672 ? -21.957 11.466 30.187 1.00 85.81 672 HIS A N 1
ATOM 5370 C CA . HIS A 1 672 ? -20.812 12.303 30.536 1.00 85.81 672 HIS A CA 1
ATOM 5371 C C . HIS A 1 672 ? -19.499 11.594 30.197 1.00 85.81 672 HIS A C 1
ATOM 5373 O O . HIS A 1 672 ? -19.274 10.467 30.631 1.00 85.81 672 HIS A O 1
ATOM 5379 N N . ARG A 1 673 ? -18.595 12.267 29.485 1.00 83.25 673 ARG A N 1
ATOM 5380 C CA . ARG A 1 673 ? -17.342 11.684 28.981 1.00 83.25 673 ARG A CA 1
ATOM 5381 C C . ARG A 1 673 ? -16.426 11.154 30.088 1.00 83.25 673 ARG A C 1
ATOM 5383 O O . ARG A 1 673 ? -15.842 10.082 29.951 1.00 83.25 673 ARG A O 1
ATOM 5390 N N . LYS A 1 674 ? -16.311 11.894 31.199 1.00 81.81 674 LYS A N 1
ATOM 5391 C CA . LYS A 1 674 ? -15.440 11.543 32.340 1.00 81.81 674 LYS A CA 1
ATOM 5392 C C . LYS A 1 674 ? -16.053 10.490 33.260 1.00 81.81 674 LYS A C 1
ATOM 5394 O O . LYS A 1 674 ? -15.382 9.529 33.613 1.00 81.81 674 LYS A O 1
ATOM 5399 N N . THR A 1 675 ? -17.304 10.686 33.672 1.00 83.19 675 THR A N 1
ATOM 5400 C CA . THR A 1 675 ? -17.961 9.830 34.676 1.00 83.19 675 THR A CA 1
ATOM 5401 C C . THR A 1 675 ? -18.722 8.659 34.062 1.00 83.19 675 THR A C 1
ATOM 5403 O O . THR A 1 675 ? -19.184 7.790 34.795 1.00 83.19 675 THR A O 1
ATOM 5406 N N . GLN A 1 676 ? -18.899 8.643 32.733 1.00 83.31 676 GLN A N 1
ATOM 5407 C CA . GLN A 1 676 ? -19.743 7.690 31.997 1.00 83.31 676 GLN A CA 1
ATOM 5408 C C . GLN A 1 676 ? -21.194 7.628 32.510 1.00 83.31 676 GLN A C 1
ATOM 5410 O O . GLN A 1 676 ? -21.942 6.692 32.222 1.00 83.31 676 GLN A O 1
ATOM 5415 N N . GLN A 1 677 ? -21.618 8.653 33.252 1.00 85.94 677 GLN A N 1
ATOM 5416 C CA . GLN A 1 677 ? -22.942 8.742 33.845 1.00 85.94 677 GLN A CA 1
ATOM 5417 C C . GLN A 1 677 ? -23.988 9.071 32.780 1.00 85.94 677 GLN A C 1
ATOM 5419 O O . GLN A 1 677 ? -23.779 9.950 31.943 1.00 85.94 677 GLN A O 1
ATOM 5424 N N . LEU A 1 678 ? -25.126 8.374 32.828 1.00 88.44 678 LEU A N 1
ATOM 5425 C CA . LEU A 1 678 ? -26.249 8.587 31.919 1.00 88.44 678 LEU A CA 1
ATOM 5426 C C . LEU A 1 678 ? -26.899 9.955 32.161 1.00 88.44 678 LEU A C 1
ATOM 5428 O O . LEU A 1 678 ? -27.398 10.205 33.258 1.00 88.44 678 LEU A O 1
ATOM 5432 N N . SER A 1 679 ? -26.930 10.784 31.116 1.00 89.06 679 SER A N 1
ATOM 5433 C CA . SER A 1 679 ? -27.572 12.102 31.114 1.00 89.06 679 SER A CA 1
ATOM 5434 C C . SER A 1 679 ? -28.936 12.084 30.420 1.00 89.06 679 SER A C 1
ATOM 5436 O O . SER A 1 679 ? -29.901 12.664 30.916 1.00 89.06 679 SER A O 1
ATOM 5438 N N . SER A 1 680 ? -29.064 11.392 29.282 1.00 88.50 680 SER A N 1
ATOM 5439 C CA . SER A 1 680 ? -30.367 11.192 28.636 1.00 88.50 680 SER A CA 1
ATOM 5440 C C . SER A 1 680 ? -30.429 9.895 27.838 1.00 88.50 680 SER A C 1
ATOM 5442 O O . SER A 1 680 ? -29.411 9.395 27.366 1.00 88.50 680 SER A O 1
ATOM 5444 N N . TYR A 1 681 ? -31.635 9.354 27.695 1.00 91.25 681 TYR A N 1
ATOM 5445 C CA . TYR A 1 681 ? -31.923 8.185 26.876 1.00 91.25 681 TYR A CA 1
ATOM 5446 C C . TYR A 1 681 ? -33.200 8.431 26.069 1.00 91.25 681 TYR A C 1
ATOM 5448 O O . TYR A 1 681 ? -34.261 8.733 26.626 1.00 91.25 681 TYR A O 1
ATOM 5456 N N . LYS A 1 682 ? -33.086 8.342 24.744 1.00 91.00 682 LYS A N 1
ATOM 5457 C CA . LYS A 1 682 ? -34.159 8.593 23.779 1.00 91.00 682 LYS A CA 1
ATOM 5458 C C . LYS A 1 682 ? -34.176 7.494 22.723 1.00 91.00 682 LYS A C 1
ATOM 5460 O O . LYS A 1 682 ? -33.165 6.844 22.479 1.00 91.00 682 LYS A O 1
ATOM 5465 N N . THR A 1 683 ? -35.313 7.319 22.068 1.00 89.56 683 THR A N 1
ATOM 5466 C CA . THR A 1 683 ? -35.436 6.467 20.878 1.00 89.56 683 THR A CA 1
ATOM 5467 C C . THR A 1 683 ? -35.990 7.277 19.715 1.00 89.56 683 THR A C 1
ATOM 5469 O O . THR A 1 683 ? -36.781 8.204 19.928 1.00 89.56 683 THR A O 1
ATOM 5472 N N . PHE A 1 684 ? -35.522 6.975 18.504 1.00 87.44 684 PHE A N 1
ATOM 5473 C CA . PHE A 1 684 ? -35.897 7.696 17.288 1.00 87.44 684 PHE A CA 1
ATOM 5474 C C . PHE A 1 684 ? -35.929 6.765 16.072 1.00 87.44 684 PHE A C 1
ATOM 5476 O O . PHE A 1 684 ? -35.161 5.807 16.015 1.00 87.44 684 PHE A O 1
ATOM 5483 N N . LEU A 1 685 ? -36.813 7.038 15.111 1.00 88.81 685 LEU A N 1
ATOM 5484 C CA . LEU A 1 685 ? -36.933 6.267 13.870 1.00 88.81 685 LEU A CA 1
ATOM 5485 C C . LEU A 1 685 ? -35.918 6.756 12.837 1.00 88.81 685 LEU A C 1
ATOM 5487 O O . LEU A 1 685 ? -35.900 7.938 12.503 1.00 88.81 685 LEU A O 1
ATOM 5491 N N . PHE A 1 686 ? -35.117 5.845 12.300 1.00 87.75 686 PHE A N 1
ATOM 5492 C CA . PHE A 1 686 ? -34.188 6.129 11.212 1.00 87.75 686 PHE A CA 1
ATOM 5493 C C . PHE A 1 686 ? -34.574 5.356 9.956 1.00 87.75 686 PHE A C 1
ATOM 5495 O O . PHE A 1 686 ? -34.976 4.195 10.042 1.00 87.75 686 PHE A O 1
ATOM 5502 N N . GLN A 1 687 ? -34.411 5.996 8.802 1.00 88.44 687 GLN A N 1
ATOM 5503 C CA . GLN A 1 687 ? -34.598 5.407 7.482 1.00 88.44 687 GLN A CA 1
ATOM 5504 C C . GLN A 1 687 ? -33.230 5.095 6.851 1.00 88.44 687 GLN A C 1
ATOM 5506 O O . GLN A 1 687 ? -32.300 5.894 6.991 1.00 88.44 687 GLN A O 1
ATOM 5511 N N . PRO A 1 688 ? -33.071 3.939 6.188 1.00 88.94 688 PRO A N 1
ATOM 5512 C CA . PRO A 1 688 ? -31.839 3.586 5.492 1.00 88.94 688 PRO A CA 1
ATOM 5513 C C . PRO A 1 688 ? -31.667 4.435 4.230 1.00 88.94 688 PRO A C 1
ATOM 5515 O O . PRO A 1 688 ? -32.582 4.551 3.418 1.00 88.94 688 PRO A O 1
ATOM 5518 N N . VAL A 1 689 ? -30.468 4.971 4.033 1.00 88.50 689 VAL A N 1
ATOM 5519 C CA . VAL A 1 689 ? -30.073 5.716 2.834 1.00 88.50 689 VAL A CA 1
ATOM 5520 C C . VAL A 1 689 ? -28.789 5.111 2.284 1.00 88.50 689 VAL A C 1
ATOM 5522 O O . VAL A 1 689 ? -27.824 4.874 3.017 1.00 88.50 689 VAL A O 1
ATOM 5525 N N . GLN A 1 690 ? -28.766 4.841 0.980 1.00 89.88 690 GLN A N 1
ATOM 5526 C CA . GLN A 1 690 ? -27.568 4.354 0.310 1.00 89.88 690 GLN A CA 1
ATOM 5527 C C . GLN A 1 690 ? -26.674 5.534 -0.068 1.00 89.88 690 GLN A C 1
ATOM 5529 O O . GLN A 1 690 ? -26.950 6.271 -1.012 1.00 89.88 690 GLN A O 1
ATOM 5534 N N . VAL A 1 691 ? -25.566 5.680 0.652 1.00 90.50 691 VAL A N 1
ATOM 5535 C CA . VAL A 1 691 ? -24.590 6.744 0.416 1.00 90.50 691 VAL A CA 1
ATOM 5536 C C . VAL A 1 691 ? -23.548 6.235 -0.569 1.00 90.50 691 VAL A C 1
ATOM 5538 O O . VAL A 1 691 ? -22.823 5.275 -0.287 1.00 90.50 691 VAL A O 1
ATOM 5541 N N . LYS A 1 692 ? -23.483 6.861 -1.745 1.00 92.75 692 LYS A N 1
ATOM 5542 C CA . LYS A 1 692 ? -22.474 6.547 -2.762 1.00 92.75 692 LYS A CA 1
ATOM 5543 C C . LYS A 1 692 ? -21.123 7.147 -2.370 1.00 92.75 692 LYS A C 1
ATOM 5545 O O . LYS A 1 692 ? -21.058 8.245 -1.822 1.00 92.75 692 LYS A O 1
ATOM 5550 N N . CYS A 1 693 ? -20.054 6.405 -2.638 1.00 92.94 693 CYS A N 1
ATOM 5551 C CA . CYS A 1 693 ? -18.688 6.897 -2.511 1.00 92.94 693 CYS A CA 1
ATOM 5552 C C . CYS A 1 693 ? -18.469 8.018 -3.533 1.00 92.94 693 CYS A C 1
ATOM 5554 O O . CYS A 1 693 ? -18.786 7.839 -4.709 1.00 92.94 693 CYS A O 1
ATOM 5556 N N . SER A 1 694 ? -17.934 9.157 -3.091 1.00 91.56 694 SER A N 1
ATOM 5557 C CA . SER A 1 694 ? -17.586 10.272 -3.976 1.00 91.56 694 SER A CA 1
ATOM 5558 C C . SER A 1 694 ? -16.401 9.900 -4.864 1.00 91.56 694 SER A C 1
ATOM 5560 O O . SER A 1 694 ? -16.416 10.165 -6.064 1.00 91.56 694 SER A O 1
ATOM 5562 N N . ARG A 1 695 ? -15.369 9.268 -4.283 1.00 90.25 695 ARG A N 1
ATOM 5563 C CA . ARG A 1 695 ? -14.123 8.948 -4.989 1.00 90.25 695 ARG A CA 1
ATOM 5564 C C . ARG A 1 695 ? -13.318 7.846 -4.294 1.00 90.25 695 ARG A C 1
ATOM 5566 O O . ARG A 1 695 ? -13.167 7.850 -3.073 1.00 90.25 695 ARG A O 1
ATOM 5573 N N . LEU A 1 696 ? -12.730 6.945 -5.084 1.00 92.50 696 LEU A N 1
ATOM 5574 C CA . LEU A 1 696 ? -11.649 6.060 -4.637 1.00 92.50 696 LEU A CA 1
ATOM 5575 C C . LEU A 1 696 ? -10.333 6.847 -4.652 1.00 92.50 696 LEU A C 1
ATOM 5577 O O . LEU A 1 696 ? -9.839 7.202 -5.723 1.00 92.50 696 LEU A O 1
ATOM 5581 N N . LEU A 1 697 ? -9.794 7.173 -3.475 1.00 91.06 697 LEU A N 1
ATOM 5582 C CA . LEU A 1 697 ? -8.623 8.048 -3.368 1.00 91.06 697 LEU A CA 1
ATOM 5583 C C . LEU A 1 697 ? -7.318 7.292 -3.603 1.00 91.06 697 LEU A C 1
ATOM 5585 O O . LEU A 1 697 ? -6.472 7.740 -4.378 1.00 91.06 697 LEU A O 1
ATOM 5589 N N . VAL A 1 698 ? -7.142 6.169 -2.904 1.00 91.12 698 VAL A N 1
ATOM 5590 C CA . VAL A 1 698 ? -5.884 5.420 -2.878 1.00 91.12 698 VAL A CA 1
ATOM 5591 C C . VAL A 1 698 ? -6.163 3.922 -2.831 1.00 91.12 698 VAL A C 1
ATOM 5593 O O . VAL A 1 698 ? -7.015 3.462 -2.069 1.00 91.12 698 VAL A O 1
ATOM 5596 N N . VAL A 1 699 ? -5.392 3.186 -3.631 1.00 95.06 699 VAL A N 1
ATOM 5597 C CA . VAL A 1 699 ? -5.226 1.735 -3.552 1.00 95.06 699 VAL A CA 1
ATOM 5598 C C . VAL A 1 699 ? -3.732 1.464 -3.418 1.00 95.06 699 VAL A C 1
ATOM 5600 O O . VAL A 1 699 ? -2.947 1.893 -4.269 1.00 95.06 699 VAL A O 1
ATOM 5603 N N . LYS A 1 700 ? -3.324 0.816 -2.326 1.00 94.06 700 LYS A N 1
ATOM 5604 C CA . LYS A 1 700 ? -1.912 0.522 -2.046 1.00 94.06 700 LYS A CA 1
ATOM 5605 C C . LYS A 1 700 ? -1.745 -0.895 -1.544 1.00 94.06 700 LYS A C 1
ATOM 5607 O O . LYS A 1 700 ? -2.391 -1.282 -0.574 1.00 94.06 700 LYS A O 1
ATOM 5612 N N . GLN A 1 701 ? -0.869 -1.648 -2.196 1.00 93.81 701 GLN A N 1
ATOM 5613 C CA . GLN A 1 701 ? -0.454 -2.952 -1.706 1.00 93.81 701 GLN A CA 1
ATOM 5614 C C . GLN A 1 701 ? 0.621 -2.779 -0.640 1.00 93.81 701 GLN A C 1
ATOM 5616 O O . GLN A 1 701 ? 1.435 -1.852 -0.702 1.00 93.81 701 GLN A O 1
ATOM 5621 N N . THR A 1 702 ? 0.601 -3.662 0.346 1.00 91.94 702 THR A N 1
ATOM 5622 C CA . THR A 1 702 ? 1.639 -3.713 1.370 1.00 91.94 702 THR A CA 1
ATOM 5623 C C . THR A 1 702 ? 2.953 -4.220 0.769 1.00 91.94 702 THR A C 1
ATOM 5625 O O . THR A 1 702 ? 2.910 -5.006 -0.177 1.00 91.94 702 THR A O 1
ATOM 5628 N N . PRO A 1 703 ? 4.133 -3.823 1.284 1.00 87.88 703 PRO A N 1
ATOM 5629 C CA . PRO A 1 703 ? 5.418 -4.270 0.726 1.00 87.88 703 PRO A CA 1
ATOM 5630 C C . PRO A 1 703 ? 5.612 -5.795 0.726 1.00 87.88 703 PRO A C 1
ATOM 5632 O O . PRO A 1 703 ? 6.336 -6.338 -0.105 1.00 87.88 703 PRO A O 1
ATOM 5635 N N . SER A 1 704 ? 4.934 -6.502 1.637 1.00 83.19 704 SER A N 1
ATOM 5636 C CA . SER A 1 704 ? 4.895 -7.969 1.669 1.00 83.19 704 SER A CA 1
ATOM 5637 C C . SER A 1 704 ? 4.097 -8.595 0.515 1.00 83.19 704 SER A C 1
ATOM 5639 O O . SER A 1 704 ? 4.133 -9.809 0.330 1.00 83.19 704 SER A O 1
ATOM 5641 N N . GLY A 1 705 ? 3.342 -7.793 -0.236 1.00 88.50 705 GLY A N 1
ATOM 5642 C CA . GLY A 1 705 ? 2.501 -8.235 -1.339 1.00 88.50 705 GLY A CA 1
ATOM 5643 C C . GLY A 1 705 ? 1.221 -8.961 -0.905 1.00 88.50 705 GLY A C 1
ATOM 5644 O O . GLY A 1 705 ? 0.510 -9.501 -1.753 1.00 88.50 705 GLY A O 1
ATOM 5645 N N . ASN A 1 706 ? 0.909 -9.009 0.393 1.00 89.00 706 ASN A N 1
ATOM 5646 C CA . ASN A 1 706 ? -0.169 -9.854 0.923 1.00 89.00 706 ASN A CA 1
ATOM 5647 C C . ASN A 1 706 ? -1.497 -9.125 1.119 1.00 89.00 706 ASN A C 1
ATOM 5649 O O . ASN A 1 706 ? -2.543 -9.758 1.019 1.00 89.00 706 ASN A O 1
ATOM 5653 N N . ASN A 1 707 ? -1.480 -7.819 1.392 1.00 93.44 707 ASN A N 1
ATOM 5654 C CA . ASN A 1 707 ? -2.699 -7.059 1.647 1.00 93.44 707 ASN A CA 1
ATOM 5655 C C . ASN A 1 707 ? -2.827 -5.873 0.688 1.00 93.44 707 ASN A C 1
ATOM 5657 O O . ASN A 1 707 ? -1.835 -5.317 0.219 1.00 93.44 707 ASN A O 1
ATOM 5661 N N . LEU A 1 708 ? -4.066 -5.452 0.453 1.00 95.62 708 LEU A N 1
ATOM 5662 C CA . LEU A 1 708 ? -4.417 -4.290 -0.348 1.00 95.62 708 LEU A CA 1
ATOM 5663 C C . LEU A 1 708 ? -5.263 -3.322 0.480 1.00 95.62 708 LEU A C 1
ATOM 5665 O O . LEU A 1 708 ? -6.318 -3.684 1.000 1.00 95.62 708 LEU A O 1
ATOM 5669 N N . VAL A 1 709 ? -4.797 -2.085 0.611 1.00 96.56 709 VAL A N 1
ATOM 5670 C CA . VAL A 1 709 ? -5.462 -1.027 1.373 1.00 96.56 709 VAL A CA 1
ATOM 5671 C C . VAL A 1 709 ? -6.274 -0.151 0.426 1.00 96.56 709 VAL A C 1
ATOM 5673 O O . VAL A 1 709 ? -5.725 0.411 -0.522 1.00 96.56 709 VAL A O 1
ATOM 5676 N N . PHE A 1 710 ? -7.566 -0.003 0.715 1.00 96.06 710 PHE A N 1
ATOM 5677 C CA . PHE A 1 710 ? -8.491 0.882 0.008 1.00 96.06 710 PHE A CA 1
ATOM 5678 C C . PHE A 1 710 ? -8.860 2.071 0.884 1.00 96.06 710 PHE A C 1
ATOM 5680 O O . PHE A 1 710 ? -9.192 1.896 2.057 1.00 96.06 710 PHE A O 1
ATOM 5687 N N . ILE A 1 711 ? -8.857 3.270 0.300 1.00 95.44 711 ILE A N 1
ATOM 5688 C CA . ILE A 1 711 ? -9.291 4.497 0.976 1.00 95.44 711 ILE A CA 1
ATOM 5689 C C . ILE A 1 711 ? -10.383 5.173 0.147 1.00 95.44 711 ILE A C 1
ATOM 5691 O O . ILE A 1 711 ? -10.146 5.631 -0.975 1.00 95.44 711 ILE A O 1
ATOM 5695 N N . LEU A 1 712 ? -11.586 5.210 0.716 1.00 94.69 712 LEU A N 1
ATOM 5696 C CA . LEU A 1 712 ? -12.819 5.679 0.086 1.00 94.69 712 LEU A CA 1
ATOM 5697 C C . LEU A 1 712 ? -13.255 7.015 0.691 1.00 94.69 712 LEU A C 1
ATOM 5699 O O . LEU A 1 712 ? -13.270 7.151 1.912 1.00 94.69 712 LEU A O 1
ATOM 5703 N N . LEU A 1 713 ? -13.653 7.970 -0.148 1.00 94.56 713 LEU A N 1
ATOM 5704 C CA . LEU A 1 713 ? -14.187 9.265 0.277 1.00 94.56 713 LEU A CA 1
ATOM 5705 C C . LEU A 1 713 ? -15.717 9.245 0.269 1.00 94.56 713 LEU A C 1
ATOM 5707 O O . LEU A 1 713 ? -16.326 9.029 -0.781 1.00 94.56 713 LEU A O 1
ATOM 5711 N N . PHE A 1 714 ? -16.340 9.512 1.416 1.00 94.12 714 PHE A N 1
ATOM 5712 C CA . PHE A 1 714 ? -17.794 9.608 1.540 1.00 94.12 714 PHE A CA 1
ATOM 5713 C C . PHE A 1 714 ? -18.251 11.041 1.839 1.00 94.12 714 PHE A C 1
ATOM 5715 O O . PHE A 1 714 ? -17.608 11.728 2.639 1.00 94.12 714 PHE A O 1
ATOM 5722 N N . PRO A 1 715 ? -19.376 11.480 1.242 1.00 93.25 715 PRO A N 1
ATOM 5723 C CA . PRO A 1 715 ? -19.972 12.774 1.541 1.00 93.25 715 PRO A CA 1
ATOM 5724 C C . PRO A 1 715 ? -20.620 12.788 2.929 1.00 93.25 715 PRO A C 1
ATOM 5726 O O . PRO A 1 715 ? -20.809 11.748 3.571 1.00 93.25 715 PRO A O 1
ATOM 5729 N N . ALA A 1 716 ? -20.965 13.993 3.379 1.00 89.81 716 ALA A N 1
ATOM 5730 C CA . ALA A 1 716 ? -21.725 14.205 4.601 1.00 89.81 716 ALA A CA 1
ATOM 5731 C C . ALA A 1 716 ? -23.150 13.661 4.440 1.00 89.81 716 ALA A C 1
ATOM 5733 O O . ALA A 1 716 ? -23.827 13.986 3.469 1.00 89.81 716 ALA A O 1
ATOM 5734 N N . GLU A 1 717 ? -23.607 12.863 5.402 1.00 87.75 717 GLU A N 1
ATOM 5735 C CA . GLU A 1 717 ? -24.975 12.342 5.443 1.00 87.75 717 GLU A CA 1
ATOM 5736 C C . GLU A 1 717 ? -25.410 12.198 6.901 1.00 87.75 717 GLU A C 1
ATOM 5738 O O . GLU A 1 717 ? -24.928 11.322 7.628 1.00 87.75 717 GLU A O 1
ATOM 5743 N N . SER A 1 718 ? -26.275 13.112 7.346 1.00 80.31 718 SER A N 1
ATOM 5744 C CA . SER A 1 718 ? -26.623 13.292 8.757 1.00 80.31 718 SER A CA 1
ATOM 5745 C C . SER A 1 718 ? -27.175 11.995 9.358 1.00 80.31 718 SER A C 1
ATOM 5747 O O . SER A 1 718 ? -28.118 11.420 8.814 1.00 80.31 718 SER A O 1
ATOM 5749 N N . PRO A 1 719 ? -26.637 11.516 10.494 1.00 79.50 719 PRO A N 1
ATOM 5750 C CA . PRO A 1 719 ? -25.793 12.232 11.456 1.00 79.50 719 PRO A CA 1
ATOM 5751 C C . PRO A 1 719 ? -24.275 12.132 11.221 1.00 79.50 719 PRO A C 1
ATOM 5753 O O . PRO A 1 719 ? -23.520 12.677 12.020 1.00 79.50 719 PRO A O 1
ATOM 5756 N N . LYS A 1 720 ? -23.805 11.443 10.175 1.00 85.94 720 LYS A N 1
ATOM 5757 C CA . LYS A 1 720 ? -22.370 11.270 9.903 1.00 85.94 720 LYS A CA 1
ATOM 5758 C C . LYS A 1 720 ? -21.800 12.466 9.134 1.00 85.94 720 LYS A C 1
ATOM 5760 O O . LYS A 1 720 ? -22.308 12.847 8.080 1.00 85.94 720 LYS A O 1
ATOM 5765 N N . SER A 1 721 ? -20.698 13.009 9.644 1.00 88.12 721 SER A N 1
ATOM 5766 C CA . SER A 1 721 ? -19.813 13.935 8.929 1.00 88.12 721 SER A CA 1
ATOM 5767 C C . SER A 1 721 ? -19.268 13.309 7.640 1.00 88.12 721 SER A C 1
ATOM 5769 O O . SER A 1 721 ? -19.278 12.078 7.503 1.00 88.12 721 SER A O 1
ATOM 5771 N N . PRO A 1 722 ? -18.767 14.117 6.687 1.00 91.81 722 PRO A N 1
ATOM 5772 C CA . PRO A 1 722 ? -17.956 13.561 5.614 1.00 91.81 722 PRO A CA 1
ATOM 5773 C C . PRO A 1 722 ? -16.730 12.879 6.236 1.00 91.81 722 PRO A C 1
ATOM 5775 O O . PRO A 1 722 ? -16.223 13.306 7.274 1.00 91.81 722 PRO A O 1
ATOM 5778 N N . HIS A 1 723 ? -16.293 11.767 5.655 1.00 92.62 723 HIS A N 1
ATOM 5779 C CA . HIS A 1 723 ? -15.225 10.947 6.235 1.00 92.62 723 HIS A CA 1
ATOM 5780 C C . HIS A 1 723 ? -14.542 10.094 5.171 1.00 92.62 723 HIS A C 1
ATOM 5782 O O . HIS A 1 723 ? -15.087 9.821 4.096 1.00 92.62 723 HIS A O 1
ATOM 5788 N N . LEU A 1 724 ? -13.341 9.642 5.515 1.00 93.88 724 LEU A N 1
ATOM 5789 C CA . LEU A 1 724 ? -12.590 8.642 4.772 1.00 93.88 724 LEU A CA 1
ATOM 5790 C C . LEU A 1 724 ? -12.798 7.274 5.408 1.00 93.88 724 LEU A C 1
ATOM 5792 O O . LEU A 1 724 ? -12.616 7.134 6.613 1.00 93.88 724 LEU A O 1
ATOM 5796 N N . THR A 1 725 ? -13.118 6.258 4.616 1.00 94.00 725 THR A N 1
ATOM 5797 C CA . THR A 1 725 ? -13.168 4.870 5.088 1.00 94.00 725 THR A CA 1
ATOM 5798 C C . THR A 1 725 ? -11.952 4.111 4.574 1.00 94.00 725 THR A C 1
ATOM 5800 O O . THR A 1 725 ? -11.734 4.026 3.365 1.00 94.00 725 THR A O 1
ATOM 5803 N N . ILE A 1 726 ? -11.180 3.544 5.500 1.00 95.50 726 ILE A N 1
ATOM 5804 C CA . ILE A 1 726 ? -10.014 2.703 5.224 1.00 95.50 726 ILE A CA 1
ATOM 5805 C C . ILE A 1 726 ? -10.410 1.240 5.406 1.00 95.50 726 ILE A C 1
ATOM 5807 O O . ILE A 1 726 ? -10.941 0.864 6.456 1.00 95.50 726 ILE A O 1
ATOM 5811 N N . LEU A 1 727 ? -10.125 0.427 4.391 1.00 95.44 727 LEU A N 1
ATOM 5812 C CA . LEU A 1 727 ? -10.374 -1.012 4.360 1.00 95.44 727 LEU A CA 1
ATOM 5813 C C . LEU A 1 727 ? -9.088 -1.745 3.988 1.00 95.44 727 LEU A C 1
ATOM 5815 O O . LEU A 1 727 ? -8.313 -1.255 3.168 1.00 95.44 727 LEU A O 1
ATOM 5819 N N . VAL A 1 728 ? -8.888 -2.934 4.551 1.00 95.12 728 VAL A N 1
ATOM 5820 C CA . VAL A 1 728 ? -7.732 -3.787 4.246 1.00 95.12 728 VAL A CA 1
ATOM 5821 C C . VAL A 1 728 ? -8.238 -5.132 3.738 1.00 95.12 728 VAL A C 1
ATOM 5823 O O . VAL A 1 728 ? -8.970 -5.827 4.441 1.00 95.12 728 VAL A O 1
ATOM 5826 N N . LEU A 1 729 ? -7.863 -5.488 2.515 1.00 95.00 729 LEU A N 1
ATOM 5827 C CA . LEU A 1 729 ? -8.207 -6.741 1.849 1.00 95.00 729 LEU A CA 1
ATOM 5828 C C . LEU A 1 729 ? -7.002 -7.683 1.879 1.00 95.00 729 LEU A C 1
ATOM 5830 O O . LEU A 1 729 ? -5.930 -7.302 1.423 1.00 95.00 729 LEU A O 1
ATOM 5834 N N . ASP A 1 730 ? -7.177 -8.902 2.379 1.00 93.25 730 ASP A N 1
ATOM 5835 C CA . ASP A 1 730 ? -6.177 -9.966 2.250 1.00 93.25 730 ASP A CA 1
ATOM 5836 C C . ASP A 1 730 ? -6.240 -10.557 0.837 1.00 93.25 730 ASP A C 1
ATOM 5838 O O . ASP A 1 730 ? -7.290 -11.035 0.411 1.00 93.25 730 ASP A O 1
ATOM 5842 N N . LEU A 1 731 ? -5.123 -10.538 0.113 1.00 91.50 731 LEU A N 1
ATOM 5843 C CA . LEU A 1 731 ? -5.038 -11.007 -1.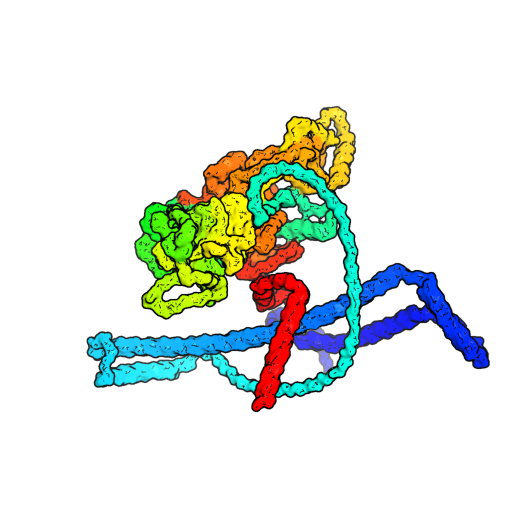269 1.00 91.50 731 LEU A CA 1
ATOM 5844 C C . LEU A 1 731 ? -4.971 -12.531 -1.392 1.00 91.50 731 LEU A C 1
ATOM 5846 O O . LEU A 1 731 ? -5.278 -13.065 -2.457 1.00 91.50 731 LEU A O 1
ATOM 5850 N N . GLN A 1 732 ? -4.602 -13.246 -0.326 1.00 87.62 732 GLN A N 1
ATOM 5851 C CA . GLN A 1 732 ? -4.584 -14.710 -0.341 1.00 87.62 732 GLN A CA 1
ATOM 5852 C C . GLN A 1 732 ? -5.999 -15.275 -0.200 1.00 87.62 732 GLN A C 1
ATOM 5854 O O . GLN A 1 732 ? -6.387 -16.192 -0.924 1.00 87.62 732 GLN A O 1
ATOM 5859 N N . THR A 1 733 ? -6.787 -14.720 0.726 1.00 89.00 733 THR A N 1
ATOM 5860 C CA . THR A 1 733 ? -8.158 -15.184 0.995 1.00 89.00 733 THR A CA 1
ATOM 5861 C C . THR A 1 733 ? -9.237 -14.386 0.264 1.00 89.00 733 THR A C 1
ATOM 5863 O O . THR A 1 733 ? -10.381 -14.841 0.205 1.00 89.00 733 THR A O 1
ATOM 5866 N N . MET A 1 734 ? -8.897 -13.214 -0.283 1.00 90.56 734 MET A N 1
ATOM 5867 C CA . MET A 1 734 ? -9.825 -12.224 -0.851 1.00 90.56 734 MET A CA 1
ATOM 5868 C C . MET A 1 734 ? -10.933 -11.806 0.125 1.00 90.56 734 MET A C 1
ATOM 5870 O O . MET A 1 734 ? -12.049 -11.470 -0.274 1.00 90.56 734 MET A O 1
ATOM 5874 N N . LYS A 1 735 ? -10.626 -11.818 1.428 1.00 92.00 735 LYS A N 1
ATOM 5875 C CA . LYS A 1 735 ? -11.523 -11.372 2.500 1.00 92.00 735 LYS A CA 1
ATOM 5876 C C . LYS A 1 735 ? -10.995 -10.097 3.135 1.00 92.00 735 LYS A C 1
ATOM 5878 O O . LYS A 1 735 ? -9.791 -9.899 3.274 1.00 92.00 735 LYS A O 1
ATOM 5883 N N . LEU A 1 736 ? -11.914 -9.225 3.534 1.00 92.06 736 LEU A N 1
ATOM 5884 C CA . LEU A 1 736 ? -11.554 -8.034 4.289 1.00 92.06 736 LEU A CA 1
ATOM 5885 C C . LEU A 1 736 ? -11.120 -8.429 5.701 1.00 92.06 736 LEU A C 1
ATOM 5887 O O . LEU A 1 736 ? -11.791 -9.220 6.371 1.00 92.06 736 LEU A O 1
ATOM 5891 N N . HIS A 1 737 ? -10.024 -7.836 6.166 1.00 89.69 737 HIS A N 1
ATOM 5892 C CA . HIS A 1 737 ? -9.666 -7.874 7.577 1.00 89.69 737 HIS A CA 1
ATOM 5893 C C . HIS A 1 737 ? -10.768 -7.216 8.401 1.00 89.69 737 HIS A C 1
ATOM 5895 O O . HIS A 1 737 ? -11.488 -6.336 7.926 1.00 89.69 737 HIS A O 1
ATOM 5901 N N . ASN A 1 738 ? -10.877 -7.592 9.676 1.00 87.00 738 ASN A N 1
ATOM 5902 C CA . ASN A 1 738 ? -11.854 -6.998 10.592 1.00 87.00 738 ASN A CA 1
ATOM 5903 C C . ASN A 1 738 ? -11.431 -5.591 11.071 1.00 87.00 738 ASN A C 1
ATOM 5905 O O . ASN A 1 738 ? -11.503 -5.262 12.260 1.00 87.00 738 ASN A O 1
ATOM 5909 N N . ILE A 1 739 ? -10.955 -4.773 10.135 1.00 85.81 739 ILE A N 1
ATOM 5910 C CA . ILE A 1 739 ? -10.367 -3.459 10.336 1.00 85.81 739 ILE A CA 1
ATOM 5911 C C . ILE A 1 739 ? -11.042 -2.526 9.345 1.00 85.81 739 ILE A C 1
ATOM 5913 O O . ILE A 1 739 ? -10.798 -2.559 8.140 1.00 85.81 739 ILE A O 1
ATOM 5917 N N . ARG A 1 740 ? -11.916 -1.694 9.896 1.00 91.38 740 ARG A N 1
ATOM 5918 C CA . ARG A 1 740 ? -12.500 -0.554 9.213 1.00 91.38 740 ARG A CA 1
ATOM 5919 C C . ARG A 1 740 ? -12.211 0.669 10.058 1.00 91.38 740 ARG A C 1
ATOM 5921 O O . ARG A 1 740 ? -12.576 0.695 11.232 1.00 91.38 740 ARG A O 1
ATOM 5928 N N . LYS A 1 741 ? -11.586 1.680 9.472 1.00 91.19 741 LYS A N 1
ATOM 5929 C CA . LYS A 1 741 ? -11.371 2.968 10.132 1.00 91.19 741 LYS A CA 1
ATOM 5930 C C . LYS A 1 741 ? -12.125 4.036 9.362 1.00 91.19 741 LYS A C 1
ATOM 5932 O O . LYS A 1 741 ? -11.899 4.176 8.166 1.00 91.19 741 LYS A O 1
ATOM 5937 N N . ASP A 1 742 ? -12.993 4.765 10.052 1.00 90.94 742 ASP A N 1
ATOM 5938 C CA . ASP A 1 742 ? -13.658 5.940 9.498 1.00 90.94 742 ASP A CA 1
ATOM 5939 C C . ASP A 1 742 ? -12.960 7.177 10.100 1.00 90.94 742 ASP A C 1
ATOM 5941 O O . ASP A 1 742 ? -12.926 7.332 11.319 1.00 90.94 742 ASP A O 1
ATOM 5945 N N . LEU A 1 743 ? -12.334 8.008 9.263 1.00 89.31 743 LEU A N 1
ATOM 5946 C CA . LEU A 1 743 ? -11.664 9.250 9.661 1.00 89.31 743 LEU A CA 1
ATOM 5947 C C . LEU A 1 743 ? -12.549 10.436 9.288 1.00 89.31 743 LEU A C 1
ATOM 5949 O O . LEU A 1 743 ? -12.715 10.720 8.101 1.00 89.31 743 LEU A O 1
ATOM 5953 N N . ASP A 1 744 ? -13.098 11.122 10.285 1.00 88.31 744 ASP A N 1
ATOM 5954 C CA . ASP A 1 744 ? -13.914 12.317 10.070 1.00 88.31 744 ASP A CA 1
ATOM 5955 C C . ASP A 1 744 ? -13.091 13.455 9.449 1.00 88.31 744 ASP A C 1
ATOM 5957 O O . ASP A 1 744 ? -11.974 13.745 9.888 1.00 88.31 744 ASP A O 1
ATOM 5961 N N . ILE A 1 745 ? -13.667 14.108 8.440 1.00 90.56 745 ILE A N 1
ATOM 5962 C CA . ILE A 1 745 ? -13.101 15.275 7.754 1.00 90.56 745 ILE A CA 1
ATOM 5963 C C . ILE A 1 745 ? -14.108 16.428 7.764 1.00 90.56 745 ILE A C 1
ATOM 5965 O O . ILE A 1 745 ? -15.299 16.235 8.024 1.00 90.56 745 ILE A O 1
ATOM 5969 N N . THR A 1 746 ? -13.642 17.648 7.508 1.00 89.62 746 THR A N 1
ATOM 5970 C CA . THR A 1 746 ? -14.548 18.794 7.334 1.00 89.62 746 THR A CA 1
ATOM 5971 C C . THR A 1 746 ? -15.186 18.792 5.941 1.00 89.62 746 THR A C 1
ATOM 5973 O O . THR A 1 746 ? -14.711 18.121 5.027 1.00 89.62 746 THR A O 1
ATOM 5976 N N . VAL A 1 747 ? -16.272 19.552 5.761 1.00 89.06 747 VAL A N 1
ATOM 5977 C CA . VAL A 1 747 ? -16.913 19.720 4.441 1.00 89.06 747 VAL A CA 1
ATOM 5978 C C . VAL A 1 747 ? -15.936 20.358 3.445 1.00 89.06 747 VAL A C 1
ATOM 5980 O O . VAL A 1 747 ? -15.752 19.836 2.356 1.00 89.06 747 VAL A O 1
ATOM 5983 N N . GLU A 1 748 ? -15.194 21.384 3.871 1.00 87.56 748 GLU A N 1
ATOM 5984 C CA . GLU A 1 748 ? -14.139 22.012 3.059 1.00 87.56 748 GLU A CA 1
ATOM 5985 C C . GLU A 1 748 ? -13.031 21.019 2.655 1.00 87.56 748 GLU A C 1
ATOM 5987 O O . GLU A 1 748 ? -12.521 21.042 1.534 1.00 87.56 748 GLU A O 1
ATOM 5992 N N . GLU A 1 749 ? -12.641 20.122 3.567 1.00 88.31 749 GLU A N 1
ATOM 5993 C CA . GLU A 1 749 ? -11.673 19.061 3.271 1.00 88.31 749 GLU A CA 1
ATOM 5994 C C . GLU A 1 749 ? -12.239 18.046 2.271 1.00 88.31 749 GLU A C 1
ATOM 5996 O O . GLU A 1 749 ? -11.509 17.577 1.405 1.00 88.31 749 GLU A O 1
ATOM 6001 N N . HIS A 1 750 ? -13.531 17.722 2.344 1.00 91.56 750 HIS A N 1
ATOM 6002 C CA . HIS A 1 750 ? -14.185 16.837 1.376 1.00 91.56 750 HIS A CA 1
ATOM 6003 C C . HIS A 1 750 ? -14.216 17.447 -0.029 1.00 91.56 750 HIS A C 1
ATOM 6005 O O . HIS A 1 750 ? -13.815 16.777 -0.983 1.00 91.56 750 HIS A O 1
ATOM 6011 N N . ASP A 1 751 ? -14.605 18.716 -0.147 1.00 88.81 751 ASP A N 1
ATOM 6012 C CA . ASP A 1 751 ? -14.669 19.419 -1.432 1.00 88.81 751 ASP A CA 1
ATOM 6013 C C . ASP A 1 751 ? -13.274 19.529 -2.068 1.00 88.81 751 ASP A C 1
ATOM 6015 O O . ASP A 1 751 ? -13.066 19.139 -3.220 1.00 88.81 751 ASP A O 1
ATOM 6019 N N . THR A 1 752 ? -12.269 19.926 -1.278 1.00 88.12 752 THR A N 1
ATOM 6020 C CA . THR A 1 752 ? -10.879 20.007 -1.759 1.00 88.12 752 THR A CA 1
ATOM 6021 C C . THR A 1 752 ? -10.300 18.653 -2.168 1.00 88.12 752 THR A C 1
ATOM 6023 O O . THR A 1 752 ? -9.529 18.602 -3.123 1.00 88.12 752 THR A O 1
ATOM 6026 N N . LEU A 1 753 ? -10.672 17.550 -1.506 1.00 88.69 753 LEU A N 1
ATOM 6027 C CA . LEU A 1 753 ? -10.264 16.191 -1.893 1.00 88.69 753 LEU A CA 1
ATOM 6028 C C . LEU A 1 753 ? -10.925 15.699 -3.185 1.00 88.69 753 LEU A C 1
ATOM 6030 O O . LEU A 1 753 ? -10.349 14.870 -3.902 1.00 88.69 753 LEU A O 1
ATOM 6034 N N . ASN A 1 754 ? -12.138 16.168 -3.480 1.00 86.00 754 ASN A N 1
ATOM 6035 C CA . ASN A 1 754 ? -12.803 15.846 -4.737 1.00 86.00 754 ASN A CA 1
ATOM 6036 C C . ASN A 1 754 ? -12.114 16.541 -5.912 1.00 86.00 754 ASN A C 1
ATOM 6038 O O . ASN A 1 754 ? -11.856 15.885 -6.924 1.00 86.00 754 ASN A O 1
ATOM 6042 N N . GLU A 1 755 ? -11.754 17.815 -5.753 1.00 83.31 755 GLU A N 1
ATOM 6043 C CA . GLU A 1 755 ? -11.148 18.637 -6.807 1.00 83.31 755 GLU A CA 1
ATOM 6044 C C . GLU A 1 755 ? -9.643 18.384 -6.978 1.00 83.31 755 GLU A C 1
ATOM 6046 O O . GLU A 1 755 ? -9.160 18.157 -8.090 1.00 83.31 755 GLU A O 1
ATOM 6051 N N . VAL A 1 756 ? -8.887 18.376 -5.877 1.00 78.69 756 VAL A N 1
ATOM 6052 C CA . VAL A 1 756 ? -7.420 18.360 -5.876 1.00 78.69 756 VAL A CA 1
ATOM 6053 C C . VAL A 1 756 ? -6.884 17.155 -5.105 1.00 78.69 756 VAL A C 1
ATOM 6055 O O . VAL A 1 756 ? -7.435 16.699 -4.106 1.00 78.69 756 VAL A O 1
ATOM 6058 N N . LYS A 1 757 ? -5.745 16.615 -5.549 1.00 73.19 757 LYS A N 1
ATOM 6059 C CA . LYS A 1 757 ? -5.071 15.502 -4.868 1.00 73.19 757 LYS A CA 1
ATOM 6060 C C . LYS A 1 757 ? -4.275 15.996 -3.644 1.00 73.19 757 LYS A C 1
ATOM 6062 O O . LYS A 1 757 ? -3.052 16.023 -3.679 1.00 73.19 757 LYS A O 1
ATOM 6067 N N . VAL A 1 758 ? -4.972 16.363 -2.565 1.00 83.06 758 VAL A N 1
ATOM 6068 C CA . VAL A 1 758 ? -4.397 16.801 -1.262 1.00 83.06 758 VAL A CA 1
ATOM 6069 C C . VAL A 1 758 ? -4.271 15.668 -0.228 1.00 83.06 758 VAL A C 1
ATOM 6071 O O . VAL A 1 758 ? -4.158 15.903 0.978 1.00 83.06 758 VAL A O 1
ATOM 6074 N N . PHE A 1 759 ? -4.318 14.422 -0.703 1.00 90.19 759 PHE A N 1
ATOM 6075 C CA . PHE A 1 759 ? -4.239 13.218 0.115 1.00 90.19 759 PHE A CA 1
ATOM 6076 C C . PHE A 1 759 ? -3.210 12.241 -0.436 1.00 90.19 759 PHE A C 1
ATOM 6078 O O . PHE A 1 759 ? -3.184 11.956 -1.639 1.00 90.19 759 PHE A O 1
ATOM 6085 N N . SER A 1 760 ? -2.405 11.683 0.462 1.00 92.44 760 SER A N 1
ATOM 6086 C CA . SER A 1 760 ? -1.472 10.606 0.155 1.00 92.44 760 SER A CA 1
ATOM 6087 C C . SER A 1 760 ? -1.446 9.592 1.280 1.00 92.44 760 SER A C 1
ATOM 6089 O O . SER A 1 760 ? -1.578 9.938 2.453 1.00 92.44 760 SER A O 1
ATOM 6091 N N . ALA A 1 761 ? -1.226 8.334 0.915 1.00 94.88 761 ALA A N 1
ATOM 6092 C CA . ALA A 1 761 ? -0.989 7.277 1.874 1.00 94.88 761 ALA A CA 1
ATOM 6093 C C . ALA A 1 761 ? 0.015 6.261 1.330 1.00 94.88 761 ALA A C 1
ATOM 6095 O O . ALA A 1 761 ? 0.037 5.991 0.123 1.00 94.88 761 ALA A O 1
ATOM 6096 N N . ASP A 1 762 ? 0.823 5.706 2.227 1.00 95.38 762 ASP A N 1
ATOM 6097 C CA . ASP A 1 762 ? 1.786 4.653 1.916 1.00 95.38 762 ASP A CA 1
ATOM 6098 C C . ASP A 1 762 ? 1.970 3.713 3.111 1.00 95.38 762 ASP A C 1
ATOM 6100 O O . ASP A 1 762 ? 1.711 4.097 4.256 1.00 95.38 762 ASP A O 1
ATOM 6104 N N . VAL A 1 763 ? 2.368 2.470 2.834 1.00 94.81 763 VAL A N 1
ATOM 6105 C CA . VAL A 1 763 ? 2.442 1.404 3.839 1.00 94.81 763 VAL A CA 1
ATOM 6106 C C . VAL A 1 763 ? 3.881 0.963 4.063 1.00 94.81 763 VAL A C 1
ATOM 6108 O O . VAL A 1 763 ? 4.583 0.619 3.115 1.00 94.81 763 VAL A O 1
ATOM 6111 N N . THR A 1 764 ? 4.291 0.907 5.329 1.00 92.88 764 THR A N 1
ATOM 6112 C CA . THR A 1 764 ? 5.620 0.435 5.723 1.00 92.88 764 THR A CA 1
ATOM 6113 C C . THR A 1 764 ? 5.775 -1.070 5.534 1.00 92.88 764 THR A C 1
ATOM 6115 O O . THR A 1 764 ? 4.806 -1.828 5.571 1.00 92.88 764 THR A O 1
ATOM 6118 N N . GLN A 1 765 ? 7.023 -1.536 5.479 1.00 88.31 765 GLN A N 1
ATOM 6119 C CA . GLN A 1 765 ? 7.331 -2.940 5.752 1.00 88.31 765 GLN A CA 1
ATOM 6120 C C . GLN A 1 765 ? 6.894 -3.344 7.167 1.00 88.31 765 GLN A C 1
ATOM 6122 O O . GLN A 1 765 ? 6.662 -2.496 8.040 1.00 88.31 765 GLN A O 1
ATOM 6127 N N . THR A 1 766 ? 6.820 -4.654 7.409 1.00 88.56 766 THR A N 1
ATOM 6128 C CA . THR A 1 766 ? 6.496 -5.192 8.728 1.00 88.56 766 THR A CA 1
ATOM 6129 C C . THR A 1 766 ? 7.545 -4.758 9.749 1.00 88.56 766 THR A C 1
ATOM 6131 O O . THR A 1 766 ? 8.736 -5.048 9.623 1.00 88.56 766 THR A O 1
ATOM 6134 N N . TYR A 1 767 ? 7.113 -4.088 10.810 1.00 87.56 767 TYR A N 1
ATOM 6135 C CA . TYR A 1 767 ? 8.014 -3.678 11.875 1.00 87.56 767 TYR A CA 1
ATOM 6136 C C . TYR A 1 767 ? 8.174 -4.807 12.897 1.00 87.56 767 TYR A C 1
ATOM 6138 O O . TYR A 1 767 ? 7.240 -5.123 13.642 1.00 87.56 767 TYR A O 1
ATOM 6146 N N . GLY A 1 768 ? 9.362 -5.416 12.930 1.00 81.00 768 GLY A N 1
ATOM 6147 C CA . GLY A 1 768 ? 9.620 -6.699 13.593 1.00 81.00 768 GLY A CA 1
ATOM 6148 C C . GLY A 1 768 ? 9.068 -6.848 15.017 1.00 81.00 768 GLY A C 1
ATOM 6149 O O . GLY A 1 768 ? 8.296 -7.779 15.238 1.00 81.00 768 GLY A O 1
ATOM 6150 N N . PRO A 1 769 ? 9.385 -5.945 15.965 1.00 82.00 769 PRO A N 1
ATOM 6151 C CA . PRO A 1 769 ? 8.921 -6.028 17.354 1.00 82.00 769 PRO A CA 1
ATOM 6152 C C . PRO A 1 769 ? 7.401 -6.070 17.522 1.00 82.00 769 PRO A C 1
ATOM 6154 O O . PRO A 1 769 ? 6.880 -6.730 18.419 1.00 82.00 769 PRO A O 1
ATOM 6157 N N . THR A 1 770 ? 6.687 -5.350 16.658 1.00 88.00 770 THR A N 1
ATOM 6158 C CA . THR A 1 770 ? 5.223 -5.250 16.714 1.00 88.00 770 THR A CA 1
ATOM 6159 C C . THR A 1 770 ? 4.531 -6.252 15.799 1.00 88.00 770 THR A C 1
ATOM 6161 O O . THR A 1 770 ? 3.368 -6.564 16.027 1.00 88.00 770 THR A O 1
ATOM 6164 N N . GLY A 1 771 ? 5.221 -6.742 14.765 1.00 86.75 771 GLY A N 1
ATOM 6165 C CA . GLY A 1 771 ? 4.649 -7.587 13.721 1.00 86.75 771 GLY A CA 1
ATOM 6166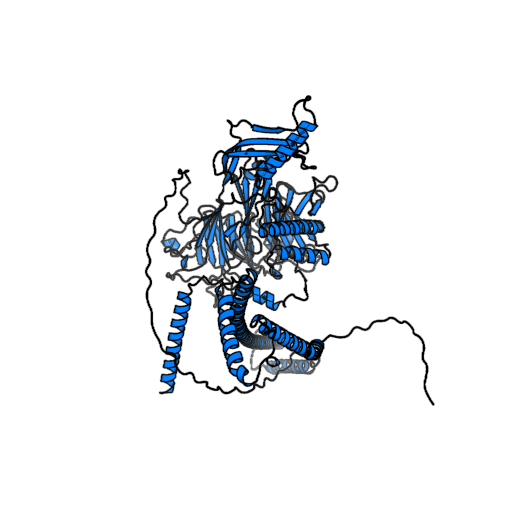 C C . GLY A 1 771 ? 3.594 -6.893 12.852 1.00 86.75 771 GLY A C 1
ATOM 6167 O O . GLY A 1 771 ? 2.908 -7.573 12.098 1.00 86.75 771 GLY A O 1
ATOM 6168 N N . SER A 1 772 ? 3.435 -5.569 12.960 1.00 90.19 772 SER A N 1
ATOM 6169 C CA . SER A 1 772 ? 2.469 -4.801 12.169 1.00 90.19 772 SER A CA 1
ATOM 6170 C C . SER A 1 772 ? 3.141 -4.084 11.006 1.00 90.19 772 SER A C 1
ATOM 6172 O O . SER A 1 772 ? 4.279 -3.620 11.104 1.00 90.19 772 SER A O 1
ATOM 6174 N N . GLU A 1 773 ? 2.398 -3.964 9.914 1.00 92.44 773 GLU A N 1
ATOM 6175 C CA . GLU A 1 773 ? 2.603 -2.953 8.880 1.00 92.44 773 GLU A CA 1
ATOM 6176 C C . GLU A 1 773 ? 1.866 -1.672 9.310 1.00 92.44 773 GLU A C 1
ATOM 6178 O O . GLU A 1 773 ? 0.866 -1.736 10.038 1.00 92.44 773 GLU A O 1
ATOM 6183 N N . TYR A 1 774 ? 2.355 -0.506 8.894 1.00 94.44 774 TYR A N 1
ATOM 6184 C CA . TYR A 1 774 ? 1.789 0.779 9.295 1.00 94.44 774 TYR A CA 1
ATOM 6185 C C . TYR A 1 774 ? 1.444 1.637 8.090 1.00 94.44 774 TYR A C 1
ATOM 6187 O O . TYR A 1 774 ? 2.230 1.762 7.156 1.00 94.44 774 TYR A O 1
ATOM 6195 N N . LEU A 1 775 ? 0.267 2.253 8.134 1.00 96.19 775 LEU A N 1
ATOM 6196 C CA . LEU A 1 775 ? -0.234 3.148 7.104 1.00 96.19 775 LEU A CA 1
ATOM 6197 C C . LEU A 1 775 ? 0.039 4.595 7.514 1.00 96.19 775 LEU A C 1
ATOM 6199 O O . LEU A 1 775 ? -0.616 5.118 8.419 1.00 96.19 775 LEU A O 1
ATOM 6203 N N . PHE A 1 776 ? 0.979 5.242 6.829 1.00 95.69 776 PHE A N 1
ATOM 6204 C CA . PHE A 1 776 ? 1.181 6.682 6.933 1.00 95.69 776 PHE A CA 1
ATOM 6205 C C . PHE A 1 776 ? 0.198 7.406 6.024 1.00 95.69 776 PHE A C 1
ATOM 6207 O O . PHE A 1 776 ? 0.022 7.031 4.867 1.00 95.69 776 PHE A O 1
ATOM 6214 N N . ILE A 1 777 ? -0.428 8.456 6.547 1.00 94.44 777 ILE A N 1
ATOM 6215 C CA . ILE A 1 777 ? -1.446 9.238 5.849 1.00 94.44 777 ILE A CA 1
ATOM 6216 C C . ILE A 1 777 ? -1.118 10.718 5.992 1.00 94.44 777 ILE A C 1
ATOM 6218 O O . ILE A 1 777 ? -0.950 11.208 7.115 1.00 94.44 777 ILE A O 1
ATOM 6222 N N . THR A 1 778 ? -1.092 11.431 4.868 1.00 91.88 778 THR A N 1
ATOM 6223 C CA . THR A 1 778 ? -1.117 12.894 4.833 1.00 91.88 778 THR A CA 1
ATOM 6224 C C . THR A 1 778 ? -2.474 13.384 4.345 1.00 91.88 778 THR A C 1
ATOM 6226 O O . THR A 1 778 ? -2.948 13.001 3.276 1.00 91.88 778 THR A O 1
ATOM 6229 N N . LEU A 1 779 ? -3.107 14.240 5.145 1.00 89.50 779 LEU A N 1
ATOM 6230 C CA . LEU A 1 779 ? -4.377 14.887 4.826 1.00 89.50 779 LEU A CA 1
ATOM 6231 C C . LEU A 1 779 ? -4.258 16.381 5.126 1.00 89.50 779 LEU A C 1
ATOM 6233 O O . LEU A 1 779 ? -4.114 16.757 6.290 1.00 89.50 779 LEU A O 1
ATOM 6237 N N . ASN A 1 780 ? -4.316 17.229 4.093 1.00 84.31 780 ASN A N 1
ATOM 6238 C CA . ASN A 1 780 ? -4.320 18.692 4.245 1.00 84.31 780 ASN A CA 1
ATOM 6239 C C . ASN A 1 780 ? -3.152 19.208 5.128 1.00 84.31 780 ASN A C 1
ATOM 6241 O O . ASN A 1 780 ? -3.336 20.029 6.028 1.00 84.31 780 ASN A O 1
ATOM 6245 N N . GLY A 1 781 ? -1.948 18.653 4.929 1.00 81.38 781 GLY A N 1
ATOM 6246 C CA . GLY A 1 781 ? -0.745 18.979 5.712 1.00 81.38 781 GLY A CA 1
ATOM 6247 C C . GLY A 1 781 ? -0.673 18.345 7.111 1.00 81.38 781 GLY A C 1
ATOM 6248 O O . GLY A 1 781 ? 0.212 18.677 7.898 1.00 81.38 781 GLY A O 1
ATOM 6249 N N . ARG A 1 782 ? -1.578 17.421 7.457 1.00 87.31 782 ARG A N 1
ATOM 6250 C CA . ARG A 1 782 ? -1.530 16.647 8.709 1.00 87.31 782 ARG A CA 1
ATOM 6251 C C . ARG A 1 782 ? -1.023 15.236 8.435 1.00 87.31 782 ARG A C 1
ATOM 6253 O O . ARG A 1 782 ? -1.632 14.512 7.657 1.00 87.31 782 ARG A O 1
ATOM 6260 N N . LEU A 1 783 ? 0.054 14.843 9.110 1.00 90.81 783 LEU A N 1
ATOM 6261 C CA . LEU A 1 783 ? 0.590 13.482 9.126 1.00 90.81 783 LEU A CA 1
ATOM 6262 C C . LEU A 1 783 ? -0.018 12.682 10.283 1.00 90.81 783 LEU A C 1
ATOM 6264 O O . LEU A 1 783 ? -0.032 13.130 11.436 1.00 90.81 783 LEU A O 1
ATOM 6268 N N . SER A 1 784 ? -0.467 11.476 9.966 1.00 91.88 784 SER A N 1
ATOM 6269 C CA . SER A 1 784 ? -0.947 10.478 10.919 1.00 91.88 784 SER A CA 1
ATOM 6270 C C . SER A 1 784 ? -0.439 9.092 10.526 1.00 91.88 784 SER A C 1
ATOM 6272 O O . SER A 1 784 ? -0.128 8.860 9.358 1.00 91.88 784 SER A O 1
ATOM 6274 N N . CYS A 1 785 ? -0.320 8.186 11.495 1.00 94.50 785 CYS A N 1
ATOM 6275 C CA . CYS A 1 785 ? 0.060 6.797 11.241 1.00 94.50 785 CYS A CA 1
ATOM 6276 C C . CYS A 1 785 ? -0.878 5.841 11.973 1.00 94.50 785 CYS A C 1
ATOM 6278 O O . CYS A 1 785 ? -1.190 6.065 13.146 1.00 94.50 785 CYS A O 1
ATOM 6280 N N . MET A 1 786 ? -1.319 4.793 11.282 1.00 93.75 786 MET A N 1
ATOM 6281 C CA . MET A 1 786 ? -2.247 3.788 11.797 1.00 93.75 786 MET A CA 1
ATOM 6282 C C . MET A 1 786 ? -1.654 2.383 11.673 1.00 93.75 786 MET A C 1
ATOM 6284 O O . MET A 1 786 ? -1.063 2.044 10.650 1.00 93.75 786 MET A O 1
ATOM 6288 N N . SER A 1 787 ? -1.856 1.551 12.693 1.00 93.56 787 SER A N 1
ATOM 6289 C CA . SER A 1 787 ? -1.521 0.123 12.653 1.00 93.56 787 SER A CA 1
ATOM 6290 C C . SER A 1 787 ? -2.493 -0.646 11.756 1.00 93.56 787 SER A C 1
ATOM 6292 O O . SER A 1 787 ? -3.710 -0.518 11.908 1.00 93.56 787 SER A O 1
ATOM 6294 N N . LEU A 1 788 ? -1.975 -1.471 10.843 1.00 92.00 788 LEU A N 1
ATOM 6295 C CA . LEU A 1 788 ? -2.793 -2.374 10.026 1.00 92.00 788 LEU A CA 1
ATOM 6296 C C . LEU A 1 788 ? -3.201 -3.660 10.759 1.00 92.00 788 LEU A C 1
ATOM 6298 O O . LEU A 1 788 ? -3.998 -4.409 10.210 1.00 92.00 788 LEU A O 1
ATOM 6302 N N . ASN A 1 789 ? -2.719 -3.909 11.983 1.00 89.62 789 ASN A N 1
ATOM 6303 C CA . ASN A 1 789 ? -3.177 -5.028 12.817 1.00 89.62 789 ASN A CA 1
ATOM 6304 C C . ASN A 1 789 ? -4.368 -4.642 13.704 1.00 89.62 789 ASN A C 1
ATOM 6306 O O . ASN A 1 789 ? -5.323 -5.408 13.842 1.00 89.62 789 ASN A O 1
ATOM 6310 N N . THR A 1 790 ? -4.320 -3.459 14.324 1.00 87.56 790 THR A N 1
ATOM 6311 C CA . THR A 1 790 ? -5.345 -3.003 15.283 1.00 87.56 790 THR A CA 1
ATOM 6312 C C . THR A 1 790 ? -6.288 -1.954 14.706 1.00 87.56 790 THR A C 1
ATOM 6314 O O . THR A 1 790 ? -7.408 -1.821 15.190 1.00 87.56 790 THR A O 1
ATOM 6317 N N . GLY A 1 791 ? -5.868 -1.196 13.688 1.00 88.12 791 GLY A N 1
ATOM 6318 C CA . GLY A 1 791 ? -6.552 0.028 13.257 1.00 88.12 791 GLY A CA 1
ATOM 6319 C C . GLY A 1 791 ? -6.378 1.202 14.232 1.00 88.12 791 GLY A C 1
ATOM 6320 O O . GLY A 1 791 ? -7.030 2.242 14.077 1.00 88.12 791 GLY A O 1
ATOM 6321 N N . ALA A 1 792 ? -5.520 1.051 15.247 1.00 88.38 792 ALA A N 1
ATOM 6322 C CA . ALA A 1 792 ? -5.235 2.096 16.217 1.00 88.38 792 ALA A CA 1
ATOM 6323 C C . ALA A 1 792 ? -4.321 3.166 15.612 1.00 88.38 792 ALA A C 1
ATOM 6325 O O . ALA A 1 792 ? -3.411 2.879 14.829 1.00 88.38 792 ALA A O 1
ATOM 6326 N N . LEU A 1 793 ? -4.562 4.421 15.994 1.00 90.06 793 LEU A N 1
ATOM 6327 C CA . LEU A 1 793 ? -3.696 5.537 15.633 1.00 90.06 793 LEU A CA 1
ATOM 6328 C C . LEU A 1 793 ? -2.438 5.492 16.512 1.00 90.06 793 LEU A C 1
ATOM 6330 O O . LEU A 1 793 ? -2.539 5.587 17.735 1.00 90.06 793 LEU A O 1
ATOM 6334 N N . THR A 1 794 ? -1.261 5.369 15.901 1.00 92.25 794 THR A N 1
ATOM 6335 C CA . THR A 1 794 ? 0.021 5.215 16.608 1.00 92.25 794 THR A CA 1
ATOM 6336 C C . THR A 1 794 ? 0.890 6.467 16.569 1.00 92.25 794 THR A C 1
ATOM 6338 O O . THR A 1 794 ? 1.659 6.691 17.504 1.00 92.25 794 THR A O 1
ATOM 6341 N N . LEU A 1 795 ? 0.723 7.331 15.559 1.00 92.19 795 LEU A N 1
ATOM 6342 C CA . LEU A 1 795 ? 1.430 8.612 15.444 1.00 92.19 795 LEU A CA 1
ATOM 6343 C C . LEU A 1 795 ? 0.476 9.748 15.080 1.00 92.19 795 LEU A C 1
ATOM 6345 O O . LEU A 1 795 ? -0.365 9.602 14.190 1.00 92.19 795 LEU A O 1
ATOM 6349 N N . CYS A 1 796 ? 0.669 10.908 15.710 1.00 88.12 796 CYS A N 1
ATOM 6350 C CA . CYS A 1 796 ? 0.039 12.156 15.288 1.00 88.12 796 CYS A CA 1
ATOM 6351 C C . CYS A 1 796 ? 0.987 13.361 15.405 1.00 88.12 796 CYS A C 1
ATOM 6353 O O . CYS A 1 796 ? 1.885 13.403 16.251 1.00 88.12 796 CYS A O 1
ATOM 6355 N N . LEU A 1 797 ? 0.765 14.366 14.553 1.00 84.19 797 LEU A N 1
ATOM 6356 C CA . LEU A 1 797 ? 1.366 15.691 14.705 1.00 84.19 797 LEU A CA 1
ATOM 6357 C C . LEU A 1 797 ? 0.544 16.527 15.687 1.00 84.19 797 LEU A C 1
ATOM 6359 O O . LEU A 1 797 ? -0.612 16.855 15.413 1.00 84.19 797 LEU A O 1
ATOM 6363 N N . ASP A 1 798 ? 1.155 16.945 16.795 1.00 77.69 798 ASP A N 1
ATOM 6364 C CA . ASP A 1 798 ? 0.491 17.766 17.810 1.00 77.69 798 ASP A CA 1
ATOM 6365 C C . ASP A 1 798 ? 1.417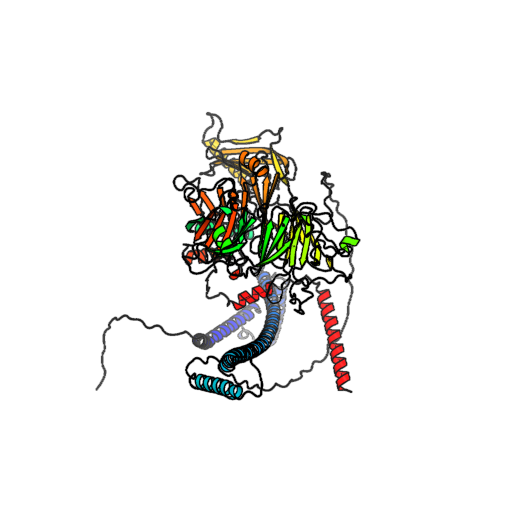 18.848 18.398 1.00 77.69 798 ASP A C 1
ATOM 6367 O O . ASP A 1 798 ? 2.644 18.802 18.279 1.00 77.69 798 ASP A O 1
ATOM 6371 N N . SER A 1 799 ? 0.826 19.874 19.012 1.00 67.50 799 SER A N 1
ATOM 6372 C CA . SER A 1 799 ? 1.567 20.877 19.775 1.00 67.50 799 SER A CA 1
ATOM 6373 C C . SER A 1 799 ? 1.881 20.329 21.163 1.00 67.50 799 SER A C 1
ATOM 6375 O O . SER A 1 799 ? 0.992 20.200 22.002 1.00 67.50 799 SER A O 1
ATOM 6377 N N . LEU A 1 800 ? 3.161 20.076 21.450 1.00 66.31 800 LEU A N 1
ATOM 6378 C CA . LEU A 1 800 ? 3.588 19.548 22.754 1.00 66.31 800 LEU A CA 1
ATOM 6379 C C . LEU A 1 800 ? 3.200 20.455 23.938 1.00 66.31 800 LEU A C 1
ATOM 6381 O O . LEU A 1 800 ? 3.013 19.964 25.046 1.00 66.31 800 LEU A O 1
ATOM 6385 N N . LYS A 1 801 ? 3.044 21.770 23.714 1.00 61.12 801 LYS A N 1
ATOM 6386 C CA . LYS A 1 801 ? 2.679 22.738 24.767 1.00 61.12 801 LYS A CA 1
ATOM 6387 C C . LYS A 1 801 ? 1.185 22.730 25.118 1.00 61.12 801 LYS A C 1
ATOM 6389 O O . LYS A 1 801 ? 0.828 23.112 26.227 1.00 61.12 801 LYS A O 1
ATOM 6394 N N . LYS A 1 802 ? 0.314 22.352 24.176 1.00 60.59 802 LYS A N 1
ATOM 6395 C CA . LYS A 1 802 ? -1.148 22.271 24.349 1.00 60.59 802 LYS A CA 1
ATOM 6396 C C . LYS A 1 802 ? -1.669 21.067 23.558 1.00 60.59 802 LYS A C 1
ATOM 6398 O O . LYS A 1 802 ? -2.206 21.263 22.467 1.00 60.59 802 LYS A O 1
ATOM 6403 N N . PRO A 1 803 ? -1.467 19.843 24.067 1.00 61.53 803 PRO A N 1
ATOM 6404 C CA . PRO A 1 803 ? -1.877 18.652 23.347 1.00 61.53 803 PRO A CA 1
ATOM 6405 C C . PRO A 1 803 ? -3.399 18.582 23.220 1.00 61.53 803 PRO A C 1
ATOM 6407 O O . PRO A 1 803 ? -4.131 18.847 24.179 1.00 61.53 803 PRO A O 1
ATOM 6410 N N . GLN A 1 804 ? -3.879 18.187 22.046 1.00 59.69 804 GLN A N 1
ATOM 6411 C CA . GLN A 1 804 ? -5.290 17.912 21.820 1.00 59.69 804 GLN A CA 1
ATOM 6412 C C . GLN A 1 804 ? -5.629 16.525 22.383 1.00 59.69 804 GLN A C 1
ATOM 6414 O O . GLN A 1 804 ? -5.337 15.486 21.796 1.00 59.69 804 GLN A O 1
ATOM 6419 N N . GLY A 1 805 ? -6.252 16.502 23.562 1.00 64.00 805 GLY A N 1
ATOM 6420 C CA . GLY A 1 805 ? -6.780 15.278 24.169 1.00 64.00 805 GLY A CA 1
ATOM 6421 C C . GLY A 1 805 ? -5.727 14.307 24.724 1.00 64.00 805 GLY A C 1
ATOM 6422 O O . GLY A 1 805 ? -4.535 14.608 24.844 1.00 64.00 805 GLY A O 1
ATOM 6423 N N . LYS A 1 806 ? -6.195 13.117 25.124 1.00 70.69 806 LYS A N 1
ATOM 6424 C CA . LYS A 1 806 ? -5.349 12.008 25.590 1.00 70.69 806 LYS A CA 1
ATOM 6425 C C . LYS A 1 806 ? -4.977 11.139 24.388 1.00 70.69 806 LYS A C 1
ATOM 6427 O O . LYS A 1 806 ? -5.860 10.556 23.775 1.00 70.69 806 LYS A O 1
ATOM 6432 N N . PHE A 1 807 ? -3.688 11.053 24.073 1.00 83.25 807 PHE A N 1
ATOM 6433 C CA . PHE A 1 807 ? -3.146 10.189 23.025 1.00 83.25 807 PHE A CA 1
ATOM 6434 C C . PHE A 1 807 ? -1.954 9.424 23.598 1.00 83.25 807 PHE A C 1
ATOM 6436 O O . PHE A 1 807 ? -1.098 10.033 24.240 1.00 83.25 807 PHE A O 1
ATOM 6443 N N . SER A 1 808 ? -1.946 8.106 23.417 1.00 82.06 808 SER A N 1
ATOM 6444 C CA . SER A 1 808 ? -0.982 7.184 24.029 1.00 82.06 808 SER A CA 1
ATOM 6445 C C . SER A 1 808 ? 0.180 6.791 23.118 1.00 82.06 808 SER A C 1
ATOM 6447 O O . SER A 1 808 ? 1.097 6.143 23.606 1.00 82.06 808 SER A O 1
ATOM 6449 N N . GLY A 1 809 ? 0.130 7.137 21.828 1.00 88.62 809 GLY A N 1
ATOM 6450 C CA . GLY A 1 809 ? 1.189 6.855 20.855 1.00 88.62 809 GLY A CA 1
ATOM 6451 C C . GLY A 1 809 ? 2.243 7.965 20.757 1.00 88.62 809 GLY A C 1
ATOM 6452 O O . GLY A 1 809 ? 2.380 8.805 21.650 1.00 88.62 809 GLY A O 1
ATOM 6453 N N . LEU A 1 810 ? 2.968 8.000 19.635 1.00 90.75 810 LEU A N 1
ATOM 6454 C CA . LEU A 1 810 ? 4.020 8.982 19.370 1.00 90.75 810 LEU A CA 1
ATOM 6455 C C . LEU A 1 810 ? 3.464 10.351 18.956 1.00 90.75 810 LEU A C 1
ATOM 6457 O O . LEU A 1 810 ? 2.783 10.480 17.936 1.00 90.75 810 LEU A O 1
ATOM 6461 N N . ARG A 1 811 ? 3.824 11.401 19.700 1.00 89.88 811 ARG A N 1
ATOM 6462 C CA . ARG A 1 811 ? 3.518 12.793 19.337 1.00 89.88 811 ARG A CA 1
ATOM 6463 C C . ARG A 1 811 ? 4.726 13.456 18.701 1.00 89.88 811 ARG A C 1
ATOM 6465 O O . ARG A 1 811 ? 5.719 13.714 19.378 1.00 89.88 811 ARG A O 1
ATOM 6472 N N . VAL A 1 812 ? 4.611 13.802 17.424 1.00 87.00 812 VAL A N 1
ATOM 6473 C CA . VAL A 1 812 ? 5.629 14.597 16.732 1.00 87.00 812 VAL A CA 1
ATOM 6474 C C . VAL A 1 812 ? 5.265 16.074 16.851 1.00 87.00 812 VAL A C 1
ATOM 6476 O O . VAL A 1 812 ? 4.119 16.471 16.629 1.00 87.00 812 VAL A O 1
ATOM 6479 N N . ASN A 1 813 ? 6.235 16.904 17.230 1.00 84.12 813 ASN A N 1
ATOM 6480 C CA . ASN A 1 813 ? 6.016 18.337 17.386 1.00 84.12 813 ASN A CA 1
ATOM 6481 C C . ASN A 1 813 ? 5.757 18.991 16.022 1.00 84.12 813 ASN A C 1
ATOM 6483 O O . ASN A 1 813 ? 6.629 18.966 15.154 1.00 84.12 813 ASN A O 1
ATOM 6487 N N . LYS A 1 814 ? 4.612 19.669 15.874 1.00 80.56 814 LYS A N 1
ATOM 6488 C CA . LYS A 1 814 ? 4.262 20.439 14.663 1.00 80.56 814 LYS A CA 1
ATOM 6489 C C . LYS A 1 814 ? 5.333 21.447 14.227 1.00 80.56 814 LYS A C 1
ATOM 6491 O O . LYS A 1 814 ? 5.421 21.753 13.050 1.00 80.56 814 LYS A O 1
ATOM 6496 N N . LYS A 1 815 ? 6.152 21.962 15.152 1.00 81.19 815 LYS A N 1
ATOM 6497 C CA . LYS A 1 815 ? 7.250 22.886 14.810 1.00 81.19 815 LYS A CA 1
ATOM 6498 C C . LYS A 1 815 ? 8.441 22.209 14.133 1.00 81.19 815 LYS A C 1
ATOM 6500 O O . LYS A 1 815 ? 9.161 22.875 13.404 1.00 81.19 815 LYS A O 1
ATOM 6505 N N . LEU A 1 816 ? 8.675 20.928 14.424 1.00 81.06 816 LEU A N 1
ATOM 6506 C CA . LEU A 1 816 ? 9.769 20.160 13.820 1.00 81.06 816 LEU A CA 1
ATOM 6507 C C . LEU A 1 816 ? 9.417 19.721 12.398 1.00 81.06 816 LEU A C 1
ATOM 6509 O O . LEU A 1 816 ? 10.312 19.502 11.590 1.00 81.06 816 LEU A O 1
ATOM 6513 N N . LEU A 1 817 ? 8.121 19.588 12.107 1.00 84.19 817 LEU A N 1
ATOM 6514 C CA . LEU A 1 817 ? 7.630 19.121 10.825 1.00 84.19 817 LEU A CA 1
ATOM 6515 C C . LEU A 1 817 ? 6.438 19.959 10.357 1.00 84.19 817 LEU A C 1
ATOM 6517 O O . LEU A 1 817 ? 5.284 19.662 10.670 1.00 84.19 817 LEU A O 1
ATOM 6521 N N . THR A 1 818 ? 6.745 21.005 9.592 1.00 81.81 818 THR A N 1
ATOM 6522 C CA . THR A 1 818 ? 5.750 21.860 8.940 1.00 81.81 818 THR A CA 1
ATOM 6523 C C . THR A 1 818 ? 5.479 21.321 7.541 1.00 81.81 818 THR A C 1
ATOM 6525 O O . THR A 1 818 ? 6.370 21.330 6.697 1.00 81.81 818 THR A O 1
ATOM 6528 N N . LEU A 1 819 ? 4.255 20.860 7.293 1.00 83.62 819 LEU A N 1
ATOM 6529 C CA . LEU A 1 819 ? 3.834 20.338 5.993 1.00 83.62 819 LEU A CA 1
ATOM 6530 C C . LEU A 1 819 ? 2.808 21.286 5.364 1.00 83.62 819 LEU A C 1
ATOM 6532 O O . LEU A 1 819 ? 1.861 21.718 6.023 1.00 83.62 819 LEU A O 1
ATOM 6536 N N . THR A 1 820 ? 2.984 21.596 4.081 1.00 85.06 820 THR A N 1
ATOM 6537 C CA . THR A 1 820 ? 1.939 22.223 3.258 1.00 85.06 820 THR A CA 1
ATOM 6538 C C . THR A 1 820 ? 0.838 21.209 2.923 1.00 85.06 820 THR A C 1
ATOM 6540 O O . THR A 1 820 ? 0.956 20.008 3.177 1.00 85.06 820 THR A O 1
ATOM 6543 N N . LYS A 1 821 ? -0.256 21.692 2.330 1.00 84.25 821 LYS A N 1
ATOM 6544 C CA . LYS A 1 821 ? -1.439 20.880 2.009 1.00 84.25 821 LYS A CA 1
ATOM 6545 C C . LYS A 1 821 ? -1.193 19.808 0.939 1.00 84.25 821 LYS A C 1
ATOM 6547 O O . LYS A 1 821 ? -1.949 18.844 0.887 1.00 84.25 821 LYS A O 1
ATOM 6552 N N . TYR A 1 822 ? -0.157 19.972 0.114 1.00 87.94 822 TYR A N 1
ATOM 6553 C CA . TYR A 1 822 ? 0.106 19.143 -1.069 1.00 87.94 822 TYR A CA 1
ATOM 6554 C C . TYR A 1 822 ? 1.164 18.056 -0.848 1.00 87.94 822 TYR A C 1
ATOM 6556 O O . TYR A 1 822 ? 1.386 17.228 -1.732 1.00 87.94 822 TYR A O 1
ATOM 6564 N N . TYR A 1 823 ? 1.777 18.012 0.341 1.00 90.00 823 TYR A N 1
ATOM 6565 C CA . TYR A 1 823 ? 2.769 16.992 0.658 1.00 90.00 823 TYR A CA 1
ATOM 6566 C C . TYR A 1 823 ? 2.190 15.581 0.550 1.00 90.00 823 TYR A C 1
ATOM 6568 O O . TYR A 1 823 ? 1.221 15.204 1.220 1.00 90.00 823 TYR A O 1
ATOM 6576 N N . GLN A 1 824 ? 2.862 14.777 -0.258 1.00 92.44 824 GLN A N 1
ATOM 6577 C CA . GLN A 1 824 ? 2.679 13.343 -0.352 1.00 92.44 824 GLN A CA 1
ATOM 6578 C C . GLN A 1 824 ? 3.601 12.629 0.632 1.00 92.44 824 GLN A C 1
ATOM 6580 O O . GLN A 1 824 ? 4.548 13.221 1.148 1.00 92.44 824 GLN A O 1
ATOM 6585 N N . VAL A 1 825 ? 3.309 11.357 0.897 1.00 94.75 825 VAL A N 1
ATOM 6586 C CA . VAL A 1 825 ? 4.091 10.515 1.805 1.00 94.75 825 VAL A CA 1
ATOM 6587 C C . VAL A 1 825 ? 4.479 9.209 1.129 1.00 94.75 825 VAL A C 1
ATOM 6589 O O . VAL A 1 825 ? 3.657 8.592 0.452 1.00 94.75 825 VAL A O 1
ATOM 6592 N N . ALA A 1 826 ? 5.727 8.805 1.333 1.00 94.69 826 ALA A N 1
ATOM 6593 C CA . ALA A 1 826 ? 6.256 7.479 1.043 1.00 94.69 826 ALA A CA 1
ATOM 6594 C C . ALA A 1 826 ? 6.958 6.930 2.290 1.00 94.69 826 ALA A C 1
ATOM 6596 O O . ALA A 1 826 ? 7.369 7.695 3.164 1.00 94.69 826 ALA A O 1
ATOM 6597 N N . SER A 1 827 ? 7.102 5.615 2.383 1.00 94.00 827 SER A N 1
ATOM 6598 C CA . SER A 1 827 ? 7.668 4.951 3.552 1.00 94.00 827 SER A CA 1
ATOM 6599 C C . SER A 1 827 ? 8.818 4.010 3.199 1.00 94.00 827 SER A C 1
ATOM 6601 O O . SER A 1 827 ? 8.803 3.328 2.176 1.00 94.00 827 SER A O 1
ATOM 6603 N N . ILE A 1 828 ? 9.839 3.982 4.056 1.00 91.69 828 ILE A N 1
ATOM 6604 C CA . ILE A 1 828 ? 11.004 3.097 3.937 1.00 91.69 828 ILE A CA 1
ATOM 6605 C C . ILE A 1 828 ? 11.320 2.520 5.309 1.00 91.69 828 ILE A C 1
ATOM 6607 O O . ILE A 1 828 ? 11.292 3.239 6.304 1.00 91.69 828 ILE A O 1
ATOM 6611 N N . GLY A 1 829 ? 11.646 1.233 5.367 1.00 86.81 829 GLY A N 1
ATOM 6612 C CA . GLY A 1 829 ? 12.234 0.624 6.551 1.00 86.81 829 GLY A CA 1
ATOM 6613 C C . GLY A 1 829 ? 13.617 0.091 6.219 1.00 86.81 829 GLY A C 1
ATOM 6614 O O . GLY A 1 829 ? 13.746 -0.707 5.303 1.00 86.81 829 GLY A O 1
ATOM 6615 N N . ASN A 1 830 ? 14.644 0.536 6.936 1.00 81.88 830 ASN A N 1
ATOM 6616 C CA . ASN A 1 830 ? 15.987 -0.024 6.817 1.00 81.88 830 ASN A CA 1
ATOM 6617 C C . ASN A 1 830 ? 16.762 0.156 8.135 1.00 81.88 830 ASN A C 1
ATOM 6619 O O . ASN A 1 830 ? 16.489 1.071 8.913 1.00 81.88 830 ASN A O 1
ATOM 6623 N N . PHE A 1 831 ? 17.701 -0.754 8.416 1.00 74.56 831 PHE A N 1
ATOM 6624 C CA . PHE A 1 831 ? 18.551 -0.740 9.622 1.00 74.56 831 PHE A CA 1
ATOM 6625 C C . PHE A 1 831 ? 17.792 -0.517 10.945 1.00 74.56 831 PHE A C 1
ATOM 6627 O O . PHE A 1 831 ? 18.238 0.234 11.810 1.00 74.56 831 PHE A O 1
ATOM 6634 N N . GLY A 1 832 ? 16.620 -1.137 11.101 1.00 76.81 832 GLY A N 1
ATOM 6635 C CA . GLY A 1 832 ? 15.814 -1.017 12.317 1.00 76.81 832 GLY A CA 1
ATOM 6636 C C . GLY A 1 832 ? 15.057 0.305 12.481 1.00 76.81 832 GLY A C 1
ATOM 6637 O O . GLY A 1 832 ? 14.317 0.440 13.452 1.00 76.81 832 GLY A O 1
ATOM 6638 N N . ALA A 1 833 ? 15.180 1.253 11.547 1.00 86.25 833 ALA A N 1
ATOM 6639 C CA . ALA A 1 833 ? 14.491 2.540 11.586 1.00 86.25 833 ALA A CA 1
ATOM 6640 C C . ALA A 1 833 ? 13.372 2.627 10.537 1.00 86.25 833 ALA A C 1
ATOM 6642 O O . ALA A 1 833 ? 13.515 2.187 9.392 1.00 86.25 833 ALA A O 1
ATOM 6643 N N . LEU A 1 834 ? 12.256 3.248 10.927 1.00 91.88 834 LEU A N 1
ATOM 6644 C CA . LEU A 1 834 ? 11.162 3.593 10.018 1.00 91.88 834 LEU A CA 1
ATOM 6645 C C . LEU A 1 834 ? 11.352 5.021 9.516 1.00 91.88 834 LEU A C 1
ATOM 6647 O O . LEU A 1 834 ? 11.561 5.937 10.303 1.00 91.88 834 LEU A O 1
ATOM 6651 N N . HIS A 1 835 ? 11.225 5.228 8.215 1.00 92.88 835 HIS A N 1
ATOM 6652 C CA . HIS A 1 835 ? 11.329 6.533 7.582 1.00 92.88 835 HIS A CA 1
ATOM 6653 C C . HIS A 1 835 ? 10.013 6.862 6.881 1.00 92.88 835 HIS A C 1
ATOM 6655 O O . HIS A 1 835 ? 9.538 6.083 6.055 1.00 92.88 835 HIS A O 1
ATOM 6661 N N . ALA A 1 836 ? 9.443 8.025 7.184 1.00 94.69 836 ALA A N 1
ATOM 6662 C CA . ALA A 1 836 ? 8.391 8.647 6.391 1.00 94.69 836 ALA A CA 1
ATOM 6663 C C . ALA A 1 836 ? 9.012 9.795 5.588 1.00 94.69 836 ALA A C 1
ATOM 6665 O O . ALA A 1 836 ? 9.662 10.674 6.150 1.00 94.69 836 ALA A O 1
ATOM 6666 N N . ILE A 1 837 ? 8.848 9.766 4.272 1.00 95.25 837 ILE A N 1
ATOM 6667 C CA . ILE A 1 837 ? 9.418 10.734 3.337 1.00 95.25 837 ILE A CA 1
ATOM 6668 C C . ILE A 1 837 ? 8.279 11.580 2.804 1.00 95.25 837 ILE A C 1
ATOM 6670 O O . ILE A 1 837 ? 7.362 11.062 2.168 1.00 95.25 837 ILE A O 1
ATOM 6674 N N . MET A 1 838 ? 8.362 12.879 3.048 1.00 94.50 838 MET A N 1
ATOM 6675 C CA . MET A 1 838 ? 7.389 13.858 2.609 1.00 94.50 838 MET A CA 1
ATOM 6676 C C . MET A 1 838 ? 7.961 14.669 1.452 1.00 94.50 838 MET A C 1
ATOM 6678 O O . MET A 1 838 ? 9.069 15.204 1.537 1.00 94.50 838 MET A O 1
ATOM 6682 N N . PHE A 1 839 ? 7.195 14.756 0.369 1.00 93.50 839 PHE A N 1
ATOM 6683 C CA . PHE A 1 839 ? 7.593 15.440 -0.859 1.00 93.50 839 PHE A CA 1
ATOM 6684 C C . PHE A 1 839 ? 6.402 16.120 -1.539 1.00 93.50 839 PHE A C 1
ATOM 6686 O O . PHE A 1 839 ? 5.257 15.732 -1.315 1.00 93.50 839 PHE A O 1
ATOM 6693 N N . ASP A 1 840 ? 6.667 17.123 -2.371 1.00 91.75 840 ASP A N 1
ATOM 6694 C CA . ASP A 1 840 ? 5.641 17.887 -3.086 1.00 91.75 840 ASP A CA 1
ATOM 6695 C C . ASP A 1 840 ? 6.105 18.231 -4.509 1.00 91.75 840 ASP A C 1
ATOM 6697 O O . ASP A 1 840 ? 7.303 18.340 -4.782 1.00 91.75 840 ASP A O 1
ATOM 6701 N N . ARG A 1 841 ? 5.146 18.433 -5.414 1.00 88.69 841 ARG A N 1
ATOM 6702 C CA . ARG A 1 841 ? 5.367 18.712 -6.838 1.00 88.69 841 ARG A CA 1
ATOM 6703 C C . ARG A 1 841 ? 5.997 20.070 -7.100 1.00 88.69 841 ARG A C 1
ATOM 6705 O O . ARG A 1 841 ? 6.599 20.242 -8.156 1.00 88.69 841 ARG A O 1
ATOM 6712 N N . ASP A 1 842 ? 5.853 21.000 -6.166 1.00 87.94 842 ASP A N 1
ATOM 6713 C CA . ASP A 1 842 ? 6.308 22.381 -6.324 1.00 87.94 842 ASP A CA 1
ATOM 6714 C C . ASP A 1 842 ? 7.506 22.724 -5.429 1.00 87.94 842 ASP A C 1
ATOM 6716 O O . ASP A 1 842 ? 7.987 23.855 -5.453 1.00 87.94 842 ASP A O 1
ATOM 6720 N N . THR A 1 843 ? 8.017 21.760 -4.648 1.00 87.94 843 THR A N 1
ATOM 6721 C CA . THR A 1 843 ? 9.217 21.969 -3.826 1.00 87.94 843 THR A CA 1
ATOM 6722 C C . THR A 1 843 ? 10.321 20.970 -4.192 1.00 87.94 843 THR A C 1
ATOM 6724 O O . THR A 1 843 ? 10.098 19.759 -4.132 1.00 87.94 843 THR A O 1
ATOM 6727 N N . PRO A 1 844 ? 11.534 21.429 -4.560 1.00 87.94 844 PRO A N 1
ATOM 6728 C CA . PRO A 1 844 ? 12.661 20.561 -4.909 1.00 87.94 844 PRO A CA 1
ATOM 6729 C C . PRO A 1 844 ? 13.417 20.103 -3.649 1.00 87.94 844 PRO A C 1
ATOM 6731 O O . PRO A 1 844 ? 14.628 20.277 -3.522 1.00 87.94 844 PRO A O 1
ATOM 6734 N N . GLN A 1 845 ? 12.694 19.557 -2.672 1.00 90.75 845 GLN A N 1
ATOM 6735 C CA . GLN A 1 845 ? 13.269 19.051 -1.428 1.00 90.75 845 GLN A CA 1
ATOM 6736 C C . GLN A 1 845 ? 12.496 17.837 -0.917 1.00 90.75 845 GLN A C 1
ATOM 6738 O O . GLN A 1 845 ? 11.275 17.756 -1.054 1.00 90.75 845 GLN A O 1
ATOM 6743 N N . LEU A 1 846 ? 13.211 16.918 -0.273 1.00 92.69 846 LEU A N 1
ATOM 6744 C CA . LEU A 1 846 ? 12.618 15.802 0.458 1.00 92.69 846 LEU A CA 1
ATOM 6745 C C . LEU A 1 846 ? 12.751 16.067 1.951 1.00 92.69 846 LEU A C 1
ATOM 6747 O O . LEU A 1 846 ? 13.852 16.295 2.448 1.00 92.69 846 LEU A O 1
ATOM 6751 N N . THR A 1 847 ? 11.645 16.016 2.684 1.00 93.38 847 THR A N 1
ATOM 6752 C CA . THR A 1 847 ? 11.668 16.061 4.148 1.00 93.38 847 THR A CA 1
ATOM 6753 C C . THR A 1 847 ? 11.515 14.644 4.676 1.00 93.38 847 THR A C 1
ATOM 6755 O O . THR A 1 847 ? 10.513 13.994 4.403 1.00 93.38 847 THR A O 1
ATOM 6758 N N . VAL A 1 848 ? 12.493 14.149 5.429 1.00 93.69 848 VAL A N 1
ATOM 6759 C CA . VAL A 1 848 ? 12.495 12.776 5.945 1.00 93.69 848 VAL A CA 1
ATOM 6760 C C . VAL A 1 848 ? 12.300 12.802 7.454 1.00 93.69 848 VAL A C 1
ATOM 6762 O O . VAL A 1 848 ? 13.083 13.414 8.179 1.00 93.69 848 VAL A O 1
ATOM 6765 N N . LEU A 1 849 ? 11.256 12.125 7.927 1.00 94.00 849 LEU A N 1
ATOM 6766 C CA . LEU A 1 849 ? 11.028 11.798 9.329 1.00 94.00 849 LEU A CA 1
ATOM 6767 C C . LEU A 1 849 ? 11.551 10.384 9.590 1.00 94.00 849 LEU A C 1
ATOM 6769 O O . LEU A 1 849 ? 10.922 9.406 9.193 1.00 94.00 849 LEU A O 1
ATOM 6773 N N . ARG A 1 850 ? 12.683 10.282 10.279 1.00 92.94 850 ARG A N 1
ATOM 6774 C CA . ARG A 1 850 ? 13.256 9.029 10.770 1.00 92.94 850 ARG A CA 1
ATOM 6775 C C . ARG A 1 850 ? 12.760 8.749 12.185 1.00 92.94 850 ARG A C 1
ATOM 6777 O O . ARG A 1 850 ? 12.842 9.610 13.055 1.00 92.94 850 ARG A O 1
ATOM 6784 N N . LEU A 1 851 ? 12.257 7.545 12.408 1.00 92.56 851 LEU A N 1
ATOM 6785 C CA . LEU A 1 851 ? 11.823 7.028 13.698 1.00 92.56 851 LEU A CA 1
ATOM 6786 C C . LEU A 1 851 ? 12.815 5.952 14.132 1.00 92.56 851 LEU A C 1
ATOM 6788 O O . LEU A 1 851 ? 12.891 4.887 13.514 1.00 92.56 851 LEU A O 1
ATOM 6792 N N . GLU A 1 852 ? 13.583 6.252 15.174 1.00 89.44 852 GLU A N 1
ATOM 6793 C CA . GLU A 1 852 ? 14.527 5.309 15.774 1.00 89.44 852 GLU A CA 1
ATOM 6794 C C . GLU A 1 852 ? 13.917 4.633 17.003 1.00 89.44 852 GLU A C 1
ATOM 6796 O O . GLU A 1 852 ? 13.134 5.238 17.745 1.00 89.44 852 GLU A O 1
ATOM 6801 N N . ASP A 1 853 ? 14.290 3.371 17.206 1.00 88.69 853 ASP A N 1
ATOM 6802 C CA . ASP A 1 853 ? 13.875 2.587 18.360 1.00 88.69 853 ASP A CA 1
ATOM 6803 C C . ASP A 1 853 ? 14.777 2.853 19.571 1.00 88.69 853 ASP A C 1
ATOM 6805 O O . ASP A 1 853 ? 15.926 2.419 19.600 1.00 88.69 853 ASP A O 1
ATOM 6809 N N . GLU A 1 854 ? 14.249 3.544 20.583 1.00 87.50 854 GLU A N 1
ATOM 6810 C CA . GLU A 1 854 ? 14.902 3.721 21.890 1.00 87.50 854 GLU A CA 1
ATOM 6811 C C . GLU A 1 854 ? 14.270 2.824 22.981 1.00 87.50 854 GLU A C 1
ATOM 6813 O O . GLU A 1 854 ? 14.485 3.034 24.179 1.00 87.50 854 GLU A O 1
ATOM 6818 N N . ASN A 1 855 ? 13.468 1.816 22.607 1.00 87.75 855 ASN A N 1
ATOM 6819 C CA . ASN A 1 855 ? 12.904 0.877 23.577 1.00 87.75 855 ASN A CA 1
ATOM 6820 C C . ASN A 1 855 ? 13.988 -0.037 24.170 1.00 87.75 855 ASN A C 1
ATOM 6822 O O . ASN A 1 855 ? 14.924 -0.473 23.499 1.00 87.75 855 ASN A O 1
ATOM 6826 N N . LEU A 1 856 ? 13.824 -0.397 25.446 1.00 87.62 856 LEU A N 1
ATOM 6827 C CA . LEU A 1 856 ? 14.704 -1.373 26.086 1.00 87.62 856 LEU A CA 1
ATOM 6828 C C . LEU A 1 856 ? 14.445 -2.783 25.518 1.00 87.62 856 LEU A C 1
ATOM 6830 O O . LEU A 1 856 ? 13.289 -3.122 25.243 1.00 87.62 856 LEU A O 1
ATOM 6834 N N . PRO A 1 857 ? 15.459 -3.669 25.446 1.00 83.62 857 PRO A N 1
ATOM 6835 C CA . PRO A 1 857 ? 15.283 -5.036 24.943 1.00 83.62 857 PRO A CA 1
ATOM 6836 C C . PRO A 1 857 ? 14.170 -5.826 25.651 1.00 83.62 857 PRO A C 1
ATOM 6838 O O . PRO A 1 857 ? 13.487 -6.645 25.036 1.00 83.62 857 PRO A O 1
ATOM 6841 N N . GLU A 1 858 ? 13.948 -5.578 26.944 1.00 84.44 858 GLU A N 1
ATOM 6842 C CA . GLU A 1 858 ? 12.852 -6.185 27.707 1.00 84.44 858 GLU A CA 1
ATOM 6843 C C . GLU A 1 858 ? 11.468 -5.758 27.206 1.00 84.44 858 GLU A C 1
ATOM 6845 O O . GLU A 1 858 ? 10.551 -6.578 27.140 1.00 84.44 858 GLU A O 1
ATOM 6850 N N . GLU A 1 859 ? 11.309 -4.495 26.818 1.00 85.69 859 GLU A N 1
ATOM 6851 C CA . GLU A 1 859 ? 10.050 -3.959 26.299 1.00 85.69 859 GLU A CA 1
ATOM 6852 C C . GLU A 1 859 ? 9.766 -4.502 24.901 1.00 85.69 859 GLU A C 1
ATOM 6854 O O . GLU A 1 859 ? 8.646 -4.936 24.627 1.00 85.69 859 GLU A O 1
ATOM 6859 N N . THR A 1 860 ? 10.801 -4.609 24.065 1.00 84.94 860 THR A N 1
ATOM 6860 C CA . THR A 1 860 ? 10.750 -5.275 22.756 1.00 84.94 860 THR A CA 1
ATOM 6861 C C . THR A 1 860 ? 10.328 -6.742 22.889 1.00 84.94 860 THR A C 1
ATOM 6863 O O . THR A 1 860 ? 9.439 -7.208 22.168 1.00 84.94 860 THR A O 1
ATOM 6866 N N . ARG A 1 861 ? 10.876 -7.477 23.870 1.00 82.69 861 ARG A N 1
ATOM 6867 C CA . ARG A 1 861 ? 10.464 -8.862 24.178 1.00 82.69 861 ARG A CA 1
ATOM 6868 C C . ARG A 1 861 ? 9.011 -8.941 24.639 1.00 82.69 861 ARG A C 1
ATOM 6870 O O . ARG A 1 861 ? 8.269 -9.820 24.201 1.00 82.69 861 ARG A O 1
ATOM 6877 N N . GLN A 1 862 ? 8.579 -8.031 25.512 1.00 86.50 862 GLN A N 1
ATOM 6878 C CA . GLN A 1 862 ? 7.191 -7.982 25.978 1.00 86.50 862 GLN A CA 1
ATOM 6879 C C . GLN A 1 862 ? 6.211 -7.663 24.845 1.00 86.50 862 GLN A C 1
ATOM 6881 O O . GLN A 1 862 ? 5.117 -8.237 24.818 1.00 86.50 862 GLN A O 1
ATOM 6886 N N . MET A 1 863 ? 6.587 -6.775 23.924 1.00 90.12 863 MET A N 1
ATOM 6887 C CA . MET A 1 863 ? 5.791 -6.451 22.744 1.00 90.12 863 MET A CA 1
ATOM 6888 C C . MET A 1 863 ? 5.676 -7.663 21.816 1.00 90.12 863 MET A C 1
ATOM 6890 O O . MET A 1 863 ? 4.569 -8.082 21.480 1.00 90.12 863 MET A O 1
ATOM 6894 N N . THR A 1 864 ? 6.802 -8.318 21.528 1.00 85.38 864 THR A N 1
ATOM 6895 C CA . THR A 1 864 ? 6.849 -9.526 20.689 1.00 85.38 864 THR A CA 1
ATOM 6896 C C . THR A 1 864 ? 6.003 -10.657 21.285 1.00 85.38 864 THR A C 1
ATOM 6898 O O . THR A 1 864 ? 5.214 -11.293 20.589 1.00 85.38 864 THR A O 1
ATOM 6901 N N . LYS A 1 865 ? 6.091 -10.880 22.603 1.00 86.50 865 LYS A N 1
ATOM 6902 C CA . LYS A 1 865 ? 5.263 -11.874 23.301 1.00 86.50 865 LYS A CA 1
ATOM 6903 C C . LYS A 1 865 ? 3.772 -11.536 23.225 1.00 86.50 865 LYS A C 1
ATOM 6905 O O . LYS A 1 865 ? 2.950 -12.436 23.088 1.00 86.50 865 LYS A O 1
ATOM 6910 N N . ALA A 1 866 ? 3.411 -10.255 23.316 1.00 89.00 866 ALA A N 1
ATOM 6911 C CA . ALA A 1 866 ? 2.022 -9.832 23.159 1.00 89.00 866 ALA A CA 1
ATOM 6912 C C . ALA A 1 866 ? 1.516 -10.076 21.733 1.00 89.00 866 ALA A C 1
ATOM 6914 O O . ALA A 1 866 ? 0.410 -10.577 21.582 1.00 89.00 866 ALA A O 1
ATOM 6915 N N . TYR A 1 867 ? 2.336 -9.804 20.712 1.00 89.19 867 TYR A N 1
ATOM 6916 C CA . TYR A 1 867 ? 2.020 -10.105 19.313 1.00 89.19 867 TYR A CA 1
ATOM 6917 C C . TYR A 1 867 ? 1.770 -11.604 19.081 1.00 89.19 867 TYR A C 1
ATOM 6919 O O . TYR A 1 867 ? 0.773 -11.987 18.471 1.00 89.19 867 TYR A O 1
ATOM 6927 N N . GLN A 1 868 ? 2.629 -12.469 19.626 1.00 85.75 868 GLN A N 1
ATOM 6928 C CA . GLN A 1 868 ? 2.465 -13.923 19.519 1.00 85.75 868 GLN A CA 1
ATOM 6929 C C . GLN A 1 868 ? 1.175 -14.409 20.196 1.00 85.75 868 GLN A C 1
ATOM 6931 O O . GLN A 1 868 ? 0.429 -15.194 19.617 1.00 85.75 868 GLN A O 1
ATOM 6936 N N . LEU A 1 869 ? 0.882 -13.919 21.406 1.00 87.00 869 LEU A N 1
ATOM 6937 C CA . LEU A 1 869 ? -0.326 -14.294 22.154 1.00 87.00 869 LEU A CA 1
ATOM 6938 C C . LEU A 1 869 ? -1.610 -13.717 21.545 1.00 87.00 869 LEU A C 1
ATOM 6940 O O . LEU A 1 869 ? -2.674 -14.314 21.688 1.00 87.00 869 LEU A O 1
ATOM 6944 N N . TRP A 1 870 ? -1.505 -12.592 20.837 1.00 87.69 870 TRP A N 1
ATOM 6945 C CA . TRP A 1 870 ? -2.584 -12.013 20.041 1.00 87.69 870 TRP A CA 1
ATOM 6946 C C . TRP A 1 870 ? -2.972 -12.884 18.833 1.00 87.69 870 TRP A C 1
ATOM 6948 O O . TRP A 1 870 ? -4.101 -12.800 18.355 1.00 87.69 870 TRP A O 1
ATOM 6958 N N . GLY A 1 871 ? -2.080 -13.776 18.388 1.00 82.00 871 GLY A N 1
ATOM 6959 C CA . GLY A 1 871 ? -2.281 -14.634 17.215 1.00 82.00 871 GLY A CA 1
ATOM 6960 C C . GLY A 1 871 ? -1.507 -14.174 15.979 1.00 82.00 871 GLY A C 1
ATOM 6961 O O . GLY A 1 871 ? -1.788 -14.631 14.871 1.00 82.00 871 GLY A O 1
ATOM 6962 N N . GLY A 1 872 ? -0.534 -13.279 16.159 1.00 76.94 872 GLY A N 1
ATOM 6963 C CA . GLY A 1 872 ? 0.350 -12.815 15.104 1.00 76.94 872 GLY A CA 1
ATOM 6964 C C . GLY A 1 872 ? 1.197 -13.939 14.505 1.00 76.94 872 GLY A C 1
ATOM 6965 O O . GLY A 1 872 ? 1.814 -14.723 15.228 1.00 76.94 872 GLY A O 1
ATOM 6966 N N . LYS A 1 873 ? 1.260 -14.008 13.171 1.00 69.75 873 LYS A N 1
ATOM 6967 C CA . LYS A 1 873 ? 2.150 -14.935 12.456 1.00 69.75 873 LYS A CA 1
ATOM 6968 C C . LYS A 1 873 ? 3.554 -14.335 12.358 1.00 69.75 873 LYS A C 1
ATOM 6970 O O . LYS A 1 873 ? 3.710 -13.131 12.156 1.00 69.75 873 LYS A O 1
ATOM 6975 N N . SER A 1 874 ? 4.590 -15.159 12.500 1.00 60.25 874 SER A N 1
ATOM 6976 C CA . SER A 1 874 ? 5.975 -14.717 12.323 1.00 60.25 874 SER A CA 1
ATOM 6977 C C . SER A 1 874 ? 6.230 -14.350 10.858 1.00 60.25 874 SER A C 1
ATOM 6979 O O . SER A 1 874 ? 6.187 -15.220 9.992 1.00 60.25 874 SER A O 1
ATOM 6981 N N . CYS A 1 875 ? 6.510 -13.075 10.583 1.00 59.94 875 CYS A N 1
ATOM 6982 C CA . CYS A 1 875 ? 7.030 -12.629 9.286 1.00 59.94 875 CYS A CA 1
ATOM 6983 C C . CYS A 1 875 ? 8.505 -13.074 9.153 1.00 59.94 875 CYS A C 1
ATOM 6985 O O . CYS A 1 875 ? 9.193 -13.033 10.168 1.00 59.94 875 CYS A O 1
ATOM 6987 N N . PRO A 1 876 ? 9.032 -13.509 8.002 1.00 59.62 876 PRO A N 1
ATOM 6988 C CA . PRO A 1 876 ? 10.463 -13.814 7.842 1.00 59.62 876 PRO A CA 1
ATOM 6989 C C . PRO A 1 876 ? 11.363 -12.642 8.263 1.00 59.62 876 PRO A C 1
ATOM 6991 O O . PRO A 1 876 ? 10.950 -11.488 8.147 1.00 59.62 876 PRO A O 1
ATOM 6994 N N . SER A 1 877 ? 12.566 -12.907 8.780 1.00 59.72 877 SER A N 1
ATOM 6995 C CA . SER A 1 877 ? 13.499 -11.859 9.235 1.00 59.72 877 SER A CA 1
ATOM 6996 C C . SER A 1 877 ? 13.844 -10.851 8.142 1.00 59.72 877 SER A C 1
ATOM 6998 O O . SER A 1 877 ? 13.999 -9.669 8.429 1.00 59.72 877 SER A O 1
ATOM 7000 N N . GLU A 1 878 ? 13.911 -11.318 6.901 1.00 56.72 878 GLU A N 1
ATOM 7001 C CA . GLU A 1 878 ? 14.324 -10.576 5.709 1.00 56.72 878 GLU A CA 1
ATOM 7002 C C . GLU A 1 878 ? 13.266 -9.555 5.269 1.00 56.72 878 GLU A C 1
ATOM 7004 O O . GLU A 1 878 ? 13.587 -8.573 4.610 1.00 56.72 878 GLU A O 1
ATOM 7009 N N . LEU A 1 879 ? 12.003 -9.772 5.652 1.00 61.72 879 LEU A N 1
ATOM 7010 C CA . LEU A 1 879 ? 10.873 -8.893 5.333 1.00 61.72 879 LEU A CA 1
ATOM 7011 C C . LEU A 1 879 ? 10.553 -7.907 6.470 1.00 61.72 879 LEU A C 1
ATOM 7013 O O . LEU A 1 879 ? 9.560 -7.175 6.405 1.00 61.72 879 LEU A O 1
ATOM 7017 N N . ARG A 1 880 ? 11.363 -7.905 7.540 1.00 68.56 880 ARG A N 1
ATOM 7018 C CA . ARG A 1 880 ? 11.186 -7.031 8.704 1.00 68.56 880 ARG A CA 1
ATOM 7019 C C . ARG A 1 880 ? 12.144 -5.848 8.651 1.00 68.56 880 ARG A C 1
ATOM 7021 O O . ARG A 1 880 ? 13.333 -6.009 8.417 1.00 68.56 880 ARG A O 1
ATOM 7028 N N . VAL A 1 881 ? 11.642 -4.680 9.049 1.00 69.06 881 VAL A N 1
ATOM 7029 C CA . VAL A 1 881 ? 12.464 -3.465 9.227 1.00 69.06 881 VAL A CA 1
ATOM 7030 C C . VAL A 1 881 ? 13.542 -3.650 10.295 1.00 69.06 881 VAL A C 1
ATOM 7032 O O . VAL A 1 881 ? 14.652 -3.139 10.166 1.00 69.06 881 VAL A O 1
ATOM 7035 N N . ASN A 1 882 ? 13.196 -4.365 11.367 1.00 63.97 882 ASN A N 1
ATOM 7036 C CA . ASN A 1 882 ? 14.078 -4.647 12.490 1.00 63.97 882 ASN A CA 1
ATOM 7037 C C . ASN A 1 882 ? 14.074 -6.166 12.743 1.00 63.97 882 ASN A C 1
ATOM 7039 O O . ASN A 1 882 ? 13.022 -6.701 13.130 1.00 63.97 882 ASN A O 1
ATOM 7043 N N . PRO A 1 883 ? 15.181 -6.886 12.484 1.00 56.78 883 PRO A N 1
ATOM 7044 C CA . PRO A 1 883 ? 15.276 -8.291 12.841 1.00 56.78 883 PRO A CA 1
ATOM 7045 C C . PRO A 1 883 ? 15.210 -8.399 14.364 1.00 56.78 883 PRO A C 1
ATOM 7047 O O . PRO A 1 883 ? 15.965 -7.773 15.102 1.00 56.78 883 PRO A O 1
ATOM 7050 N N . VAL A 1 884 ? 14.250 -9.172 14.859 1.00 51.41 884 VAL A N 1
ATOM 7051 C CA . VAL A 1 884 ? 14.134 -9.399 16.297 1.00 51.41 884 VAL A CA 1
ATOM 7052 C C . VAL A 1 884 ? 15.162 -10.468 16.658 1.00 51.41 884 VAL A C 1
ATOM 7054 O O . VAL A 1 884 ? 14.886 -11.651 16.479 1.00 51.41 884 VAL A O 1
ATOM 7057 N N . ASP A 1 885 ? 16.317 -10.060 17.188 1.00 45.06 885 ASP A N 1
ATOM 7058 C CA . ASP A 1 885 ? 17.327 -10.949 17.786 1.00 45.06 885 ASP A CA 1
ATOM 7059 C C . ASP A 1 885 ? 16.817 -11.517 19.125 1.00 45.06 885 ASP A C 1
ATOM 7061 O O . ASP A 1 885 ? 17.379 -11.316 20.202 1.00 45.06 885 ASP A O 1
ATOM 7065 N N . CYS A 1 886 ? 15.678 -12.204 19.099 1.00 40.78 886 CYS A N 1
ATOM 7066 C CA . CYS A 1 886 ? 15.237 -13.015 20.220 1.00 40.78 886 CYS A CA 1
ATOM 7067 C C . CYS A 1 886 ? 15.739 -14.435 19.989 1.00 40.78 886 CYS A C 1
ATOM 7069 O O . CYS A 1 886 ? 14.994 -15.292 19.519 1.00 40.78 886 CYS A O 1
ATOM 7071 N N . SER A 1 887 ? 16.981 -14.711 20.388 1.00 33.69 887 SER A N 1
ATOM 7072 C CA . SER A 1 887 ? 17.342 -16.066 20.794 1.00 33.69 887 SER A CA 1
ATOM 7073 C C . SER A 1 887 ? 16.542 -16.403 22.057 1.00 33.69 887 SER A C 1
ATOM 7075 O O . SER A 1 887 ? 17.004 -16.272 23.190 1.00 33.69 887 SER A O 1
ATOM 7077 N N . LEU A 1 888 ? 15.277 -16.796 21.886 1.00 36.81 888 LEU A N 1
ATOM 7078 C CA . LEU A 1 888 ? 14.641 -17.599 22.920 1.00 36.81 888 LEU A CA 1
ATOM 7079 C C . LEU A 1 888 ? 15.466 -18.893 22.991 1.00 36.81 888 LEU A C 1
ATOM 7081 O O . LEU A 1 888 ? 15.765 -19.451 21.934 1.00 36.81 888 LEU A O 1
ATOM 7085 N N . PRO A 1 889 ? 15.819 -19.395 24.183 1.00 36.81 889 PRO A N 1
ATOM 7086 C CA . PRO A 1 889 ? 16.500 -20.685 24.320 1.00 36.81 889 PRO A CA 1
ATOM 7087 C C . PRO A 1 889 ? 15.720 -21.856 23.681 1.00 36.81 889 PRO A C 1
ATOM 7089 O O . PRO A 1 889 ? 16.300 -22.910 23.452 1.00 36.81 889 PRO A O 1
ATOM 7092 N N . ASP A 1 890 ? 14.450 -21.629 23.315 1.00 38.47 890 ASP A N 1
ATOM 7093 C CA . ASP A 1 890 ? 13.555 -22.570 22.636 1.00 38.47 890 ASP A CA 1
ATOM 7094 C C . ASP A 1 890 ? 13.239 -22.210 21.160 1.00 38.47 890 ASP A C 1
ATOM 7096 O O . ASP A 1 890 ? 12.372 -22.839 20.546 1.00 38.47 890 ASP A O 1
ATOM 7100 N N . MET A 1 891 ? 13.884 -21.200 20.553 1.00 34.91 891 MET A N 1
ATOM 7101 C CA . MET A 1 891 ? 13.719 -20.945 19.111 1.00 34.91 891 MET A CA 1
ATOM 7102 C C . MET A 1 891 ? 14.508 -21.984 18.314 1.00 34.91 891 MET A C 1
ATOM 7104 O O . MET A 1 891 ? 15.714 -22.152 18.487 1.00 34.91 891 MET A O 1
ATOM 7108 N N . LYS A 1 892 ? 13.808 -22.690 17.422 1.00 40.25 892 LYS A N 1
ATOM 7109 C CA . LYS A 1 892 ? 14.435 -23.613 16.476 1.00 40.25 892 LYS A CA 1
ATOM 7110 C C . LYS A 1 892 ? 15.428 -22.842 15.596 1.00 40.25 892 LYS A C 1
ATOM 7112 O O . LYS A 1 892 ? 15.172 -21.699 15.234 1.00 40.25 892 LYS A O 1
ATOM 7117 N N . HIS A 1 893 ? 16.543 -23.494 15.271 1.00 38.91 893 HIS A N 1
ATOM 7118 C CA . HIS A 1 893 ? 17.618 -22.980 14.417 1.00 38.91 893 HIS A CA 1
ATOM 7119 C C . HIS A 1 893 ? 17.072 -22.328 13.129 1.00 38.91 893 HIS A C 1
ATOM 7121 O O . HIS A 1 893 ? 16.027 -22.753 12.638 1.00 38.91 893 HIS A O 1
ATOM 7127 N N . LYS A 1 894 ? 17.792 -21.359 12.539 1.00 38.47 894 LYS A N 1
ATOM 7128 C CA . LYS A 1 894 ? 17.407 -20.657 11.286 1.00 38.47 894 LYS A CA 1
ATOM 7129 C C . LYS A 1 894 ? 16.996 -21.607 10.145 1.00 38.47 894 LYS A C 1
ATOM 7131 O O . LYS A 1 894 ? 16.145 -21.282 9.326 1.00 38.47 894 LYS A O 1
ATOM 7136 N N . GLU A 1 895 ? 17.539 -22.819 10.139 1.00 37.44 895 GLU A N 1
ATOM 7137 C CA . GLU A 1 895 ? 17.179 -23.911 9.226 1.00 37.44 895 GLU A CA 1
ATOM 7138 C C . GLU A 1 895 ? 15.714 -24.363 9.355 1.00 37.44 895 GLU A C 1
ATOM 7140 O O . GLU A 1 895 ? 15.077 -24.690 8.359 1.00 37.44 895 GLU A O 1
ATOM 7145 N N . ALA A 1 896 ? 15.131 -24.334 10.555 1.00 36.69 896 ALA A N 1
ATOM 7146 C CA . ALA A 1 896 ? 13.723 -24.656 10.781 1.00 36.69 896 ALA A CA 1
ATOM 7147 C C . ALA A 1 896 ? 12.775 -23.539 10.313 1.00 36.69 896 ALA A C 1
ATOM 7149 O O . ALA A 1 896 ? 11.645 -23.825 9.910 1.00 36.69 896 ALA A O 1
ATOM 7150 N N . GLU A 1 897 ? 13.222 -22.281 10.347 1.00 38.72 897 GLU A N 1
ATOM 7151 C CA . GLU A 1 897 ? 12.486 -21.153 9.766 1.00 38.72 897 GLU A CA 1
ATOM 7152 C C . GLU A 1 897 ? 12.540 -21.198 8.236 1.00 38.72 897 GLU A C 1
ATOM 7154 O O . GLU A 1 897 ? 11.485 -21.128 7.605 1.00 38.72 897 GLU A O 1
ATOM 7159 N N . MET A 1 898 ? 13.715 -21.454 7.643 1.00 36.94 898 MET A N 1
ATOM 7160 C CA . MET A 1 898 ? 13.838 -21.721 6.201 1.00 36.94 898 MET A CA 1
ATOM 7161 C C . MET A 1 898 ? 12.995 -22.923 5.769 1.00 36.94 898 MET A C 1
ATOM 7163 O O . MET A 1 898 ? 12.310 -22.868 4.752 1.00 36.94 898 MET A O 1
ATOM 7167 N N . ARG A 1 899 ? 12.962 -23.990 6.572 1.00 38.69 899 ARG A N 1
ATOM 7168 C CA . ARG A 1 899 ? 12.114 -25.161 6.329 1.00 38.69 899 ARG A CA 1
ATOM 7169 C C . ARG A 1 899 ? 10.625 -24.809 6.315 1.00 38.69 899 ARG A C 1
ATOM 7171 O O . ARG A 1 899 ? 9.907 -25.282 5.440 1.00 38.69 899 ARG A O 1
ATOM 7178 N N . ASN A 1 900 ? 10.142 -23.988 7.248 1.00 43.00 900 ASN A N 1
ATOM 7179 C CA . ASN A 1 900 ? 8.749 -23.527 7.240 1.00 43.00 900 ASN A CA 1
ATOM 7180 C C . ASN A 1 900 ? 8.451 -22.606 6.048 1.00 43.00 900 ASN A C 1
ATOM 7182 O O . ASN A 1 900 ? 7.360 -22.686 5.488 1.00 43.00 900 ASN A O 1
ATOM 7186 N N . LEU A 1 901 ? 9.417 -21.777 5.643 1.00 41.53 901 LEU A N 1
ATOM 7187 C CA . LEU A 1 901 ? 9.311 -20.913 4.470 1.00 41.53 901 LEU A CA 1
ATOM 7188 C C . LEU A 1 901 ? 9.162 -21.745 3.186 1.00 41.53 901 LEU A C 1
ATOM 7190 O O . LEU A 1 901 ? 8.217 -21.546 2.427 1.00 41.53 901 LEU A O 1
ATOM 7194 N N . ILE A 1 902 ? 10.024 -22.748 2.998 1.00 40.50 902 ILE A N 1
ATOM 7195 C CA . ILE A 1 902 ? 9.979 -23.687 1.866 1.00 40.50 902 ILE A CA 1
ATOM 7196 C C . ILE A 1 902 ? 8.663 -24.477 1.864 1.00 40.50 902 ILE A C 1
ATOM 7198 O O . ILE A 1 902 ? 8.021 -24.604 0.826 1.00 40.50 902 ILE A O 1
ATOM 7202 N N . LEU A 1 903 ? 8.202 -24.939 3.031 1.00 39.34 903 LEU A N 1
ATOM 7203 C CA . LEU A 1 903 ? 6.913 -25.627 3.158 1.00 39.34 903 LEU A CA 1
ATOM 7204 C C . LEU A 1 903 ? 5.709 -24.719 2.860 1.00 39.34 903 LEU A C 1
ATOM 7206 O O . LEU A 1 903 ? 4.663 -25.233 2.482 1.00 39.34 903 LEU A O 1
ATOM 7210 N N . SER A 1 904 ? 5.841 -23.398 3.018 1.00 38.03 904 SER A N 1
ATOM 7211 C CA . SER A 1 904 ? 4.795 -22.423 2.673 1.00 38.03 904 SER A CA 1
ATOM 7212 C C . SER A 1 904 ? 4.804 -21.986 1.203 1.00 38.03 904 SER A C 1
ATOM 7214 O O . SER A 1 904 ? 3.815 -21.432 0.732 1.00 38.03 904 SER A O 1
ATOM 7216 N N . LEU A 1 905 ? 5.905 -22.241 0.486 1.00 35.09 905 LEU A N 1
ATOM 7217 C CA . LEU A 1 905 ? 6.050 -21.991 -0.954 1.00 35.09 905 LEU A CA 1
ATOM 7218 C C . LEU A 1 905 ? 5.529 -23.153 -1.813 1.00 35.09 905 LEU A C 1
ATOM 7220 O O . LEU A 1 905 ? 5.291 -22.977 -3.007 1.00 35.09 905 LEU A O 1
ATOM 7224 N N . LEU A 1 906 ? 5.328 -24.329 -1.213 1.00 32.09 906 LEU A N 1
ATOM 7225 C CA . LEU A 1 906 ? 4.581 -25.416 -1.836 1.00 32.09 906 LEU A CA 1
ATOM 7226 C C . LEU A 1 906 ? 3.088 -25.044 -1.840 1.00 32.09 906 LEU A C 1
ATOM 7228 O O . LEU A 1 906 ? 2.586 -24.571 -0.815 1.00 32.09 906 LEU A O 1
ATOM 7232 N N . PRO A 1 907 ? 2.364 -25.219 -2.960 1.00 32.53 907 PRO A N 1
ATOM 7233 C CA . PRO A 1 907 ? 0.938 -24.924 -2.996 1.00 32.53 907 PRO A CA 1
ATOM 7234 C C . PRO A 1 907 ? 0.216 -25.737 -1.910 1.00 32.53 907 PRO A C 1
ATOM 7236 O O . PRO A 1 907 ? 0.576 -26.894 -1.680 1.00 32.53 907 PRO A O 1
ATOM 7239 N N . PRO A 1 908 ? -0.792 -25.168 -1.224 1.00 36.53 908 PRO A N 1
ATOM 7240 C CA . PRO A 1 908 ? -1.670 -25.980 -0.402 1.00 36.53 908 PRO A CA 1
ATOM 7241 C C . PRO A 1 908 ? -2.334 -26.981 -1.345 1.00 36.53 908 PRO A C 1
ATOM 7243 O O . PRO A 1 908 ? -2.996 -26.554 -2.291 1.00 36.53 908 PRO A O 1
ATOM 7246 N N . ASP A 1 909 ? -2.100 -28.277 -1.126 1.00 34.62 909 ASP A N 1
ATOM 7247 C CA . ASP A 1 909 ? -2.782 -29.349 -1.851 1.00 34.62 909 ASP A CA 1
ATOM 7248 C C . ASP A 1 909 ? -4.266 -28.973 -1.975 1.00 34.62 909 ASP A C 1
ATOM 7250 O O . ASP A 1 909 ? -4.963 -28.821 -0.965 1.00 34.62 909 ASP A O 1
ATOM 7254 N N . GLU A 1 910 ? -4.738 -28.792 -3.213 1.00 35.66 910 GLU A N 1
ATOM 7255 C CA . GLU A 1 910 ? -6.164 -28.830 -3.513 1.00 35.66 910 GLU A CA 1
ATOM 7256 C C . GLU A 1 910 ? -6.727 -30.085 -2.840 1.00 35.66 910 GLU A C 1
ATOM 7258 O O . GLU A 1 910 ? -6.085 -31.140 -2.855 1.00 35.66 910 GLU A O 1
ATOM 7263 N N . GLU A 1 911 ? -7.894 -29.970 -2.201 1.00 35.66 911 GLU A N 1
ATOM 7264 C CA . GLU A 1 911 ? -8.616 -31.103 -1.623 1.00 35.66 911 GLU A CA 1
ATOM 7265 C C . GLU A 1 911 ? -9.004 -32.087 -2.739 1.00 35.66 911 GLU A C 1
ATOM 7267 O O . GLU A 1 911 ? -10.144 -32.152 -3.194 1.00 35.66 911 GLU A O 1
ATOM 7272 N N . LEU A 1 912 ? -8.036 -32.882 -3.187 1.00 36.31 912 LEU A N 1
ATOM 7273 C CA . LEU A 1 912 ? -8.253 -34.072 -3.976 1.00 36.31 912 LEU A CA 1
ATOM 7274 C C . LEU A 1 912 ? -9.026 -35.026 -3.077 1.00 36.31 912 LEU A C 1
ATOM 7276 O O . LEU A 1 912 ? -8.524 -35.524 -2.061 1.00 36.31 912 LEU A O 1
ATOM 7280 N N . SER A 1 913 ? -10.285 -35.234 -3.455 1.00 42.84 913 SER A N 1
ATOM 7281 C CA . SER A 1 913 ? -11.161 -36.265 -2.923 1.00 42.84 913 SER A CA 1
ATOM 7282 C C . SER A 1 913 ? -10.351 -37.538 -2.680 1.00 42.84 913 SER A C 1
ATOM 7284 O O . SER A 1 913 ? -9.609 -38.002 -3.544 1.00 42.84 913 SER A O 1
ATOM 7286 N N . VAL A 1 914 ? -10.509 -38.133 -1.495 1.00 45.97 914 VAL A N 1
ATOM 7287 C CA . VAL A 1 914 ? -9.833 -39.377 -1.078 1.00 45.97 914 VAL A CA 1
ATOM 7288 C C . VAL A 1 914 ? -9.937 -40.480 -2.147 1.00 45.97 914 VAL A C 1
ATOM 7290 O O . VAL A 1 914 ? -9.047 -41.320 -2.258 1.00 45.97 914 VAL A O 1
ATOM 7293 N N . LYS A 1 915 ? -10.978 -40.436 -2.989 1.00 42.03 915 LYS A N 1
ATOM 7294 C CA . LYS A 1 915 ? -11.183 -41.364 -4.106 1.00 42.03 915 LYS A CA 1
ATOM 7295 C C . LYS A 1 915 ? -10.180 -41.193 -5.248 1.00 42.03 915 LYS A C 1
ATOM 7297 O O . LYS A 1 915 ? -9.823 -42.193 -5.860 1.00 42.03 915 LYS A O 1
ATOM 7302 N N . ASP A 1 916 ? -9.708 -39.979 -5.514 1.00 40.66 916 ASP A N 1
ATOM 7303 C CA . ASP A 1 916 ? -8.764 -39.705 -6.602 1.00 40.66 916 ASP A CA 1
ATOM 7304 C C . ASP A 1 916 ? -7.336 -40.087 -6.190 1.00 40.66 916 ASP A C 1
ATOM 7306 O O . ASP A 1 916 ? -6.628 -40.718 -6.969 1.00 40.66 916 ASP A O 1
ATOM 7310 N N . ARG A 1 917 ? -6.972 -39.895 -4.909 1.00 44.41 917 ARG A N 1
ATOM 7311 C CA . ARG A 1 917 ? -5.718 -40.424 -4.330 1.00 44.41 917 ARG A CA 1
ATOM 7312 C C . ARG A 1 917 ? -5.656 -41.954 -4.319 1.00 44.41 917 ARG A C 1
ATOM 7314 O O . ARG A 1 917 ? -4.579 -42.521 -4.488 1.00 44.41 917 ARG A O 1
ATOM 7321 N N . GLU A 1 918 ? -6.779 -42.642 -4.109 1.00 45.41 918 GLU A N 1
ATOM 7322 C CA . GLU A 1 918 ? -6.833 -44.107 -4.231 1.00 45.41 918 GLU A CA 1
ATOM 7323 C C . GLU A 1 918 ? -6.710 -44.561 -5.689 1.00 45.41 918 GLU A C 1
ATOM 7325 O O . GLU A 1 918 ? -6.058 -45.568 -5.965 1.00 45.41 918 GLU A O 1
ATOM 7330 N N . LYS A 1 919 ? -7.291 -43.808 -6.628 1.00 50.34 919 LYS A N 1
ATOM 7331 C CA . LYS A 1 919 ? -7.213 -44.099 -8.062 1.00 50.34 919 LYS A CA 1
ATOM 7332 C C . LYS A 1 919 ? -5.790 -43.933 -8.591 1.00 50.34 919 LYS A C 1
ATOM 7334 O O . LYS A 1 919 ? -5.270 -44.848 -9.217 1.00 50.34 919 LYS A O 1
ATOM 7339 N N . GLU A 1 920 ? -5.130 -42.841 -8.225 1.00 45.38 920 GLU A N 1
ATOM 7340 C CA . GLU A 1 920 ? -3.756 -42.530 -8.622 1.00 45.38 920 GLU A CA 1
ATOM 7341 C C . GLU A 1 920 ? -2.737 -43.469 -7.952 1.00 45.38 920 GLU A C 1
ATOM 7343 O O . GLU A 1 920 ? -1.779 -43.914 -8.583 1.00 45.38 920 GLU A O 1
ATOM 7348 N N . LYS A 1 921 ? -2.978 -43.884 -6.695 1.00 52.41 921 LYS A N 1
ATOM 7349 C CA . LYS A 1 921 ? -2.192 -44.953 -6.051 1.00 52.41 921 LYS A CA 1
ATOM 7350 C C . LYS A 1 921 ? -2.363 -46.295 -6.753 1.00 52.41 921 LYS A C 1
ATOM 7352 O O . LYS A 1 921 ? -1.370 -46.997 -6.919 1.00 52.41 921 LYS A O 1
ATOM 7357 N N . ASN A 1 922 ? -3.579 -46.645 -7.169 1.00 47.78 922 ASN A N 1
ATOM 7358 C CA . ASN A 1 922 ? -3.847 -47.896 -7.878 1.00 47.78 922 ASN A CA 1
ATOM 7359 C C . ASN A 1 922 ? -3.258 -47.892 -9.295 1.00 47.78 922 ASN A C 1
ATOM 7361 O O . ASN A 1 922 ? -2.704 -48.904 -9.716 1.00 47.78 922 ASN A O 1
ATOM 7365 N N . GLU A 1 923 ? -3.315 -46.766 -10.005 1.00 54.41 923 GLU A N 1
ATOM 7366 C CA . GLU A 1 923 ? -2.705 -46.605 -11.331 1.00 54.41 923 GLU A CA 1
ATOM 7367 C C . GLU A 1 923 ? -1.174 -46.628 -11.250 1.00 54.41 923 GLU A C 1
ATOM 7369 O O . GLU A 1 923 ? -0.526 -47.341 -12.021 1.00 54.41 923 GLU A O 1
ATOM 7374 N N . ASN A 1 924 ? -0.585 -45.977 -10.242 1.00 50.78 924 ASN A N 1
ATOM 7375 C CA . ASN A 1 924 ? 0.851 -46.066 -9.991 1.00 50.78 924 ASN A CA 1
ATOM 7376 C C . ASN A 1 924 ? 1.280 -47.486 -9.600 1.00 50.78 924 ASN A C 1
ATOM 7378 O O . ASN A 1 924 ? 2.288 -47.962 -10.123 1.00 50.78 924 ASN A O 1
ATOM 7382 N N . TYR A 1 925 ? 0.503 -48.205 -8.780 1.00 46.94 925 TYR A N 1
ATOM 7383 C CA . TYR A 1 925 ? 0.769 -49.613 -8.453 1.00 46.94 925 TYR A CA 1
ATOM 7384 C C . TYR A 1 925 ? 0.659 -50.531 -9.678 1.00 46.94 925 TYR A C 1
ATOM 7386 O O . TYR A 1 925 ? 1.479 -51.440 -9.840 1.00 46.94 925 TYR A O 1
ATOM 7394 N N . LEU A 1 926 ? -0.312 -50.295 -10.569 1.00 48.88 926 LEU A N 1
ATOM 7395 C CA . LEU A 1 926 ? -0.431 -51.028 -11.833 1.00 48.88 926 LEU A CA 1
ATOM 7396 C C . LEU A 1 926 ? 0.756 -50.747 -12.762 1.00 48.88 926 LEU A C 1
ATOM 7398 O O . LEU A 1 926 ? 1.292 -51.672 -13.368 1.00 48.88 926 LEU A O 1
ATOM 7402 N N . SER A 1 927 ? 1.211 -49.495 -12.838 1.00 51.16 927 SER A N 1
ATOM 7403 C CA . SER A 1 927 ? 2.373 -49.130 -13.654 1.00 51.16 927 SER A CA 1
ATOM 7404 C C . SER A 1 927 ? 3.670 -49.743 -13.110 1.00 51.16 927 SER A C 1
ATOM 7406 O O . SER A 1 927 ? 4.507 -50.220 -13.880 1.00 51.16 927 SER A O 1
ATOM 7408 N N . LEU A 1 928 ? 3.818 -49.804 -11.780 1.00 47.31 928 LEU A N 1
ATOM 7409 C CA . LEU A 1 928 ? 4.983 -50.386 -11.120 1.00 47.31 928 LEU A CA 1
ATOM 7410 C C . LEU A 1 928 ? 5.003 -51.906 -11.300 1.00 47.31 928 LEU A C 1
ATOM 7412 O O . LEU A 1 928 ? 6.032 -52.473 -11.646 1.00 47.31 928 LEU A O 1
ATOM 7416 N N . THR A 1 929 ? 3.854 -52.569 -11.145 1.00 49.88 929 THR A N 1
ATOM 7417 C CA . THR A 1 929 ? 3.737 -54.020 -11.362 1.00 49.88 929 THR A CA 1
ATOM 7418 C C . THR A 1 929 ? 3.929 -54.408 -12.825 1.00 49.88 929 THR A C 1
ATOM 7420 O O . THR A 1 929 ? 4.533 -55.444 -13.095 1.00 49.88 929 THR A O 1
ATOM 7423 N N . GLN A 1 930 ? 3.508 -53.572 -13.780 1.00 54.78 930 GLN A N 1
ATOM 7424 C CA . GLN A 1 930 ? 3.824 -53.768 -15.197 1.00 54.78 930 GLN A CA 1
ATOM 7425 C C . GLN A 1 930 ? 5.315 -53.577 -15.493 1.00 54.78 930 GLN A C 1
ATOM 7427 O O . GLN A 1 930 ? 5.879 -54.386 -16.225 1.00 54.78 930 GLN A O 1
ATOM 7432 N N . LYS A 1 931 ? 5.977 -52.571 -14.901 1.00 52.09 931 LYS A N 1
ATOM 7433 C CA . LYS A 1 931 ? 7.431 -52.363 -15.042 1.00 52.09 931 LYS A CA 1
ATOM 7434 C C . LYS A 1 931 ? 8.242 -53.506 -14.432 1.00 52.09 931 LYS A C 1
ATOM 7436 O O . LYS A 1 931 ? 9.152 -54.001 -15.088 1.00 52.09 931 LYS A O 1
ATOM 7441 N N . VAL A 1 932 ? 7.860 -53.983 -13.247 1.00 52.84 932 VAL A N 1
ATOM 7442 C CA . VAL A 1 932 ? 8.497 -55.132 -12.584 1.00 52.84 932 VAL A CA 1
ATOM 7443 C C . VAL A 1 932 ? 8.280 -56.418 -13.386 1.00 52.84 932 VAL A C 1
ATOM 7445 O O . VAL A 1 932 ? 9.221 -57.181 -13.564 1.00 52.84 932 VAL A O 1
ATOM 7448 N N . ARG A 1 933 ? 7.089 -56.639 -13.966 1.00 41.88 933 ARG A N 1
ATOM 7449 C CA . ARG A 1 933 ? 6.858 -57.764 -14.894 1.00 41.88 933 ARG A CA 1
ATOM 7450 C C . ARG A 1 933 ? 7.701 -57.670 -16.159 1.00 41.88 933 ARG A C 1
ATOM 7452 O O . ARG A 1 933 ? 8.186 -58.689 -16.629 1.00 41.88 933 ARG A O 1
ATOM 7459 N N . LYS A 1 934 ? 7.870 -56.467 -16.712 1.00 48.31 934 LYS A N 1
ATOM 7460 C CA . LYS A 1 934 ? 8.689 -56.248 -17.911 1.00 48.31 934 LYS A CA 1
ATOM 7461 C C . LYS A 1 934 ? 10.175 -56.470 -17.624 1.00 48.31 934 LYS A C 1
ATOM 7463 O O . LYS A 1 934 ? 10.857 -57.035 -18.463 1.00 48.31 934 LYS A O 1
ATOM 7468 N N . GLN A 1 935 ? 10.651 -56.076 -16.441 1.00 45.06 935 GLN A N 1
ATOM 7469 C CA . GLN A 1 935 ? 12.012 -56.365 -15.982 1.00 45.06 935 GLN A CA 1
ATOM 7470 C C . GLN A 1 935 ? 12.231 -57.850 -15.683 1.00 45.06 935 GLN A C 1
ATOM 7472 O O . GLN A 1 935 ? 13.265 -58.370 -16.070 1.00 45.06 935 GLN A O 1
ATOM 7477 N N . ALA A 1 936 ? 11.257 -58.538 -15.079 1.00 43.12 936 ALA A N 1
ATOM 7478 C CA . ALA A 1 936 ? 11.339 -59.981 -14.841 1.00 43.12 936 ALA A CA 1
ATOM 7479 C C . ALA A 1 936 ? 11.343 -60.790 -16.154 1.00 43.12 936 ALA A C 1
ATOM 7481 O O . ALA A 1 936 ? 12.104 -61.734 -16.305 1.00 43.12 936 ALA A O 1
ATOM 7482 N N . LEU A 1 937 ? 10.551 -60.373 -17.149 1.00 42.91 937 LEU A N 1
ATOM 7483 C CA . LEU A 1 937 ? 10.562 -60.982 -18.487 1.00 42.91 937 LEU A CA 1
ATOM 7484 C C . LEU A 1 937 ? 11.846 -60.689 -19.280 1.00 42.91 937 LEU A C 1
ATOM 7486 O O . LEU A 1 937 ? 12.171 -61.442 -20.187 1.00 42.91 937 LEU A O 1
ATOM 7490 N N . LEU A 1 938 ? 12.556 -59.603 -18.958 1.00 43.28 938 LEU A N 1
ATOM 7491 C CA . LEU A 1 938 ? 13.858 -59.261 -19.544 1.00 43.28 938 LEU A CA 1
ATOM 7492 C C . LEU A 1 938 ? 15.038 -59.912 -18.811 1.00 43.28 938 LEU A C 1
ATOM 7494 O O . LEU A 1 938 ? 16.144 -59.865 -19.330 1.00 43.28 938 LEU A O 1
ATOM 7498 N N . SER A 1 939 ? 14.828 -60.469 -17.615 1.00 42.62 939 SER A N 1
ATOM 7499 C CA . SER A 1 939 ? 15.839 -61.257 -16.899 1.00 42.62 939 SER A CA 1
ATOM 7500 C C . SER A 1 939 ? 15.737 -62.762 -17.164 1.00 42.62 939 SER A C 1
ATOM 7502 O O . SER A 1 939 ? 16.677 -63.482 -16.844 1.00 42.62 939 SER A O 1
ATOM 7504 N N . ASP A 1 940 ? 14.614 -63.219 -17.731 1.00 40.59 940 ASP A N 1
ATOM 7505 C CA . ASP A 1 940 ? 14.368 -64.613 -18.140 1.00 40.59 940 ASP A CA 1
ATOM 7506 C C . ASP A 1 940 ? 14.601 -64.852 -19.657 1.00 40.59 940 ASP A C 1
ATOM 7508 O O . ASP A 1 940 ? 14.414 -65.970 -20.143 1.00 40.59 940 ASP A O 1
ATOM 7512 N N . LEU A 1 941 ? 15.005 -63.810 -20.397 1.00 38.28 941 LEU A N 1
ATOM 7513 C CA . LEU A 1 941 ? 15.540 -63.838 -21.770 1.00 38.28 941 LEU A CA 1
ATOM 7514 C C . LEU A 1 941 ? 17.042 -63.559 -21.715 1.00 38.28 941 LEU A C 1
ATOM 7516 O O . LEU A 1 941 ? 17.780 -64.210 -22.489 1.00 38.28 941 LEU A O 1
#

Mean predicted aligned error: 19.32 Å

Nearest PDB structures (foldseek):
  6yw6-assembly1_C  TM=5.762E-01  e=3.628E-08  Homo sapiens
  6yw7-assembly1_C  TM=5.417E-01  e=1.921E-08  Homo sapiens
  4ycz-assembly1_A  TM=5.687E-01  e=1.979E-07  Thermothelomyces thermophilus ATCC 42464
  8qbn-assembly1_W  TM=4.049E-01  e=1.554E-08  Homo sapiens
  9hcj-assembly1_N0  TM=5.452E-01  e=3.116E-06  Dictyostelium discoideum

Sequence (941 aa):
NNITVIEMAPRGRSSGHRSVHSGGSYVKKAIESMPDAMDRIWNLRDSLHDDYVKKRKPYAGELGIASYLPRQIPSYLLVRKLVEDFVDNFIVTNIPPDHQVQKKDLKRKKLNEKEKDWEKTSKLLTERAAVQLVAEELLLEVTSSMTKDIASEGIHQDLLFKRMSANMFIREAEAQATGVPRGRDPNDPAYDLITRTFYTLQKNRDNFKKHIWTHSQLTKLSGPPPPQIIQIVTPPVKAKKKKKVTKPPEAPVSAPKLTTVVHQPMEADVQLITYDHLHPVDLKSSDARPTDGASIKNQKFWNNVYERREAKYWSKLKPYVFILPMARRCLGVTVIRPSPDHMQLAVGMKSGDVVVYNTQVHPWRIVKIDCSQEAEGHVVHLAWSLDSSRLLAVKHSGTVTVWLTIGHPASKEHLRLMELTANETKVQPFSLLHLHTFNAAQGDLTLTEGPLVEQGSSRGQEKATLAAFFPSLTLFTTQHSLCTALQNGDVLKLDLETANTDTNLHKSPILLKPKIQTNVQVPNLVRQKIEAELLREHKHPIIHLDFVGNIGKMISVDRSGLICLWKYDKAQLSGFDWFLPEKKYQLKMSKISYVPSPEGRYKVLFTDRKGRTAHQGKIAQERKQAQRDLIRMNLSDPWHVVHGANELDTYIYEPPGGARNTTSVFHIVVRHRKTQQLSSYKTFLFQPVQVKCSRLLVVKQTPSGNNLVFILLFPAESPKSPHLTILVLDLQTMKLHNIRKDLDITVEEHDTLNEVKVFSADVTQTYGPTGSEYLFITLNGRLSCMSLNTGALTLCLDSLKKPQGKFSGLRVNKKLLTLTKYYQVASIGNFGALHAIMFDRDTPQLTVLRLEDENLPEETRQMTKAYQLWGGKSCPSELRVNPVDCSLPDMKHKEAEMRNLILSLLPPDEELSVKDREKEKNENYLSLTQKVRKQALLSDL

Radius of gyration: 39.57 Å; Cα contacts (8 Å, |Δi|>4): 1496; chains: 1; bounding box: 107×107×103 Å